Protein 3KYH (pdb70)

Organism: Saccharomyces cerevisiae (strain ATCC 204508 / S288c) (NCBI:txid559292)

B-factor: mean 79.0, std 28.31, range [2.0, 167.23]

Foldseek 3Di:
DVVPDDPPVCPVPVVPPCQCDVVSDPDDDDALVCLLVPVQVQLVVPDPVLSLFKWWKKWWFAWDAPPDPDGDDDPDAAKDWDDDPRIDGDFFADPVLLVVQVCCLVVVCVDPVNPVFKDKDWFKWKWFWFCDVHFTKTWTAGDVHGDTDAIFRKAFTDWIKMNGNNFPIIMITTTTGGHHDDDPDPSVPRVPDRGPWMKIWRWMKMAGVVLQWMKIFTWMCTPPDTGTIIMITGPSVQQVVQSVQCVPPPCSSSVSSVVSVVVSPVSRVVSRVPPD/DVVPDDPPVCPPCVVPVDACDPVNDPDPDPALVVVLVVLFVQLVVVDPPLSQQKWFKKWKFAWDAQVDDDRDQDPDAAKDWDDDDRTDTDFFADPVLLVVQVCVVVVVCPPPVNDVQKDKDWFKWKWFWWCDVHFIWTWTAGDVVGDTDAIFRWAFGDKIWMDGRNFPITMITTTTGGDHDPPDDPVVVCPVIDGPFIKIKRWMWIAGVVQQKMKTQIWICGVVDIGGIIMMIGNSVQQVVCNVCCVPDVVSNSVNSVSSVVVSCVCRVVSRVPPD/DPDQFFFDDPVVLVVVLQVVCPLQVHSCSNWFDFFEDEDAFFPVCVVPFLLPFWKWKAFAFPAFWWKWDWAFDPVPGDIWTWIQGRGGTIGGAWDDQFFAPPDDDLCRSVVGGWHWWIFTWGWWWFADPVPGDIFIEIETDFIQITRSHGNFQAFGQVRVPCCVRRGPVSRVSVCVVDVPVDPRDRGDYDYRPMDIQLCLVVHVVCQVVHRGHGFFMWMGGGRDGTGTGYHDPRTYTGGDLWPQKWKWFWADDDDDPDDDWTWTWAFADPCLVVLVVCVVVDPGCPPSCPSCVNTTDTDDTADADDVRVVVQPPDHDDGRTFMFIWRQDPVVRHTDTDDGCPVDHHIYHPVRVVVRVVVSVRDDDSVSSNVCSVVSVVSVVCVVPVD/DPDLFDFDPPVVLQVVLVVLCCLQVHNCSNWFFFAADADAFFPVCCVPFVQPFWKKKAFPFPFFWWKWWWAFDPVVGDTWTWTQGDTGTIGTAWDDQAFAAPDDPLCSSNPGDWHGWIFTWGKWWFADVVPGDIFIEIETEFTQGGRSHGNQQPFRQCRVVVCVRRGPVSRPSCCVPPVDVDPSPSGYYYYDPMDIQLVLVVRVVPQVPDRTHGFFMWIDTGRDGGGTGDYDPNTYTAGDLWVQKWKWQWADDDPDPDDDWTFTWFFADPQQVVCVVVPVVDPGCPPSCVSVVNTTDTPDTADADPVSRVVDRPDDDDRRTFMFMWGCDDVVSHIDTDDTPPVDRHIYHVVVVVVSVVVSVRNQDSVSRNVCSVVSVVSVVVVVVVD

Radius of gyration: 45.49 Å; Cα contacts (8 Å, |Δi|>4): 2656; chains: 4; bounding box: 102×133×99 Å

Secondary structure (DSSP, 8-state):
-TTTS----TTTTTS----SSSSSS----HHHHHHHHHHHHHHHHS-TGGGGGEEEEEEEE----TT-SS----SB-S-EE---BTB-------HHHHHHHHHHHHHHHT-TTSSTT-EEEEEEEEEEEB------BEEEEESSS-----EEEE---EEE-EE-TTSS-EEEEEEEEEEE-SSSSHHHHHTTS--SEEEEEEEEEEEBTTTTEEEEEEEEEE--EEEEEEEEEE-HHHHHHHHHTTTTSHHHHHHHHHHHHHHHHHHHHHHHHS--/-TTTS----TTTT-S----SSTTS-----HHHHHHHHHHHHHHHHS-TTGGGSEEEEEEEE--B-TT-SS----S--S-EEB--TT-B----B-HHHHHHHHHHHHHHTTSSS-STTEEEEEEEEEEEE--------EEEE-SSS--EEEEEEEEEEEEEEEE-TTSS-EEEEEEEEEEPPPSS-HHHHTTSS--SEEEEEEEEEEEETTTTEEEEEEEEEE---EEEEEEEEE-HHHHHHHHHTSSS-HHHHHHHHHHHHHHHHHHHHHHHHT--/---SS-B--SHHHHHHHHHHHHHTTS-GGGSS-SS-EEEEP-HHHIIIIISSS-EEEEEEE-SEEEEEEEEE-TTT--EEEEEE-SSS-EEEE--------SS--SSGGGT----SEEEEEEEEEEE-TTT--EEEEEEEEEEEEETTEE-SSSBHHHHHHHHIIIIIHHHHHHHHH-STT-S---SEEEE---EEGGGHHHHHHHHTT-SS-EEEEEEEESSSB--SSSEEEEEEE---TTT---EEEEE------S----EEEEE-TT-HHHHHHHHTT-S-TTTTHHHHTTTEEEEEE----TTTHHHHHHS----TTEEEEE---TTTSS--EEEE-TTSSS---HHHHHHHHHHHHH---SHHHHTTTHHHHHHHHHHHHH-/---SS----HHHHHHHHHHHHTTTTSSGGGTS--SPEEP---STTIIIIITSS-EEEE----SB--EEEEEE-TTT--EEEEEE-SSS-EE--S-------SS--TTGGGT----SEEEEEEEEEEE-TTT--EEEEEEEEEEEEBTTB--SSS-HHHHHHHIIIIIIHHHHHTTTS-TTS-----S-EEE----BGGGHHHHHTSTTSSSS----EEEEETTS---SSSEETTSEEE--TTT--EEEEEEE-----S---EEEE---TTHHHHHHHTTTT-S-GGGTHHHHTTT-----B----STTTTTTSSS----TT-EEEE---TTTS---EEE--TTSSS---HHHHHHHHHHHHS---STTTTTTHHHHHHHHHHHHHH-

GO terms:
  GO:0004651 polynucleotide 5'-phosphatase activity (F, IDA)
  GO:0031533 mRNA capping enzyme complex (C, IGI)
  GO:1900182 positive regulation of protein localization to nucleus (P, IMP)
  GO:0032968 positive regulation of transcription elongation by RNA polymerase II (P, IMP)
  GO:0031533 mRNA capping enzyme complex (C, IPI)
  GO:0006370 7-methylguanosine mRNA capping (P, IPI)
  GO:0005515 protein binding (F, IPI)
  GO:0006370 7-methylguanosine mRNA capping (P, IDA)

InterPro domains:
  IPR004206 mRNA triphosphatase Cet1-like [PF02940] (279-497)
  IPR004206 mRNA triphosphatase Cet1-like [cd07470] (283-530)
  IPR033469 CYTH-like domain superfamily [SSF55154] (240-538)
  IPR037009 mRNA triphosphatase Cet1-like superfamily [G3DSA:3.20.100.10] (239-549)
  IPR040343 RNA 5'-triphosphatase Cet1/Ctl1 [PTHR28118] (15-535)

CATH classification: 3.20.100.10

Structure (mmCIF, N/CA/C/O backbone):
data_3KYH
#
_entry.id   3KYH
#
_cell.length_a   165.993
_cell.length_b   165.993
_cell.length_c   172.355
_cell.angle_alpha   90.00
_cell.angle_beta   90.00
_cell.angle_gamma   120.00
#
_symmetry.space_group_name_H-M   'P 63'
#
loop_
_entity.id
_entity.type
_entity.pdbx_description
1 polymer 'mRNA-capping enzyme subunit beta'
2 polymer 'mRNA-capping enzyme subunit alpha'
#
loop_
_atom_site.group_PDB
_atom_site.id
_atom_site.type_symbol
_atom_site.label_atom_id
_atom_site.label_alt_id
_atom_site.label_comp_id
_atom_site.label_asym_id
_atom_site.label_entity_id
_atom_site.label_seq_id
_atom_site.pdbx_PDB_ins_code
_atom_site.Cartn_x
_atom_site.Cartn_y
_atom_site.Cartn_z
_atom_site.occupancy
_atom_site.B_iso_or_equiv
_atom_site.auth_seq_id
_atom_site.auth_comp_id
_atom_site.auth_asym_id
_atom_site.auth_atom_id
_atom_site.pdbx_PDB_model_num
ATOM 1 N N . PRO A 1 6 ? -64.634 7.399 -10.214 1.00 71.04 245 PRO A N 1
ATOM 2 C CA . PRO A 1 6 ? -65.729 6.684 -10.872 1.00 80.18 245 PRO A CA 1
ATOM 3 C C . PRO A 1 6 ? -65.578 6.465 -12.411 1.00 87.81 245 PRO A C 1
ATOM 4 O O . PRO A 1 6 ? -64.457 6.231 -12.902 1.00 96.33 245 PRO A O 1
ATOM 8 N N . ILE A 1 7 ? -66.694 6.547 -13.143 1.00 80.47 246 ILE A N 1
ATOM 9 C CA . ILE A 1 7 ? -66.800 6.249 -14.582 1.00 75.17 246 ILE A CA 1
ATOM 10 C C . ILE A 1 7 ? -66.143 7.201 -15.600 1.00 82.51 246 ILE A C 1
ATOM 11 O O . ILE A 1 7 ? -65.506 6.729 -16.543 1.00 83.61 246 ILE A O 1
ATOM 16 N N . TRP A 1 8 ? -66.293 8.519 -15.436 1.00 90.86 247 TRP A N 1
ATOM 17 C CA . TRP A 1 8 ? -65.540 9.486 -16.260 1.00 97.48 247 TRP A CA 1
ATOM 18 C C . TRP A 1 8 ? -64.032 9.327 -16.057 1.00 101.63 247 TRP A C 1
ATOM 19 O O . TRP A 1 8 ? -63.228 9.681 -16.926 1.00 103.89 247 TRP A O 1
ATOM 30 N N . ALA A 1 9 ? -63.667 8.823 -14.882 1.00 107.58 248 ALA A N 1
ATOM 31 C CA . ALA A 1 9 ? -62.285 8.508 -14.556 1.00 112.06 248 ALA A CA 1
ATOM 32 C C . ALA A 1 9 ? -61.890 7.204 -15.231 1.00 112.41 248 ALA A C 1
ATOM 33 O O . ALA A 1 9 ? -60.864 7.177 -15.928 1.00 112.21 248 ALA A O 1
ATOM 35 N N . GLN A 1 10 ? -62.729 6.169 -15.078 1.00 113.53 249 GLN A N 1
ATOM 36 C CA . GLN A 1 10 ? -62.459 4.801 -15.576 1.00 115.87 249 GLN A CA 1
ATOM 37 C C . GLN A 1 10 ? -61.943 4.744 -17.018 1.00 118.42 249 GLN A C 1
ATOM 38 O O . GLN A 1 10 ? -62.437 5.469 -17.893 1.00 118.03 249 GLN A O 1
ATOM 44 N N . LYS A 1 11 ? -60.924 3.913 -17.240 1.00 119.90 250 LYS A N 1
ATOM 45 C CA . LYS A 1 11 ? -60.356 3.685 -18.574 1.00 122.46 250 LYS A CA 1
ATOM 46 C C . LYS A 1 11 ? -61.394 3.090 -19.527 1.00 125.15 250 LYS A C 1
ATOM 47 O O . LYS A 1 11 ? -61.977 2.053 -19.217 1.00 125.26 250 LYS A O 1
ATOM 53 N N . TRP A 1 12 ? -61.664 3.767 -20.646 1.00 131.48 251 TRP A N 1
ATOM 54 C CA . TRP A 1 12 ? -62.544 3.224 -21.686 1.00 137.83 251 TRP A CA 1
ATOM 55 C C . TRP A 1 12 ? -62.113 1.793 -21.951 1.00 143.33 251 TRP A C 1
ATOM 56 O O . TRP A 1 12 ? -61.023 1.544 -22.477 1.00 145.23 251 TRP A O 1
ATOM 67 N N . LYS A 1 13 ? -62.941 0.881 -21.446 1.00 147.77 252 LYS A N 1
ATOM 68 C CA . LYS A 1 13 ? -62.826 -0.559 -21.663 1.00 148.47 252 LYS A CA 1
ATOM 69 C C . LYS A 1 13 ? -63.601 -1.051 -22.899 1.00 148.39 252 LYS A C 1
ATOM 70 O O . LYS A 1 13 ? -63.393 -2.201 -23.307 1.00 149.16 252 LYS A O 1
ATOM 76 N N . PRO A 1 14 ? -64.473 -0.203 -23.509 1.00 147.92 253 PRO A N 1
ATOM 77 C CA . PRO A 1 14 ? -65.005 -0.648 -24.807 1.00 146.73 253 PRO A CA 1
ATOM 78 C C . PRO A 1 14 ? -63.977 -0.546 -25.948 1.00 144.69 253 PRO A C 1
ATOM 79 O O . PRO A 1 14 ? -64.350 -0.252 -27.090 1.00 141.90 253 PRO A O 1
ATOM 83 N N . THR A 1 15 ? -62.699 -0.780 -25.627 1.00 143.62 254 THR A N 1
ATOM 84 C CA . THR A 1 15 ? -61.588 -0.735 -26.590 1.00 142.34 254 THR A CA 1
ATOM 85 C C . THR A 1 15 ? -61.479 -2.094 -27.283 1.00 137.45 254 THR A C 1
ATOM 86 O O . THR A 1 15 ? -60.379 -2.611 -27.510 1.00 137.07 254 THR A O 1
ATOM 90 N N . ILE A 1 16 ? -62.640 -2.644 -27.635 1.00 131.30 255 ILE A N 1
ATOM 91 C CA . ILE A 1 16 ? -62.784 -4.032 -28.076 1.00 119.79 255 ILE A CA 1
ATOM 92 C C . ILE A 1 16 ? -63.871 -4.190 -29.140 1.00 114.83 255 ILE A C 1
ATOM 93 O O . ILE A 1 16 ? -63.730 -5.037 -30.020 1.00 115.82 255 ILE A O 1
ATOM 98 N N . LYS A 1 17 ? -64.902 -3.340 -29.108 1.00 110.75 256 LYS A N 1
ATOM 99 C CA . LYS A 1 17 ? -66.007 -3.429 -30.078 1.00 110.47 256 LYS A CA 1
ATOM 100 C C . LYS A 1 17 ? -65.587 -2.946 -31.462 1.00 114.73 256 LYS A C 1
ATOM 101 O O . LYS A 1 17 ? -66.288 -3.172 -32.454 1.00 118.48 256 LYS A O 1
ATOM 107 N N . ALA A 1 18 ? -64.454 -2.245 -31.487 1.00 115.25 257 ALA A N 1
ATOM 108 C CA . ALA A 1 18 ? -63.726 -1.912 -32.702 1.00 111.00 257 ALA A CA 1
ATOM 109 C C . ALA A 1 18 ? -62.239 -2.169 -32.451 1.00 111.09 257 ALA A C 1
ATOM 110 O O . ALA A 1 18 ? -61.380 -1.368 -32.835 1.00 111.86 257 ALA A O 1
ATOM 112 N N . LEU A 1 19 ? -61.951 -3.280 -31.770 1.00 109.81 258 LEU A N 1
ATOM 113 C CA . LEU A 1 19 ? -60.580 -3.711 -31.503 1.00 112.42 258 LEU A CA 1
ATOM 114 C C . LEU A 1 19 ? -60.059 -4.582 -32.636 1.00 117.44 258 LEU A C 1
ATOM 115 O O . LEU A 1 19 ? -58.850 -4.627 -32.883 1.00 117.01 258 LEU A O 1
ATOM 120 N N . GLN A 1 20 ? -60.987 -5.240 -33.333 1.00 123.63 259 GLN A N 1
ATOM 121 C CA . GLN A 1 20 ? -60.680 -6.106 -34.478 1.00 124.47 259 GLN A CA 1
ATOM 122 C C . GLN A 1 20 ? -59.756 -5.498 -35.540 1.00 127.50 259 GLN A C 1
ATOM 123 O O . GLN A 1 20 ? -58.968 -6.230 -36.163 1.00 130.62 259 GLN A O 1
ATOM 129 N N . SER A 1 21 ? -59.829 -4.176 -35.719 1.00 122.26 260 SER A N 1
ATOM 130 C CA . SER A 1 21 ? -58.865 -3.476 -36.569 1.00 120.46 260 SER A CA 1
ATOM 131 C C . SER A 1 21 ? -57.592 -3.065 -35.815 1.00 117.42 260 SER A C 1
ATOM 132 O O . SER A 1 21 ? -57.551 -2.024 -35.156 1.00 107.12 260 SER A O 1
ATOM 135 N N . ILE A 1 22 ? -56.576 -3.930 -35.889 1.00 121.80 261 ILE A N 1
ATOM 136 C CA . ILE A 1 22 ? -55.226 -3.654 -35.373 1.00 120.26 261 ILE A CA 1
ATOM 137 C C . ILE A 1 22 ? -54.445 -2.899 -36.455 1.00 116.61 261 ILE A C 1
ATOM 138 O O . ILE A 1 22 ? -53.694 -1.969 -36.154 1.00 116.09 261 ILE A O 1
ATOM 143 N N . ILE A 1 29 ? -50.962 -13.971 -37.119 1.00 64.10 268 ILE A N 1
ATOM 144 C CA . ILE A 1 29 ? -52.062 -14.670 -37.869 1.00 52.70 268 ILE A CA 1
ATOM 145 C C . ILE A 1 29 ? -52.157 -16.169 -37.535 1.00 52.33 268 ILE A C 1
ATOM 146 O O . ILE A 1 29 ? -52.302 -17.004 -38.429 1.00 54.78 268 ILE A O 1
ATOM 151 N N . ASP A 1 30 ? -52.094 -16.488 -36.239 1.00 41.31 269 ASP A N 1
ATOM 152 C CA . ASP A 1 30 ? -52.347 -17.832 -35.711 1.00 45.23 269 ASP A CA 1
ATOM 153 C C . ASP A 1 30 ? -53.302 -18.650 -36.592 1.00 54.63 269 ASP A C 1
ATOM 154 O O . ASP A 1 30 ? -54.410 -18.156 -36.869 1.00 53.69 269 ASP A O 1
ATOM 159 N N . PRO A 1 31 ? -52.889 -19.872 -37.051 1.00 63.57 270 PRO A N 1
ATOM 160 C CA . PRO A 1 31 ? -53.676 -20.656 -38.033 1.00 65.12 270 PRO A CA 1
ATOM 161 C C . PRO A 1 31 ? -54.936 -21.297 -37.430 1.00 67.42 270 PRO A C 1
ATOM 162 O O . PRO A 1 31 ? -55.326 -22.409 -37.834 1.00 74.24 270 PRO A O 1
ATOM 166 N N . SER A 1 32 ? -55.524 -20.579 -36.464 1.00 67.30 271 SER A N 1
ATOM 167 C CA . SER A 1 32 ? -56.740 -20.899 -35.700 1.00 70.61 271 SER A CA 1
ATOM 168 C C . SER A 1 32 ? -56.796 -20.098 -34.369 1.00 67.96 271 SER A C 1
ATOM 169 O O . SER A 1 32 ? -55.800 -19.473 -34.003 1.00 63.15 271 SER A O 1
ATOM 172 N N . PHE A 1 33 ? -57.945 -20.109 -33.674 1.00 63.60 272 PHE A N 1
ATOM 173 C CA . PHE A 1 33 ? -58.067 -19.629 -32.282 1.00 63.79 272 PHE A CA 1
ATOM 174 C C . PHE A 1 33 ? -57.559 -20.708 -31.319 1.00 61.63 272 PHE A C 1
ATOM 175 O O . PHE A 1 33 ? -58.025 -20.858 -30.164 1.00 57.81 272 PHE A O 1
ATOM 183 N N . LEU A 1 34 ? -56.584 -21.458 -31.830 1.00 56.83 273 LEU A N 1
ATOM 184 C CA . LEU A 1 34 ? -55.976 -22.581 -31.116 1.00 61.16 273 LEU A CA 1
ATOM 185 C C . LEU A 1 34 ? -54.493 -22.681 -31.337 1.00 62.18 273 LEU A C 1
ATOM 186 O O . LEU A 1 34 ? -53.733 -23.078 -30.435 1.00 62.82 273 LEU A O 1
ATOM 191 N N . ASN A 1 35 ? -54.115 -22.308 -32.555 1.00 53.16 274 ASN A N 1
ATOM 192 C CA . ASN A 1 35 ? -52.726 -22.272 -32.987 1.00 55.36 274 ASN A CA 1
ATOM 193 C C . ASN A 1 35 ? -52.283 -23.651 -33.548 1.00 48.46 274 ASN A C 1
ATOM 194 O O . ASN A 1 35 ? -51.246 -23.711 -34.245 1.00 60.91 274 ASN A O 1
ATOM 199 N N . ILE A 1 36 ? -53.134 -24.684 -33.320 1.00 36.23 275 ILE A N 1
ATOM 200 C CA . ILE A 1 36 ? -53.142 -26.045 -33.957 1.00 35.28 275 ILE A CA 1
ATOM 201 C C . ILE A 1 36 ? -53.781 -26.075 -35.418 1.00 41.66 275 ILE A C 1
ATOM 202 O O . ILE A 1 36 ? -54.621 -25.216 -35.780 1.00 46.17 275 ILE A O 1
ATOM 207 N N . ILE A 1 37 ? -53.385 -26.992 -36.304 1.00 35.97 276 ILE A N 1
ATOM 208 C CA . ILE A 1 37 ? -53.939 -26.958 -37.684 1.00 40.13 276 ILE A CA 1
ATOM 209 C C . ILE A 1 37 ? -54.853 -28.146 -37.854 1.00 50.64 276 ILE A C 1
ATOM 210 O O . ILE A 1 37 ? -54.347 -29.246 -38.005 1.00 66.57 276 ILE A O 1
ATOM 215 N N . PRO A 1 38 ? -56.191 -27.954 -37.766 1.00 62.11 277 PRO A N 1
ATOM 216 C CA . PRO A 1 38 ? -57.021 -29.157 -37.646 1.00 57.58 277 PRO A CA 1
ATOM 217 C C . PRO A 1 38 ? -56.958 -29.911 -38.963 1.00 59.45 277 PRO A C 1
ATOM 218 O O . PRO A 1 38 ? -56.933 -29.294 -40.043 1.00 63.12 277 PRO A O 1
ATOM 222 N N . ASP A 1 39 ? -56.822 -31.231 -38.870 1.00 52.15 278 ASP A N 1
ATOM 223 C CA . ASP A 1 39 ? -56.841 -32.060 -40.069 1.00 44.33 278 ASP A CA 1
ATOM 224 C C . ASP A 1 39 ? -58.146 -31.817 -40.809 1.00 34.64 278 ASP A C 1
ATOM 225 O O . ASP A 1 39 ? -59.248 -32.042 -40.276 1.00 33.89 278 ASP A O 1
ATOM 230 N N . ASP A 1 40 ? -58.018 -31.264 -42.009 1.00 33.01 279 ASP A N 1
ATOM 231 C CA . ASP A 1 40 ? -59.091 -31.269 -43.015 1.00 36.62 279 ASP A CA 1
ATOM 232 C C . ASP A 1 40 ? -60.101 -32.425 -42.928 1.00 47.89 279 ASP A C 1
ATOM 233 O O . ASP A 1 40 ? -59.865 -33.469 -42.283 1.00 55.78 279 ASP A O 1
ATOM 238 N N . ASP A 1 41 ? -61.248 -32.275 -43.575 1.00 52.88 280 ASP A N 1
ATOM 239 C CA . ASP A 1 41 ? -62.231 -33.363 -43.431 1.00 55.93 280 ASP A CA 1
ATOM 240 C C . ASP A 1 41 ? -61.826 -34.677 -44.091 1.00 57.45 280 ASP A C 1
ATOM 241 O O . ASP A 1 41 ? -61.742 -35.707 -43.393 1.00 54.10 280 ASP A O 1
ATOM 246 N N . LEU A 1 42 ? -61.501 -34.592 -45.390 1.00 48.74 281 LEU A N 1
ATOM 247 C CA . LEU A 1 42 ? -61.138 -35.761 -46.199 1.00 43.08 281 LEU A CA 1
ATOM 248 C C . LEU A 1 42 ? -59.885 -36.453 -45.697 1.00 45.29 281 LEU A C 1
ATOM 249 O O . LEU A 1 42 ? -59.922 -37.651 -45.457 1.00 50.20 281 LEU A O 1
ATOM 254 N N . THR A 1 43 ? -58.820 -35.679 -45.483 1.00 47.73 282 THR A N 1
ATOM 255 C CA . THR A 1 43 ? -57.536 -36.165 -44.994 1.00 29.98 282 THR A CA 1
ATOM 256 C C . THR A 1 43 ? -57.811 -37.027 -43.807 1.00 26.85 282 THR A C 1
ATOM 257 O O . THR A 1 43 ? -57.684 -38.237 -43.936 1.00 40.78 282 THR A O 1
ATOM 261 N N . LYS A 1 44 ? -58.320 -36.476 -42.719 1.00 29.77 283 LYS A N 1
ATOM 262 C CA . LYS A 1 44 ? -58.513 -37.273 -41.491 1.00 39.57 283 LYS A CA 1
ATOM 263 C C . LYS A 1 44 ? -59.172 -38.689 -41.758 1.00 46.13 283 LYS A C 1
ATOM 264 O O . LYS A 1 44 ? -58.937 -39.640 -40.975 1.00 36.22 283 LYS A O 1
ATOM 270 N N . SER A 1 45 ? -59.970 -38.822 -42.849 1.00 42.02 284 SER A N 1
ATOM 271 C CA . SER A 1 45 ? -60.572 -40.121 -43.218 1.00 42.90 284 SER A CA 1
ATOM 272 C C . SER A 1 45 ? -59.457 -41.006 -43.691 1.00 44.40 284 SER A C 1
ATOM 273 O O . SER A 1 45 ? -58.940 -41.794 -42.906 1.00 38.24 284 SER A O 1
ATOM 276 N N . VAL A 1 46 ? -59.081 -40.841 -44.960 1.00 46.14 285 VAL A N 1
ATOM 277 C CA . VAL A 1 46 ? -57.967 -41.548 -45.582 1.00 29.93 285 VAL A CA 1
ATOM 278 C C . VAL A 1 46 ? -57.030 -42.102 -44.501 1.00 45.34 285 VAL A C 1
ATOM 279 O O . VAL A 1 46 ? -56.968 -43.331 -44.424 1.00 46.92 285 VAL A O 1
ATOM 283 N N . GLN A 1 47 ? -56.522 -41.253 -43.580 1.00 39.63 286 GLN A N 1
ATOM 284 C CA . GLN A 1 47 ? -55.876 -41.695 -42.338 1.00 28.56 286 GLN A CA 1
ATOM 285 C C . GLN A 1 47 ? -56.738 -42.769 -41.646 1.00 43.05 286 GLN A C 1
ATOM 286 O O . GLN A 1 47 ? -56.529 -43.949 -41.918 1.00 43.90 286 GLN A O 1
ATOM 292 N N . ASP A 1 48 ? -57.706 -42.376 -40.791 1.00 58.10 287 ASP A N 1
ATOM 293 C CA . ASP A 1 48 ? -58.672 -43.267 -40.108 1.00 47.87 287 ASP A CA 1
ATOM 294 C C . ASP A 1 48 ? -58.899 -44.519 -40.944 1.00 52.61 287 ASP A C 1
ATOM 295 O O . ASP A 1 48 ? -58.703 -45.628 -40.438 1.00 69.54 287 ASP A O 1
ATOM 300 N N . TRP A 1 49 ? -59.244 -44.337 -42.220 1.00 40.45 288 TRP A N 1
ATOM 301 C CA . TRP A 1 49 ? -59.569 -45.438 -43.112 1.00 53.29 288 TRP A CA 1
ATOM 302 C C . TRP A 1 49 ? -58.393 -46.431 -43.260 1.00 62.85 288 TRP A C 1
ATOM 303 O O . TRP A 1 49 ? -58.388 -47.495 -42.587 1.00 64.79 288 TRP A O 1
ATOM 314 N N . VAL A 1 50 ? -57.425 -46.055 -44.123 1.00 58.36 289 VAL A N 1
ATOM 315 C CA . VAL A 1 50 ? -56.087 -46.655 -44.235 1.00 41.01 289 VAL A CA 1
ATOM 316 C C . VAL A 1 50 ? -55.792 -47.329 -42.913 1.00 40.16 289 VAL A C 1
ATOM 317 O O . VAL A 1 50 ? -55.617 -48.557 -42.904 1.00 54.87 289 VAL A O 1
ATOM 321 N N . TYR A 1 51 ? -55.899 -46.594 -41.808 1.00 12.71 290 TYR A N 1
ATOM 322 C CA . TYR A 1 51 ? -55.558 -47.210 -40.526 1.00 29.63 290 TYR A CA 1
ATOM 323 C C . TYR A 1 51 ? -56.392 -48.463 -40.225 1.00 43.62 290 TYR A C 1
ATOM 324 O O . TYR A 1 51 ? -55.885 -49.589 -40.370 1.00 50.73 290 TYR A O 1
ATOM 333 N N . ALA A 1 52 ? -57.660 -48.261 -39.848 1.00 46.01 291 ALA A N 1
ATOM 334 C CA . ALA A 1 52 ? -58.643 -49.323 -39.661 1.00 29.22 291 ALA A CA 1
ATOM 335 C C . ALA A 1 52 ? -58.364 -50.540 -40.576 1.00 39.97 291 ALA A C 1
ATOM 336 O O . ALA A 1 52 ? -58.042 -51.623 -40.036 1.00 36.47 291 ALA A O 1
ATOM 338 N N . THR A 1 53 ? -58.383 -50.328 -41.912 1.00 23.49 292 THR A N 1
ATOM 339 C CA . THR A 1 53 ? -57.970 -51.323 -42.904 1.00 19.70 292 THR A CA 1
ATOM 340 C C . THR A 1 53 ? -56.683 -52.138 -42.583 1.00 43.85 292 THR A C 1
ATOM 341 O O . THR A 1 53 ? -56.838 -53.373 -42.379 1.00 37.52 292 THR A O 1
ATOM 345 N N . ILE A 1 54 ? -55.483 -51.495 -42.489 1.00 46.64 293 ILE A N 1
ATOM 346 C CA . ILE A 1 54 ? -54.226 -52.172 -42.026 1.00 45.57 293 ILE A CA 1
ATOM 347 C C . ILE A 1 54 ? -54.585 -53.135 -40.856 1.00 48.03 293 ILE A C 1
ATOM 348 O O . ILE A 1 54 ? -54.415 -54.359 -40.979 1.00 55.15 293 ILE A O 1
ATOM 353 N N . TYR A 1 55 ? -55.159 -52.602 -39.779 1.00 30.45 294 TYR A N 1
ATOM 354 C CA . TYR A 1 55 ? -55.456 -53.386 -38.572 1.00 40.68 294 TYR A CA 1
ATOM 355 C C . TYR A 1 55 ? -55.937 -54.812 -38.827 1.00 52.94 294 TYR A C 1
ATOM 356 O O . TYR A 1 55 ? -55.339 -55.782 -38.341 1.00 52.47 294 TYR A O 1
ATOM 365 N N . SER A 1 56 ? -56.980 -54.891 -39.664 1.00 58.29 295 SER A N 1
ATOM 366 C CA . SER A 1 56 ? -57.820 -56.066 -39.891 1.00 47.12 295 SER A CA 1
ATOM 367 C C . SER A 1 56 ? -57.232 -57.083 -40.908 1.00 48.11 295 SER A C 1
ATOM 368 O O . SER A 1 56 ? -57.805 -58.179 -41.161 1.00 40.72 295 SER A O 1
ATOM 371 N N . ILE A 1 57 ? -56.145 -56.643 -41.563 1.00 49.35 296 ILE A N 1
ATOM 372 C CA . ILE A 1 57 ? -55.232 -57.505 -42.299 1.00 39.70 296 ILE A CA 1
ATOM 373 C C . ILE A 1 57 ? -54.377 -58.042 -41.144 1.00 47.86 296 ILE A C 1
ATOM 374 O O . ILE A 1 57 ? -53.940 -57.241 -40.304 1.00 44.11 296 ILE A O 1
ATOM 379 N N . ALA A 1 58 ? -54.148 -59.359 -41.093 1.00 40.10 297 ALA A N 1
ATOM 380 C CA . ALA A 1 58 ? -53.389 -59.967 -40.011 1.00 43.28 297 ALA A CA 1
ATOM 381 C C . ALA A 1 58 ? -51.995 -59.347 -39.992 1.00 55.07 297 ALA A C 1
ATOM 382 O O . ALA A 1 58 ? -51.558 -58.801 -41.027 1.00 57.88 297 ALA A O 1
ATOM 384 N N . PRO A 1 59 ? -51.322 -59.374 -38.813 1.00 52.62 298 PRO A N 1
ATOM 385 C CA . PRO A 1 59 ? -49.982 -58.847 -38.593 1.00 49.66 298 PRO A CA 1
ATOM 386 C C . PRO A 1 59 ? -48.960 -59.393 -39.575 1.00 59.00 298 PRO A C 1
ATOM 387 O O . PRO A 1 59 ? -48.229 -58.628 -40.182 1.00 56.22 298 PRO A O 1
ATOM 391 N N . GLU A 1 60 ? -48.928 -60.716 -39.731 1.00 63.63 299 GLU A N 1
ATOM 392 C CA . GLU A 1 60 ? -47.875 -61.381 -40.484 1.00 57.42 299 GLU A CA 1
ATOM 393 C C . GLU A 1 60 ? -47.870 -60.871 -41.894 1.00 58.87 299 GLU A C 1
ATOM 394 O O . GLU A 1 60 ? -46.858 -60.303 -42.316 1.00 64.67 299 GLU A O 1
ATOM 400 N N . LEU A 1 61 ? -49.020 -61.028 -42.565 1.00 61.46 300 LEU A N 1
ATOM 401 C CA . LEU A 1 61 ? -49.249 -60.629 -43.962 1.00 52.61 300 LEU A CA 1
ATOM 402 C C . LEU A 1 61 ? -48.857 -59.140 -44.138 1.00 52.36 300 LEU A C 1
ATOM 403 O O . LEU A 1 61 ? -48.554 -58.752 -45.284 1.00 41.48 300 LEU A O 1
ATOM 408 N N . ARG A 1 62 ? -48.752 -58.377 -43.019 1.00 34.02 301 ARG A N 1
ATOM 409 C CA . ARG A 1 62 ? -48.643 -56.901 -43.067 1.00 42.98 301 ARG A CA 1
ATOM 410 C C . ARG A 1 62 ? -47.555 -56.361 -43.993 1.00 49.77 301 ARG A C 1
ATOM 411 O O . ARG A 1 62 ? -47.570 -55.178 -44.348 1.00 66.39 301 ARG A O 1
ATOM 419 N N . SER A 1 63 ? -46.616 -57.199 -44.412 1.00 51.23 302 SER A N 1
ATOM 420 C CA . SER A 1 63 ? -45.507 -56.663 -45.190 1.00 64.82 302 SER A CA 1
ATOM 421 C C . SER A 1 63 ? -45.798 -56.371 -46.677 1.00 65.99 302 SER A C 1
ATOM 422 O O . SER A 1 63 ? -45.005 -55.700 -47.365 1.00 71.57 302 SER A O 1
ATOM 425 N N . PHE A 1 64 ? -46.940 -56.854 -47.156 1.00 57.64 303 PHE A N 1
ATOM 426 C CA . PHE A 1 64 ? -47.260 -56.746 -48.571 1.00 52.08 303 PHE A CA 1
ATOM 427 C C . PHE A 1 64 ? -48.343 -55.664 -48.819 1.00 56.54 303 PHE A C 1
ATOM 428 O O . PHE A 1 64 ? -49.212 -55.798 -49.714 1.00 51.44 303 PHE A O 1
ATOM 436 N N . ILE A 1 65 ? -48.248 -54.568 -48.048 1.00 56.19 304 ILE A N 1
ATOM 437 C CA . ILE A 1 65 ? -49.207 -53.461 -48.195 1.00 54.78 304 ILE A CA 1
ATOM 438 C C . ILE A 1 65 ? -48.948 -52.604 -49.436 1.00 55.80 304 ILE A C 1
ATOM 439 O O . ILE A 1 65 ? -47.987 -51.801 -49.510 1.00 55.23 304 ILE A O 1
ATOM 444 N N . GLU A 1 66 ? -49.823 -52.782 -50.419 1.00 40.05 305 GLU A N 1
ATOM 445 C CA . GLU A 1 66 ? -49.739 -51.916 -51.569 1.00 42.28 305 GLU A CA 1
ATOM 446 C C . GLU A 1 66 ? -50.740 -50.917 -51.130 1.00 42.94 305 GLU A C 1
ATOM 447 O O . GLU A 1 66 ? -51.835 -51.357 -50.783 1.00 68.62 305 GLU A O 1
ATOM 453 N N . LEU A 1 67 ? -50.358 -49.649 -50.947 1.00 36.10 306 LEU A N 1
ATOM 454 C CA . LEU A 1 67 ? -51.379 -48.593 -50.892 1.00 33.45 306 LEU A CA 1
ATOM 455 C C . LEU A 1 67 ? -51.279 -47.840 -52.198 1.00 34.16 306 LEU A C 1
ATOM 456 O O . LEU A 1 67 ? -50.239 -47.209 -52.473 1.00 41.62 306 LEU A O 1
ATOM 461 N N . GLU A 1 68 ? -52.324 -47.947 -53.015 1.00 20.27 307 GLU A N 1
ATOM 462 C CA . GLU A 1 68 ? -52.267 -47.406 -54.373 1.00 26.79 307 GLU A CA 1
ATOM 463 C C . GLU A 1 68 ? -53.315 -46.299 -54.534 1.00 35.65 307 GLU A C 1
ATOM 464 O O . GLU A 1 68 ? -54.129 -46.088 -53.631 1.00 31.82 307 GLU A O 1
ATOM 470 N N . MET A 1 69 ? -53.190 -45.520 -55.626 1.00 46.91 308 MET A N 1
ATOM 471 C CA . MET A 1 69 ? -54.085 -44.402 -55.960 1.00 48.75 308 MET A CA 1
ATOM 472 C C . MET A 1 69 ? -54.178 -44.285 -57.469 1.00 45.80 308 MET A C 1
ATOM 473 O O . MET A 1 69 ? -53.131 -44.047 -58.078 1.00 55.16 308 MET A O 1
ATOM 478 N N . LYS A 1 70 ? -55.381 -44.443 -58.056 1.00 34.95 309 LYS A N 1
ATOM 479 C CA . LYS A 1 70 ? -55.560 -44.352 -59.539 1.00 46.89 309 LYS A CA 1
ATOM 480 C C . LYS A 1 70 ? -56.519 -43.232 -60.024 1.00 51.48 309 LYS A C 1
ATOM 481 O O . LYS A 1 70 ? -57.167 -42.573 -59.187 1.00 51.25 309 LYS A O 1
ATOM 487 N N . PHE A 1 71 ? -56.626 -43.050 -61.352 1.00 42.11 310 PHE A N 1
ATOM 488 C CA . PHE A 1 71 ? -57.480 -42.029 -61.995 1.00 39.85 310 PHE A CA 1
ATOM 489 C C . PHE A 1 71 ? -58.298 -42.584 -63.158 1.00 45.15 310 PHE A C 1
ATOM 490 O O . PHE A 1 71 ? -57.757 -42.933 -64.250 1.00 45.88 310 PHE A O 1
ATOM 498 N N . GLY A 1 72 ? -59.595 -42.758 -62.876 1.00 47.00 311 GLY A N 1
ATOM 499 C CA . GLY A 1 72 ? -60.620 -42.982 -63.908 1.00 41.19 311 GLY A CA 1
ATOM 500 C C . GLY A 1 72 ? -61.725 -41.953 -63.688 1.00 47.03 311 GLY A C 1
ATOM 501 O O . GLY A 1 72 ? -61.574 -40.997 -62.885 1.00 58.46 311 GLY A O 1
ATOM 502 N N . VAL A 1 73 ? -62.841 -42.139 -64.396 1.00 24.50 312 VAL A N 1
ATOM 503 C CA . VAL A 1 73 ? -64.088 -41.458 -64.067 1.00 13.14 312 VAL A CA 1
ATOM 504 C C . VAL A 1 73 ? -65.088 -42.347 -63.261 1.00 28.97 312 VAL A C 1
ATOM 505 O O . VAL A 1 73 ? -65.588 -43.378 -63.756 1.00 33.38 312 VAL A O 1
ATOM 509 N N . ILE A 1 74 ? -65.370 -41.998 -62.001 1.00 32.86 313 ILE A N 1
ATOM 510 C CA . ILE A 1 74 ? -66.363 -42.752 -61.162 1.00 27.35 313 ILE A CA 1
ATOM 511 C C . ILE A 1 74 ? -67.640 -42.874 -61.970 1.00 43.99 313 ILE A C 1
ATOM 512 O O . ILE A 1 74 ? -68.119 -41.879 -62.538 1.00 56.65 313 ILE A O 1
ATOM 517 N N . ILE A 1 75 ? -68.081 -44.111 -62.180 1.00 52.46 314 ILE A N 1
ATOM 518 C CA . ILE A 1 75 ? -69.290 -44.394 -62.971 1.00 47.76 314 ILE A CA 1
ATOM 519 C C . ILE A 1 75 ? -70.213 -45.414 -62.312 1.00 45.56 314 ILE A C 1
ATOM 520 O O . ILE A 1 75 ? -69.887 -46.602 -62.330 1.00 46.99 314 ILE A O 1
ATOM 525 N N . ASP A 1 76 ? -71.357 -44.935 -61.814 1.00 45.30 315 ASP A N 1
ATOM 526 C CA . ASP A 1 76 ? -72.466 -45.675 -61.184 1.00 45.93 315 ASP A CA 1
ATOM 527 C C . ASP A 1 76 ? -73.061 -46.828 -62.017 1.00 54.89 315 ASP A C 1
ATOM 528 O O . ASP A 1 76 ? -72.844 -46.939 -63.247 1.00 55.10 315 ASP A O 1
ATOM 533 N N . ALA A 1 77 ? -73.835 -47.651 -61.297 1.00 58.55 316 ALA A N 1
ATOM 534 C CA . ALA A 1 77 ? -74.704 -48.764 -61.746 1.00 46.79 316 ALA A CA 1
ATOM 535 C C . ALA A 1 77 ? -75.805 -48.363 -62.676 1.00 44.08 316 ALA A C 1
ATOM 536 O O . ALA A 1 77 ? -76.256 -49.214 -63.481 1.00 39.56 316 ALA A O 1
ATOM 538 N N . LYS A 1 78 ? -76.227 -47.094 -62.524 1.00 39.84 317 LYS A N 1
ATOM 539 C CA . LYS A 1 78 ? -77.437 -46.503 -63.163 1.00 47.11 317 LYS A CA 1
ATOM 540 C C . LYS A 1 78 ? -77.209 -45.462 -64.307 1.00 42.30 317 LYS A C 1
ATOM 541 O O . LYS A 1 78 ? -78.061 -44.608 -64.578 1.00 48.08 317 LYS A O 1
ATOM 547 N N . GLY A 1 79 ? -76.076 -45.557 -64.988 1.00 35.09 318 GLY A N 1
ATOM 548 C CA . GLY A 1 79 ? -75.685 -44.579 -66.022 1.00 46.11 318 GLY A CA 1
ATOM 549 C C . GLY A 1 79 ? -74.425 -44.999 -66.800 1.00 54.37 318 GLY A C 1
ATOM 550 O O . GLY A 1 79 ? -73.617 -45.822 -66.282 1.00 51.24 318 GLY A O 1
ATOM 551 N N . PRO A 1 80 ? -74.284 -44.520 -68.064 1.00 43.27 319 PRO A N 1
ATOM 552 C CA . PRO A 1 80 ? -72.982 -44.622 -68.740 1.00 46.79 319 PRO A CA 1
ATOM 553 C C . PRO A 1 80 ? -72.142 -43.373 -68.424 1.00 41.44 319 PRO A C 1
ATOM 554 O O . PRO A 1 80 ? -70.946 -43.461 -68.052 1.00 21.03 319 PRO A O 1
ATOM 558 N N . ASP A 1 81 ? -72.808 -42.227 -68.508 1.00 37.02 320 ASP A N 1
ATOM 559 C CA . ASP A 1 81 ? -72.217 -40.957 -68.098 1.00 46.22 320 ASP A CA 1
ATOM 560 C C . ASP A 1 81 ? -71.518 -41.017 -66.724 1.00 47.00 320 ASP A C 1
ATOM 561 O O . ASP A 1 81 ? -71.844 -41.876 -65.863 1.00 39.69 320 ASP A O 1
ATOM 566 N N . ARG A 1 82 ? -70.494 -40.167 -66.593 1.00 41.18 321 ARG A N 1
ATOM 567 C CA . ARG A 1 82 ? -69.780 -40.009 -65.329 1.00 47.25 321 ARG A CA 1
ATOM 568 C C . ARG A 1 82 ? -70.799 -39.530 -64.307 1.00 44.81 321 ARG A C 1
ATOM 569 O O . ARG A 1 82 ? -71.641 -38.682 -64.612 1.00 52.23 321 ARG A O 1
ATOM 577 N N . VAL A 1 83 ? -70.753 -40.161 -63.139 1.00 42.64 322 VAL A N 1
ATOM 578 C CA . VAL A 1 83 ? -71.384 -39.747 -61.889 1.00 40.20 322 VAL A CA 1
ATOM 579 C C . VAL A 1 83 ? -71.509 -38.219 -61.723 1.00 49.47 322 VAL A C 1
ATOM 580 O O . VAL A 1 83 ? -70.631 -37.466 -62.235 1.00 52.34 322 VAL A O 1
ATOM 584 N N . ASN A 1 84 ? -72.589 -37.757 -61.033 1.00 46.83 323 ASN A N 1
ATOM 585 C CA . ASN A 1 84 ? -72.680 -36.320 -60.634 1.00 39.83 323 ASN A CA 1
ATOM 586 C C . ASN A 1 84 ? -73.526 -36.040 -59.378 1.00 30.21 323 ASN A C 1
ATOM 587 O O . ASN A 1 84 ? -74.699 -35.735 -59.501 1.00 54.10 323 ASN A O 1
ATOM 592 N N . PRO A 1 85 ? -72.979 -36.181 -58.151 1.00 32.95 324 PRO A N 1
ATOM 593 C CA . PRO A 1 85 ? -73.772 -35.742 -56.961 1.00 37.54 324 PRO A CA 1
ATOM 594 C C . PRO A 1 85 ? -74.192 -34.274 -56.979 1.00 44.14 324 PRO A C 1
ATOM 595 O O . PRO A 1 85 ? -74.066 -33.662 -58.049 1.00 42.54 324 PRO A O 1
ATOM 599 N N . PRO A 1 86 ? -74.683 -33.711 -55.826 1.00 46.15 325 PRO A N 1
ATOM 600 C CA . PRO A 1 86 ? -74.753 -32.268 -55.914 1.00 43.04 325 PRO A CA 1
ATOM 601 C C . PRO A 1 86 ? -73.652 -31.650 -55.069 1.00 42.64 325 PRO A C 1
ATOM 602 O O . PRO A 1 86 ? -73.921 -30.822 -54.195 1.00 49.81 325 PRO A O 1
ATOM 606 N N . VAL A 1 87 ? -72.408 -31.997 -55.380 1.00 35.85 326 VAL A N 1
ATOM 607 C CA . VAL A 1 87 ? -71.299 -31.385 -54.633 1.00 34.52 326 VAL A CA 1
ATOM 608 C C . VAL A 1 87 ? -70.210 -30.828 -55.618 1.00 45.13 326 VAL A C 1
ATOM 609 O O . VAL A 1 87 ? -70.165 -31.231 -56.810 1.00 40.81 326 VAL A O 1
ATOM 613 N N . SER A 1 88 ? -69.400 -29.870 -55.139 1.00 42.20 327 SER A N 1
ATOM 614 C CA . SER A 1 88 ? -68.507 -29.075 -56.006 1.00 50.69 327 SER A CA 1
ATOM 615 C C . SER A 1 88 ? -67.028 -29.004 -55.696 1.00 53.07 327 SER A C 1
ATOM 616 O O . SER A 1 88 ? -66.242 -28.373 -56.424 1.00 48.65 327 SER A O 1
ATOM 619 N N . SER A 1 89 ? -66.676 -29.759 -54.668 1.00 55.68 328 SER A N 1
ATOM 620 C CA . SER A 1 89 ? -65.344 -29.851 -54.122 1.00 54.80 328 SER A CA 1
ATOM 621 C C . SER A 1 89 ? -65.184 -31.315 -53.716 1.00 51.14 328 SER A C 1
ATOM 622 O O . SER A 1 89 ? -66.107 -31.915 -53.128 1.00 45.42 328 SER A O 1
ATOM 625 N N . GLN A 1 90 ? -63.981 -31.842 -53.952 1.00 48.37 329 GLN A N 1
ATOM 626 C CA . GLN A 1 90 ? -63.612 -33.235 -53.635 1.00 34.77 329 GLN A CA 1
ATOM 627 C C . GLN A 1 90 ? -64.225 -33.644 -52.349 1.00 30.86 329 GLN A C 1
ATOM 628 O O . GLN A 1 90 ? -64.048 -32.888 -51.337 1.00 17.35 329 GLN A O 1
ATOM 634 N N . CYS A 1 91 ? -64.969 -34.763 -52.449 1.00 19.03 330 CYS A N 1
ATOM 635 C CA . CYS A 1 91 ? -65.413 -35.535 -51.252 1.00 26.16 330 CYS A CA 1
ATOM 636 C C . CYS A 1 91 ? -65.418 -37.030 -51.568 1.00 23.92 330 CYS A C 1
ATOM 637 O O . CYS A 1 91 ? -65.537 -37.417 -52.752 1.00 21.92 330 CYS A O 1
ATOM 640 N N . VAL A 1 92 ? -65.327 -37.844 -50.501 1.00 39.71 331 VAL A N 1
ATOM 641 C CA . VAL A 1 92 ? -65.362 -39.329 -50.500 1.00 30.82 331 VAL A CA 1
ATOM 642 C C . VAL A 1 92 ? -66.790 -39.739 -50.828 1.00 27.11 331 VAL A C 1
ATOM 643 O O . VAL A 1 92 ? -67.746 -39.351 -50.154 1.00 40.66 331 VAL A O 1
ATOM 647 N N . PHE A 1 93 ? -66.914 -40.488 -51.914 1.00 19.72 332 PHE A N 1
ATOM 648 C CA . PHE A 1 93 ? -68.190 -40.970 -52.471 1.00 29.37 332 PHE A CA 1
ATOM 649 C C . PHE A 1 93 ? -68.558 -42.430 -52.091 1.00 36.03 332 PHE A C 1
ATOM 650 O O . PHE A 1 93 ? -68.202 -43.400 -52.808 1.00 37.42 332 PHE A O 1
ATOM 658 N N . THR A 1 94 ? -69.211 -42.563 -50.922 1.00 23.55 333 THR A N 1
ATOM 659 C CA . THR A 1 94 ? -69.931 -43.787 -50.529 1.00 29.49 333 THR A CA 1
ATOM 660 C C . THR A 1 94 ? -71.066 -44.114 -51.518 1.00 33.88 333 THR A C 1
ATOM 661 O O . THR A 1 94 ? -72.167 -43.527 -51.380 1.00 40.09 333 THR A O 1
ATOM 665 N N . GLU A 1 95 ? -70.785 -44.952 -52.540 1.00 20.06 334 GLU A N 1
ATOM 666 C CA . GLU A 1 95 ? -71.829 -45.730 -53.239 1.00 21.98 334 GLU A CA 1
ATOM 667 C C . GLU A 1 95 ? -71.316 -47.086 -53.694 1.00 37.87 334 GLU A C 1
ATOM 668 O O . GLU A 1 95 ? -70.537 -47.176 -54.673 1.00 39.59 334 GLU A O 1
ATOM 674 N N . LEU A 1 96 ? -71.790 -48.144 -53.003 1.00 43.44 335 LEU A N 1
ATOM 675 C CA . LEU A 1 96 ? -71.442 -49.545 -53.354 1.00 28.22 335 LEU A CA 1
ATOM 676 C C . LEU A 1 96 ? -72.263 -49.905 -54.552 1.00 33.18 335 LEU A C 1
ATOM 677 O O . LEU A 1 96 ? -73.441 -50.221 -54.415 1.00 54.05 335 LEU A O 1
ATOM 682 N N . ASP A 1 97 ? -71.663 -49.730 -55.724 1.00 34.80 336 ASP A N 1
ATOM 683 C CA . ASP A 1 97 ? -72.284 -49.898 -57.058 1.00 41.88 336 ASP A CA 1
ATOM 684 C C . ASP A 1 97 ? -71.381 -49.083 -57.955 1.00 38.19 336 ASP A C 1
ATOM 685 O O . ASP A 1 97 ? -71.390 -49.253 -59.195 1.00 41.63 336 ASP A O 1
ATOM 690 N N . ALA A 1 98 ? -70.624 -48.197 -57.299 1.00 39.29 337 ALA A N 1
ATOM 691 C CA . ALA A 1 98 ? -69.807 -47.193 -57.978 1.00 44.86 337 ALA A CA 1
ATOM 692 C C . ALA A 1 98 ? -68.582 -47.923 -58.423 1.00 45.76 337 ALA A C 1
ATOM 693 O O . ALA A 1 98 ? -68.149 -48.876 -57.768 1.00 46.09 337 ALA A O 1
ATOM 695 N N . HIS A 1 99 ? -68.059 -47.517 -59.571 1.00 42.40 338 HIS A N 1
ATOM 696 C CA . HIS A 1 99 ? -66.962 -48.250 -60.144 1.00 43.91 338 HIS A CA 1
ATOM 697 C C . HIS A 1 99 ? -66.169 -47.283 -61.020 1.00 45.87 338 HIS A C 1
ATOM 698 O O . HIS A 1 99 ? -66.743 -46.575 -61.850 1.00 58.11 338 HIS A O 1
ATOM 705 N N . LEU A 1 100 ? -64.870 -47.210 -60.747 1.00 44.55 339 LEU A N 1
ATOM 706 C CA . LEU A 1 100 ? -63.941 -46.294 -61.360 1.00 50.99 339 LEU A CA 1
ATOM 707 C C . LEU A 1 100 ? -62.973 -47.253 -62.045 1.00 60.63 339 LEU A C 1
ATOM 708 O O . LEU A 1 100 ? -62.355 -48.084 -61.365 1.00 71.71 339 LEU A O 1
ATOM 713 N N . THR A 1 101 ? -62.891 -47.178 -63.377 1.00 65.14 340 THR A N 1
ATOM 714 C CA . THR A 1 101 ? -61.919 -47.951 -64.167 1.00 67.73 340 THR A CA 1
ATOM 715 C C . THR A 1 101 ? -60.796 -47.000 -64.597 1.00 69.35 340 THR A C 1
ATOM 716 O O . THR A 1 101 ? -61.044 -46.076 -65.388 1.00 63.10 340 THR A O 1
ATOM 720 N N . PRO A 1 102 ? -59.556 -47.230 -64.095 1.00 71.03 341 PRO A N 1
ATOM 721 C CA . PRO A 1 102 ? -58.435 -46.326 -64.431 1.00 66.79 341 PRO A CA 1
ATOM 722 C C . PRO A 1 102 ? -58.274 -46.262 -65.942 1.00 68.56 341 PRO A C 1
ATOM 723 O O . PRO A 1 102 ? -58.374 -47.318 -66.589 1.00 69.12 341 PRO A O 1
ATOM 727 N N . ASN A 1 103 ? -58.090 -45.045 -66.482 1.00 65.08 342 ASN A N 1
ATOM 728 C CA . ASN A 1 103 ? -57.873 -44.745 -67.934 1.00 46.33 342 ASN A CA 1
ATOM 729 C C . ASN A 1 103 ? -57.942 -43.245 -68.154 1.00 44.90 342 ASN A C 1
ATOM 730 O O . ASN A 1 103 ? -59.034 -42.675 -68.326 1.00 61.33 342 ASN A O 1
ATOM 735 N N . ILE A 1 104 ? -56.786 -42.598 -68.064 1.00 43.92 343 ILE A N 1
ATOM 736 C CA . ILE A 1 104 ? -56.660 -41.182 -68.429 1.00 46.68 343 ILE A CA 1
ATOM 737 C C . ILE A 1 104 ? -56.377 -41.137 -69.937 1.00 45.58 343 ILE A C 1
ATOM 738 O O . ILE A 1 104 ? -56.019 -42.145 -70.559 1.00 53.97 343 ILE A O 1
ATOM 743 N N . ASP A 1 105 ? -56.526 -39.961 -70.521 1.00 42.66 344 ASP A N 1
ATOM 744 C CA . ASP A 1 105 ? -56.371 -39.788 -71.946 1.00 43.28 344 ASP A CA 1
ATOM 745 C C . ASP A 1 105 ? -54.880 -39.817 -72.350 1.00 51.72 344 ASP A C 1
ATOM 746 O O . ASP A 1 105 ? -54.015 -39.240 -71.643 1.00 52.10 344 ASP A O 1
ATOM 751 N N . ALA A 1 106 ? -54.603 -40.440 -73.506 1.00 45.57 345 ALA A N 1
ATOM 752 C CA . ALA A 1 106 ? -53.312 -40.299 -74.221 1.00 41.04 345 ALA A CA 1
ATOM 753 C C . ALA A 1 106 ? -52.758 -38.873 -74.305 1.00 49.18 345 ALA A C 1
ATOM 754 O O . ALA A 1 106 ? -51.718 -38.622 -73.699 1.00 56.31 345 ALA A O 1
ATOM 756 N N . SER A 1 107 ? -53.438 -37.968 -75.031 1.00 50.13 346 SER A N 1
ATOM 757 C CA . SER A 1 107 ? -52.963 -36.593 -75.316 1.00 47.25 346 SER A CA 1
ATOM 758 C C . SER A 1 107 ? -52.406 -35.939 -74.059 1.00 64.07 346 SER A C 1
ATOM 759 O O . SER A 1 107 ? -51.393 -35.232 -74.126 1.00 66.70 346 SER A O 1
ATOM 762 N N . LEU A 1 108 ? -53.057 -36.220 -72.914 1.00 70.61 347 LEU A N 1
ATOM 763 C CA . LEU A 1 108 ? -52.586 -35.829 -71.575 1.00 54.16 347 LEU A CA 1
ATOM 764 C C . LEU A 1 108 ? -51.404 -36.709 -71.220 1.00 56.46 347 LEU A C 1
ATOM 765 O O . LEU A 1 108 ? -50.322 -36.172 -71.060 1.00 49.60 347 LEU A O 1
ATOM 770 N N . PHE A 1 109 ? -51.631 -38.026 -71.079 1.00 56.93 348 PHE A N 1
ATOM 771 C CA . PHE A 1 109 ? -50.627 -39.080 -70.751 1.00 58.02 348 PHE A CA 1
ATOM 772 C C . PHE A 1 109 ? -49.221 -38.750 -71.292 1.00 56.63 348 PHE A C 1
ATOM 773 O O . PHE A 1 109 ? -48.224 -38.751 -70.543 1.00 41.69 348 PHE A O 1
ATOM 781 N N . LYS A 1 110 ? -49.197 -38.471 -72.606 1.00 52.42 349 LYS A N 1
ATOM 782 C CA . LYS A 1 110 ? -48.081 -37.931 -73.353 1.00 50.58 349 LYS A CA 1
ATOM 783 C C . LYS A 1 110 ? -47.439 -36.689 -72.678 1.00 57.35 349 LYS A C 1
ATOM 784 O O . LYS A 1 110 ? -46.351 -36.796 -72.085 1.00 55.76 349 LYS A O 1
ATOM 790 N N . GLU A 1 111 ? -48.147 -35.553 -72.714 1.00 64.39 350 GLU A N 1
ATOM 791 C CA . GLU A 1 111 ? -47.848 -34.314 -71.956 1.00 72.57 350 GLU A CA 1
ATOM 792 C C . GLU A 1 111 ? -47.524 -34.487 -70.477 1.00 74.20 350 GLU A C 1
ATOM 793 O O . GLU A 1 111 ? -46.743 -33.714 -69.933 1.00 85.24 350 GLU A O 1
ATOM 799 N N . LEU A 1 112 ? -48.175 -35.434 -69.803 1.00 81.21 351 LEU A N 1
ATOM 800 C CA . LEU A 1 112 ? -47.979 -35.611 -68.360 1.00 82.21 351 LEU A CA 1
ATOM 801 C C . LEU A 1 112 ? -46.579 -36.116 -68.028 1.00 80.75 351 LEU A C 1
ATOM 802 O O . LEU A 1 112 ? -45.893 -35.489 -67.206 1.00 76.76 351 LEU A O 1
ATOM 807 N N . SER A 1 113 ? -46.172 -37.208 -68.689 1.00 76.91 352 SER A N 1
ATOM 808 C CA . SER A 1 113 ? -44.884 -37.865 -68.439 1.00 76.50 352 SER A CA 1
ATOM 809 C C . SER A 1 113 ? -43.746 -36.837 -68.560 1.00 77.27 352 SER A C 1
ATOM 810 O O . SER A 1 113 ? -42.885 -36.745 -67.661 1.00 67.89 352 SER A O 1
ATOM 813 N N . LYS A 1 114 ? -43.821 -36.026 -69.627 1.00 76.42 353 LYS A N 1
ATOM 814 C CA . LYS A 1 114 ? -42.816 -35.006 -69.971 1.00 68.76 353 LYS A CA 1
ATOM 815 C C . LYS A 1 114 ? -42.606 -34.131 -68.754 1.00 63.38 353 LYS A C 1
ATOM 816 O O . LYS A 1 114 ? -41.507 -34.157 -68.198 1.00 53.76 353 LYS A O 1
ATOM 822 N N . TYR A 1 115 ? -43.671 -33.428 -68.330 1.00 63.24 354 TYR A N 1
ATOM 823 C CA . TYR A 1 115 ? -43.706 -32.556 -67.123 1.00 53.08 354 TYR A CA 1
ATOM 824 C C . TYR A 1 115 ? -43.005 -33.253 -65.952 1.00 53.74 354 TYR A C 1
ATOM 825 O O . TYR A 1 115 ? -41.933 -32.824 -65.569 1.00 60.11 354 TYR A O 1
ATOM 834 N N . ILE A 1 116 ? -43.539 -34.372 -65.462 1.00 52.26 355 ILE A N 1
ATOM 835 C CA . ILE A 1 116 ? -42.907 -35.144 -64.389 1.00 62.41 355 ILE A CA 1
ATOM 836 C C . ILE A 1 116 ? -41.376 -35.318 -64.592 1.00 68.07 355 ILE A C 1
ATOM 837 O O . ILE A 1 116 ? -40.584 -35.159 -63.652 1.00 48.90 355 ILE A O 1
ATOM 842 N N . ARG A 1 117 ? -40.982 -35.647 -65.830 1.00 75.40 356 ARG A N 1
ATOM 843 C CA . ARG A 1 117 ? -39.596 -35.963 -66.157 1.00 73.80 356 ARG A CA 1
ATOM 844 C C . ARG A 1 117 ? -38.735 -34.696 -66.176 1.00 84.13 356 ARG A C 1
ATOM 845 O O . ARG A 1 117 ? -37.677 -34.653 -65.536 1.00 86.33 356 ARG A O 1
ATOM 853 N N . GLY A 1 118 ? -39.187 -33.677 -66.911 1.00 90.60 357 GLY A N 1
ATOM 854 C CA . GLY A 1 118 ? -38.553 -32.357 -66.913 1.00 95.14 357 GLY A CA 1
ATOM 855 C C . GLY A 1 118 ? -38.419 -31.917 -65.465 1.00 99.07 357 GLY A C 1
ATOM 856 O O . GLY A 1 118 ? -37.301 -31.751 -64.949 1.00 95.10 357 GLY A O 1
ATOM 857 N N . ILE A 1 119 ? -39.565 -31.866 -64.786 1.00 99.13 358 ILE A N 1
ATOM 858 C CA . ILE A 1 119 ? -39.641 -31.536 -63.368 1.00 100.31 358 ILE A CA 1
ATOM 859 C C . ILE A 1 119 ? -38.733 -32.400 -62.455 1.00 98.65 358 ILE A C 1
ATOM 860 O O . ILE A 1 119 ? -38.258 -31.907 -61.425 1.00 93.06 358 ILE A O 1
ATOM 865 N N . SER A 1 120 ? -38.427 -33.635 -62.892 1.00 100.64 359 SER A N 1
ATOM 866 C CA . SER A 1 120 ? -37.556 -34.590 -62.162 1.00 99.76 359 SER A CA 1
ATOM 867 C C . SER A 1 120 ? -36.033 -34.427 -62.362 1.00 99.39 359 SER A C 1
ATOM 868 O O . SER A 1 120 ? -35.234 -35.048 -61.655 1.00 91.56 359 SER A O 1
ATOM 871 N N . GLU A 1 121 ? -35.647 -33.610 -63.341 1.00 108.07 360 GLU A N 1
ATOM 872 C CA . GLU A 1 121 ? -34.238 -33.321 -63.646 1.00 115.23 360 GLU A CA 1
ATOM 873 C C . GLU A 1 121 ? -33.970 -31.813 -63.481 1.00 118.89 360 GLU A C 1
ATOM 874 O O . GLU A 1 121 ? -33.108 -31.245 -64.165 1.00 124.50 360 GLU A O 1
ATOM 880 N N . VAL A 1 122 ? -34.736 -31.159 -62.606 1.00 118.06 361 VAL A N 1
ATOM 881 C CA . VAL A 1 122 ? -34.533 -29.740 -62.303 1.00 114.47 361 VAL A CA 1
ATOM 882 C C . VAL A 1 122 ? -33.264 -29.601 -61.458 1.00 117.91 361 VAL A C 1
ATOM 883 O O . VAL A 1 122 ? -32.935 -30.492 -60.662 1.00 122.09 361 VAL A O 1
ATOM 887 N N . THR A 1 123 ? -32.540 -28.505 -61.685 1.00 116.41 362 THR A N 1
ATOM 888 C CA . THR A 1 123 ? -31.335 -28.130 -60.933 1.00 113.20 362 THR A CA 1
ATOM 889 C C . THR A 1 123 ? -31.377 -28.432 -59.425 1.00 114.81 362 THR A C 1
ATOM 890 O O . THR A 1 123 ? -30.375 -28.865 -58.856 1.00 121.30 362 THR A O 1
ATOM 894 N N . GLU A 1 124 ? -32.534 -28.227 -58.796 1.00 112.77 363 GLU A N 1
ATOM 895 C CA . GLU A 1 124 ? -32.709 -28.447 -57.358 1.00 112.51 363 GLU A CA 1
ATOM 896 C C . GLU A 1 124 ? -33.130 -29.869 -56.972 1.00 115.62 363 GLU A C 1
ATOM 897 O O . GLU A 1 124 ? -32.823 -30.326 -55.867 1.00 112.43 363 GLU A O 1
ATOM 903 N N . ASN A 1 125 ? -33.858 -30.537 -57.874 1.00 120.34 364 ASN A N 1
ATOM 904 C CA . ASN A 1 125 ? -34.281 -31.938 -57.722 1.00 117.17 364 ASN A CA 1
ATOM 905 C C . ASN A 1 125 ? -33.332 -32.873 -58.463 1.00 112.45 364 ASN A C 1
ATOM 906 O O . ASN A 1 125 ? -33.769 -33.695 -59.279 1.00 111.85 364 ASN A O 1
ATOM 911 N N . THR A 1 126 ? -32.038 -32.730 -58.184 1.00 108.91 365 THR A N 1
ATOM 912 C CA . THR A 1 126 ? -31.027 -33.618 -58.753 1.00 106.88 365 THR A CA 1
ATOM 913 C C . THR A 1 126 ? -31.154 -35.018 -58.127 1.00 103.19 365 THR A C 1
ATOM 914 O O . THR A 1 126 ? -31.840 -35.875 -58.698 1.00 102.35 365 THR A O 1
ATOM 918 N N . GLY A 1 127 ? -30.577 -35.238 -56.944 1.00 93.27 366 GLY A N 1
ATOM 919 C CA . GLY A 1 127 ? -30.613 -36.563 -56.326 1.00 93.09 366 GLY A CA 1
ATOM 920 C C . GLY A 1 127 ? -31.925 -36.922 -55.645 1.00 95.09 366 GLY A C 1
ATOM 921 O O . GLY A 1 127 ? -31.914 -37.500 -54.554 1.00 102.58 366 GLY A O 1
ATOM 922 N N . LYS A 1 128 ? -33.051 -36.610 -56.282 1.00 88.67 367 LYS A N 1
ATOM 923 C CA . LYS A 1 128 ? -34.356 -36.719 -55.633 1.00 88.94 367 LYS A CA 1
ATOM 924 C C . LYS A 1 128 ? -35.371 -37.581 -56.412 1.00 97.35 367 LYS A C 1
ATOM 925 O O . LYS A 1 128 ? -36.380 -38.047 -55.854 1.00 99.22 367 LYS A O 1
ATOM 931 N N . PHE A 1 129 ? -35.089 -37.816 -57.692 1.00 91.70 368 PHE A N 1
ATOM 932 C CA . PHE A 1 129 ? -35.971 -38.607 -58.529 1.00 87.46 368 PHE A CA 1
ATOM 933 C C . PHE A 1 129 ? -35.227 -39.683 -59.291 1.00 81.72 368 PHE A C 1
ATOM 934 O O . PHE A 1 129 ? -34.202 -39.420 -59.911 1.00 87.56 368 PHE A O 1
ATOM 942 N N . SER A 1 130 ? -35.788 -40.883 -59.294 1.00 76.54 369 SER A N 1
ATOM 943 C CA . SER A 1 130 ? -35.176 -42.004 -59.984 1.00 71.88 369 SER A CA 1
ATOM 944 C C . SER A 1 130 ? -36.162 -42.632 -60.944 1.00 73.24 369 SER A C 1
ATOM 945 O O . SER A 1 130 ? -37.153 -43.228 -60.521 1.00 84.46 369 SER A O 1
ATOM 948 N N . ILE A 1 131 ? -35.858 -42.471 -62.234 1.00 72.75 370 ILE A N 1
ATOM 949 C CA . ILE A 1 131 ? -36.707 -42.827 -63.375 1.00 63.22 370 ILE A CA 1
ATOM 950 C C . ILE A 1 131 ? -36.217 -44.188 -63.906 1.00 72.39 370 ILE A C 1
ATOM 951 O O . ILE A 1 131 ? -35.006 -44.455 -63.960 1.00 76.82 370 ILE A O 1
ATOM 956 N N . ILE A 1 132 ? -37.179 -45.058 -64.228 1.00 72.08 371 ILE A N 1
ATOM 957 C CA . ILE A 1 132 ? -36.983 -46.435 -64.717 1.00 57.17 371 ILE A CA 1
ATOM 958 C C . ILE A 1 132 ? -38.066 -46.689 -65.751 1.00 62.29 371 ILE A C 1
ATOM 959 O O . ILE A 1 132 ? -39.230 -46.380 -65.496 1.00 74.23 371 ILE A O 1
ATOM 964 N N . GLU A 1 133 ? -37.671 -47.203 -66.912 1.00 60.92 372 GLU A N 1
ATOM 965 C CA . GLU A 1 133 ? -38.580 -47.772 -67.903 1.00 64.52 372 GLU A CA 1
ATOM 966 C C . GLU A 1 133 ? -38.651 -49.293 -67.625 1.00 68.57 372 GLU A C 1
ATOM 967 O O . GLU A 1 133 ? -37.639 -49.887 -67.252 1.00 77.21 372 GLU A O 1
ATOM 973 N N . SER A 1 134 ? -39.823 -49.923 -67.727 1.00 58.51 373 SER A N 1
ATOM 974 C CA . SER A 1 134 ? -39.883 -51.392 -67.817 1.00 58.97 373 SER A CA 1
ATOM 975 C C . SER A 1 134 ? -40.941 -51.833 -68.830 1.00 61.21 373 SER A C 1
ATOM 976 O O . SER A 1 134 ? -41.996 -51.199 -68.909 1.00 68.73 373 SER A O 1
ATOM 979 N N . GLN A 1 135 ? -40.680 -52.888 -69.602 1.00 49.52 374 GLN A N 1
ATOM 980 C CA . GLN A 1 135 ? -41.728 -53.411 -70.476 1.00 60.88 374 GLN A CA 1
ATOM 981 C C . GLN A 1 135 ? -41.997 -54.882 -70.140 1.00 75.82 374 GLN A C 1
ATOM 982 O O . GLN A 1 135 ? -41.227 -55.762 -70.550 1.00 90.77 374 GLN A O 1
ATOM 988 N N . THR A 1 136 ? -43.082 -55.158 -69.410 1.00 71.33 375 THR A N 1
ATOM 989 C CA . THR A 1 136 ? -43.354 -56.522 -68.968 1.00 58.96 375 THR A CA 1
ATOM 990 C C . THR A 1 136 ? -44.583 -57.120 -69.616 1.00 58.59 375 THR A C 1
ATOM 991 O O . THR A 1 136 ? -45.173 -56.532 -70.520 1.00 59.86 375 THR A O 1
ATOM 995 N N . ARG A 1 137 ? -44.938 -58.302 -69.099 1.00 57.87 376 ARG A N 1
ATOM 996 C CA . ARG A 1 137 ? -46.076 -59.136 -69.467 1.00 49.04 376 ARG A CA 1
ATOM 997 C C . ARG A 1 137 ? -46.573 -59.678 -68.125 1.00 56.45 376 ARG A C 1
ATOM 998 O O . ARG A 1 137 ? -45.820 -60.294 -67.350 1.00 52.19 376 ARG A O 1
ATOM 1006 N N . ASP A 1 138 ? -47.834 -59.356 -67.835 1.00 59.47 377 ASP A N 1
ATOM 1007 C CA . ASP A 1 138 ? -48.536 -59.772 -66.628 1.00 54.70 377 ASP A CA 1
ATOM 1008 C C . ASP A 1 138 ? -49.482 -60.842 -67.151 1.00 55.23 377 ASP A C 1
ATOM 1009 O O . ASP A 1 138 ? -50.136 -60.663 -68.203 1.00 69.26 377 ASP A O 1
ATOM 1014 N N . SER A 1 139 ? -49.474 -61.993 -66.493 1.00 44.25 378 SER A N 1
ATOM 1015 C CA . SER A 1 139 ? -50.244 -63.131 -66.958 1.00 44.96 378 SER A CA 1
ATOM 1016 C C . SER A 1 139 ? -51.112 -63.676 -65.830 1.00 45.35 378 SER A C 1
ATOM 1017 O O . SER A 1 139 ? -50.668 -63.748 -64.680 1.00 56.58 378 SER A O 1
ATOM 1020 N N . VAL A 1 140 ? -52.345 -64.066 -66.143 1.00 41.72 379 VAL A N 1
ATOM 1021 C CA . VAL A 1 140 ? -53.204 -64.680 -65.115 1.00 50.48 379 VAL A CA 1
ATOM 1022 C C . VAL A 1 140 ? -53.449 -66.195 -65.310 1.00 54.29 379 VAL A C 1
ATOM 1023 O O . VAL A 1 140 ? -53.376 -66.740 -66.417 1.00 58.55 379 VAL A O 1
ATOM 1027 N N . TYR A 1 141 ? -53.662 -66.859 -64.181 1.00 54.34 380 TYR A N 1
ATOM 1028 C CA . TYR A 1 141 ? -53.457 -68.270 -63.993 1.00 50.92 380 TYR A CA 1
ATOM 1029 C C . TYR A 1 141 ? -54.416 -68.732 -62.904 1.00 52.80 380 TYR A C 1
ATOM 1030 O O . TYR A 1 141 ? -54.598 -68.035 -61.916 1.00 54.60 380 TYR A O 1
ATOM 1039 N N . ARG A 1 142 ? -54.996 -69.915 -63.082 1.00 62.31 381 ARG A N 1
ATOM 1040 C CA . ARG A 1 142 ? -56.150 -70.396 -62.311 1.00 70.94 381 ARG A CA 1
ATOM 1041 C C . ARG A 1 142 ? -56.029 -71.884 -61.919 1.00 79.93 381 ARG A C 1
ATOM 1042 O O . ARG A 1 142 ? -55.331 -72.676 -62.598 1.00 80.53 381 ARG A O 1
ATOM 1050 N N . VAL A 1 143 ? -56.763 -72.262 -60.861 1.00 82.99 382 VAL A N 1
ATOM 1051 C CA . VAL A 1 143 ? -56.788 -73.653 -60.365 1.00 86.48 382 VAL A CA 1
ATOM 1052 C C . VAL A 1 143 ? -57.936 -74.520 -60.957 1.00 87.23 382 VAL A C 1
ATOM 1053 O O . VAL A 1 143 ? -57.822 -74.991 -62.110 1.00 85.08 382 VAL A O 1
ATOM 1057 N N . GLY A 1 144 ? -59.043 -74.694 -60.225 1.00 85.77 383 GLY A N 1
ATOM 1058 C CA . GLY A 1 144 ? -60.099 -75.621 -60.654 1.00 87.17 383 GLY A CA 1
ATOM 1059 C C . GLY A 1 144 ? -61.529 -75.168 -60.463 1.00 82.61 383 GLY A C 1
ATOM 1060 O O . GLY A 1 144 ? -62.369 -75.952 -60.000 1.00 85.17 383 GLY A O 1
ATOM 1061 N N . PRO A 1 150 ? -61.753 -70.140 -56.343 1.00 29.89 389 PRO A N 1
ATOM 1062 C CA . PRO A 1 150 ? -60.800 -69.902 -57.474 1.00 34.34 389 PRO A CA 1
ATOM 1063 C C . PRO A 1 150 ? -59.709 -68.877 -57.147 1.00 40.77 389 PRO A C 1
ATOM 1064 O O . PRO A 1 150 ? -59.980 -67.869 -56.454 1.00 45.69 389 PRO A O 1
ATOM 1068 N N . ARG A 1 151 ? -58.475 -69.194 -57.552 1.00 42.66 390 ARG A N 1
ATOM 1069 C CA . ARG A 1 151 ? -57.303 -68.340 -57.259 1.00 39.55 390 ARG A CA 1
ATOM 1070 C C . ARG A 1 151 ? -56.685 -67.810 -58.534 1.00 48.82 390 ARG A C 1
ATOM 1071 O O . ARG A 1 151 ? -56.666 -68.490 -59.586 1.00 45.20 390 ARG A O 1
ATOM 1079 N N . PHE A 1 152 ? -56.242 -66.561 -58.411 1.00 48.76 391 PHE A N 1
ATOM 1080 C CA . PHE A 1 152 ? -55.770 -65.802 -59.539 1.00 48.07 391 PHE A CA 1
ATOM 1081 C C . PHE A 1 152 ? -54.420 -65.288 -59.100 1.00 43.77 391 PHE A C 1
ATOM 1082 O O . PHE A 1 152 ? -54.305 -64.553 -58.087 1.00 29.64 391 PHE A O 1
ATOM 1090 N N . LEU A 1 153 ? -53.448 -65.709 -59.930 1.00 41.50 392 LEU A N 1
ATOM 1091 C CA . LEU A 1 153 ? -51.998 -65.490 -59.813 1.00 32.56 392 LEU A CA 1
ATOM 1092 C C . LEU A 1 153 ? -51.560 -64.582 -60.954 1.00 37.84 392 LEU A C 1
ATOM 1093 O O . LEU A 1 153 ? -51.971 -64.800 -62.107 1.00 41.78 392 LEU A O 1
ATOM 1098 N N . ARG A 1 154 ? -50.807 -63.524 -60.622 1.00 32.80 393 ARG A N 1
ATOM 1099 C CA . ARG A 1 154 ? -50.242 -62.633 -61.647 1.00 35.32 393 ARG A CA 1
ATOM 1100 C C . ARG A 1 154 ? -48.874 -63.250 -61.715 1.00 46.02 393 ARG A C 1
ATOM 1101 O O . ARG A 1 154 ? -48.503 -63.978 -60.742 1.00 41.87 393 ARG A O 1
ATOM 1109 N N . MET A 1 155 ? -48.166 -63.000 -62.833 1.00 42.61 394 MET A N 1
ATOM 1110 C CA . MET A 1 155 ? -46.757 -63.387 -63.001 1.00 57.39 394 MET A CA 1
ATOM 1111 C C . MET A 1 155 ? -46.109 -62.403 -63.957 1.00 65.79 394 MET A C 1
ATOM 1112 O O . MET A 1 155 ? -46.662 -62.076 -65.015 1.00 75.91 394 MET A O 1
ATOM 1117 N N . SER A 1 156 ? -44.942 -61.907 -63.563 1.00 75.52 395 SER A N 1
ATOM 1118 C CA . SER A 1 156 ? -44.172 -61.035 -64.443 1.00 79.83 395 SER A CA 1
ATOM 1119 C C . SER A 1 156 ? -43.294 -61.853 -65.389 1.00 81.86 395 SER A C 1
ATOM 1120 O O . SER A 1 156 ? -42.627 -62.814 -64.997 1.00 84.22 395 SER A O 1
ATOM 1123 N N . THR A 1 157 ? -43.356 -61.488 -66.658 1.00 82.84 396 THR A N 1
ATOM 1124 C CA . THR A 1 157 ? -42.437 -61.987 -67.645 1.00 85.73 396 THR A CA 1
ATOM 1125 C C . THR A 1 157 ? -41.947 -60.720 -68.319 1.00 93.72 396 THR A C 1
ATOM 1126 O O . THR A 1 157 ? -42.741 -59.852 -68.675 1.00 95.64 396 THR A O 1
ATOM 1130 N N . ASP A 1 158 ? -40.629 -60.576 -68.382 1.00 97.46 397 ASP A N 1
ATOM 1131 C CA . ASP A 1 158 ? -39.998 -59.501 -69.140 1.00 98.72 397 ASP A CA 1
ATOM 1132 C C . ASP A 1 158 ? -40.133 -59.800 -70.646 1.00 92.48 397 ASP A C 1
ATOM 1133 O O . ASP A 1 158 ? -40.402 -60.939 -70.997 1.00 94.86 397 ASP A O 1
ATOM 1138 N N . ILE A 1 159 ? -40.015 -58.801 -71.524 1.00 92.58 398 ILE A N 1
ATOM 1139 C CA . ILE A 1 159 ? -40.088 -59.036 -72.989 1.00 97.78 398 ILE A CA 1
ATOM 1140 C C . ILE A 1 159 ? -38.710 -59.079 -73.675 1.00 98.26 398 ILE A C 1
ATOM 1141 O O . ILE A 1 159 ? -38.470 -59.931 -74.536 1.00 95.86 398 ILE A O 1
ATOM 1146 N N . LYS A 1 160 ? -37.829 -58.155 -73.275 1.00 94.96 399 LYS A N 1
ATOM 1147 C CA . LYS A 1 160 ? -36.431 -58.048 -73.741 1.00 88.34 399 LYS A CA 1
ATOM 1148 C C . LYS A 1 160 ? -35.472 -59.167 -73.252 1.00 88.06 399 LYS A C 1
ATOM 1149 O O . LYS A 1 160 ? -34.356 -59.305 -73.774 1.00 86.15 399 LYS A O 1
ATOM 1155 N N . THR A 1 161 ? -35.913 -59.951 -72.265 1.00 85.50 400 THR A N 1
ATOM 1156 C CA . THR A 1 161 ? -35.068 -60.878 -71.492 1.00 87.51 400 THR A CA 1
ATOM 1157 C C . THR A 1 161 ? -35.906 -62.053 -70.940 1.00 90.95 400 THR A C 1
ATOM 1158 O O . THR A 1 161 ? -35.351 -63.089 -70.518 1.00 83.18 400 THR A O 1
ATOM 1162 N N . GLY A 1 162 ? -37.234 -61.837 -70.887 1.00 93.32 401 GLY A N 1
ATOM 1163 C CA . GLY A 1 162 ? -38.259 -62.874 -70.640 1.00 88.02 401 GLY A CA 1
ATOM 1164 C C . GLY A 1 162 ? -38.272 -63.546 -69.283 1.00 85.27 401 GLY A C 1
ATOM 1165 O O . GLY A 1 162 ? -38.477 -64.760 -69.188 1.00 84.30 401 GLY A O 1
ATOM 1166 N N . ARG A 1 163 ? -38.127 -62.744 -68.232 1.00 81.39 402 ARG A N 1
ATOM 1167 C CA . ARG A 1 163 ? -37.731 -63.268 -66.925 1.00 73.85 402 ARG A CA 1
ATOM 1168 C C . ARG A 1 163 ? -38.605 -62.911 -65.718 1.00 73.93 402 ARG A C 1
ATOM 1169 O O . ARG A 1 163 ? -38.628 -61.726 -65.307 1.00 73.56 402 ARG A O 1
ATOM 1177 N N . VAL A 1 164 ? -39.271 -63.930 -65.145 1.00 57.43 403 VAL A N 1
ATOM 1178 C CA . VAL A 1 164 ? -40.233 -63.715 -64.050 1.00 62.68 403 VAL A CA 1
ATOM 1179 C C . VAL A 1 164 ? -39.739 -62.653 -63.054 1.00 68.70 403 VAL A C 1
ATOM 1180 O O . VAL A 1 164 ? -38.717 -62.838 -62.374 1.00 71.73 403 VAL A O 1
ATOM 1184 N N . GLY A 1 165 ? -40.464 -61.539 -63.000 1.00 61.49 404 GLY A N 1
ATOM 1185 C CA . GLY A 1 165 ? -40.029 -60.382 -62.219 1.00 71.56 404 GLY A CA 1
ATOM 1186 C C . GLY A 1 165 ? -40.751 -60.035 -60.927 1.00 72.23 404 GLY A C 1
ATOM 1187 O O . GLY A 1 165 ? -40.272 -59.182 -60.169 1.00 77.77 404 GLY A O 1
ATOM 1188 N N . GLN A 1 166 ? -41.868 -60.717 -60.667 1.00 69.51 405 GLN A N 1
ATOM 1189 C CA . GLN A 1 166 ? -42.803 -60.428 -59.574 1.00 55.92 405 GLN A CA 1
ATOM 1190 C C . GLN A 1 166 ? -43.927 -61.449 -59.774 1.00 55.64 405 GLN A C 1
ATOM 1191 O O . GLN A 1 166 ? -44.634 -61.413 -60.812 1.00 48.12 405 GLN A O 1
ATOM 1197 N N . PHE A 1 167 ? -44.022 -62.369 -58.798 1.00 49.73 406 PHE A N 1
ATOM 1198 C CA . PHE A 1 167 ? -44.989 -63.487 -58.774 1.00 50.44 406 PHE A CA 1
ATOM 1199 C C . PHE A 1 167 ? -45.938 -63.485 -57.548 1.00 49.87 406 PHE A C 1
ATOM 1200 O O . PHE A 1 167 ? -45.559 -63.941 -56.454 1.00 61.55 406 PHE A O 1
ATOM 1208 N N . ILE A 1 168 ? -47.173 -63.022 -57.730 1.00 40.28 407 ILE A N 1
ATOM 1209 C CA . ILE A 1 168 ? -48.130 -62.822 -56.607 1.00 33.69 407 ILE A CA 1
ATOM 1210 C C . ILE A 1 168 ? -49.598 -63.273 -56.871 1.00 36.46 407 ILE A C 1
ATOM 1211 O O . ILE A 1 168 ? -50.042 -63.434 -58.041 1.00 33.01 407 ILE A O 1
ATOM 1216 N N . GLU A 1 169 ? -50.327 -63.474 -55.769 1.00 35.74 408 GLU A N 1
ATOM 1217 C CA . GLU A 1 169 ? -51.804 -63.490 -55.720 1.00 44.04 408 GLU A CA 1
ATOM 1218 C C . GLU A 1 169 ? -52.155 -62.071 -55.242 1.00 52.33 408 GLU A C 1
ATOM 1219 O O . GLU A 1 169 ? -51.983 -61.738 -54.056 1.00 53.63 408 GLU A O 1
ATOM 1225 N N . LYS A 1 170 ? -52.559 -61.200 -56.172 1.00 60.89 409 LYS A N 1
ATOM 1226 C CA . LYS A 1 170 ? -53.018 -59.875 -55.750 1.00 64.37 409 LYS A CA 1
ATOM 1227 C C . LYS A 1 170 ? -54.428 -60.010 -55.190 1.00 65.93 409 LYS A C 1
ATOM 1228 O O . LYS A 1 170 ? -55.390 -60.299 -55.933 1.00 69.28 409 LYS A O 1
ATOM 1234 N N . ARG A 1 171 ? -54.524 -59.853 -53.872 1.00 58.66 410 ARG A N 1
ATOM 1235 C CA . ARG A 1 171 ? -55.827 -59.733 -53.246 1.00 62.01 410 ARG A CA 1
ATOM 1236 C C . ARG A 1 171 ? -56.259 -58.275 -53.023 1.00 63.70 410 ARG A C 1
ATOM 1237 O O . ARG A 1 171 ? -55.548 -57.338 -53.414 1.00 70.76 410 ARG A O 1
ATOM 1245 N N . HIS A 1 172 ? -57.476 -58.080 -52.530 1.00 64.52 411 HIS A N 1
ATOM 1246 C CA . HIS A 1 172 ? -58.041 -56.745 -52.446 1.00 66.48 411 HIS A CA 1
ATOM 1247 C C . HIS A 1 172 ? -58.821 -56.666 -51.143 1.00 70.21 411 HIS A C 1
ATOM 1248 O O . HIS A 1 172 ? -59.574 -57.608 -50.835 1.00 69.14 411 HIS A O 1
ATOM 1255 N N . VAL A 1 173 ? -58.575 -55.574 -50.394 1.00 67.72 412 VAL A N 1
ATOM 1256 C CA . VAL A 1 173 ? -59.050 -55.363 -49.009 1.00 64.21 412 VAL A CA 1
ATOM 1257 C C . VAL A 1 173 ? -60.162 -54.340 -49.086 1.00 55.19 412 VAL A C 1
ATOM 1258 O O . VAL A 1 173 ? -61.233 -54.725 -49.544 1.00 74.51 412 VAL A O 1
ATOM 1262 N N . ALA A 1 174 ? -59.951 -53.061 -48.734 1.00 44.17 413 ALA A N 1
ATOM 1263 C CA . ALA A 1 174 ? -60.948 -52.024 -49.109 1.00 42.92 413 ALA A CA 1
ATOM 1264 C C . ALA A 1 174 ? -60.361 -50.974 -50.070 1.00 48.47 413 ALA A C 1
ATOM 1265 O O . ALA A 1 174 ? -59.120 -50.787 -50.193 1.00 40.54 413 ALA A O 1
ATOM 1267 N N . GLN A 1 175 ? -61.316 -50.307 -50.728 1.00 36.30 414 GLN A N 1
ATOM 1268 C CA . GLN A 1 175 ? -61.077 -49.215 -51.620 1.00 19.31 414 GLN A CA 1
ATOM 1269 C C . GLN A 1 175 ? -61.840 -47.975 -51.131 1.00 45.56 414 GLN A C 1
ATOM 1270 O O . GLN A 1 175 ? -62.891 -48.113 -50.417 1.00 54.69 414 GLN A O 1
ATOM 1276 N N . LEU A 1 176 ? -61.287 -46.796 -51.489 1.00 36.07 415 LEU A N 1
ATOM 1277 C CA . LEU A 1 176 ? -61.990 -45.490 -51.468 1.00 38.71 415 LEU A CA 1
ATOM 1278 C C . LEU A 1 176 ? -62.099 -44.889 -52.843 1.00 46.11 415 LEU A C 1
ATOM 1279 O O . LEU A 1 176 ? -61.368 -45.253 -53.767 1.00 50.92 415 LEU A O 1
ATOM 1284 N N . LEU A 1 177 ? -63.034 -43.952 -52.950 1.00 47.35 416 LEU A N 1
ATOM 1285 C CA . LEU A 1 177 ? -63.372 -43.341 -54.215 1.00 42.07 416 LEU A CA 1
ATOM 1286 C C . LEU A 1 177 ? -63.490 -41.875 -53.837 1.00 54.43 416 LEU A C 1
ATOM 1287 O O . LEU A 1 177 ? -63.966 -41.553 -52.734 1.00 61.37 416 LEU A O 1
ATOM 1292 N N . LEU A 1 178 ? -62.956 -41.017 -54.709 1.00 52.87 417 LEU A N 1
ATOM 1293 C CA . LEU A 1 178 ? -62.805 -39.592 -54.426 1.00 47.88 417 LEU A CA 1
ATOM 1294 C C . LEU A 1 178 ? -63.379 -38.788 -55.614 1.00 44.97 417 LEU A C 1
ATOM 1295 O O . LEU A 1 178 ? -62.767 -38.595 -56.670 1.00 33.37 417 LEU A O 1
ATOM 1300 N N . TYR A 1 179 ? -64.649 -38.435 -55.480 1.00 48.95 418 TYR A N 1
ATOM 1301 C CA . TYR A 1 179 ? -65.313 -37.647 -56.520 1.00 48.47 418 TYR A CA 1
ATOM 1302 C C . TYR A 1 179 ? -64.601 -36.302 -56.512 1.00 52.63 418 TYR A C 1
ATOM 1303 O O . TYR A 1 179 ? -64.374 -35.711 -55.453 1.00 76.56 418 TYR A O 1
ATOM 1312 N N . SER A 1 180 ? -64.161 -35.866 -57.678 1.00 55.69 419 SER A N 1
ATOM 1313 C CA . SER A 1 180 ? -63.357 -34.663 -57.763 1.00 60.22 419 SER A CA 1
ATOM 1314 C C . SER A 1 180 ? -64.063 -33.863 -58.848 1.00 61.50 419 SER A C 1
ATOM 1315 O O . SER A 1 180 ? -63.659 -33.901 -60.021 1.00 67.74 419 SER A O 1
ATOM 1318 N N . PRO A 1 181 ? -65.175 -33.195 -58.489 1.00 53.54 420 PRO A N 1
ATOM 1319 C CA . PRO A 1 181 ? -65.921 -32.526 -59.563 1.00 41.34 420 PRO A CA 1
ATOM 1320 C C . PRO A 1 181 ? -65.143 -31.358 -60.165 1.00 49.48 420 PRO A C 1
ATOM 1321 O O . PRO A 1 181 ? -65.287 -31.073 -61.372 1.00 57.90 420 PRO A O 1
ATOM 1325 N N . LYS A 1 182 ? -64.345 -30.670 -59.338 1.00 42.58 421 LYS A N 1
ATOM 1326 C CA . LYS A 1 182 ? -63.560 -29.554 -59.840 1.00 38.22 421 LYS A CA 1
ATOM 1327 C C . LYS A 1 182 ? -62.444 -30.015 -60.769 1.00 43.19 421 LYS A C 1
ATOM 1328 O O . LYS A 1 182 ? -61.870 -29.216 -61.507 1.00 64.42 421 LYS A O 1
ATOM 1334 N N . ASP A 1 183 ? -62.203 -31.321 -60.797 1.00 46.37 422 ASP A N 1
ATOM 1335 C CA . ASP A 1 183 ? -61.200 -31.927 -61.673 1.00 41.43 422 ASP A CA 1
ATOM 1336 C C . ASP A 1 183 ? -61.800 -32.893 -62.688 1.00 44.01 422 ASP A C 1
ATOM 1337 O O . ASP A 1 183 ? -62.973 -33.357 -62.564 1.00 36.84 422 ASP A O 1
ATOM 1342 N N . SER A 1 184 ? -61.045 -33.062 -63.772 1.00 40.60 423 SER A N 1
ATOM 1343 C CA . SER A 1 184 ? -61.479 -33.924 -64.867 1.00 35.89 423 SER A CA 1
ATOM 1344 C C . SER A 1 184 ? -61.359 -35.374 -64.431 1.00 38.15 423 SER A C 1
ATOM 1345 O O . SER A 1 184 ? -61.741 -36.252 -65.202 1.00 45.80 423 SER A O 1
ATOM 1348 N N . TYR A 1 185 ? -60.822 -35.623 -63.226 1.00 22.73 424 TYR A N 1
ATOM 1349 C CA . TYR A 1 185 ? -60.642 -36.989 -62.755 1.00 29.24 424 TYR A CA 1
ATOM 1350 C C . TYR A 1 185 ? -60.791 -37.275 -61.253 1.00 45.17 424 TYR A C 1
ATOM 1351 O O . TYR A 1 185 ? -60.262 -36.568 -60.372 1.00 50.49 424 TYR A O 1
ATOM 1360 N N . ASP A 1 186 ? -61.440 -38.413 -61.012 1.00 47.16 425 ASP A N 1
ATOM 1361 C CA . ASP A 1 186 ? -61.771 -38.945 -59.693 1.00 44.30 425 ASP A CA 1
ATOM 1362 C C . ASP A 1 186 ? -60.699 -39.894 -59.221 1.00 40.03 425 ASP A C 1
ATOM 1363 O O . ASP A 1 186 ? -59.931 -40.360 -60.071 1.00 47.71 425 ASP A O 1
ATOM 1368 N N . VAL A 1 187 ? -60.648 -40.211 -57.917 1.00 33.51 426 VAL A N 1
ATOM 1369 C CA . VAL A 1 187 ? -59.613 -41.165 -57.430 1.00 43.95 426 VAL A CA 1
ATOM 1370 C C . VAL A 1 187 ? -59.942 -42.355 -56.536 1.00 50.93 426 VAL A C 1
ATOM 1371 O O . VAL A 1 187 ? -60.328 -42.208 -55.342 1.00 52.10 426 VAL A O 1
ATOM 1375 N N . LYS A 1 188 ? -59.677 -43.530 -57.122 1.00 38.82 427 LYS A N 1
ATOM 1376 C CA . LYS A 1 188 ? -59.847 -44.768 -56.398 1.00 29.63 427 LYS A CA 1
ATOM 1377 C C . LYS A 1 188 ? -58.541 -44.944 -55.708 1.00 31.64 427 LYS A C 1
ATOM 1378 O O . LYS A 1 188 ? -57.491 -44.829 -56.363 1.00 46.80 427 LYS A O 1
ATOM 1384 N N . ILE A 1 189 ? -58.618 -45.112 -54.391 1.00 30.96 428 ILE A N 1
ATOM 1385 C CA . ILE A 1 189 ? -57.445 -45.359 -53.549 1.00 40.98 428 ILE A CA 1
ATOM 1386 C C . ILE A 1 189 ? -57.744 -46.740 -53.103 1.00 43.01 428 ILE A C 1
ATOM 1387 O O . ILE A 1 189 ? -58.813 -46.973 -52.562 1.00 50.29 428 ILE A O 1
ATOM 1392 N N . SER A 1 190 ? -56.770 -47.620 -53.319 1.00 49.47 429 SER A N 1
ATOM 1393 C CA . SER A 1 190 ? -56.908 -49.022 -53.028 1.00 49.60 429 SER A CA 1
ATOM 1394 C C . SER A 1 190 ? -55.789 -49.460 -52.113 1.00 56.49 429 SER A C 1
ATOM 1395 O O . SER A 1 190 ? -54.615 -49.189 -52.402 1.00 63.41 429 SER A O 1
ATOM 1398 N N . LEU A 1 191 ? -56.182 -49.954 -50.930 1.00 55.57 430 LEU A N 1
ATOM 1399 C CA . LEU A 1 191 ? -55.266 -50.672 -50.056 1.00 49.83 430 LEU A CA 1
ATOM 1400 C C . LEU A 1 191 ? -55.528 -52.157 -50.252 1.00 49.47 430 LEU A C 1
ATOM 1401 O O . LEU A 1 191 ? -56.546 -52.707 -49.797 1.00 60.57 430 LEU A O 1
ATOM 1406 N N . ASN A 1 192 ? -54.559 -52.796 -50.911 1.00 49.49 431 ASN A N 1
ATOM 1407 C CA . ASN A 1 192 ? -54.641 -54.208 -51.314 1.00 54.19 431 ASN A CA 1
ATOM 1408 C C . ASN A 1 192 ? -53.315 -54.979 -51.148 1.00 48.54 431 ASN A C 1
ATOM 1409 O O . ASN A 1 192 ? -52.236 -54.371 -51.136 1.00 53.17 431 ASN A O 1
ATOM 1414 N N . LEU A 1 193 ? -53.429 -56.304 -51.093 1.00 47.90 432 LEU A N 1
ATOM 1415 C CA . LEU A 1 193 ? -52.342 -57.254 -50.810 1.00 53.62 432 LEU A CA 1
ATOM 1416 C C . LEU A 1 193 ? -51.656 -57.998 -51.974 1.00 54.02 432 LEU A C 1
ATOM 1417 O O . LEU A 1 193 ? -52.299 -58.469 -52.926 1.00 59.23 432 LEU A O 1
ATOM 1422 N N . GLU A 1 194 ? -50.338 -58.106 -51.866 1.00 47.56 433 GLU A N 1
ATOM 1423 C CA . GLU A 1 194 ? -49.561 -58.938 -52.771 1.00 57.53 433 GLU A CA 1
ATOM 1424 C C . GLU A 1 194 ? -49.193 -60.179 -51.942 1.00 53.59 433 GLU A C 1
ATOM 1425 O O . GLU A 1 194 ? -48.309 -60.125 -51.089 1.00 45.52 433 GLU A O 1
ATOM 1431 N N . LEU A 1 195 ? -49.996 -61.244 -52.057 1.00 56.70 434 LEU A N 1
ATOM 1432 C CA . LEU A 1 195 ? -49.640 -62.516 -51.394 1.00 52.45 434 LEU A CA 1
ATOM 1433 C C . LEU A 1 195 ? -48.758 -63.359 -52.267 1.00 50.85 434 LEU A C 1
ATOM 1434 O O . LEU A 1 195 ? -49.215 -63.818 -53.308 1.00 59.14 434 LEU A O 1
ATOM 1439 N N . PRO A 1 196 ? -47.498 -63.552 -51.855 1.00 52.25 435 PRO A N 1
ATOM 1440 C CA . PRO A 1 196 ? -46.649 -64.358 -52.700 1.00 61.44 435 PRO A CA 1
ATOM 1441 C C . PRO A 1 196 ? -47.110 -65.841 -52.611 1.00 67.49 435 PRO A C 1
ATOM 1442 O O . PRO A 1 196 ? -47.801 -66.247 -51.641 1.00 65.71 435 PRO A O 1
ATOM 1446 N N . VAL A 1 197 ? -46.749 -66.607 -53.640 1.00 57.67 436 VAL A N 1
ATOM 1447 C CA . VAL A 1 197 ? -47.362 -67.893 -53.916 1.00 63.38 436 VAL A CA 1
ATOM 1448 C C . VAL A 1 197 ? -47.076 -68.939 -52.875 1.00 73.55 436 VAL A C 1
ATOM 1449 O O . VAL A 1 197 ? -45.929 -69.030 -52.418 1.00 85.45 436 VAL A O 1
ATOM 1453 N N . PRO A 1 198 ? -48.142 -69.638 -52.425 1.00 82.13 437 PRO A N 1
ATOM 1454 C CA . PRO A 1 198 ? -48.079 -70.852 -51.637 1.00 83.21 437 PRO A CA 1
ATOM 1455 C C . PRO A 1 198 ? -46.919 -71.798 -51.928 1.00 85.32 437 PRO A C 1
ATOM 1456 O O . PRO A 1 198 ? -45.959 -71.864 -51.144 1.00 84.64 437 PRO A O 1
ATOM 1460 N N . ASP A 1 199 ? -46.984 -72.471 -53.069 1.00 89.53 438 ASP A N 1
ATOM 1461 C CA . ASP A 1 199 ? -46.032 -73.508 -53.411 1.00 90.98 438 ASP A CA 1
ATOM 1462 C C . ASP A 1 199 ? -44.591 -73.029 -53.244 1.00 95.92 438 ASP A C 1
ATOM 1463 O O . ASP A 1 199 ? -44.303 -71.825 -53.365 1.00 96.03 438 ASP A O 1
ATOM 1465 N N . ASN A 1 200 ? -43.706 -73.966 -52.911 1.00 96.05 439 ASN A N 1
ATOM 1466 C CA . ASN A 1 200 ? -42.275 -73.713 -53.035 1.00 98.79 439 ASN A CA 1
ATOM 1467 C C . ASN A 1 200 ? -41.870 -73.636 -54.523 1.00 101.53 439 ASN A C 1
ATOM 1468 O O . ASN A 1 200 ? -40.983 -72.851 -54.890 1.00 97.20 439 ASN A O 1
ATOM 1473 N N . ASP A 1 201 ? -42.610 -74.373 -55.368 1.00 106.64 440 ASP A N 1
ATOM 1474 C CA . ASP A 1 201 ? -42.284 -74.605 -56.790 1.00 111.77 440 ASP A CA 1
ATOM 1475 C C . ASP A 1 201 ? -43.285 -74.111 -57.886 1.00 110.20 440 ASP A C 1
ATOM 1476 O O . ASP A 1 201 ? -43.572 -74.857 -58.846 1.00 109.38 440 ASP A O 1
ATOM 1478 N N . PRO A 1 202 ? -43.781 -72.854 -57.792 1.00 107.09 441 PRO A N 1
ATOM 1479 C CA . PRO A 1 202 ? -44.828 -72.497 -58.749 1.00 97.74 441 PRO A CA 1
ATOM 1480 C C . PRO A 1 202 ? -44.512 -71.560 -59.918 1.00 90.92 441 PRO A C 1
ATOM 1481 O O . PRO A 1 202 ? -45.290 -71.644 -60.878 1.00 97.91 441 PRO A O 1
ATOM 1485 N N . PRO A 1 203 ? -43.452 -70.679 -59.869 1.00 77.10 442 PRO A N 1
ATOM 1486 C CA . PRO A 1 203 ? -43.296 -69.764 -61.029 1.00 68.32 442 PRO A CA 1
ATOM 1487 C C . PRO A 1 203 ? -43.149 -70.537 -62.344 1.00 54.22 442 PRO A C 1
ATOM 1488 O O . PRO A 1 203 ? -43.628 -70.117 -63.385 1.00 59.21 442 PRO A O 1
ATOM 1492 N N . GLU A 1 204 ? -42.563 -71.715 -62.222 1.00 46.58 443 GLU A N 1
ATOM 1493 C CA . GLU A 1 204 ? -42.476 -72.689 -63.269 1.00 46.57 443 GLU A CA 1
ATOM 1494 C C . GLU A 1 204 ? -43.869 -73.206 -63.575 1.00 40.10 443 GLU A C 1
ATOM 1495 O O . GLU A 1 204 ? -44.328 -73.010 -64.707 1.00 43.09 443 GLU A O 1
ATOM 1501 N N . LYS A 1 205 ? -44.558 -73.734 -62.561 1.00 39.19 444 LYS A N 1
ATOM 1502 C CA . LYS A 1 205 ? -45.864 -74.428 -62.692 1.00 44.27 444 LYS A CA 1
ATOM 1503 C C . LYS A 1 205 ? -46.750 -73.821 -63.755 1.00 51.33 444 LYS A C 1
ATOM 1504 O O . LYS A 1 205 ? -46.876 -74.351 -64.835 1.00 53.81 444 LYS A O 1
ATOM 1510 N N . TYR A 1 206 ? -47.280 -72.646 -63.447 1.00 60.32 445 TYR A N 1
ATOM 1511 C CA . TYR A 1 206 ? -48.216 -71.975 -64.306 1.00 59.78 445 TYR A CA 1
ATOM 1512 C C . TYR A 1 206 ? -47.720 -71.499 -65.647 1.00 66.30 445 TYR A C 1
ATOM 1513 O O . TYR A 1 206 ? -48.547 -71.327 -66.543 1.00 78.66 445 TYR A O 1
ATOM 1522 N N . LYS A 1 207 ? -46.409 -71.368 -65.834 1.00 67.98 446 LYS A N 1
ATOM 1523 C CA . LYS A 1 207 ? -45.884 -71.282 -67.196 1.00 79.71 446 LYS A CA 1
ATOM 1524 C C . LYS A 1 207 ? -46.282 -72.573 -67.970 1.00 81.43 446 LYS A C 1
ATOM 1525 O O . LYS A 1 207 ? -45.666 -72.880 -68.986 1.00 83.75 446 LYS A O 1
ATOM 1531 N N . SER A 1 208 ? -47.263 -73.329 -67.445 1.00 79.10 447 SER A N 1
ATOM 1532 C CA . SER A 1 208 ? -47.940 -74.494 -68.066 1.00 77.66 447 SER A CA 1
ATOM 1533 C C . SER A 1 208 ? -49.036 -74.198 -69.091 1.00 80.55 447 SER A C 1
ATOM 1534 O O . SER A 1 208 ? -49.144 -74.835 -70.148 1.00 78.37 447 SER A O 1
ATOM 1537 N N . GLN A 1 209 ? -49.922 -73.296 -68.701 1.00 81.02 448 GLN A N 1
ATOM 1538 C CA . GLN A 1 209 ? -51.089 -73.002 -69.490 1.00 82.05 448 GLN A CA 1
ATOM 1539 C C . GLN A 1 209 ? -50.802 -71.671 -70.135 1.00 78.11 448 GLN A C 1
ATOM 1540 O O . GLN A 1 209 ? -50.085 -70.841 -69.566 1.00 70.74 448 GLN A O 1
ATOM 1546 N N . SER A 1 210 ? -51.267 -71.533 -71.378 1.00 74.39 449 SER A N 1
ATOM 1547 C CA . SER A 1 210 ? -51.259 -70.239 -72.028 1.00 67.00 449 SER A CA 1
ATOM 1548 C C . SER A 1 210 ? -52.182 -69.427 -71.112 1.00 66.93 449 SER A C 1
ATOM 1549 O O . SER A 1 210 ? -53.279 -69.901 -70.738 1.00 65.54 449 SER A O 1
ATOM 1552 N N . PRO A 1 211 ? -51.660 -68.284 -70.622 1.00 60.82 450 PRO A N 1
ATOM 1553 C CA . PRO A 1 211 ? -52.330 -67.455 -69.619 1.00 52.60 450 PRO A CA 1
ATOM 1554 C C . PRO A 1 211 ? -53.680 -67.051 -70.115 1.00 44.69 450 PRO A C 1
ATOM 1555 O O . PRO A 1 211 ? -53.761 -66.601 -71.243 1.00 51.52 450 PRO A O 1
ATOM 1559 N N . ILE A 1 212 ? -54.699 -67.266 -69.278 1.00 49.35 451 ILE A N 1
ATOM 1560 C CA . ILE A 1 212 ? -56.126 -66.933 -69.466 1.00 50.75 451 ILE A CA 1
ATOM 1561 C C . ILE A 1 212 ? -56.494 -65.426 -69.339 1.00 61.25 451 ILE A C 1
ATOM 1562 O O . ILE A 1 212 ? -57.686 -65.041 -69.316 1.00 53.00 451 ILE A O 1
ATOM 1567 N N . SER A 1 213 ? -55.455 -64.619 -69.103 1.00 69.25 452 SER A N 1
ATOM 1568 C CA . SER A 1 213 ? -55.438 -63.156 -69.251 1.00 73.42 452 SER A CA 1
ATOM 1569 C C . SER A 1 213 ? -53.995 -62.709 -69.467 1.00 74.28 452 SER A C 1
ATOM 1570 O O . SER A 1 213 ? -53.079 -63.128 -68.750 1.00 82.21 452 SER A O 1
ATOM 1573 N N . GLU A 1 214 ? -53.784 -61.872 -70.472 1.00 68.21 453 GLU A N 1
ATOM 1574 C CA . GLU A 1 214 ? -52.451 -61.360 -70.736 1.00 61.22 453 GLU A CA 1
ATOM 1575 C C . GLU A 1 214 ? -52.512 -59.894 -71.123 1.00 58.53 453 GLU A C 1
ATOM 1576 O O . GLU A 1 214 ? -53.428 -59.490 -71.853 1.00 54.40 453 GLU A O 1
ATOM 1582 N N . ARG A 1 215 ? -51.496 -59.145 -70.667 1.00 55.20 454 ARG A N 1
ATOM 1583 C CA . ARG A 1 215 ? -51.391 -57.692 -70.840 1.00 63.21 454 ARG A CA 1
ATOM 1584 C C . ARG A 1 215 ? -49.942 -57.277 -71.099 1.00 67.42 454 ARG A C 1
ATOM 1585 O O . ARG A 1 215 ? -49.037 -57.958 -70.622 1.00 75.54 454 ARG A O 1
ATOM 1593 N N . THR A 1 216 ? -49.725 -56.136 -71.771 1.00 68.45 455 THR A N 1
ATOM 1594 C CA . THR A 1 216 ? -48.368 -55.565 -71.979 1.00 69.74 455 THR A CA 1
ATOM 1595 C C . THR A 1 216 ? -48.092 -54.206 -71.303 1.00 65.10 455 THR A C 1
ATOM 1596 O O . THR A 1 216 ? -48.545 -53.156 -71.784 1.00 59.07 455 THR A O 1
ATOM 1600 N N . LYS A 1 217 ? -47.310 -54.206 -70.226 1.00 61.47 456 LYS A N 1
ATOM 1601 C CA . LYS A 1 217 ? -47.046 -52.947 -69.516 1.00 59.40 456 LYS A CA 1
ATOM 1602 C C . LYS A 1 217 ? -45.663 -52.350 -69.691 1.00 64.29 456 LYS A C 1
ATOM 1603 O O . LYS A 1 217 ? -44.712 -52.793 -69.046 1.00 59.96 456 LYS A O 1
ATOM 1609 N N . ASP A 1 218 ? -45.590 -51.396 -70.628 1.00 70.50 457 ASP A N 1
ATOM 1610 C CA . ASP A 1 218 ? -44.481 -50.456 -70.844 1.00 64.76 457 ASP A CA 1
ATOM 1611 C C . ASP A 1 218 ? -44.737 -49.358 -69.794 1.00 63.49 457 ASP A C 1
ATOM 1612 O O . ASP A 1 218 ? -45.540 -48.438 -70.000 1.00 70.50 457 ASP A O 1
ATOM 1617 N N . ARG A 1 219 ? -44.094 -49.516 -68.641 1.00 54.30 458 ARG A N 1
ATOM 1618 C CA . ARG A 1 219 ? -44.348 -48.730 -67.440 1.00 50.56 458 ARG A CA 1
ATOM 1619 C C . ARG A 1 219 ? -43.164 -47.805 -67.176 1.00 57.25 458 ARG A C 1
ATOM 1620 O O . ARG A 1 219 ? -42.052 -48.307 -67.006 1.00 69.70 458 ARG A O 1
ATOM 1628 N N . VAL A 1 220 ? -43.374 -46.487 -67.130 1.00 53.57 459 VAL A N 1
ATOM 1629 C CA . VAL A 1 220 ? -42.329 -45.592 -66.591 1.00 57.50 459 VAL A CA 1
ATOM 1630 C C . VAL A 1 220 ? -42.611 -45.011 -65.183 1.00 62.96 459 VAL A C 1
ATOM 1631 O O . VAL A 1 220 ? -43.643 -44.364 -64.961 1.00 62.35 459 VAL A O 1
ATOM 1635 N N . SER A 1 221 ? -41.638 -45.228 -64.291 1.00 61.92 460 SER A N 1
ATOM 1636 C CA . SER A 1 221 ? -41.723 -45.063 -62.829 1.00 60.63 460 SER A CA 1
ATOM 1637 C C . SER A 1 221 ? -40.843 -43.905 -62.309 1.00 61.50 460 SER A C 1
ATOM 1638 O O . SER A 1 221 ? -39.852 -43.510 -62.957 1.00 58.64 460 SER A O 1
ATOM 1641 N N . TYR A 1 222 ? -41.211 -43.359 -61.149 1.00 46.84 461 TYR A N 1
ATOM 1642 C CA . TYR A 1 222 ? -40.633 -42.097 -60.703 1.00 48.04 461 TYR A CA 1
ATOM 1643 C C . TYR A 1 222 ? -40.559 -42.071 -59.175 1.00 54.89 461 TYR A C 1
ATOM 1644 O O . TYR A 1 222 ? -41.424 -41.473 -58.511 1.00 69.37 461 TYR A O 1
ATOM 1653 N N . ILE A 1 223 ? -39.551 -42.721 -58.596 1.00 46.70 462 ILE A N 1
ATOM 1654 C CA . ILE A 1 223 ? -39.384 -42.615 -57.139 1.00 38.09 462 ILE A CA 1
ATOM 1655 C C . ILE A 1 223 ? -38.940 -41.225 -56.695 1.00 44.07 462 ILE A C 1
ATOM 1656 O O . ILE A 1 223 ? -38.483 -40.422 -57.518 1.00 54.64 462 ILE A O 1
ATOM 1661 N N . HIS A 1 224 ? -39.153 -40.983 -55.397 1.00 43.34 463 HIS A N 1
ATOM 1662 C CA . HIS A 1 224 ? -38.996 -39.752 -54.618 1.00 49.57 463 HIS A CA 1
ATOM 1663 C C . HIS A 1 224 ? -39.143 -40.316 -53.214 1.00 48.62 463 HIS A C 1
ATOM 1664 O O . HIS A 1 224 ? -40.181 -40.852 -52.886 1.00 57.57 463 HIS A O 1
ATOM 1671 N N . ASN A 1 225 ? -38.106 -40.281 -52.393 1.00 55.24 464 ASN A N 1
ATOM 1672 C CA . ASN A 1 225 ? -38.231 -40.854 -51.059 1.00 57.14 464 ASN A CA 1
ATOM 1673 C C . ASN A 1 225 ? -38.481 -39.801 -49.968 1.00 63.85 464 ASN A C 1
ATOM 1674 O O . ASN A 1 225 ? -39.139 -40.065 -48.915 1.00 47.95 464 ASN A O 1
ATOM 1679 N N . ASP A 1 226 ? -37.993 -38.597 -50.300 1.00 64.34 465 ASP A N 1
ATOM 1680 C CA . ASP A 1 226 ? -38.245 -37.360 -49.559 1.00 68.99 465 ASP A CA 1
ATOM 1681 C C . ASP A 1 226 ? -39.707 -37.136 -49.135 1.00 60.31 465 ASP A C 1
ATOM 1682 O O . ASP A 1 226 ? -39.921 -36.652 -48.039 1.00 57.77 465 ASP A O 1
ATOM 1687 N N . SER A 1 227 ? -40.674 -37.426 -50.005 1.00 50.59 466 SER A N 1
ATOM 1688 C CA . SER A 1 227 ? -42.029 -37.892 -49.613 1.00 54.45 466 SER A CA 1
ATOM 1689 C C . SER A 1 227 ? -41.932 -39.362 -50.069 1.00 60.48 466 SER A C 1
ATOM 1690 O O . SER A 1 227 ? -41.077 -39.638 -50.903 1.00 75.01 466 SER A O 1
ATOM 1693 N N . CYS A 1 228 ? -42.722 -40.323 -49.588 1.00 48.74 467 CYS A N 1
ATOM 1694 C CA . CYS A 1 228 ? -42.351 -41.710 -49.910 1.00 31.03 467 CYS A CA 1
ATOM 1695 C C . CYS A 1 228 ? -43.233 -42.204 -51.009 1.00 31.29 467 CYS A C 1
ATOM 1696 O O . CYS A 1 228 ? -44.064 -43.104 -50.822 1.00 45.71 467 CYS A O 1
ATOM 1699 N N . THR A 1 229 ? -42.972 -41.679 -52.194 1.00 20.10 468 THR A N 1
ATOM 1700 C CA . THR A 1 229 ? -43.926 -41.783 -53.284 1.00 39.44 468 THR A CA 1
ATOM 1701 C C . THR A 1 229 ? -43.211 -42.223 -54.539 1.00 40.47 468 THR A C 1
ATOM 1702 O O . THR A 1 229 ? -42.119 -41.755 -54.825 1.00 59.22 468 THR A O 1
ATOM 1706 N N . ARG A 1 230 ? -43.916 -42.963 -55.383 1.00 43.15 469 ARG A N 1
ATOM 1707 C CA . ARG A 1 230 ? -43.326 -43.548 -56.569 1.00 52.55 469 ARG A CA 1
ATOM 1708 C C . ARG A 1 230 ? -44.515 -43.537 -57.535 1.00 54.44 469 ARG A C 1
ATOM 1709 O O . ARG A 1 230 ? -45.630 -43.874 -57.114 1.00 60.55 469 ARG A O 1
ATOM 1717 N N . ILE A 1 231 ? -44.264 -43.153 -58.793 1.00 49.21 470 ILE A N 1
ATOM 1718 C CA . ILE A 1 231 ? -45.265 -42.682 -59.773 1.00 49.45 470 ILE A CA 1
ATOM 1719 C C . ILE A 1 231 ? -45.100 -43.441 -61.104 1.00 59.41 470 ILE A C 1
ATOM 1720 O O . ILE A 1 231 ? -43.979 -43.591 -61.625 1.00 65.82 470 ILE A O 1
ATOM 1725 N N . ASP A 1 232 ? -46.228 -43.874 -61.665 1.00 54.08 471 ASP A N 1
ATOM 1726 C CA . ASP A 1 232 ? -46.239 -44.841 -62.733 1.00 50.26 471 ASP A CA 1
ATOM 1727 C C . ASP A 1 232 ? -46.957 -44.364 -63.989 1.00 56.41 471 ASP A C 1
ATOM 1728 O O . ASP A 1 232 ? -48.148 -44.046 -63.940 1.00 63.29 471 ASP A O 1
ATOM 1733 N N . ILE A 1 233 ? -46.225 -44.314 -65.108 1.00 58.19 472 ILE A N 1
ATOM 1734 C CA . ILE A 1 233 ? -46.753 -43.820 -66.386 1.00 63.25 472 ILE A CA 1
ATOM 1735 C C . ILE A 1 233 ? -46.814 -44.988 -67.390 1.00 66.00 472 ILE A C 1
ATOM 1736 O O . ILE A 1 233 ? -45.983 -45.142 -68.307 1.00 55.86 472 ILE A O 1
ATOM 1741 N N . THR A 1 234 ? -47.867 -45.782 -67.163 1.00 68.27 473 THR A N 1
ATOM 1742 C CA . THR A 1 234 ? -48.070 -47.140 -67.672 1.00 64.52 473 THR A CA 1
ATOM 1743 C C . THR A 1 234 ? -48.870 -47.106 -68.986 1.00 81.33 473 THR A C 1
ATOM 1744 O O . THR A 1 234 ? -50.012 -46.624 -69.014 1.00 93.43 473 THR A O 1
ATOM 1748 N N . LYS A 1 235 ? -48.266 -47.576 -70.077 1.00 85.02 474 LYS A N 1
ATOM 1749 C CA . LYS A 1 235 ? -48.998 -47.811 -71.319 1.00 87.58 474 LYS A CA 1
ATOM 1750 C C . LYS A 1 235 ? -49.208 -49.320 -71.415 1.00 91.93 474 LYS A C 1
ATOM 1751 O O . LYS A 1 235 ? -48.243 -50.069 -71.651 1.00 97.61 474 LYS A O 1
ATOM 1757 N N . VAL A 1 236 ? -50.444 -49.767 -71.182 1.00 88.62 475 VAL A N 1
ATOM 1758 C CA . VAL A 1 236 ? -50.775 -51.193 -71.315 1.00 80.34 475 VAL A CA 1
ATOM 1759 C C . VAL A 1 236 ? -51.677 -51.497 -72.497 1.00 76.90 475 VAL A C 1
ATOM 1760 O O . VAL A 1 236 ? -52.747 -50.897 -72.646 1.00 75.38 475 VAL A O 1
ATOM 1764 N N . GLU A 1 237 ? -51.195 -52.420 -73.333 1.00 76.74 476 GLU A N 1
ATOM 1765 C CA . GLU A 1 237 ? -51.898 -52.927 -74.517 1.00 65.57 476 GLU A CA 1
ATOM 1766 C C . GLU A 1 237 ? -52.346 -54.345 -74.170 1.00 66.48 476 GLU A C 1
ATOM 1767 O O . GLU A 1 237 ? -51.502 -55.271 -74.062 1.00 64.24 476 GLU A O 1
ATOM 1773 N N . ASN A 1 238 ? -53.652 -54.476 -73.910 1.00 65.80 477 ASN A N 1
ATOM 1774 C CA . ASN A 1 238 ? -54.279 -55.775 -73.638 1.00 81.38 477 ASN A CA 1
ATOM 1775 C C . ASN A 1 238 ? -54.716 -56.445 -74.961 1.00 87.76 477 ASN A C 1
ATOM 1776 O O . ASN A 1 238 ? -55.063 -55.747 -75.931 1.00 81.56 477 ASN A O 1
ATOM 1781 N N . HIS A 1 239 ? -54.719 -57.782 -74.987 1.00 94.20 478 HIS A N 1
ATOM 1782 C CA . HIS A 1 239 ? -55.080 -58.554 -76.195 1.00 103.51 478 HIS A CA 1
ATOM 1783 C C . HIS A 1 239 ? -56.308 -59.439 -75.971 1.00 106.06 478 HIS A C 1
ATOM 1784 O O . HIS A 1 239 ? -56.852 -60.015 -76.918 1.00 109.27 478 HIS A O 1
ATOM 1791 N N . SER A 1 248 ? -60.675 -54.942 -79.055 1.00 115.20 487 SER A N 1
ATOM 1792 C CA . SER A 1 248 ? -59.323 -54.476 -79.344 1.00 116.76 487 SER A CA 1
ATOM 1793 C C . SER A 1 248 ? -59.107 -53.031 -78.865 1.00 116.23 487 SER A C 1
ATOM 1794 O O . SER A 1 248 ? -59.672 -52.083 -79.439 1.00 120.52 487 SER A O 1
ATOM 1797 N N . GLU A 1 249 ? -58.321 -52.878 -77.795 1.00 109.81 488 GLU A N 1
ATOM 1798 C CA . GLU A 1 249 ? -57.917 -51.557 -77.277 1.00 104.32 488 GLU A CA 1
ATOM 1799 C C . GLU A 1 249 ? -56.612 -51.607 -76.463 1.00 98.50 488 GLU A C 1
ATOM 1800 O O . GLU A 1 249 ? -55.975 -52.661 -76.354 1.00 99.81 488 GLU A O 1
ATOM 1806 N N . THR A 1 250 ? -56.205 -50.448 -75.953 1.00 89.41 489 THR A N 1
ATOM 1807 C CA . THR A 1 250 ? -54.896 -50.211 -75.360 1.00 83.95 489 THR A CA 1
ATOM 1808 C C . THR A 1 250 ? -55.064 -48.981 -74.455 1.00 77.83 489 THR A C 1
ATOM 1809 O O . THR A 1 250 ? -55.316 -47.861 -74.917 1.00 80.27 489 THR A O 1
ATOM 1813 N N . THR A 1 251 ? -54.943 -49.206 -73.156 1.00 70.03 490 THR A N 1
ATOM 1814 C CA . THR A 1 251 ? -55.271 -48.208 -72.140 1.00 56.86 490 THR A CA 1
ATOM 1815 C C . THR A 1 251 ? -53.991 -47.645 -71.479 1.00 67.62 490 THR A C 1
ATOM 1816 O O . THR A 1 251 ? -52.982 -48.356 -71.254 1.00 59.02 490 THR A O 1
ATOM 1820 N N . HIS A 1 252 ? -54.048 -46.344 -71.189 1.00 68.25 491 HIS A N 1
ATOM 1821 C CA . HIS A 1 252 ? -52.950 -45.642 -70.562 1.00 66.07 491 HIS A CA 1
ATOM 1822 C C . HIS A 1 252 ? -53.515 -45.239 -69.236 1.00 63.88 491 HIS A C 1
ATOM 1823 O O . HIS A 1 252 ? -54.607 -44.653 -69.230 1.00 64.35 491 HIS A O 1
ATOM 1830 N N . GLU A 1 253 ? -52.742 -45.499 -68.167 1.00 60.16 492 GLU A N 1
ATOM 1831 C CA . GLU A 1 253 ? -53.169 -45.342 -66.766 1.00 59.39 492 GLU A CA 1
ATOM 1832 C C . GLU A 1 253 ? -52.079 -44.795 -65.798 1.00 67.29 492 GLU A C 1
ATOM 1833 O O . GLU A 1 253 ? -50.863 -44.975 -66.069 1.00 68.61 492 GLU A O 1
ATOM 1839 N N . VAL A 1 254 ? -52.511 -44.170 -64.681 1.00 51.65 493 VAL A N 1
ATOM 1840 C CA . VAL A 1 254 ? -51.618 -43.403 -63.781 1.00 50.51 493 VAL A CA 1
ATOM 1841 C C . VAL A 1 254 ? -51.805 -43.744 -62.264 1.00 62.29 493 VAL A C 1
ATOM 1842 O O . VAL A 1 254 ? -52.929 -43.620 -61.711 1.00 65.09 493 VAL A O 1
ATOM 1846 N N . GLU A 1 255 ? -50.689 -44.094 -61.601 1.00 52.41 494 GLU A N 1
ATOM 1847 C CA . GLU A 1 255 ? -50.670 -44.634 -60.231 1.00 59.01 494 GLU A CA 1
ATOM 1848 C C . GLU A 1 255 ? -49.638 -43.973 -59.267 1.00 63.51 494 GLU A C 1
ATOM 1849 O O . GLU A 1 255 ? -48.516 -43.667 -59.675 1.00 65.37 494 GLU A O 1
ATOM 1855 N N . LEU A 1 256 ? -49.987 -43.801 -57.984 1.00 59.94 495 LEU A N 1
ATOM 1856 C CA . LEU A 1 256 ? -49.062 -43.212 -56.995 1.00 59.42 495 LEU A CA 1
ATOM 1857 C C . LEU A 1 256 ? -48.885 -44.108 -55.777 1.00 60.21 495 LEU A C 1
ATOM 1858 O O . LEU A 1 256 ? -49.614 -43.983 -54.790 1.00 56.11 495 LEU A O 1
ATOM 1863 N N . GLU A 1 257 ? -47.886 -44.984 -55.838 1.00 64.49 496 GLU A N 1
ATOM 1864 C CA . GLU A 1 257 ? -47.657 -45.935 -54.763 1.00 65.89 496 GLU A CA 1
ATOM 1865 C C . GLU A 1 257 ? -46.775 -45.344 -53.670 1.00 59.45 496 GLU A C 1
ATOM 1866 O O . GLU A 1 257 ? -45.964 -44.460 -53.937 1.00 67.11 496 GLU A O 1
ATOM 1872 N N . ILE A 1 258 ? -46.986 -45.807 -52.443 1.00 50.36 497 ILE A N 1
ATOM 1873 C CA . ILE A 1 258 ? -46.420 -45.216 -51.221 1.00 47.14 497 ILE A CA 1
ATOM 1874 C C . ILE A 1 258 ? -45.554 -46.267 -50.570 1.00 62.96 497 ILE A C 1
ATOM 1875 O O . ILE A 1 258 ? -46.005 -47.419 -50.339 1.00 69.83 497 ILE A O 1
ATOM 1880 N N . ASN A 1 259 ? -44.306 -45.863 -50.314 1.00 61.74 498 ASN A N 1
ATOM 1881 C CA . ASN A 1 259 ? -43.273 -46.784 -49.858 1.00 52.70 498 ASN A CA 1
ATOM 1882 C C . ASN A 1 259 ? -43.698 -47.478 -48.529 1.00 45.73 498 ASN A C 1
ATOM 1883 O O . ASN A 1 259 ? -43.623 -46.914 -47.419 1.00 42.30 498 ASN A O 1
ATOM 1888 N N . THR A 1 260 ? -44.258 -48.684 -48.717 1.00 28.85 499 THR A N 1
ATOM 1889 C CA . THR A 1 260 ? -44.701 -49.617 -47.670 1.00 18.40 499 THR A CA 1
ATOM 1890 C C . THR A 1 260 ? -43.852 -49.709 -46.423 1.00 26.81 499 THR A C 1
ATOM 1891 O O . THR A 1 260 ? -44.449 -49.859 -45.345 1.00 29.76 499 THR A O 1
ATOM 1895 N N . PRO A 1 261 ? -42.487 -49.657 -46.561 1.00 36.26 500 PRO A N 1
ATOM 1896 C CA . PRO A 1 261 ? -41.597 -49.516 -45.386 1.00 29.30 500 PRO A CA 1
ATOM 1897 C C . PRO A 1 261 ? -42.092 -48.361 -44.520 1.00 39.79 500 PRO A C 1
ATOM 1898 O O . PRO A 1 261 ? -42.702 -48.569 -43.440 1.00 53.41 500 PRO A O 1
ATOM 1902 N N . ALA A 1 262 ? -41.970 -47.162 -45.068 1.00 27.46 501 ALA A N 1
ATOM 1903 C CA . ALA A 1 262 ? -42.326 -45.958 -44.332 1.00 33.28 501 ALA A CA 1
ATOM 1904 C C . ALA A 1 262 ? -43.762 -46.078 -43.849 1.00 33.71 501 ALA A C 1
ATOM 1905 O O . ALA A 1 262 ? -44.016 -45.702 -42.680 1.00 28.39 501 ALA A O 1
ATOM 1907 N N . LEU A 1 263 ? -44.675 -46.598 -44.700 1.00 31.51 502 LEU A N 1
ATOM 1908 C CA . LEU A 1 263 ? -46.120 -46.588 -44.321 1.00 41.39 502 LEU A CA 1
ATOM 1909 C C . LEU A 1 263 ? -46.343 -47.486 -43.131 1.00 49.67 502 LEU A C 1
ATOM 1910 O O . LEU A 1 263 ? -46.971 -47.040 -42.149 1.00 46.23 502 LEU A O 1
ATOM 1915 N N . LEU A 1 264 ? -45.813 -48.716 -43.249 1.00 45.94 503 LEU A N 1
ATOM 1916 C CA . LEU A 1 264 ? -45.804 -49.695 -42.169 1.00 45.50 503 LEU A CA 1
ATOM 1917 C C . LEU A 1 264 ? -45.143 -49.171 -40.891 1.00 42.55 503 LEU A C 1
ATOM 1918 O O . LEU A 1 264 ? -45.562 -49.538 -39.795 1.00 38.11 503 LEU A O 1
ATOM 1923 N N . ASN A 1 265 ? -44.164 -48.282 -41.043 1.00 44.85 504 ASN A N 1
ATOM 1924 C CA . ASN A 1 265 ? -43.410 -47.709 -39.915 1.00 51.70 504 ASN A CA 1
ATOM 1925 C C . ASN A 1 265 ? -44.191 -46.701 -39.080 1.00 48.76 504 ASN A C 1
ATOM 1926 O O . ASN A 1 265 ? -44.302 -46.842 -37.823 1.00 40.31 504 ASN A O 1
ATOM 1931 N N . ALA A 1 266 ? -44.731 -45.711 -39.807 1.00 47.41 505 ALA A N 1
ATOM 1932 C CA . ALA A 1 266 ? -45.603 -44.642 -39.263 1.00 55.77 505 ALA A CA 1
ATOM 1933 C C . ALA A 1 266 ? -46.899 -45.164 -38.664 1.00 54.22 505 ALA A C 1
ATOM 1934 O O . ALA A 1 266 ? -47.478 -44.492 -37.834 1.00 68.33 505 ALA A O 1
ATOM 1936 N N . PHE A 1 267 ? -47.361 -46.332 -39.126 1.00 62.40 506 PHE A N 1
ATOM 1937 C CA . PHE A 1 267 ? -48.394 -47.139 -38.462 1.00 55.51 506 PHE A CA 1
ATOM 1938 C C . PHE A 1 267 ? -47.762 -47.797 -37.277 1.00 48.49 506 PHE A C 1
ATOM 1939 O O . PHE A 1 267 ? -48.268 -47.627 -36.185 1.00 61.49 506 PHE A O 1
ATOM 1947 N N . ASP A 1 268 ? -46.698 -48.571 -37.497 1.00 53.79 507 ASP A N 1
ATOM 1948 C CA . ASP A 1 268 ? -46.054 -49.375 -36.450 1.00 62.90 507 ASP A CA 1
ATOM 1949 C C . ASP A 1 268 ? -45.869 -48.646 -35.123 1.00 70.80 507 ASP A C 1
ATOM 1950 O O . ASP A 1 268 ? -46.116 -49.247 -34.072 1.00 67.99 507 ASP A O 1
ATOM 1955 N N . ASN A 1 269 ? -45.619 -47.330 -35.219 1.00 77.83 508 ASN A N 1
ATOM 1956 C CA . ASN A 1 269 ? -45.385 -46.400 -34.097 1.00 78.86 508 ASN A CA 1
ATOM 1957 C C . ASN A 1 269 ? -46.404 -45.215 -33.976 1.00 75.86 508 ASN A C 1
ATOM 1958 O O . ASN A 1 269 ? -46.003 -44.076 -33.647 1.00 65.61 508 ASN A O 1
ATOM 1963 N N . ILE A 1 270 ? -47.689 -45.454 -34.299 1.00 71.16 509 ILE A N 1
ATOM 1964 C CA . ILE A 1 270 ? -48.782 -44.451 -34.099 1.00 72.04 509 ILE A CA 1
ATOM 1965 C C . ILE A 1 270 ? -48.786 -43.835 -32.672 1.00 73.78 509 ILE A C 1
ATOM 1966 O O . ILE A 1 270 ? -48.323 -42.704 -32.490 1.00 75.65 509 ILE A O 1
ATOM 1971 N N . THR A 1 271 ? -49.289 -44.582 -31.687 1.00 64.47 510 THR A N 1
ATOM 1972 C CA . THR A 1 271 ? -49.363 -44.176 -30.282 1.00 73.05 510 THR A CA 1
ATOM 1973 C C . THR A 1 271 ? -48.239 -43.214 -29.836 1.00 77.20 510 THR A C 1
ATOM 1974 O O . THR A 1 271 ? -48.486 -42.172 -29.178 1.00 64.34 510 THR A O 1
ATOM 1978 N N . ASN A 1 272 ? -47.028 -43.559 -30.277 1.00 75.39 511 ASN A N 1
ATOM 1979 C CA . ASN A 1 272 ? -45.777 -43.003 -29.778 1.00 82.98 511 ASN A CA 1
ATOM 1980 C C . ASN A 1 272 ? -45.444 -41.603 -30.311 1.00 85.24 511 ASN A C 1
ATOM 1981 O O . ASN A 1 272 ? -45.473 -40.626 -29.552 1.00 87.93 511 ASN A O 1
ATOM 1986 N N . ASP A 1 273 ? -45.043 -41.544 -31.583 1.00 86.92 512 ASP A N 1
ATOM 1987 C CA . ASP A 1 273 ? -44.961 -40.316 -32.366 1.00 84.95 512 ASP A CA 1
ATOM 1988 C C . ASP A 1 273 ? -46.179 -40.429 -33.277 1.00 83.25 512 ASP A C 1
ATOM 1989 O O . ASP A 1 273 ? -46.148 -41.142 -34.294 1.00 81.75 512 ASP A O 1
ATOM 1994 N N . SER A 1 274 ? -47.261 -39.770 -32.859 1.00 79.49 513 SER A N 1
ATOM 1995 C CA . SER A 1 274 ? -48.528 -39.832 -33.579 1.00 76.58 513 SER A CA 1
ATOM 1996 C C . SER A 1 274 ? -48.484 -39.126 -34.941 1.00 71.79 513 SER A C 1
ATOM 1997 O O . SER A 1 274 ? -48.815 -39.759 -35.942 1.00 70.64 513 SER A O 1
ATOM 2000 N N . LYS A 1 275 ? -48.007 -37.872 -34.973 1.00 69.40 514 LYS A N 1
ATOM 2001 C CA . LYS A 1 275 ? -47.956 -37.031 -36.196 1.00 58.23 514 LYS A CA 1
ATOM 2002 C C . LYS A 1 275 ? -47.031 -37.525 -37.296 1.00 50.03 514 LYS A C 1
ATOM 2003 O O . LYS A 1 275 ? -46.948 -36.837 -38.304 1.00 51.60 514 LYS A O 1
ATOM 2009 N N . GLU A 1 276 ? -46.299 -38.633 -37.118 1.00 56.35 515 GLU A N 1
ATOM 2010 C CA . GLU A 1 276 ? -45.569 -39.254 -38.241 1.00 58.09 515 GLU A CA 1
ATOM 2011 C C . GLU A 1 276 ? -46.639 -39.732 -39.218 1.00 62.75 515 GLU A C 1
ATOM 2012 O O . GLU A 1 276 ? -46.630 -39.303 -40.392 1.00 53.32 515 GLU A O 1
ATOM 2018 N N . TYR A 1 277 ? -47.590 -40.542 -38.708 1.00 64.80 516 TYR A N 1
ATOM 2019 C CA . TYR A 1 277 ? -48.702 -41.105 -39.529 1.00 61.18 516 TYR A CA 1
ATOM 2020 C C . TYR A 1 277 ? -49.501 -40.042 -40.286 1.00 63.98 516 TYR A C 1
ATOM 2021 O O . TYR A 1 277 ? -49.650 -40.153 -41.529 1.00 60.54 516 TYR A O 1
ATOM 2030 N N . ALA A 1 278 ? -49.925 -38.996 -39.555 1.00 55.11 517 ALA A N 1
ATOM 2031 C CA . ALA A 1 278 ? -50.561 -37.805 -40.165 1.00 43.23 517 ALA A CA 1
ATOM 2032 C C . ALA A 1 278 ? -49.785 -37.100 -41.302 1.00 41.71 517 ALA A C 1
ATOM 2033 O O . ALA A 1 278 ? -50.215 -37.138 -42.478 1.00 44.72 517 ALA A O 1
ATOM 2035 N N . SER A 1 279 ? -48.593 -36.587 -40.981 1.00 40.82 518 SER A N 1
ATOM 2036 C CA . SER A 1 279 ? -47.709 -35.929 -41.963 1.00 29.33 518 SER A CA 1
ATOM 2037 C C . SER A 1 279 ? -47.457 -36.756 -43.218 1.00 29.51 518 SER A C 1
ATOM 2038 O O . SER A 1 279 ? -47.653 -36.205 -44.278 1.00 23.75 518 SER A O 1
ATOM 2040 N N . LEU A 1 280 ? -47.137 -38.065 -43.099 1.00 39.80 519 LEU A N 1
ATOM 2041 C CA . LEU A 1 280 ? -46.961 -38.982 -44.277 1.00 30.32 519 LEU A CA 1
ATOM 2042 C C . LEU A 1 280 ? -48.265 -39.252 -44.971 1.00 33.43 519 LEU A C 1
ATOM 2043 O O . LEU A 1 280 ? -48.239 -39.516 -46.165 1.00 39.92 519 LEU A O 1
ATOM 2048 N N . ILE A 1 281 ? -49.397 -39.205 -44.254 1.00 44.93 520 ILE A N 1
ATOM 2049 C CA . ILE A 1 281 ? -50.664 -39.485 -44.964 1.00 44.31 520 ILE A CA 1
ATOM 2050 C C . ILE A 1 281 ? -50.980 -38.336 -45.890 1.00 40.19 520 ILE A C 1
ATOM 2051 O O . ILE A 1 281 ? -51.012 -38.598 -47.097 1.00 29.78 520 ILE A O 1
ATOM 2056 N N . ARG A 1 282 ? -51.025 -37.106 -45.349 1.00 28.22 521 ARG A N 1
ATOM 2057 C CA . ARG A 1 282 ? -51.294 -35.907 -46.167 1.00 36.68 521 ARG A CA 1
ATOM 2058 C C . ARG A 1 282 ? -50.292 -35.786 -47.339 1.00 47.06 521 ARG A C 1
ATOM 2059 O O . ARG A 1 282 ? -50.758 -35.432 -48.440 1.00 38.06 521 ARG A O 1
ATOM 2067 N N . THR A 1 283 ? -48.986 -36.119 -47.138 1.00 45.47 522 THR A N 1
ATOM 2068 C CA . THR A 1 283 ? -48.000 -35.973 -48.244 1.00 45.71 522 THR A CA 1
ATOM 2069 C C . THR A 1 283 ? -48.456 -36.835 -49.405 1.00 54.39 522 THR A C 1
ATOM 2070 O O . THR A 1 283 ? -48.384 -36.415 -50.591 1.00 44.15 522 THR A O 1
ATOM 2074 N N . PHE A 1 284 ? -48.948 -38.018 -49.003 1.00 50.89 523 PHE A N 1
ATOM 2075 C CA . PHE A 1 284 ? -49.530 -39.004 -49.917 1.00 55.98 523 PHE A CA 1
ATOM 2076 C C . PHE A 1 284 ? -50.653 -38.395 -50.750 1.00 55.17 523 PHE A C 1
ATOM 2077 O O . PHE A 1 284 ? -50.642 -38.531 -51.982 1.00 53.84 523 PHE A O 1
ATOM 2085 N N . LEU A 1 285 ? -51.546 -37.676 -50.056 1.00 50.46 524 LEU A N 1
ATOM 2086 C CA . LEU A 1 285 ? -52.710 -36.978 -50.613 1.00 45.41 524 LEU A CA 1
ATOM 2087 C C . LEU A 1 285 ? -52.377 -35.679 -51.389 1.00 51.97 524 LEU A C 1
ATOM 2088 O O . LEU A 1 285 ? -52.943 -35.430 -52.468 1.00 51.57 524 LEU A O 1
ATOM 2093 N N . ASN A 1 286 ? -51.451 -34.885 -50.833 1.00 47.84 525 ASN A N 1
ATOM 2094 C CA . ASN A 1 286 ? -50.819 -33.745 -51.498 1.00 48.79 525 ASN A CA 1
ATOM 2095 C C . ASN A 1 286 ? -50.232 -34.185 -52.843 1.00 46.87 525 ASN A C 1
ATOM 2096 O O . ASN A 1 286 ? -50.278 -33.445 -53.829 1.00 40.42 525 ASN A O 1
ATOM 2101 N N . ASN A 1 287 ? -49.664 -35.386 -52.857 1.00 49.89 526 ASN A N 1
ATOM 2102 C CA . ASN A 1 287 ? -49.096 -35.923 -54.074 1.00 61.30 526 ASN A CA 1
ATOM 2103 C C . ASN A 1 287 ? -50.175 -36.391 -55.022 1.00 64.30 526 ASN A C 1
ATOM 2104 O O . ASN A 1 287 ? -49.991 -36.308 -56.264 1.00 65.59 526 ASN A O 1
ATOM 2109 N N . GLY A 1 288 ? -51.259 -36.903 -54.411 1.00 55.08 527 GLY A N 1
ATOM 2110 C CA . GLY A 1 288 ? -52.440 -37.390 -55.122 1.00 51.35 527 GLY A CA 1
ATOM 2111 C C . GLY A 1 288 ? -52.868 -36.249 -56.008 1.00 51.11 527 GLY A C 1
ATOM 2112 O O . GLY A 1 288 ? -52.785 -36.329 -57.246 1.00 56.68 527 GLY A O 1
ATOM 2113 N N . THR A 1 289 ? -53.182 -35.161 -55.305 1.00 46.76 528 THR A N 1
ATOM 2114 C CA . THR A 1 289 ? -53.495 -33.843 -55.828 1.00 44.95 528 THR A CA 1
ATOM 2115 C C . THR A 1 289 ? -52.647 -33.226 -56.966 1.00 56.13 528 THR A C 1
ATOM 2116 O O . THR A 1 289 ? -53.137 -33.164 -58.127 1.00 51.28 528 THR A O 1
ATOM 2120 N N . ILE A 1 290 ? -51.426 -32.759 -56.639 1.00 54.71 529 ILE A N 1
ATOM 2121 C CA . ILE A 1 290 ? -50.558 -32.040 -57.609 1.00 53.14 529 ILE A CA 1
ATOM 2122 C C . ILE A 1 290 ? -50.741 -32.635 -59.002 1.00 50.45 529 ILE A C 1
ATOM 2123 O O . ILE A 1 290 ? -51.023 -31.890 -59.941 1.00 56.30 529 ILE A O 1
ATOM 2128 N N . ILE A 1 291 ? -50.662 -33.965 -59.081 1.00 46.10 530 ILE A N 1
ATOM 2129 C CA . ILE A 1 291 ? -50.949 -34.748 -60.296 1.00 47.67 530 ILE A CA 1
ATOM 2130 C C . ILE A 1 291 ? -52.387 -34.538 -60.808 1.00 50.57 530 ILE A C 1
ATOM 2131 O O . ILE A 1 291 ? -52.526 -33.889 -61.878 1.00 40.76 530 ILE A O 1
ATOM 2136 N N . ARG A 1 292 ? -53.399 -35.043 -60.046 1.00 40.60 531 ARG A N 1
ATOM 2137 C CA . ARG A 1 292 ? -54.836 -34.863 -60.337 1.00 36.06 531 ARG A CA 1
ATOM 2138 C C . ARG A 1 292 ? -55.093 -33.412 -60.843 1.00 40.72 531 ARG A C 1
ATOM 2139 O O . ARG A 1 292 ? -55.616 -33.290 -61.955 1.00 33.00 531 ARG A O 1
ATOM 2147 N N . ARG A 1 293 ? -54.661 -32.368 -60.100 1.00 24.23 532 ARG A N 1
ATOM 2148 C CA . ARG A 1 293 ? -54.822 -30.969 -60.508 1.00 29.43 532 ARG A CA 1
ATOM 2149 C C . ARG A 1 293 ? -54.139 -30.715 -61.861 1.00 47.47 532 ARG A C 1
ATOM 2150 O O . ARG A 1 293 ? -54.787 -30.242 -62.803 1.00 52.51 532 ARG A O 1
ATOM 2158 N N . LYS A 1 294 ? -52.847 -31.044 -61.974 1.00 54.23 533 LYS A N 1
ATOM 2159 C CA . LYS A 1 294 ? -52.082 -30.781 -63.205 1.00 49.29 533 LYS A CA 1
ATOM 2160 C C . LYS A 1 294 ? -52.796 -31.479 -64.379 1.00 56.02 533 LYS A C 1
ATOM 2161 O O . LYS A 1 294 ? -53.133 -30.829 -65.395 1.00 50.13 533 LYS A O 1
ATOM 2167 N N . LEU A 1 295 ? -53.033 -32.784 -64.193 1.00 49.26 534 LEU A N 1
ATOM 2168 C CA . LEU A 1 295 ? -53.789 -33.658 -65.096 1.00 49.51 534 LEU A CA 1
ATOM 2169 C C . LEU A 1 295 ? -55.102 -33.035 -65.571 1.00 51.11 534 LEU A C 1
ATOM 2170 O O . LEU A 1 295 ? -55.472 -33.240 -66.721 1.00 46.21 534 LEU A O 1
ATOM 2175 N N . SER A 1 296 ? -55.768 -32.269 -64.696 1.00 53.64 535 SER A N 1
ATOM 2176 C CA . SER A 1 296 ? -56.885 -31.372 -65.052 1.00 55.66 535 SER A CA 1
ATOM 2177 C C . SER A 1 296 ? -56.462 -30.055 -65.762 1.00 62.36 535 SER A C 1
ATOM 2178 O O . SER A 1 296 ? -57.184 -29.549 -66.657 1.00 62.86 535 SER A O 1
ATOM 2181 N N . SER A 1 297 ? -55.333 -29.469 -65.355 1.00 54.91 536 SER A N 1
ATOM 2182 C CA . SER A 1 297 ? -54.919 -28.216 -65.980 1.00 55.42 536 SER A CA 1
ATOM 2183 C C . SER A 1 297 ? -54.640 -28.531 -67.443 1.00 60.02 536 SER A C 1
ATOM 2184 O O . SER A 1 297 ? -55.443 -28.074 -68.272 1.00 56.71 536 SER A O 1
ATOM 2187 N N . LEU A 1 298 ? -53.671 -29.421 -67.731 1.00 60.64 537 LEU A N 1
ATOM 2188 C CA . LEU A 1 298 ? -53.218 -29.730 -69.131 1.00 71.97 537 LEU A CA 1
ATOM 2189 C C . LEU A 1 298 ? -54.302 -29.778 -70.215 1.00 72.72 537 LEU A C 1
ATOM 2190 O O . LEU A 1 298 ? -54.042 -29.440 -71.367 1.00 74.72 537 LEU A O 1
ATOM 2195 N N . SER A 1 299 ? -55.482 -30.264 -69.829 1.00 78.13 538 SER A N 1
ATOM 2196 C CA . SER A 1 299 ? -56.697 -30.307 -70.637 1.00 81.81 538 SER A CA 1
ATOM 2197 C C . SER A 1 299 ? -56.861 -28.977 -71.378 1.00 85.99 538 SER A C 1
ATOM 2198 O O . SER A 1 299 ? -56.804 -27.937 -70.736 1.00 87.37 538 SER A O 1
ATOM 2201 N N . TYR A 1 300 ? -57.054 -29.031 -72.705 1.00 88.41 539 TYR A N 1
ATOM 2202 C CA . TYR A 1 300 ? -56.876 -27.901 -73.651 1.00 91.60 539 TYR A CA 1
ATOM 2203 C C . TYR A 1 300 ? -55.510 -27.221 -73.593 1.00 92.86 539 TYR A C 1
ATOM 2204 O O . TYR A 1 300 ? -55.005 -26.790 -72.553 1.00 93.57 539 TYR A O 1
ATOM 2213 N N . PRO B 1 6 ? -24.691 -60.656 -76.198 1.00 92.46 245 PRO B N 1
ATOM 2214 C CA . PRO B 1 6 ? -26.075 -60.908 -75.826 1.00 88.06 245 PRO B CA 1
ATOM 2215 C C . PRO B 1 6 ? -26.460 -60.284 -74.480 1.00 88.22 245 PRO B C 1
ATOM 2216 O O . PRO B 1 6 ? -26.053 -59.160 -74.147 1.00 85.94 245 PRO B O 1
ATOM 2220 N N . ILE B 1 7 ? -27.313 -61.020 -73.770 1.00 91.62 246 ILE B N 1
ATOM 2221 C CA . ILE B 1 7 ? -27.717 -60.769 -72.386 1.00 91.36 246 ILE B CA 1
ATOM 2222 C C . ILE B 1 7 ? -26.576 -60.361 -71.467 1.00 89.97 246 ILE B C 1
ATOM 2223 O O . ILE B 1 7 ? -26.654 -59.306 -70.845 1.00 89.81 246 ILE B O 1
ATOM 2228 N N . TRP B 1 8 ? -25.513 -61.167 -71.419 1.00 93.82 247 TRP B N 1
ATOM 2229 C CA . TRP B 1 8 ? -24.371 -60.867 -70.565 1.00 97.08 247 TRP B CA 1
ATOM 2230 C C . TRP B 1 8 ? -23.954 -59.414 -70.768 1.00 94.98 247 TRP B C 1
ATOM 2231 O O . TRP B 1 8 ? -24.025 -58.624 -69.824 1.00 96.80 247 TRP B O 1
ATOM 2242 N N . ALA B 1 9 ? -23.620 -59.059 -72.010 1.00 92.69 248 ALA B N 1
ATOM 2243 C CA . ALA B 1 9 ? -23.265 -57.689 -72.391 1.00 93.00 248 ALA B CA 1
ATOM 2244 C C . ALA B 1 9 ? -24.223 -56.643 -71.827 1.00 92.81 248 ALA B C 1
ATOM 2245 O O . ALA B 1 9 ? -23.764 -55.643 -71.278 1.00 77.31 248 ALA B O 1
ATOM 2247 N N . GLN B 1 10 ? -25.530 -56.923 -71.914 1.00 102.94 249 GLN B N 1
ATOM 2248 C CA . GLN B 1 10 ? -26.608 -56.048 -71.407 1.00 105.58 249 GLN B CA 1
ATOM 2249 C C . GLN B 1 10 ? -26.491 -55.764 -69.901 1.00 110.68 249 GLN B C 1
ATOM 2250 O O . GLN B 1 10 ? -26.141 -56.642 -69.097 1.00 108.95 249 GLN B O 1
ATOM 2256 N N . LYS B 1 11 ? -26.782 -54.517 -69.537 1.00 113.09 250 LYS B N 1
ATOM 2257 C CA . LYS B 1 11 ? -26.637 -54.040 -68.163 1.00 110.06 250 LYS B CA 1
ATOM 2258 C C . LYS B 1 11 ? -27.765 -54.524 -67.251 1.00 115.79 250 LYS B C 1
ATOM 2259 O O . LYS B 1 11 ? -28.933 -54.545 -67.662 1.00 108.93 250 LYS B O 1
ATOM 2265 N N . TRP B 1 12 ? -27.389 -54.949 -66.037 1.00 123.13 251 TRP B N 1
ATOM 2266 C CA . TRP B 1 12 ? -28.315 -55.496 -65.030 1.00 123.05 251 TRP B CA 1
ATOM 2267 C C . TRP B 1 12 ? -29.311 -54.430 -64.632 1.00 121.37 251 TRP B C 1
ATOM 2268 O O . TRP B 1 12 ? -29.029 -53.550 -63.815 1.00 114.64 251 TRP B O 1
ATOM 2279 N N . LYS B 1 13 ? -30.430 -54.492 -65.347 1.00 127.27 252 LYS B N 1
ATOM 2280 C CA . LYS B 1 13 ? -31.633 -53.699 -65.130 1.00 132.10 252 LYS B CA 1
ATOM 2281 C C . LYS B 1 13 ? -32.474 -54.116 -63.915 1.00 133.78 252 LYS B C 1
ATOM 2282 O O . LYS B 1 13 ? -33.194 -53.254 -63.394 1.00 132.34 252 LYS B O 1
ATOM 2288 N N . PRO B 1 14 ? -32.432 -55.415 -63.497 1.00 135.36 253 PRO B N 1
ATOM 2289 C CA . PRO B 1 14 ? -33.142 -55.838 -62.273 1.00 137.17 253 PRO B CA 1
ATOM 2290 C C . PRO B 1 14 ? -32.810 -55.042 -60.998 1.00 139.16 253 PRO B C 1
ATOM 2291 O O . PRO B 1 14 ? -33.171 -55.449 -59.886 1.00 141.87 253 PRO B O 1
ATOM 2295 N N . THR B 1 15 ? -32.123 -53.918 -61.193 1.00 138.95 254 THR B N 1
ATOM 2296 C CA . THR B 1 15 ? -31.926 -52.844 -60.229 1.00 141.49 254 THR B CA 1
ATOM 2297 C C . THR B 1 15 ? -33.269 -52.202 -59.854 1.00 141.10 254 THR B C 1
ATOM 2298 O O . THR B 1 15 ? -33.506 -51.024 -60.132 1.00 141.66 254 THR B O 1
ATOM 2302 N N . ILE B 1 16 ? -34.138 -52.993 -59.224 1.00 141.67 255 ILE B N 1
ATOM 2303 C CA . ILE B 1 16 ? -35.466 -52.561 -58.764 1.00 140.23 255 ILE B CA 1
ATOM 2304 C C . ILE B 1 16 ? -35.934 -53.219 -57.460 1.00 140.58 255 ILE B C 1
ATOM 2305 O O . ILE B 1 16 ? -36.802 -52.667 -56.780 1.00 140.26 255 ILE B O 1
ATOM 2310 N N . LYS B 1 17 ? -35.361 -54.377 -57.114 1.00 140.75 256 LYS B N 1
ATOM 2311 C CA . LYS B 1 17 ? -35.750 -55.123 -55.904 1.00 140.24 256 LYS B CA 1
ATOM 2312 C C . LYS B 1 17 ? -35.101 -54.689 -54.580 1.00 141.91 256 LYS B C 1
ATOM 2313 O O . LYS B 1 17 ? -35.652 -54.946 -53.506 1.00 142.68 256 LYS B O 1
ATOM 2319 N N . ALA B 1 18 ? -33.945 -54.030 -54.666 1.00 143.48 257 ALA B N 1
ATOM 2320 C CA . ALA B 1 18 ? -33.281 -53.407 -53.514 1.00 144.03 257 ALA B CA 1
ATOM 2321 C C . ALA B 1 18 ? -33.137 -51.891 -53.748 1.00 144.45 257 ALA B C 1
ATOM 2322 O O . ALA B 1 18 ? -32.147 -51.253 -53.354 1.00 143.97 257 ALA B O 1
ATOM 2324 N N . LEU B 1 19 ? -34.181 -51.336 -54.360 1.00 142.37 258 LEU B N 1
ATOM 2325 C CA . LEU B 1 19 ? -34.232 -49.968 -54.861 1.00 143.91 258 LEU B CA 1
ATOM 2326 C C . LEU B 1 19 ? -34.850 -48.950 -53.889 1.00 144.99 258 LEU B C 1
ATOM 2327 O O . LEU B 1 19 ? -34.709 -47.733 -54.070 1.00 141.86 258 LEU B O 1
ATOM 2332 N N . GLN B 1 20 ? -35.541 -49.462 -52.872 1.00 147.37 259 GLN B N 1
ATOM 2333 C CA . GLN B 1 20 ? -36.078 -48.650 -51.775 1.00 150.75 259 GLN B CA 1
ATOM 2334 C C . GLN B 1 20 ? -34.955 -48.167 -50.850 1.00 153.20 259 GLN B C 1
ATOM 2335 O O . GLN B 1 20 ? -35.126 -47.191 -50.111 1.00 151.35 259 GLN B O 1
ATOM 2341 N N . SER B 1 21 ? -33.825 -48.876 -50.892 1.00 155.44 260 SER B N 1
ATOM 2342 C CA . SER B 1 21 ? -32.601 -48.490 -50.189 1.00 156.39 260 SER B CA 1
ATOM 2343 C C . SER B 1 21 ? -31.578 -47.881 -51.159 1.00 158.01 260 SER B C 1
ATOM 2344 O O . SER B 1 21 ? -31.025 -48.575 -52.023 1.00 157.13 260 SER B O 1
ATOM 2347 N N . ILE B 1 22 ? -31.365 -46.573 -51.014 1.00 159.32 261 ILE B N 1
ATOM 2348 C CA . ILE B 1 22 ? -30.389 -45.804 -51.802 1.00 158.35 261 ILE B CA 1
ATOM 2349 C C . ILE B 1 22 ? -28.964 -46.167 -51.348 1.00 159.93 261 ILE B C 1
ATOM 2350 O O . ILE B 1 22 ? -28.082 -46.455 -52.163 1.00 157.89 261 ILE B O 1
ATOM 2355 N N . ILE B 1 29 ? -39.281 -35.614 -44.996 1.00 56.86 268 ILE B N 1
ATOM 2356 C CA . ILE B 1 29 ? -40.637 -36.219 -45.259 1.00 54.40 268 ILE B CA 1
ATOM 2357 C C . ILE B 1 29 ? -41.501 -35.158 -45.933 1.00 61.56 268 ILE B C 1
ATOM 2358 O O . ILE B 1 29 ? -42.652 -34.912 -45.539 1.00 65.72 268 ILE B O 1
ATOM 2363 N N . ASP B 1 30 ? -40.889 -34.551 -46.962 1.00 55.60 269 ASP B N 1
ATOM 2364 C CA . ASP B 1 30 ? -41.430 -33.491 -47.805 1.00 58.92 269 ASP B CA 1
ATOM 2365 C C . ASP B 1 30 ? -42.982 -33.464 -47.904 1.00 57.30 269 ASP B C 1
ATOM 2366 O O . ASP B 1 30 ? -43.592 -34.487 -48.225 1.00 72.19 269 ASP B O 1
ATOM 2371 N N . PRO B 1 31 ? -43.629 -32.305 -47.647 1.00 56.45 270 PRO B N 1
ATOM 2372 C CA . PRO B 1 31 ? -45.027 -32.057 -48.000 1.00 60.40 270 PRO B CA 1
ATOM 2373 C C . PRO B 1 31 ? -45.517 -32.748 -49.277 1.00 64.52 270 PRO B C 1
ATOM 2374 O O . PRO B 1 31 ? -46.686 -33.150 -49.385 1.00 62.66 270 PRO B O 1
ATOM 2378 N N . SER B 1 32 ? -44.608 -32.855 -50.241 1.00 70.28 271 SER B N 1
ATOM 2379 C CA . SER B 1 32 ? -44.915 -33.366 -51.569 1.00 72.40 271 SER B CA 1
ATOM 2380 C C . SER B 1 32 ? -43.662 -33.705 -52.400 1.00 74.70 271 SER B C 1
ATOM 2381 O O . SER B 1 32 ? -42.516 -33.460 -51.971 1.00 73.08 271 SER B O 1
ATOM 2384 N N . PHE B 1 33 ? -43.925 -34.245 -53.599 1.00 64.41 272 PHE B N 1
ATOM 2385 C CA . PHE B 1 33 ? -42.923 -34.440 -54.627 1.00 51.81 272 PHE B CA 1
ATOM 2386 C C . PHE B 1 33 ? -42.772 -33.120 -55.435 1.00 55.72 272 PHE B C 1
ATOM 2387 O O . PHE B 1 33 ? -42.671 -33.113 -56.710 1.00 33.85 272 PHE B O 1
ATOM 2395 N N . LEU B 1 34 ? -42.728 -32.030 -54.640 1.00 45.77 273 LEU B N 1
ATOM 2396 C CA . LEU B 1 34 ? -42.699 -30.615 -55.074 1.00 43.34 273 LEU B CA 1
ATOM 2397 C C . LEU B 1 34 ? -42.336 -29.626 -53.961 1.00 51.39 273 LEU B C 1
ATOM 2398 O O . LEU B 1 34 ? -42.036 -28.444 -54.235 1.00 43.82 273 LEU B O 1
ATOM 2403 N N . ASN B 1 35 ? -42.479 -30.102 -52.719 1.00 45.09 274 ASN B N 1
ATOM 2404 C CA . ASN B 1 35 ? -42.274 -29.301 -51.525 1.00 48.10 274 ASN B CA 1
ATOM 2405 C C . ASN B 1 35 ? -43.221 -28.097 -51.284 1.00 57.39 274 ASN B C 1
ATOM 2406 O O . ASN B 1 35 ? -43.091 -27.402 -50.231 1.00 56.70 274 ASN B O 1
ATOM 2411 N N . ILE B 1 36 ? -44.162 -27.868 -52.225 1.00 54.82 275 ILE B N 1
ATOM 2412 C CA . ILE B 1 36 ? -45.336 -26.971 -52.041 1.00 54.97 275 ILE B CA 1
ATOM 2413 C C . ILE B 1 36 ? -46.431 -27.668 -51.181 1.00 63.58 275 ILE B C 1
ATOM 2414 O O . ILE B 1 36 ? -46.353 -28.897 -50.957 1.00 70.23 275 ILE B O 1
ATOM 2419 N N . ILE B 1 37 ? -47.408 -26.908 -50.663 1.00 52.24 276 ILE B N 1
ATOM 2420 C CA . ILE B 1 37 ? -48.591 -27.518 -50.022 1.00 49.47 276 ILE B CA 1
ATOM 2421 C C . ILE B 1 37 ? -49.877 -27.286 -50.837 1.00 58.09 276 ILE B C 1
ATOM 2422 O O . ILE B 1 37 ? -50.374 -26.141 -50.952 1.00 53.21 276 ILE B O 1
ATOM 2427 N N . PRO B 1 38 ? -50.406 -28.374 -51.438 1.00 57.75 277 PRO B N 1
ATOM 2428 C CA . PRO B 1 38 ? -51.531 -28.011 -52.292 1.00 58.82 277 PRO B CA 1
ATOM 2429 C C . PRO B 1 38 ? -52.675 -27.716 -51.341 1.00 55.34 277 PRO B C 1
ATOM 2430 O O . PRO B 1 38 ? -52.925 -28.501 -50.398 1.00 54.20 277 PRO B O 1
ATOM 2434 N N . ASP B 1 39 ? -53.218 -26.511 -51.505 1.00 40.59 278 ASP B N 1
ATOM 2435 C CA . ASP B 1 39 ? -54.443 -26.089 -50.811 1.00 45.17 278 ASP B CA 1
ATOM 2436 C C . ASP B 1 39 ? -55.563 -27.077 -51.151 1.00 36.06 278 ASP B C 1
ATOM 2437 O O . ASP B 1 39 ? -55.905 -27.265 -52.324 1.00 39.68 278 ASP B O 1
ATOM 2442 N N . ASP B 1 40 ? -55.989 -27.804 -50.128 1.00 34.64 279 ASP B N 1
ATOM 2443 C CA . ASP B 1 40 ? -57.288 -28.510 -50.009 1.00 41.82 279 ASP B CA 1
ATOM 2444 C C . ASP B 1 40 ? -58.334 -28.132 -51.069 1.00 44.10 279 ASP B C 1
ATOM 2445 O O . ASP B 1 40 ? -58.408 -26.940 -51.446 1.00 51.79 279 ASP B O 1
ATOM 2450 N N . ASP B 1 41 ? -59.211 -29.078 -51.463 1.00 52.12 280 ASP B N 1
ATOM 2451 C CA . ASP B 1 41 ? -60.168 -28.773 -52.542 1.00 47.27 280 ASP B CA 1
ATOM 2452 C C . ASP B 1 41 ? -61.252 -27.767 -52.125 1.00 40.10 280 ASP B C 1
ATOM 2453 O O . ASP B 1 41 ? -61.578 -26.842 -52.880 1.00 32.18 280 ASP B O 1
ATOM 2458 N N . LEU B 1 42 ? -61.726 -27.915 -50.891 1.00 28.82 281 LEU B N 1
ATOM 2459 C CA . LEU B 1 42 ? -62.648 -26.959 -50.269 1.00 27.93 281 LEU B CA 1
ATOM 2460 C C . LEU B 1 42 ? -61.996 -25.582 -50.173 1.00 34.06 281 LEU B C 1
ATOM 2461 O O . LEU B 1 42 ? -62.263 -24.748 -51.060 1.00 29.79 281 LEU B O 1
ATOM 2466 N N . THR B 1 43 ? -61.124 -25.380 -49.148 1.00 29.50 282 THR B N 1
ATOM 2467 C CA . THR B 1 43 ? -60.221 -24.212 -49.056 1.00 26.33 282 THR B CA 1
ATOM 2468 C C . THR B 1 43 ? -60.045 -23.659 -50.468 1.00 40.62 282 THR B C 1
ATOM 2469 O O . THR B 1 43 ? -60.613 -22.593 -50.749 1.00 59.88 282 THR B O 1
ATOM 2473 N N . LYS B 1 44 ? -59.438 -24.399 -51.398 1.00 27.35 283 LYS B N 1
ATOM 2474 C CA . LYS B 1 44 ? -59.092 -23.725 -52.659 1.00 33.99 283 LYS B CA 1
ATOM 2475 C C . LYS B 1 44 ? -60.263 -22.906 -53.192 1.00 39.67 283 LYS B C 1
ATOM 2476 O O . LYS B 1 44 ? -60.059 -21.714 -53.424 1.00 48.66 283 LYS B O 1
ATOM 2482 N N . SER B 1 45 ? -61.474 -23.498 -53.165 1.00 48.90 284 SER B N 1
ATOM 2483 C CA . SER B 1 45 ? -62.726 -22.999 -53.800 1.00 46.40 284 SER B CA 1
ATOM 2484 C C . SER B 1 45 ? -63.355 -21.868 -53.043 1.00 44.84 284 SER B C 1
ATOM 2485 O O . SER B 1 45 ? -63.778 -20.904 -53.685 1.00 25.88 284 SER B O 1
ATOM 2488 N N . VAL B 1 46 ? -63.523 -22.064 -51.724 1.00 41.11 285 VAL B N 1
ATOM 2489 C CA . VAL B 1 46 ? -63.995 -21.012 -50.829 1.00 43.39 285 VAL B CA 1
ATOM 2490 C C . VAL B 1 46 ? -63.164 -19.774 -51.164 1.00 51.06 285 VAL B C 1
ATOM 2491 O O . VAL B 1 46 ? -63.765 -18.743 -51.476 1.00 55.90 285 VAL B O 1
ATOM 2495 N N . GLN B 1 47 ? -61.825 -19.913 -51.184 1.00 46.42 286 GLN B N 1
ATOM 2496 C CA . GLN B 1 47 ? -60.901 -18.862 -51.641 1.00 38.57 286 GLN B CA 1
ATOM 2497 C C . GLN B 1 47 ? -61.464 -18.276 -52.936 1.00 37.36 286 GLN B C 1
ATOM 2498 O O . GLN B 1 47 ? -61.849 -17.089 -52.952 1.00 46.86 286 GLN B O 1
ATOM 2504 N N . ASP B 1 48 ? -61.607 -19.080 -53.990 1.00 28.40 287 ASP B N 1
ATOM 2505 C CA . ASP B 1 48 ? -62.056 -18.506 -55.269 1.00 39.14 287 ASP B CA 1
ATOM 2506 C C . ASP B 1 48 ? -63.383 -17.750 -55.106 1.00 37.89 287 ASP B C 1
ATOM 2507 O O . ASP B 1 48 ? -63.669 -16.814 -55.850 1.00 41.66 287 ASP B O 1
ATOM 2512 N N . TRP B 1 49 ? -64.143 -18.114 -54.080 1.00 39.79 288 TRP B N 1
ATOM 2513 C CA . TRP B 1 49 ? -65.549 -17.678 -53.969 1.00 48.68 288 TRP B CA 1
ATOM 2514 C C . TRP B 1 49 ? -65.447 -16.295 -53.349 1.00 45.22 288 TRP B C 1
ATOM 2515 O O . TRP B 1 49 ? -65.531 -15.305 -54.099 1.00 49.61 288 TRP B O 1
ATOM 2526 N N . VAL B 1 50 ? -65.228 -16.260 -52.023 1.00 40.37 289 VAL B N 1
ATOM 2527 C CA . VAL B 1 50 ? -64.680 -15.106 -51.306 1.00 36.83 289 VAL B CA 1
ATOM 2528 C C . VAL B 1 50 ? -64.008 -14.088 -52.257 1.00 47.13 289 VAL B C 1
ATOM 2529 O O . VAL B 1 50 ? -64.425 -12.923 -52.240 1.00 51.00 289 VAL B O 1
ATOM 2533 N N . TYR B 1 51 ? -63.120 -14.501 -53.178 1.00 49.32 290 TYR B N 1
ATOM 2534 C CA . TYR B 1 51 ? -62.526 -13.530 -54.159 1.00 59.72 290 TYR B CA 1
ATOM 2535 C C . TYR B 1 51 ? -63.473 -12.875 -55.203 1.00 51.59 290 TYR B C 1
ATOM 2536 O O . TYR B 1 51 ? -63.965 -11.774 -54.979 1.00 50.27 290 TYR B O 1
ATOM 2545 N N . ALA B 1 52 ? -63.677 -13.549 -56.337 1.00 53.01 291 ALA B N 1
ATOM 2546 C CA . ALA B 1 52 ? -64.714 -13.282 -57.375 1.00 53.92 291 ALA B CA 1
ATOM 2547 C C . ALA B 1 52 ? -66.016 -12.575 -56.934 1.00 57.16 291 ALA B C 1
ATOM 2548 O O . ALA B 1 52 ? -66.692 -11.904 -57.747 1.00 50.84 291 ALA B O 1
ATOM 2550 N N . THR B 1 53 ? -66.380 -12.793 -55.658 1.00 50.64 292 THR B N 1
ATOM 2551 C CA . THR B 1 53 ? -67.577 -12.209 -55.062 1.00 38.00 292 THR B CA 1
ATOM 2552 C C 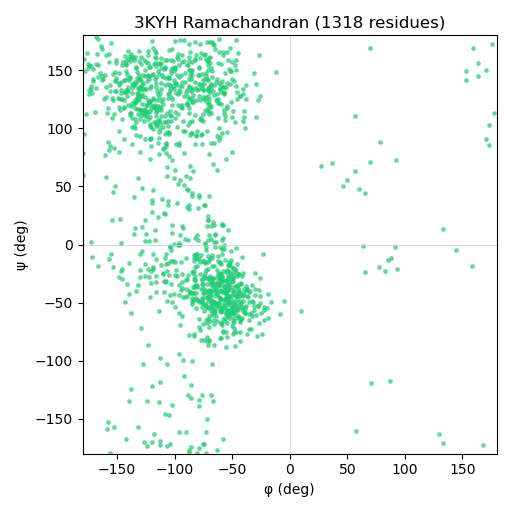. THR B 1 53 ? -67.303 -10.768 -54.700 1.00 29.87 292 THR B C 1
ATOM 2553 O O . THR B 1 53 ? -67.761 -9.883 -55.433 1.00 20.40 292 THR B O 1
ATOM 2557 N N . ILE B 1 54 ? -66.474 -10.548 -53.675 1.00 23.26 293 ILE B N 1
ATOM 2558 C CA . ILE B 1 54 ? -66.006 -9.204 -53.336 1.00 23.59 293 ILE B CA 1
ATOM 2559 C C . ILE B 1 54 ? -65.809 -8.385 -54.645 1.00 36.66 293 ILE B C 1
ATOM 2560 O O . ILE B 1 54 ? -66.498 -7.371 -54.818 1.00 33.76 293 ILE B O 1
ATOM 2565 N N . TYR B 1 55 ? -64.939 -8.853 -55.558 1.00 29.03 294 TYR B N 1
ATOM 2566 C CA . TYR B 1 55 ? -64.862 -8.334 -56.943 1.00 38.69 294 TYR B CA 1
ATOM 2567 C C . TYR B 1 55 ? -66.211 -7.726 -57.494 1.00 42.16 294 TYR B C 1
ATOM 2568 O O . TYR B 1 55 ? -66.321 -6.492 -57.567 1.00 41.44 294 TYR B O 1
ATOM 2577 N N . SER B 1 56 ? -67.259 -8.547 -57.720 1.00 43.73 295 SER B N 1
ATOM 2578 C CA . SER B 1 56 ? -68.605 -8.097 -58.193 1.00 39.22 295 SER B CA 1
ATOM 2579 C C . SER B 1 56 ? -69.327 -7.083 -57.317 1.00 44.60 295 SER B C 1
ATOM 2580 O O . SER B 1 56 ? -70.290 -6.485 -57.797 1.00 45.78 295 SER B O 1
ATOM 2583 N N . ILE B 1 57 ? -68.982 -7.021 -56.017 1.00 44.78 296 ILE B N 1
ATOM 2584 C CA . ILE B 1 57 ? -69.421 -5.926 -55.115 1.00 36.78 296 ILE B CA 1
ATOM 2585 C C . ILE B 1 57 ? -68.616 -4.655 -55.502 1.00 42.85 296 ILE B C 1
ATOM 2586 O O . ILE B 1 57 ? -67.378 -4.711 -55.552 1.00 43.75 296 ILE B O 1
ATOM 2591 N N . ALA B 1 58 ? -69.282 -3.528 -55.776 1.00 38.76 297 ALA B N 1
ATOM 2592 C CA . ALA B 1 58 ? -68.548 -2.282 -56.112 1.00 40.02 297 ALA B CA 1
ATOM 2593 C C . ALA B 1 58 ? -67.473 -1.941 -55.071 1.00 40.99 297 ALA B C 1
ATOM 2594 O O . ALA B 1 58 ? -67.649 -2.320 -53.923 1.00 39.04 297 ALA B O 1
ATOM 2596 N N . PRO B 1 59 ? -66.343 -1.284 -55.463 1.00 49.60 298 PRO B N 1
ATOM 2597 C CA . PRO B 1 59 ? -65.261 -0.916 -54.521 1.00 46.65 298 PRO B CA 1
ATOM 2598 C C . PRO B 1 59 ? -65.684 -0.023 -53.369 1.00 47.82 298 PRO B C 1
ATOM 2599 O O . PRO B 1 59 ? -65.058 -0.074 -52.304 1.00 48.05 298 PRO B O 1
ATOM 2603 N N . GLU B 1 60 ? -66.717 0.785 -53.593 1.00 47.32 299 GLU B N 1
ATOM 2604 C CA . GLU B 1 60 ? -67.170 1.711 -52.586 1.00 52.05 299 GLU B CA 1
ATOM 2605 C C . GLU B 1 60 ? -67.752 1.082 -51.334 1.00 53.30 299 GLU B C 1
ATOM 2606 O O . GLU B 1 60 ? -67.113 1.195 -50.285 1.00 59.30 299 GLU B O 1
ATOM 2612 N N . LEU B 1 61 ? -68.883 0.367 -51.456 1.00 57.30 300 LEU B N 1
ATOM 2613 C CA . LEU B 1 61 ? -69.581 -0.329 -50.321 1.00 50.35 300 LEU B CA 1
ATOM 2614 C C . LEU B 1 61 ? -68.673 -1.393 -49.659 1.00 50.34 300 LEU B C 1
ATOM 2615 O O . LEU B 1 61 ? -68.737 -1.533 -48.412 1.00 42.00 300 LEU B O 1
ATOM 2620 N N . ARG B 1 62 ? -67.893 -2.116 -50.504 1.00 29.47 301 ARG B N 1
ATOM 2621 C CA . ARG B 1 62 ? -66.876 -3.125 -50.165 1.00 20.69 301 ARG B CA 1
ATOM 2622 C C . ARG B 1 62 ? -66.255 -3.063 -48.783 1.00 32.96 301 ARG B C 1
ATOM 2623 O O . ARG B 1 62 ? -65.523 -3.987 -48.418 1.00 44.98 301 ARG B O 1
ATOM 2631 N N . SER B 1 63 ? -66.533 -2.005 -48.012 1.00 31.87 302 SER B N 1
ATOM 2632 C CA . SER B 1 63 ? -66.099 -1.910 -46.594 1.00 27.28 302 SER B CA 1
ATOM 2633 C C . SER B 1 63 ? -67.072 -2.255 -45.472 1.00 31.06 302 SER B C 1
ATOM 2634 O O . SER B 1 63 ? -66.622 -2.520 -44.363 1.00 32.13 302 SER B O 1
ATOM 2637 N N . PHE B 1 64 ? -68.385 -2.208 -45.737 1.00 50.99 303 PHE B N 1
ATOM 2638 C CA . PHE B 1 64 ? -69.416 -2.815 -44.852 1.00 51.93 303 PHE B CA 1
ATOM 2639 C C . PHE B 1 64 ? -69.645 -4.320 -45.253 1.00 60.07 303 PHE B C 1
ATOM 2640 O O . PHE B 1 64 ? -70.798 -4.781 -45.440 1.00 58.96 303 PHE B O 1
ATOM 2648 N N . ILE B 1 65 ? -68.555 -5.074 -45.431 1.00 58.23 304 ILE B N 1
ATOM 2649 C CA . ILE B 1 65 ? -68.658 -6.448 -45.932 1.00 49.15 304 ILE B CA 1
ATOM 2650 C C . ILE B 1 65 ? -68.677 -7.360 -44.745 1.00 49.71 304 ILE B C 1
ATOM 2651 O O . ILE B 1 65 ? -67.941 -7.112 -43.779 1.00 48.54 304 ILE B O 1
ATOM 2656 N N . GLU B 1 66 ? -69.568 -8.354 -44.792 1.00 44.46 305 GLU B N 1
ATOM 2657 C CA . GLU B 1 66 ? -69.671 -9.311 -43.689 1.00 51.03 305 GLU B CA 1
ATOM 2658 C C . GLU B 1 66 ? -69.614 -10.740 -44.209 1.00 45.15 305 GLU B C 1
ATOM 2659 O O . GLU B 1 66 ? -70.479 -11.122 -45.016 1.00 59.04 305 GLU B O 1
ATOM 2665 N N . LEU B 1 67 ? -68.562 -11.473 -43.815 1.00 29.62 306 LEU B N 1
ATOM 2666 C CA . LEU B 1 67 ? -68.343 -12.886 -44.167 1.00 32.82 306 LEU B CA 1
ATOM 2667 C C . LEU B 1 67 ? -68.606 -13.663 -42.896 1.00 43.22 306 LEU B C 1
ATOM 2668 O O . LEU B 1 67 ? -67.673 -13.938 -42.098 1.00 41.78 306 LEU B O 1
ATOM 2673 N N . GLU B 1 68 ? -69.897 -13.945 -42.705 1.00 35.76 307 GLU B N 1
ATOM 2674 C CA . GLU B 1 68 ? -70.411 -14.534 -41.484 1.00 38.57 307 GLU B CA 1
ATOM 2675 C C . GLU B 1 68 ? -70.409 -16.027 -41.760 1.00 40.27 307 GLU B C 1
ATOM 2676 O O . GLU B 1 68 ? -70.231 -16.385 -42.942 1.00 43.12 307 GLU B O 1
ATOM 2682 N N . MET B 1 69 ? -70.373 -16.855 -40.695 1.00 47.18 308 MET B N 1
ATOM 2683 C CA . MET B 1 69 ? -70.396 -18.351 -40.777 1.00 50.96 308 MET B CA 1
ATOM 2684 C C . MET B 1 69 ? -71.325 -18.969 -39.746 1.00 45.52 308 MET B C 1
ATOM 2685 O O . MET B 1 69 ? -71.069 -18.835 -38.537 1.00 60.67 308 MET B O 1
ATOM 2690 N N . LYS B 1 70 ? -72.305 -19.736 -40.231 1.00 36.97 309 LYS B N 1
ATOM 2691 C CA . LYS B 1 70 ? -73.407 -20.237 -39.422 1.00 47.84 309 LYS B CA 1
ATOM 2692 C C . LYS B 1 70 ? -73.692 -21.745 -39.282 1.00 52.41 309 LYS B C 1
ATOM 2693 O O . LYS B 1 70 ? -73.660 -22.502 -40.270 1.00 65.97 309 LYS B O 1
ATOM 2699 N N . PHE B 1 71 ? -74.103 -22.155 -38.085 1.00 53.96 310 PHE B N 1
ATOM 2700 C CA . PHE B 1 71 ? -74.445 -23.559 -37.824 1.00 56.77 310 PHE B CA 1
ATOM 2701 C C . PHE B 1 71 ? -75.918 -23.991 -37.882 1.00 50.29 310 PHE B C 1
ATOM 2702 O O . PHE B 1 71 ? -76.779 -23.495 -37.152 1.00 52.98 310 PHE B O 1
ATOM 2710 N N . GLY B 1 72 ? -76.173 -24.928 -38.786 1.00 36.91 311 GLY B N 1
ATOM 2711 C CA . GLY B 1 72 ? -77.512 -25.440 -39.044 1.00 45.05 311 GLY B CA 1
ATOM 2712 C C . GLY B 1 72 ? -77.516 -26.828 -39.699 1.00 52.79 311 GLY B C 1
ATOM 2713 O O . GLY B 1 72 ? -76.595 -27.654 -39.491 1.00 48.31 311 GLY B O 1
ATOM 2714 N N . VAL B 1 73 ? -78.599 -27.087 -40.453 1.00 44.05 312 VAL B N 1
ATOM 2715 C CA . VAL B 1 73 ? -78.860 -28.383 -41.103 1.00 39.15 312 VAL B CA 1
ATOM 2716 C C . VAL B 1 73 ? -79.379 -28.246 -42.561 1.00 34.27 312 VAL B C 1
ATOM 2717 O O . VAL B 1 73 ? -80.594 -28.183 -42.814 1.00 35.23 312 VAL B O 1
ATOM 2721 N N . ILE B 1 74 ? -78.450 -28.140 -43.506 1.00 27.43 313 ILE B N 1
ATOM 2722 C CA . ILE B 1 74 ? -78.812 -27.964 -44.926 1.00 34.00 313 ILE B CA 1
ATOM 2723 C C . ILE B 1 74 ? -80.011 -28.839 -45.301 1.00 44.35 313 ILE B C 1
ATOM 2724 O O . ILE B 1 74 ? -79.892 -30.067 -45.362 1.00 61.07 313 ILE B O 1
ATOM 2729 N N . ILE B 1 75 ? -81.169 -28.206 -45.478 1.00 45.62 314 ILE B N 1
ATOM 2730 C CA . ILE B 1 75 ? -82.439 -28.869 -45.824 1.00 38.96 314 ILE B CA 1
ATOM 2731 C C . ILE B 1 75 ? -82.891 -28.437 -47.225 1.00 42.22 314 ILE B C 1
ATOM 2732 O O . ILE B 1 75 ? -82.947 -27.253 -47.579 1.00 49.74 314 ILE B O 1
ATOM 2737 N N . ASP B 1 76 ? -83.192 -29.467 -47.986 1.00 30.48 315 ASP B N 1
ATOM 2738 C CA . ASP B 1 76 ? -83.644 -29.506 -49.354 1.00 38.22 315 ASP B CA 1
ATOM 2739 C C . ASP B 1 76 ? -85.154 -29.238 -49.303 1.00 43.71 315 ASP B C 1
ATOM 2740 O O . ASP B 1 76 ? -85.782 -29.353 -48.244 1.00 39.43 315 ASP B O 1
ATOM 2745 N N . ALA B 1 77 ? -85.711 -28.882 -50.465 1.00 48.02 316 ALA B N 1
ATOM 2746 C CA . ALA B 1 77 ? -87.092 -28.479 -50.594 1.00 54.33 316 ALA B CA 1
ATOM 2747 C C . ALA B 1 77 ? -88.012 -29.681 -50.716 1.00 60.05 316 ALA B C 1
ATOM 2748 O O . ALA B 1 77 ? -89.265 -29.533 -50.586 1.00 75.69 316 ALA B O 1
ATOM 2750 N N . LYS B 1 78 ? -87.411 -30.859 -50.974 1.00 43.33 317 LYS B N 1
ATOM 2751 C CA . LYS B 1 78 ? -88.235 -32.021 -51.323 1.00 24.46 317 LYS B CA 1
ATOM 2752 C C . LYS B 1 78 ? -88.553 -32.791 -50.104 1.00 15.65 317 LYS B C 1
ATOM 2753 O O . LYS B 1 78 ? -89.057 -33.911 -50.223 1.00 39.42 317 LYS B O 1
ATOM 2759 N N . GLY B 1 79 ? -88.328 -32.190 -48.927 1.00 6.61 318 GLY B N 1
ATOM 2760 C CA . GLY B 1 79 ? -88.562 -32.898 -47.661 1.00 20.66 318 GLY B CA 1
ATOM 2761 C C . GLY B 1 79 ? -88.017 -32.462 -46.290 1.00 36.75 318 GLY B C 1
ATOM 2762 O O . GLY B 1 79 ? -86.920 -31.827 -46.144 1.00 28.52 318 GLY B O 1
ATOM 2763 N N . PRO B 1 80 ? -88.738 -32.926 -45.247 1.00 32.78 319 PRO B N 1
ATOM 2764 C CA . PRO B 1 80 ? -88.519 -32.397 -43.923 1.00 37.78 319 PRO B CA 1
ATOM 2765 C C . PRO B 1 80 ? -87.077 -32.604 -43.529 1.00 45.15 319 PRO B C 1
ATOM 2766 O O . PRO B 1 80 ? -86.475 -31.640 -43.000 1.00 57.15 319 PRO B O 1
ATOM 2770 N N . ASP B 1 81 ? -86.536 -33.790 -43.876 1.00 30.88 320 ASP B N 1
ATOM 2771 C CA . ASP B 1 81 ? -85.366 -34.364 -43.205 1.00 37.32 320 ASP B CA 1
ATOM 2772 C C . ASP B 1 81 ? -84.178 -33.535 -43.569 1.00 36.78 320 ASP B C 1
ATOM 2773 O O . ASP B 1 81 ? -84.225 -32.863 -44.605 1.00 48.07 320 ASP B O 1
ATOM 2778 N N . ARG B 1 82 ? -83.105 -33.624 -42.771 1.00 39.78 321 ARG B N 1
ATOM 2779 C CA . ARG B 1 82 ? -81.757 -33.174 -43.194 1.00 29.24 321 ARG B CA 1
ATOM 2780 C C . ARG B 1 82 ? -81.524 -33.791 -44.500 1.00 26.88 321 ARG B C 1
ATOM 2781 O O . ARG B 1 82 ? -81.937 -34.929 -44.741 1.00 44.39 321 ARG B O 1
ATOM 2789 N N . VAL B 1 83 ? -80.869 -33.029 -45.371 1.00 38.62 322 VAL B N 1
ATOM 2790 C CA . VAL B 1 83 ? -80.520 -33.534 -46.708 1.00 26.43 322 VAL B CA 1
ATOM 2791 C C . VAL B 1 83 ? -79.534 -34.743 -46.582 1.00 22.18 322 VAL B C 1
ATOM 2792 O O . VAL B 1 83 ? -79.370 -35.294 -45.471 1.00 25.55 322 VAL B O 1
ATOM 2796 N N . ASN B 1 84 ? -79.059 -35.291 -47.692 1.00 24.96 323 ASN B N 1
ATOM 2797 C CA . ASN B 1 84 ? -78.236 -36.512 -47.589 1.00 33.94 323 ASN B CA 1
ATOM 2798 C C . ASN B 1 84 ? -77.682 -37.118 -48.893 1.00 32.35 323 ASN B C 1
ATOM 2799 O O . ASN B 1 84 ? -77.982 -38.261 -49.179 1.00 21.76 323 ASN B O 1
ATOM 2804 N N . PRO B 1 85 ? -76.873 -36.378 -49.683 1.00 30.44 324 PRO B N 1
ATOM 2805 C CA . PRO B 1 85 ? -76.429 -36.967 -50.944 1.00 21.27 324 PRO B CA 1
ATOM 2806 C C . PRO B 1 85 ? -75.590 -38.265 -50.654 1.00 23.77 324 PRO B C 1
ATOM 2807 O O . PRO B 1 85 ? -75.408 -38.585 -49.468 1.00 38.77 324 PRO B O 1
ATOM 2811 N N . PRO B 1 86 ? -75.110 -39.043 -51.662 1.00 22.99 325 PRO B N 1
ATOM 2812 C CA . PRO B 1 86 ? -74.279 -40.168 -51.236 1.00 30.63 325 PRO B CA 1
ATOM 2813 C C . PRO B 1 86 ? -72.792 -39.837 -51.062 1.00 38.87 325 PRO B C 1
ATOM 2814 O O . PRO B 1 86 ? -72.025 -40.337 -51.888 1.00 43.31 325 PRO B O 1
ATOM 2818 N N . VAL B 1 87 ? -72.384 -39.013 -50.074 1.00 37.20 326 VAL B N 1
ATOM 2819 C CA . VAL B 1 87 ? -70.949 -38.713 -49.806 1.00 32.76 326 VAL B CA 1
ATOM 2820 C C . VAL B 1 87 ? -70.614 -38.597 -48.311 1.00 41.85 326 VAL B C 1
ATOM 2821 O O . VAL B 1 87 ? -71.502 -38.270 -47.500 1.00 54.02 326 VAL B O 1
ATOM 2825 N N . SER B 1 88 ? -69.333 -38.783 -47.951 1.00 37.59 327 SER B N 1
ATOM 2826 C CA . SER B 1 88 ? -68.948 -38.875 -46.542 1.00 26.68 327 SER B CA 1
ATOM 2827 C C . SER B 1 88 ? -67.734 -38.123 -45.963 1.00 42.34 327 SER B C 1
ATOM 2828 O O . SER B 1 88 ? -67.335 -38.328 -44.796 1.00 52.95 327 SER B O 1
ATOM 2831 N N . SER B 1 89 ? -67.217 -37.161 -46.717 1.00 34.29 328 SER B N 1
ATOM 2832 C CA . SER B 1 89 ? -66.333 -36.141 -46.153 1.00 23.86 328 SER B CA 1
ATOM 2833 C C . SER B 1 89 ? -66.947 -34.774 -46.541 1.00 26.94 328 SER B C 1
ATOM 2834 O O . SER B 1 89 ? -67.513 -34.694 -47.677 1.00 33.71 328 SER B O 1
ATOM 2837 N N . GLN B 1 90 ? -66.868 -33.725 -45.690 1.00 21.09 329 GLN B N 1
ATOM 2838 C CA . GLN B 1 90 ? -67.307 -32.321 -46.042 1.00 23.34 329 GLN B CA 1
ATOM 2839 C C . GLN B 1 90 ? -67.025 -31.860 -47.455 1.00 27.09 329 GLN B C 1
ATOM 2840 O O . GLN B 1 90 ? -65.891 -32.041 -47.943 1.00 33.66 329 GLN B O 1
ATOM 2846 N N . CYS B 1 91 ? -68.055 -31.189 -48.017 1.00 28.41 330 CYS B N 1
ATOM 2847 C CA . CYS B 1 91 ? -68.060 -30.665 -49.388 1.00 37.70 330 CYS B CA 1
ATOM 2848 C C . CYS B 1 91 ? -69.208 -29.649 -49.686 1.00 32.16 330 CYS B C 1
ATOM 2849 O O . CYS B 1 91 ? -70.244 -29.612 -49.017 1.00 37.70 330 CYS B O 1
ATOM 2852 N N . VAL B 1 92 ? -68.951 -28.783 -50.672 1.00 24.25 331 VAL B N 1
ATOM 2853 C CA . VAL B 1 92 ? -69.862 -27.736 -51.104 1.00 28.42 331 VAL B CA 1
ATOM 2854 C C . VAL B 1 92 ? -71.124 -28.258 -51.828 1.00 31.80 331 VAL B C 1
ATOM 2855 O O . VAL B 1 92 ? -71.078 -28.768 -52.969 1.00 42.66 331 VAL B O 1
ATOM 2859 N N . PHE B 1 93 ? -72.257 -28.079 -51.150 1.00 16.79 332 PHE B N 1
ATOM 2860 C CA . PHE B 1 93 ? -73.507 -28.618 -51.610 1.00 17.92 332 PHE B CA 1
ATOM 2861 C C . PHE B 1 93 ? -74.277 -27.741 -52.642 1.00 43.21 332 PHE B C 1
ATOM 2862 O O . PHE B 1 93 ? -75.037 -26.796 -52.277 1.00 50.99 332 PHE B O 1
ATOM 2870 N N . THR B 1 94 ? -74.071 -28.081 -53.921 1.00 35.14 333 THR B N 1
ATOM 2871 C CA . THR B 1 94 ? -74.706 -27.424 -55.046 1.00 34.36 333 THR B CA 1
ATOM 2872 C C . THR B 1 94 ? -76.203 -27.776 -55.332 1.00 35.78 333 THR B C 1
ATOM 2873 O O . THR B 1 94 ? -76.498 -28.630 -56.186 1.00 35.51 333 THR B O 1
ATOM 2877 N N . GLU B 1 95 ? -77.152 -27.082 -54.679 1.00 34.63 334 GLU B N 1
ATOM 2878 C CA . GLU B 1 95 ? -78.634 -27.293 -54.889 1.00 35.74 334 GLU B CA 1
ATOM 2879 C C . GLU B 1 95 ? -79.522 -26.026 -54.583 1.00 42.24 334 GLU B C 1
ATOM 2880 O O . GLU B 1 95 ? -79.503 -25.426 -53.476 1.00 27.33 334 GLU B O 1
ATOM 2886 N N . LEU B 1 96 ? -80.312 -25.611 -55.568 1.00 51.50 335 LEU B N 1
ATOM 2887 C CA . LEU B 1 96 ? -81.006 -24.307 -55.485 1.00 48.68 335 LEU B CA 1
ATOM 2888 C C . LEU B 1 96 ? -82.464 -24.522 -55.220 1.00 54.73 335 LEU B C 1
ATOM 2889 O O . LEU B 1 96 ? -83.322 -24.272 -56.081 1.00 67.23 335 LEU B O 1
ATOM 2894 N N . ASP B 1 97 ? -82.694 -25.045 -54.015 1.00 48.89 336 ASP B N 1
ATOM 2895 C CA . ASP B 1 97 ? -83.981 -25.257 -53.360 1.00 40.48 336 ASP B CA 1
ATOM 2896 C C . ASP B 1 97 ? -83.580 -25.684 -51.915 1.00 55.70 336 ASP B C 1
ATOM 2897 O O . ASP B 1 97 ? -84.410 -25.745 -50.981 1.00 64.23 336 ASP B O 1
ATOM 2902 N N . ALA B 1 98 ? -82.280 -25.945 -51.746 1.00 54.38 337 ALA B N 1
ATOM 2903 C CA . ALA B 1 98 ? -81.618 -26.197 -50.462 1.00 50.97 337 ALA B CA 1
ATOM 2904 C C . ALA B 1 98 ? -81.509 -24.905 -49.700 1.00 46.26 337 ALA B C 1
ATOM 2905 O O . ALA B 1 98 ? -81.304 -23.852 -50.295 1.00 50.49 337 ALA B O 1
ATOM 2907 N N . HIS B 1 99 ? -81.589 -25.023 -48.380 1.00 44.88 338 HIS B N 1
ATOM 2908 C CA . HIS B 1 99 ? -81.611 -23.887 -47.475 1.00 46.93 338 HIS B CA 1
ATOM 2909 C C . HIS B 1 99 ? -81.253 -24.419 -46.097 1.00 53.45 338 HIS B C 1
ATOM 2910 O O . HIS B 1 99 ? -81.657 -25.526 -45.713 1.00 53.26 338 HIS B O 1
ATOM 2917 N N . LEU B 1 100 ? -80.485 -23.612 -45.372 1.00 50.86 339 LEU B N 1
ATOM 2918 C CA . LEU B 1 100 ? -79.919 -24.012 -44.105 1.00 53.45 339 LEU B CA 1
ATOM 2919 C C . LEU B 1 100 ? -80.430 -23.056 -43.025 1.00 63.73 339 LEU B C 1
ATOM 2920 O O . LEU B 1 100 ? -80.115 -21.858 -43.060 1.00 80.63 339 LEU B O 1
ATOM 2925 N N . THR B 1 101 ? -81.168 -23.587 -42.059 1.00 56.64 340 THR B N 1
ATOM 2926 C CA . THR B 1 101 ? -81.759 -22.770 -41.019 1.00 65.27 340 THR B CA 1
ATOM 2927 C C . THR B 1 101 ? -80.991 -22.956 -39.700 1.00 68.78 340 THR B C 1
ATOM 2928 O O . THR B 1 101 ? -81.068 -24.032 -39.081 1.00 63.33 340 THR B O 1
ATOM 2932 N N . PRO B 1 102 ? -80.184 -21.937 -39.315 1.00 72.46 341 PRO B N 1
ATOM 2933 C CA . PRO B 1 102 ? -79.384 -22.052 -38.091 1.00 64.20 341 PRO B CA 1
ATOM 2934 C C . PRO B 1 102 ? -80.293 -22.056 -36.895 1.00 53.63 341 PRO B C 1
ATOM 2935 O O . PRO B 1 102 ? -81.246 -21.298 -36.852 1.00 49.69 341 PRO B O 1
ATOM 2939 N N . ASN B 1 103 ? -79.963 -22.946 -35.959 1.00 59.38 342 ASN B N 1
ATOM 2940 C CA . ASN B 1 103 ? -80.771 -23.324 -34.803 1.00 58.39 342 ASN B CA 1
ATOM 2941 C C . ASN B 1 103 ? -79.923 -24.481 -34.264 1.00 57.27 342 ASN B C 1
ATOM 2942 O O . ASN B 1 103 ? -80.078 -25.649 -34.695 1.00 64.34 342 ASN B O 1
ATOM 2947 N N . ILE B 1 104 ? -78.924 -24.139 -33.449 1.00 54.33 343 ILE B N 1
ATOM 2948 C CA . ILE B 1 104 ? -78.256 -25.176 -32.633 1.00 51.10 343 ILE B CA 1
ATOM 2949 C C . ILE B 1 104 ? -79.123 -25.715 -31.447 1.00 49.60 343 ILE B C 1
ATOM 2950 O O . ILE B 1 104 ? -80.087 -25.050 -31.013 1.00 42.88 343 ILE B O 1
ATOM 2955 N N . ASP B 1 105 ? -78.807 -26.927 -30.964 1.00 49.38 344 ASP B N 1
ATOM 2956 C CA . ASP B 1 105 ? -79.424 -27.429 -29.718 1.00 54.21 344 ASP B CA 1
ATOM 2957 C C . ASP B 1 105 ? -79.034 -26.585 -28.512 1.00 49.63 344 ASP B C 1
ATOM 2958 O O . ASP B 1 105 ? -77.851 -26.398 -28.222 1.00 55.31 344 ASP B O 1
ATOM 2963 N N . ALA B 1 106 ? -80.057 -26.094 -27.828 1.00 46.31 345 ALA B N 1
ATOM 2964 C CA . ALA B 1 106 ? -79.919 -25.379 -26.571 1.00 48.24 345 ALA B CA 1
ATOM 2965 C C . ALA B 1 106 ? -78.922 -26.024 -25.629 1.00 51.08 345 ALA B C 1
ATOM 2966 O O . ALA B 1 106 ? -78.028 -25.310 -25.137 1.00 60.57 345 ALA B O 1
ATOM 2968 N N . SER B 1 107 ? -79.060 -27.340 -25.395 1.00 41.60 346 SER B N 1
ATOM 2969 C CA . SER B 1 107 ? -78.138 -28.066 -24.499 1.00 48.72 346 SER B CA 1
ATOM 2970 C C . SER B 1 107 ? -76.668 -27.977 -24.974 1.00 44.32 346 SER B C 1
ATOM 2971 O O . SER B 1 107 ? -75.837 -27.478 -24.216 1.00 46.10 346 SER B O 1
ATOM 2974 N N . LEU B 1 108 ? -76.351 -28.410 -26.206 1.00 35.05 347 LEU B N 1
ATOM 2975 C CA . LEU B 1 108 ? -75.024 -28.095 -26.842 1.00 42.21 347 LEU B CA 1
ATOM 2976 C C . LEU B 1 108 ? -74.659 -26.635 -26.553 1.00 44.34 347 LEU B C 1
ATOM 2977 O O . LEU B 1 108 ? -73.768 -26.395 -25.746 1.00 51.46 347 LEU B O 1
ATOM 2982 N N . PHE B 1 109 ? -75.462 -25.692 -27.058 1.00 48.35 348 PHE B N 1
ATOM 2983 C CA . PHE B 1 109 ? -75.232 -24.253 -26.938 1.00 46.91 348 PHE B CA 1
ATOM 2984 C C . PHE B 1 109 ? -74.743 -23.835 -25.546 1.00 42.26 348 PHE B C 1
ATOM 2985 O O . PHE B 1 109 ? -73.778 -23.071 -25.445 1.00 44.50 348 PHE B O 1
ATOM 2993 N N . LYS B 1 110 ? -75.359 -24.375 -24.496 1.00 39.09 349 LYS B N 1
ATOM 2994 C CA . LYS B 1 110 ? -74.881 -24.132 -23.125 1.00 52.67 349 LYS B CA 1
ATOM 2995 C C . LYS B 1 110 ? -73.431 -24.584 -22.920 1.00 54.14 349 LYS B C 1
ATOM 2996 O O . LYS B 1 110 ? -72.573 -23.781 -22.519 1.00 61.00 349 LYS B O 1
ATOM 3002 N N . GLU B 1 111 ? -73.167 -25.840 -23.286 1.00 54.43 350 GLU B N 1
ATOM 3003 C CA . GLU B 1 111 ? -71.880 -26.513 -23.104 1.00 50.83 350 GLU B CA 1
ATOM 3004 C C . GLU B 1 111 ? -70.808 -25.818 -23.905 1.00 65.91 350 GLU B C 1
ATOM 3005 O O . GLU B 1 111 ? -69.647 -25.735 -23.445 1.00 76.83 350 GLU B O 1
ATOM 3011 N N . LEU B 1 112 ? -71.222 -25.288 -25.067 1.00 63.12 351 LEU B N 1
ATOM 3012 C CA . LEU B 1 112 ? -70.298 -24.700 -26.024 1.00 55.01 351 LEU B CA 1
ATOM 3013 C C . LEU B 1 112 ? -69.705 -23.428 -25.466 1.00 61.96 351 LEU B C 1
ATOM 3014 O O . LEU B 1 112 ? -68.480 -23.279 -25.504 1.00 69.28 351 LEU B O 1
ATOM 3019 N N . SER B 1 113 ? -70.542 -22.545 -24.917 1.00 61.81 352 SER B N 1
ATOM 3020 C CA . SER B 1 113 ? -70.042 -21.230 -24.532 1.00 63.91 352 SER B CA 1
ATOM 3021 C C . SER B 1 113 ? -68.963 -21.294 -23.463 1.00 65.77 352 SER B C 1
ATOM 3022 O O . SER B 1 113 ? -68.037 -20.469 -23.507 1.00 56.44 352 SER B O 1
ATOM 3025 N N . LYS B 1 114 ? -69.108 -22.273 -22.550 1.00 63.24 353 LYS B N 1
ATOM 3026 C CA . LYS B 1 114 ? -68.202 -22.542 -21.407 1.00 52.87 353 LYS B CA 1
ATOM 3027 C C . LYS B 1 114 ? -66.849 -23.063 -21.933 1.00 50.53 353 LYS B C 1
ATOM 3028 O O . LYS B 1 114 ? -65.774 -22.641 -21.458 1.00 27.39 353 LYS B O 1
ATOM 3034 N N . TYR B 1 115 ? -66.922 -23.981 -22.912 1.00 53.57 354 TYR B N 1
ATOM 3035 C CA . TYR B 1 115 ? -65.720 -24.456 -23.649 1.00 61.17 354 TYR B CA 1
ATOM 3036 C C . TYR B 1 115 ? -64.916 -23.312 -24.231 1.00 57.59 354 TYR B C 1
ATOM 3037 O O . TYR B 1 115 ? -63.692 -23.382 -24.273 1.00 58.02 354 TYR B O 1
ATOM 3046 N N . ILE B 1 116 ? -65.645 -22.315 -24.734 1.00 61.91 355 ILE B N 1
ATOM 3047 C CA . ILE B 1 116 ? -65.123 -21.069 -25.309 1.00 56.73 355 ILE B CA 1
ATOM 3048 C C . ILE B 1 116 ? -64.689 -20.021 -24.258 1.00 57.38 355 ILE B C 1
ATOM 3049 O O . ILE B 1 116 ? -63.543 -19.574 -24.334 1.00 40.42 355 ILE B O 1
ATOM 3054 N N . ARG B 1 117 ? -65.538 -19.725 -23.255 1.00 53.30 356 ARG B N 1
ATOM 3055 C CA . ARG B 1 117 ? -65.231 -18.845 -22.095 1.00 51.05 356 ARG B CA 1
ATOM 3056 C C . ARG B 1 117 ? -64.061 -19.367 -21.272 1.00 60.59 356 ARG B C 1
ATOM 3057 O O . ARG B 1 117 ? -63.357 -18.576 -20.612 1.00 55.55 356 ARG B O 1
ATOM 3065 N N . GLY B 1 118 ? -63.895 -20.698 -21.321 1.00 65.70 357 GLY B N 1
ATOM 3066 C CA . GLY B 1 118 ? -62.861 -21.433 -20.596 1.00 62.41 357 GLY B CA 1
ATOM 3067 C C . GLY B 1 118 ? -61.584 -21.272 -21.370 1.00 59.33 357 GLY B C 1
ATOM 3068 O O . GLY B 1 118 ? -60.631 -20.610 -20.905 1.00 47.03 357 GLY B O 1
ATOM 3069 N N . ILE B 1 119 ? -61.635 -21.817 -22.588 1.00 61.84 358 ILE B N 1
ATOM 3070 C CA . ILE B 1 119 ? -60.546 -21.732 -23.556 1.00 67.02 358 ILE B CA 1
ATOM 3071 C C . ILE B 1 119 ? -60.100 -20.267 -23.786 1.00 67.99 358 ILE B C 1
ATOM 3072 O O . ILE B 1 119 ? -58.909 -19.975 -23.906 1.00 69.15 358 ILE B O 1
ATOM 3077 N N . SER B 1 120 ? -61.049 -19.338 -23.692 1.00 78.19 359 SER B N 1
ATOM 3078 C CA . SER B 1 120 ? -60.755 -17.900 -23.753 1.00 84.92 359 SER B CA 1
ATOM 3079 C C . SER B 1 120 ? -60.411 -17.260 -22.392 1.00 79.74 359 SER B C 1
ATOM 3080 O O . SER B 1 120 ? -60.673 -16.066 -22.182 1.00 68.40 359 SER B O 1
ATOM 3083 N N . GLU B 1 121 ? -59.813 -18.051 -21.495 1.00 78.81 360 GLU B N 1
ATOM 3084 C CA . GLU B 1 121 ? -59.315 -17.546 -20.212 1.00 86.34 360 GLU B CA 1
ATOM 3085 C C . GLU B 1 121 ? -58.174 -18.327 -19.532 1.00 86.94 360 GLU B C 1
ATOM 3086 O O . GLU B 1 121 ? -57.612 -17.843 -18.551 1.00 93.28 360 GLU B O 1
ATOM 3092 N N . VAL B 1 122 ? -57.810 -19.505 -20.044 1.00 83.66 361 VAL B N 1
ATOM 3093 C CA . VAL B 1 122 ? -56.646 -20.263 -19.540 1.00 83.06 361 VAL B CA 1
ATOM 3094 C C . VAL B 1 122 ? -55.386 -19.377 -19.357 1.00 89.10 361 VAL B C 1
ATOM 3095 O O . VAL B 1 122 ? -55.270 -18.293 -19.964 1.00 96.12 361 VAL B O 1
ATOM 3099 N N . THR B 1 123 ? -54.453 -19.849 -18.524 1.00 91.26 362 THR B N 1
ATOM 3100 C CA . THR B 1 123 ? -53.202 -19.142 -18.192 1.00 93.27 362 THR B CA 1
ATOM 3101 C C . THR B 1 123 ? -52.341 -18.731 -19.390 1.00 92.41 362 THR B C 1
ATOM 3102 O O . THR B 1 123 ? -51.690 -17.684 -19.350 1.00 101.98 362 THR B O 1
ATOM 3106 N N . GLU B 1 124 ? -52.330 -19.545 -20.440 1.00 85.36 363 GLU B N 1
ATOM 3107 C CA . GLU B 1 124 ? -51.598 -19.222 -21.661 1.00 87.24 363 GLU B CA 1
ATOM 3108 C C . GLU B 1 124 ? -52.212 -18.028 -22.405 1.00 91.89 363 GLU B C 1
ATOM 3109 O O . GLU B 1 124 ? -51.547 -16.996 -22.559 1.00 93.66 363 GLU B O 1
ATOM 3115 N N . ASN B 1 125 ? -53.476 -18.174 -22.819 1.00 98.79 364 ASN B N 1
ATOM 3116 C CA . ASN B 1 125 ? -54.211 -17.183 -23.624 1.00 98.19 364 ASN B CA 1
ATOM 3117 C C . ASN B 1 125 ? -54.744 -16.097 -22.687 1.00 98.16 364 ASN B C 1
ATOM 3118 O O . ASN B 1 125 ? -55.816 -16.218 -22.070 1.00 96.63 364 ASN B O 1
ATOM 3123 N N . THR B 1 126 ? -53.932 -15.053 -22.567 1.00 94.90 365 THR B N 1
ATOM 312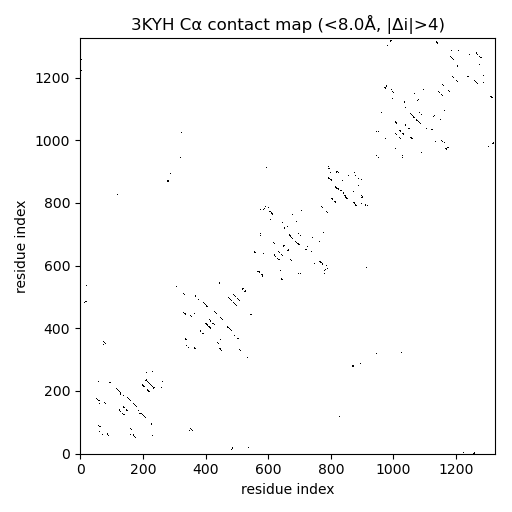4 C CA . THR B 1 126 ? -54.193 -13.894 -21.728 1.00 84.59 365 THR B CA 1
ATOM 3125 C C . THR B 1 126 ? -54.901 -12.878 -22.611 1.00 88.69 365 THR B C 1
ATOM 3126 O O . THR B 1 126 ? -56.010 -13.179 -23.074 1.00 91.72 365 THR B O 1
ATOM 3130 N N . GLY B 1 127 ? -54.246 -11.741 -22.899 1.00 86.04 366 GLY B N 1
ATOM 3131 C CA . GLY B 1 127 ? -54.791 -10.651 -23.722 1.00 73.11 366 GLY B CA 1
ATOM 3132 C C . GLY B 1 127 ? -54.943 -10.934 -25.211 1.00 76.29 366 GLY B C 1
ATOM 3133 O O . GLY B 1 127 ? -54.656 -10.050 -26.032 1.00 77.49 366 GLY B O 1
ATOM 3134 N N . LYS B 1 128 ? -55.409 -12.146 -25.552 1.00 71.50 367 LYS B N 1
ATOM 3135 C CA . LYS B 1 128 ? -55.673 -12.581 -26.936 1.00 67.88 367 LYS B CA 1
ATOM 3136 C C . LYS B 1 128 ? -57.174 -12.675 -27.122 1.00 66.54 367 LYS B C 1
ATOM 3137 O O . LYS B 1 128 ? -57.681 -12.434 -28.243 1.00 64.61 367 LYS B O 1
ATOM 3143 N N . PHE B 1 129 ? -57.858 -13.005 -26.021 1.00 61.09 368 PHE B N 1
ATOM 3144 C CA . PHE B 1 129 ? -59.318 -13.133 -25.998 1.00 72.41 368 PHE B CA 1
ATOM 3145 C C . PHE B 1 129 ? -60.024 -12.078 -25.193 1.00 75.54 368 PHE B C 1
ATOM 3146 O O . PHE B 1 129 ? -59.815 -11.969 -23.979 1.00 76.09 368 PHE B O 1
ATOM 3154 N N . SER B 1 130 ? -60.934 -11.388 -25.885 1.00 79.20 369 SER B N 1
ATOM 3155 C CA . SER B 1 130 ? -61.793 -10.369 -25.280 1.00 80.52 369 SER B CA 1
ATOM 3156 C C . SER B 1 130 ? -63.259 -10.726 -25.485 1.00 74.73 369 SER B C 1
ATOM 3157 O O . SER B 1 130 ? -63.702 -10.885 -26.633 1.00 69.25 369 SER B O 1
ATOM 3160 N N . ILE B 1 131 ? -63.981 -10.840 -24.366 1.00 69.46 370 ILE B N 1
ATOM 3161 C CA . ILE B 1 131 ? -65.367 -11.322 -24.343 1.00 66.59 370 ILE B CA 1
ATOM 3162 C C . ILE B 1 131 ? -66.305 -10.131 -24.134 1.00 72.58 370 ILE B C 1
ATOM 3163 O O . ILE B 1 131 ? -65.995 -9.232 -23.338 1.00 89.39 370 ILE B O 1
ATOM 3168 N N . ILE B 1 132 ? -67.471 -10.168 -24.782 1.00 64.76 371 ILE B N 1
ATOM 3169 C CA . ILE B 1 132 ? -68.434 -9.053 -24.792 1.00 59.27 371 ILE B CA 1
ATOM 3170 C C . ILE B 1 132 ? -69.957 -9.418 -24.787 1.00 61.96 371 ILE B C 1
ATOM 3171 O O . ILE B 1 132 ? -70.465 -10.021 -25.757 1.00 59.50 371 ILE B O 1
ATOM 3176 N N . GLU B 1 133 ? -70.681 -9.006 -23.737 1.00 52.51 372 GLU B N 1
ATOM 3177 C CA . GLU B 1 133 ? -72.154 -9.106 -23.718 1.00 58.42 372 GLU B CA 1
ATOM 3178 C C . GLU B 1 133 ? -72.906 -7.919 -24.407 1.00 61.35 372 GLU B C 1
ATOM 3179 O O . GLU B 1 133 ? -72.623 -6.738 -24.144 1.00 63.13 372 GLU B O 1
ATOM 3185 N N . SER B 1 134 ? -73.835 -8.241 -25.318 1.00 55.86 373 SER B N 1
ATOM 3186 C CA . SER B 1 134 ? -74.871 -7.289 -25.701 1.00 55.48 373 SER B CA 1
ATOM 3187 C C . SER B 1 134 ? -76.265 -7.925 -25.711 1.00 60.39 373 SER B C 1
ATOM 3188 O O . SER B 1 134 ? -76.449 -8.975 -26.344 1.00 66.88 373 SER B O 1
ATOM 3191 N N . GLN B 1 135 ? -77.227 -7.333 -24.988 1.00 60.86 374 GLN B N 1
ATOM 3192 C CA . GLN B 1 135 ? -78.633 -7.824 -25.033 1.00 65.60 374 GLN B CA 1
ATOM 3193 C C . GLN B 1 135 ? -79.566 -6.874 -25.790 1.00 62.31 374 GLN B C 1
ATOM 3194 O O . GLN B 1 135 ? -80.131 -5.953 -25.189 1.00 70.06 374 GLN B O 1
ATOM 3200 N N . THR B 1 136 ? -79.783 -7.132 -27.078 1.00 51.47 375 THR B N 1
ATOM 3201 C CA . THR B 1 136 ? -80.398 -6.128 -27.936 1.00 49.01 375 THR B CA 1
ATOM 3202 C C . THR B 1 136 ? -81.883 -6.384 -28.276 1.00 57.49 375 THR B C 1
ATOM 3203 O O . THR B 1 136 ? -82.529 -7.256 -27.680 1.00 47.54 375 THR B O 1
ATOM 3207 N N . ARG B 1 137 ? -82.439 -5.584 -29.197 1.00 52.67 376 ARG B N 1
ATOM 3208 C CA . ARG B 1 137 ? -83.863 -5.583 -29.471 1.00 53.08 376 ARG B CA 1
ATOM 3209 C C . ARG B 1 137 ? -84.007 -5.027 -30.881 1.00 62.37 376 ARG B C 1
ATOM 3210 O O . ARG B 1 137 ? -84.321 -3.824 -31.081 1.00 70.50 376 ARG B O 1
ATOM 3218 N N . ASP B 1 138 ? -83.794 -5.943 -31.833 1.00 56.37 377 ASP B N 1
ATOM 3219 C CA . ASP B 1 138 ? -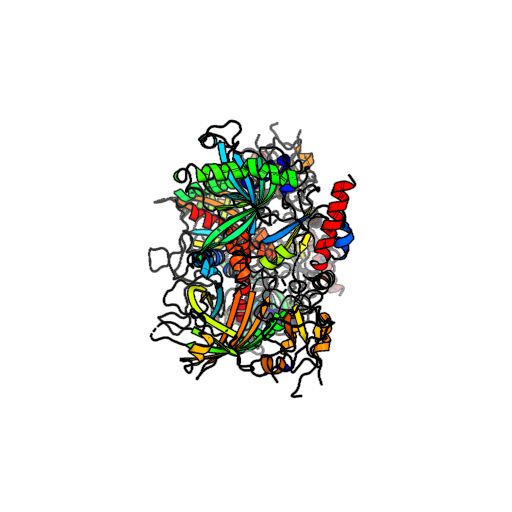83.716 -5.626 -33.256 1.00 53.76 377 ASP B CA 1
ATOM 3220 C C . ASP B 1 138 ? -85.116 -5.410 -33.857 1.00 46.35 377 ASP B C 1
ATOM 3221 O O . ASP B 1 138 ? -86.011 -6.264 -33.717 1.00 48.30 377 ASP B O 1
ATOM 3226 N N . SER B 1 139 ? -85.287 -4.238 -34.469 1.00 38.17 378 SER B N 1
ATOM 3227 C CA . SER B 1 139 ? -86.515 -3.823 -35.177 1.00 42.66 378 SER B CA 1
ATOM 3228 C C . SER B 1 139 ? -86.314 -3.700 -36.710 1.00 45.08 378 SER B C 1
ATOM 3229 O O . SER B 1 139 ? -85.277 -3.141 -37.132 1.00 47.77 378 SER B O 1
ATOM 3232 N N . VAL B 1 140 ? -87.253 -4.256 -37.507 1.00 22.73 379 VAL B N 1
ATOM 3233 C CA . VAL B 1 140 ? -87.272 -4.123 -38.957 1.00 15.11 379 VAL B CA 1
ATOM 3234 C C . VAL B 1 140 ? -88.300 -2.973 -39.211 1.00 39.27 379 VAL B C 1
ATOM 3235 O O . VAL B 1 140 ? -89.055 -2.639 -38.298 1.00 46.48 379 VAL B O 1
ATOM 3239 N N . TYR B 1 141 ? -88.336 -2.305 -40.374 1.00 48.04 380 TYR B N 1
ATOM 3240 C CA . TYR B 1 141 ? -89.296 -1.194 -40.626 1.00 38.23 380 TYR B CA 1
ATOM 3241 C C . TYR B 1 141 ? -89.605 -1.144 -42.096 1.00 40.30 380 TYR B C 1
ATOM 3242 O O . TYR B 1 141 ? -88.661 -1.207 -42.897 1.00 45.81 380 TYR B O 1
ATOM 3251 N N . ARG B 1 142 ? -90.859 -0.887 -42.461 1.00 46.17 381 ARG B N 1
ATOM 3252 C CA . ARG B 1 142 ? -91.166 -0.546 -43.885 1.00 58.70 381 ARG B CA 1
ATOM 3253 C C . ARG B 1 142 ? -91.350 0.952 -44.306 1.00 67.95 381 ARG B C 1
ATOM 3254 O O . ARG B 1 142 ? -91.305 1.882 -43.455 1.00 67.39 381 ARG B O 1
ATOM 3262 N N . VAL B 1 143 ? -91.513 1.152 -45.628 1.00 68.36 382 VAL B N 1
ATOM 3263 C CA . VAL B 1 143 ? -91.937 2.414 -46.318 1.00 62.23 382 VAL B CA 1
ATOM 3264 C C . VAL B 1 143 ? -93.141 2.105 -47.266 1.00 64.48 382 VAL B C 1
ATOM 3265 O O . VAL B 1 143 ? -94.251 1.898 -46.771 1.00 63.41 382 VAL B O 1
ATOM 3269 N N . GLY B 1 144 ? -92.920 2.000 -48.585 1.00 66.62 383 GLY B N 1
ATOM 3270 C CA . GLY B 1 144 ? -93.980 1.774 -49.591 1.00 70.18 383 GLY B CA 1
ATOM 3271 C C . GLY B 1 144 ? -93.515 1.097 -50.902 1.00 72.09 383 GLY B C 1
ATOM 3272 O O . GLY B 1 144 ? -94.126 0.123 -51.400 1.00 68.56 383 GLY B O 1
ATOM 3273 N N . PRO B 1 150 ? -89.357 -1.887 -52.290 1.00 78.96 389 PRO B N 1
ATOM 3274 C CA . PRO B 1 150 ? -89.329 -2.317 -50.899 1.00 78.81 389 PRO B CA 1
ATOM 3275 C C . PRO B 1 150 ? -87.968 -2.213 -50.201 1.00 76.80 389 PRO B C 1
ATOM 3276 O O . PRO B 1 150 ? -87.053 -2.976 -50.525 1.00 81.29 389 PRO B O 1
ATOM 3280 N N . ARG B 1 151 ? -87.865 -1.296 -49.228 1.00 77.38 390 ARG B N 1
ATOM 3281 C CA . ARG B 1 151 ? -86.707 -1.199 -48.313 1.00 70.51 390 ARG B CA 1
ATOM 3282 C C . ARG B 1 151 ? -87.024 -1.559 -46.859 1.00 65.63 390 ARG B C 1
ATOM 3283 O O . ARG B 1 151 ? -88.079 -1.200 -46.325 1.00 71.52 390 ARG B O 1
ATOM 3291 N N . PHE B 1 152 ? -86.105 -2.291 -46.236 1.00 55.63 391 PHE B N 1
ATOM 3292 C CA . PHE B 1 152 ? -86.335 -2.828 -44.905 1.00 60.03 391 PHE B CA 1
ATOM 3293 C C . PHE B 1 152 ? -85.122 -2.456 -44.062 1.00 60.84 391 PHE B C 1
ATOM 3294 O O . PHE B 1 152 ? -83.983 -2.547 -44.537 1.00 63.91 391 PHE B O 1
ATOM 3302 N N . LEU B 1 153 ? -85.377 -1.979 -42.843 1.00 55.02 392 LEU B N 1
ATOM 3303 C CA . LEU B 1 153 ? -84.296 -1.459 -42.002 1.00 50.61 392 LEU B CA 1
ATOM 3304 C C . LEU B 1 153 ? -84.297 -2.066 -40.608 1.00 53.53 392 LEU B C 1
ATOM 3305 O O . LEU B 1 153 ? -85.275 -1.929 -39.843 1.00 47.66 392 LEU B O 1
ATOM 3310 N N . ARG B 1 154 ? -83.193 -2.793 -40.383 1.00 50.23 393 ARG B N 1
ATOM 3311 C CA . ARG B 1 154 ? -82.756 -3.339 -39.125 1.00 44.44 393 ARG B CA 1
ATOM 3312 C C . ARG B 1 154 ? -82.303 -2.123 -38.324 1.00 49.46 393 ARG B C 1
ATOM 3313 O O . ARG B 1 154 ? -81.567 -1.288 -38.877 1.00 46.69 393 ARG B O 1
ATOM 3321 N N . MET B 1 155 ? -82.748 -2.054 -37.057 1.00 44.26 394 MET B N 1
ATOM 3322 C CA . MET B 1 155 ? -82.351 -1.063 -36.047 1.00 54.22 394 MET B CA 1
ATOM 3323 C C . MET B 1 155 ? -82.141 -1.701 -34.631 1.00 57.74 394 MET B C 1
ATOM 3324 O O . MET B 1 155 ? -83.101 -2.133 -33.957 1.00 56.20 394 MET B O 1
ATOM 3329 N N . SER B 1 156 ? -80.890 -1.739 -34.171 1.00 60.58 395 SER B N 1
ATOM 3330 C CA . SER B 1 156 ? -80.519 -2.379 -32.876 1.00 58.36 395 SER B CA 1
ATOM 3331 C C . SER B 1 156 ? -80.650 -1.486 -31.606 1.00 59.91 395 SER B C 1
ATOM 3332 O O . SER B 1 156 ? -79.755 -0.687 -31.297 1.00 63.94 395 SER B O 1
ATOM 3335 N N . THR B 1 157 ? -81.784 -1.595 -30.903 1.00 57.19 396 THR B N 1
ATOM 3336 C CA . THR B 1 157 ? -82.024 -0.947 -29.594 1.00 49.67 396 THR B CA 1
ATOM 3337 C C . THR B 1 157 ? -81.457 -1.827 -28.481 1.00 51.55 396 THR B C 1
ATOM 3338 O O . THR B 1 157 ? -81.694 -3.049 -28.433 1.00 35.57 396 THR B O 1
ATOM 3342 N N . ASP B 1 158 ? -80.761 -1.157 -27.566 1.00 54.05 397 ASP B N 1
ATOM 3343 C CA . ASP B 1 158 ? -80.231 -1.742 -26.334 1.00 55.96 397 ASP B CA 1
ATOM 3344 C C . ASP B 1 158 ? -81.386 -2.091 -25.379 1.00 60.33 397 ASP B C 1
ATOM 3345 O O . ASP B 1 158 ? -82.546 -1.804 -25.725 1.00 67.65 397 ASP B O 1
ATOM 3350 N N . ILE B 1 159 ? -81.104 -2.753 -24.243 1.00 53.22 398 ILE B N 1
ATOM 3351 C CA . ILE B 1 159 ? -82.125 -3.043 -23.211 1.00 54.94 398 ILE B CA 1
ATOM 3352 C C . ILE B 1 159 ? -81.819 -2.506 -21.793 1.00 71.39 398 ILE B C 1
ATOM 3353 O O . ILE B 1 159 ? -82.717 -2.420 -20.930 1.00 77.32 398 ILE B O 1
ATOM 3358 N N . LYS B 1 160 ? -80.538 -2.245 -21.525 1.00 74.02 399 LYS B N 1
ATOM 3359 C CA . LYS B 1 160 ? -80.139 -1.549 -20.316 1.00 75.81 399 LYS B CA 1
ATOM 3360 C C . LYS B 1 160 ? -80.051 -0.044 -20.586 1.00 76.47 399 LYS B C 1
ATOM 3361 O O . LYS B 1 160 ? -80.574 0.762 -19.814 1.00 86.48 399 LYS B O 1
ATOM 3367 N N . THR B 1 161 ? -79.439 0.329 -21.704 1.00 69.61 400 THR B N 1
ATOM 3368 C CA . THR B 1 161 ? -79.228 1.737 -22.064 1.00 69.07 400 THR B CA 1
ATOM 3369 C C . THR B 1 161 ? -80.388 2.318 -22.878 1.00 71.97 400 THR B C 1
ATOM 3370 O O . THR B 1 161 ? -80.667 3.518 -22.793 1.00 66.31 400 THR B O 1
ATOM 3374 N N . GLY B 1 162 ? -81.034 1.447 -23.665 1.00 77.94 401 GLY B N 1
ATOM 3375 C CA . GLY B 1 162 ? -82.085 1.787 -24.626 1.00 71.83 401 GLY B CA 1
ATOM 3376 C C . GLY B 1 162 ? -81.638 2.813 -25.651 1.00 75.23 401 GLY B C 1
ATOM 3377 O O . GLY B 1 162 ? -82.195 3.921 -25.692 1.00 83.07 401 GLY B O 1
ATOM 3378 N N . ARG B 1 163 ? -80.645 2.460 -26.471 1.00 66.41 402 ARG B N 1
ATOM 3379 C CA . ARG B 1 163 ? -80.083 3.404 -27.442 1.00 65.06 402 ARG B CA 1
ATOM 3380 C C . ARG B 1 163 ? -79.584 2.744 -28.726 1.00 72.74 402 ARG B C 1
ATOM 3381 O O . ARG B 1 163 ? -78.936 1.685 -28.654 1.00 82.43 402 ARG B O 1
ATOM 3389 N N . VAL B 1 164 ? -79.840 3.377 -29.880 1.00 66.60 403 VAL B N 1
ATOM 3390 C CA . VAL B 1 164 ? -79.451 2.817 -31.194 1.00 60.75 403 VAL B CA 1
ATOM 3391 C C . VAL B 1 164 ? -77.955 2.463 -31.406 1.00 72.51 403 VAL B C 1
ATOM 3392 O O . VAL B 1 164 ? -77.102 3.369 -31.519 1.00 77.39 403 VAL B O 1
ATOM 3396 N N . GLY B 1 165 ? -77.673 1.149 -31.499 1.00 70.63 404 GLY B N 1
ATOM 3397 C CA . GLY B 1 165 ? -76.308 0.607 -31.711 1.00 66.22 404 GLY B CA 1
ATOM 3398 C C . GLY B 1 165 ? -75.824 0.056 -33.067 1.00 62.20 404 GLY B C 1
ATOM 3399 O O . GLY B 1 165 ? -74.653 -0.354 -33.141 1.00 44.39 404 GLY B O 1
ATOM 3400 N N . GLN B 1 166 ? -76.698 0.045 -34.094 1.00 56.16 405 GLN B N 1
ATOM 3401 C CA . GLN B 1 166 ? -76.436 -0.421 -35.483 1.00 60.98 405 GLN B CA 1
ATOM 3402 C C . GLN B 1 166 ? -77.667 -0.196 -36.389 1.00 66.89 405 GLN B C 1
ATOM 3403 O O . GLN B 1 166 ? -78.716 -0.833 -36.168 1.00 72.41 405 GLN B O 1
ATOM 3409 N N . PHE B 1 167 ? -77.565 0.711 -37.376 1.00 67.36 406 PHE B N 1
ATOM 3410 C CA . PHE B 1 167 ? -78.688 1.012 -38.288 1.00 64.56 406 PHE B CA 1
ATOM 3411 C C . PHE B 1 167 ? -78.455 0.594 -39.745 1.00 70.40 406 PHE B C 1
ATOM 3412 O O . PHE B 1 167 ? -77.696 1.255 -40.475 1.00 82.73 406 PHE B O 1
ATOM 3420 N N . ILE B 1 168 ? -79.126 -0.474 -40.178 1.00 54.38 407 ILE B N 1
ATOM 3421 C CA . ILE B 1 168 ? -78.653 -1.170 -41.366 1.00 47.86 407 ILE B CA 1
ATOM 3422 C C . ILE B 1 168 ? -79.697 -1.840 -42.258 1.00 55.57 407 ILE B C 1
ATOM 3423 O O . ILE B 1 168 ? -80.734 -2.348 -41.812 1.00 58.61 407 ILE B O 1
ATOM 3428 N N . GLU B 1 169 ? -79.350 -1.833 -43.537 1.00 49.86 408 GLU B N 1
ATOM 3429 C CA . GLU B 1 169 ? -80.007 -2.558 -44.562 1.00 53.08 408 GLU B CA 1
ATOM 3430 C C . GLU B 1 169 ? -79.005 -3.679 -44.868 1.00 67.29 408 GLU B C 1
ATOM 3431 O O . GLU B 1 169 ? -78.080 -3.530 -45.688 1.00 72.87 408 GLU B O 1
ATOM 3437 N N . LYS B 1 170 ? -79.145 -4.753 -44.078 1.00 76.00 409 LYS B N 1
ATOM 3438 C CA . LYS B 1 170 ? -78.487 -6.052 -44.276 1.00 69.54 409 LYS B CA 1
ATOM 3439 C C . LYS B 1 170 ? -79.029 -6.506 -45.587 1.00 75.75 409 LYS B C 1
ATOM 3440 O O . LYS B 1 170 ? -80.229 -6.804 -45.705 1.00 83.31 409 LYS B O 1
ATOM 3446 N N . ARG B 1 171 ? -78.150 -6.483 -46.581 1.00 75.17 410 ARG B N 1
ATOM 3447 C CA . ARG B 1 171 ? -78.493 -6.977 -47.895 1.00 67.10 410 ARG B CA 1
ATOM 3448 C C . ARG B 1 171 ? -77.559 -8.151 -48.245 1.00 70.78 410 ARG B C 1
ATOM 3449 O O . ARG B 1 171 ? -76.410 -8.175 -47.790 1.00 73.17 410 ARG B O 1
ATOM 3457 N N . HIS B 1 172 ? -78.057 -9.141 -48.988 1.00 68.57 411 HIS B N 1
ATOM 3458 C CA . HIS B 1 172 ? -77.327 -10.401 -49.267 1.00 72.05 411 HIS B CA 1
ATOM 3459 C C . HIS B 1 172 ? -76.715 -10.516 -50.695 1.00 70.77 411 HIS B C 1
ATOM 3460 O O . HIS B 1 172 ? -77.397 -10.165 -51.680 1.00 73.40 411 HIS B O 1
ATOM 3467 N N . VAL B 1 173 ? -75.469 -11.014 -50.810 1.00 60.60 412 VAL B N 1
ATOM 3468 C CA . VAL B 1 173 ? -74.800 -11.266 -52.120 1.00 60.72 412 VAL B CA 1
ATOM 3469 C C . VAL B 1 173 ? -74.959 -12.737 -52.564 1.00 69.47 412 VAL B C 1
ATOM 3470 O O . VAL B 1 173 ? -75.957 -13.068 -53.206 1.00 77.82 412 VAL B O 1
ATOM 3474 N N . ALA B 1 174 ? -73.997 -13.621 -52.263 1.00 74.98 413 ALA B N 1
ATOM 3475 C CA . ALA B 1 174 ? -74.183 -15.080 -52.428 1.00 62.56 413 ALA B CA 1
ATOM 3476 C C . ALA B 1 174 ? -73.891 -15.742 -51.094 1.00 55.26 413 ALA B C 1
ATOM 3477 O O . ALA B 1 174 ? -73.217 -15.159 -50.234 1.00 61.88 413 ALA B O 1
ATOM 3479 N N . GLN B 1 175 ? -74.438 -16.938 -50.906 1.00 56.83 414 GLN B N 1
ATOM 3480 C CA . GLN B 1 175 ? -74.018 -17.842 -49.823 1.00 52.18 414 GLN B CA 1
ATOM 3481 C C . GLN B 1 175 ? -73.312 -19.086 -50.383 1.00 55.39 414 GLN B C 1
ATOM 3482 O O . GLN B 1 175 ? -73.515 -19.468 -51.554 1.00 55.94 414 GLN B O 1
ATOM 3488 N N . LEU B 1 176 ? -72.486 -19.704 -49.537 1.00 46.86 415 LEU B N 1
ATOM 3489 C CA . LEU B 1 176 ? -72.033 -21.067 -49.781 1.00 41.16 415 LEU B CA 1
ATOM 3490 C C . LEU B 1 176 ? -72.675 -21.972 -48.775 1.00 44.61 415 LEU B C 1
ATOM 3491 O O . LEU B 1 176 ? -72.898 -21.559 -47.620 1.00 56.29 415 LEU B O 1
ATOM 3496 N N . LEU B 1 177 ? -73.003 -23.182 -49.242 1.00 41.10 416 LEU B N 1
ATOM 3497 C CA . LEU B 1 177 ? -73.534 -24.246 -48.383 1.00 34.71 416 LEU B CA 1
ATOM 3498 C C . LEU B 1 177 ? -72.670 -25.531 -48.289 1.00 33.42 416 LEU B C 1
ATOM 3499 O O . LEU B 1 177 ? -72.443 -26.237 -49.291 1.00 22.47 416 LEU B O 1
ATOM 3504 N N . LEU B 1 178 ? -72.227 -25.811 -47.063 1.00 21.58 417 LEU B N 1
ATOM 3505 C CA . LEU B 1 178 ? -71.228 -26.828 -46.776 1.00 34.92 417 LEU B CA 1
ATOM 3506 C C . LEU B 1 178 ? -71.826 -27.957 -45.912 1.00 36.41 417 LEU B C 1
ATOM 3507 O O . LEU B 1 178 ? -72.001 -27.846 -44.660 1.00 37.73 417 LEU B O 1
ATOM 3512 N N . TYR B 1 179 ? -72.106 -29.048 -46.624 1.00 28.59 418 TYR B N 1
ATOM 3513 C CA . TYR B 1 179 ? -72.675 -30.282 -46.091 1.00 26.40 418 TYR B CA 1
ATOM 3514 C C . TYR B 1 179 ? -71.520 -31.037 -45.528 1.00 28.38 418 TYR B C 1
ATOM 3515 O O . TYR B 1 179 ? -70.664 -31.557 -46.285 1.00 33.56 418 TYR B O 1
ATOM 3524 N N . SER B 1 180 ? -71.564 -31.125 -44.202 1.00 35.96 419 SER B N 1
ATOM 3525 C CA . SER B 1 180 ? -70.564 -31.742 -43.333 1.00 34.61 419 SER B CA 1
ATOM 3526 C C . SER B 1 180 ? -71.073 -33.089 -42.737 1.00 38.52 419 SER B C 1
ATOM 3527 O O . SER B 1 180 ? -71.518 -33.097 -41.573 1.00 47.45 419 SER B O 1
ATOM 3530 N N . PRO B 1 181 ? -71.045 -34.216 -43.518 1.00 35.75 420 PRO B N 1
ATOM 3531 C CA . PRO B 1 181 ? -71.631 -35.540 -43.180 1.00 29.74 420 PRO B CA 1
ATOM 3532 C C . PRO B 1 181 ? -71.093 -36.152 -41.914 1.00 30.36 420 PRO B C 1
ATOM 3533 O O . PRO B 1 181 ? -71.858 -36.440 -40.993 1.00 47.21 420 PRO B O 1
ATOM 3537 N N . LYS B 1 182 ? -69.774 -36.280 -41.840 1.00 28.75 421 LYS B N 1
ATOM 3538 C CA . LYS B 1 182 ? -69.077 -36.806 -40.650 1.00 17.00 421 LYS B CA 1
ATOM 3539 C C . LYS B 1 182 ? -69.316 -36.037 -39.348 1.00 23.20 421 LYS B C 1
ATOM 3540 O O . LYS B 1 182 ? -68.759 -36.396 -38.274 1.00 33.93 421 LYS B O 1
ATOM 3546 N N . ASP B 1 183 ? -70.195 -35.013 -39.406 1.00 29.80 422 ASP B N 1
ATOM 3547 C CA . ASP B 1 183 ? -70.426 -34.073 -38.262 1.00 26.65 422 ASP B CA 1
ATOM 3548 C C . ASP B 1 183 ? -71.884 -33.918 -38.098 1.00 27.02 422 ASP B C 1
ATOM 3549 O O . ASP B 1 183 ? -72.583 -34.073 -39.105 1.00 27.77 422 ASP B O 1
ATOM 3554 N N . SER B 1 184 ? -72.324 -33.612 -36.857 1.00 27.09 423 SER B N 1
ATOM 3555 C CA . SER B 1 184 ? -73.775 -33.368 -36.638 1.00 36.46 423 SER B CA 1
ATOM 3556 C C . SER B 1 184 ? -74.293 -31.953 -37.017 1.00 45.67 423 SER B C 1
ATOM 3557 O O . SER B 1 184 ? -75.466 -31.641 -36.718 1.00 50.04 423 SER B O 1
ATOM 3560 N N . TYR B 1 185 ? -73.431 -31.140 -37.664 1.00 41.35 424 TYR B N 1
ATOM 3561 C CA . TYR B 1 185 ? -73.783 -29.817 -38.168 1.00 33.61 424 TYR B CA 1
ATOM 3562 C C . TYR B 1 185 ? -73.109 -29.325 -39.449 1.00 47.99 424 TYR B C 1
ATOM 3563 O O . TYR B 1 185 ? -71.887 -29.372 -39.593 1.00 60.45 424 TYR B O 1
ATOM 3572 N N . ASP B 1 186 ? -73.955 -28.801 -40.342 1.00 46.41 425 ASP B N 1
ATOM 3573 C CA . ASP B 1 186 ? -73.639 -28.274 -41.673 1.00 40.23 425 ASP B CA 1
ATOM 3574 C C . ASP B 1 186 ? -73.264 -26.796 -41.555 1.00 40.39 425 ASP B C 1
ATOM 3575 O O . ASP B 1 186 ? -73.438 -26.245 -40.450 1.00 43.99 425 ASP B O 1
ATOM 3580 N N . VAL B 1 187 ? -72.790 -26.153 -42.645 1.00 30.22 426 VAL B N 1
ATOM 3581 C CA . VAL B 1 187 ? -72.479 -24.704 -42.597 1.00 35.04 426 VAL B CA 1
ATOM 3582 C C . VAL B 1 187 ? -72.811 -23.832 -43.809 1.00 46.63 426 VAL B C 1
ATOM 3583 O O . VAL B 1 187 ? -72.410 -24.076 -44.977 1.00 45.04 426 VAL B O 1
ATOM 3587 N N . LYS B 1 188 ? -73.527 -22.764 -43.478 1.00 42.86 427 LYS B N 1
ATOM 3588 C CA . LYS B 1 188 ? -73.734 -21.672 -44.391 1.00 41.00 427 LYS B CA 1
ATOM 3589 C C . LYS B 1 188 ? -72.535 -20.720 -44.253 1.00 41.64 427 LYS B C 1
ATOM 3590 O O . LYS B 1 188 ? -71.913 -20.583 -43.191 1.00 42.42 427 LYS B O 1
ATOM 3596 N N . ILE B 1 189 ? -72.186 -20.069 -45.343 1.00 30.56 428 ILE B N 1
ATOM 3597 C CA . ILE B 1 189 ? -71.212 -19.016 -45.258 1.00 26.18 428 ILE B CA 1
ATOM 3598 C C . ILE B 1 189 ? -71.916 -17.988 -46.101 1.00 37.53 428 ILE B C 1
ATOM 3599 O O . ILE B 1 189 ? -72.138 -18.204 -47.317 1.00 45.54 428 ILE B O 1
ATOM 3604 N N . SER B 1 190 ? -72.235 -16.867 -45.448 1.00 28.97 429 SER B N 1
ATOM 3605 C CA . SER B 1 190 ? -72.898 -15.765 -46.110 1.00 28.52 429 SER B CA 1
ATOM 3606 C C . SER B 1 190 ? -71.957 -14.584 -46.034 1.00 34.53 429 SER B C 1
ATOM 3607 O O . SER B 1 190 ? -71.558 -14.180 -44.915 1.00 33.41 429 SER B O 1
ATOM 3610 N N . LEU B 1 191 ? -71.551 -14.131 -47.234 1.00 35.21 430 LEU B N 1
ATOM 3611 C CA . LEU B 1 191 ? -70.747 -12.923 -47.476 1.00 26.01 430 LEU B CA 1
ATOM 3612 C C . LEU B 1 191 ? -71.824 -12.067 -48.051 1.00 38.14 430 LEU B C 1
ATOM 3613 O O . LEU B 1 191 ? -72.054 -12.114 -49.296 1.00 36.58 430 LEU B O 1
ATOM 3618 N N . ASN B 1 192 ? -72.511 -11.393 -47.116 1.00 39.00 431 ASN B N 1
ATOM 3619 C CA . ASN B 1 192 ? -73.450 -10.278 -47.344 1.00 50.25 431 ASN B CA 1
ATOM 3620 C C . ASN B 1 192 ? -72.967 -8.825 -46.939 1.00 55.68 431 ASN B C 1
ATOM 3621 O O . ASN B 1 192 ? -71.794 -8.620 -46.543 1.00 65.91 431 ASN B O 1
ATOM 3626 N N . LEU B 1 193 ? -73.877 -7.835 -47.015 1.00 55.49 432 LEU B N 1
ATOM 3627 C CA . LEU B 1 193 ? -73.564 -6.379 -46.918 1.00 55.50 432 LEU B CA 1
ATOM 3628 C C . LEU B 1 193 ? -74.281 -5.587 -45.803 1.00 58.63 432 LEU B C 1
ATOM 3629 O O . LEU B 1 193 ? -75.477 -5.822 -45.531 1.00 61.82 432 LEU B O 1
ATOM 3634 N N . GLU B 1 194 ? -73.579 -4.603 -45.231 1.00 43.78 433 GLU B N 1
ATOM 3635 C CA . GLU B 1 194 ? -74.090 -3.867 -44.076 1.00 51.76 433 GLU B CA 1
ATOM 3636 C C . GLU B 1 194 ? -74.234 -2.363 -44.268 1.00 49.54 433 GLU B C 1
ATOM 3637 O O . GLU B 1 194 ? -73.527 -1.527 -43.665 1.00 55.40 433 GLU B O 1
ATOM 3643 N N . LEU B 1 195 ? -75.262 -2.050 -45.041 1.00 50.47 434 LEU B N 1
ATOM 3644 C CA . LEU B 1 195 ? -75.467 -0.737 -45.597 1.00 55.86 434 LEU B CA 1
ATOM 3645 C C . LEU B 1 195 ? -76.188 0.081 -44.560 1.00 54.41 434 LEU B C 1
ATOM 3646 O O . LEU B 1 195 ? -77.222 -0.388 -44.117 1.00 58.86 434 LEU B O 1
ATOM 3651 N N . PRO B 1 196 ? -75.648 1.269 -44.165 1.00 55.55 435 PRO B N 1
ATOM 3652 C CA . PRO B 1 196 ? -76.304 2.262 -43.294 1.00 52.42 435 PRO B CA 1
ATOM 3653 C C . PRO B 1 196 ? -77.284 3.195 -44.022 1.00 51.97 435 PRO B C 1
ATOM 3654 O O . PRO B 1 196 ? -77.407 3.128 -45.234 1.00 42.60 435 PRO B O 1
ATOM 3658 N N . VAL B 1 197 ? -77.996 4.026 -43.267 1.00 63.98 436 VAL B N 1
ATOM 3659 C CA . VAL B 1 197 ? -78.505 5.299 -43.811 1.00 79.14 436 VAL B CA 1
ATOM 3660 C C . VAL B 1 197 ? -77.413 6.375 -43.525 1.00 89.17 436 VAL B C 1
ATOM 3661 O O . VAL B 1 197 ? -76.778 6.339 -42.456 1.00 90.36 436 VAL B O 1
ATOM 3665 N N . PRO B 1 198 ? -77.151 7.306 -44.481 1.00 92.02 437 PRO B N 1
ATOM 3666 C CA . PRO B 1 198 ? -76.048 8.254 -44.274 1.00 87.88 437 PRO B CA 1
ATOM 3667 C C . PRO B 1 198 ? -76.278 9.039 -42.998 1.00 89.45 437 PRO B C 1
ATOM 3668 O O . PRO B 1 198 ? -77.404 9.051 -42.510 1.00 97.18 437 PRO B O 1
ATOM 3672 N N . ASP B 1 199 ? -75.242 9.690 -42.470 1.00 87.39 438 ASP B N 1
ATOM 3673 C CA . ASP B 1 199 ? -75.367 10.486 -41.255 1.00 77.87 438 ASP B CA 1
ATOM 3674 C C . ASP B 1 199 ? -76.282 11.705 -41.449 1.00 73.26 438 ASP B C 1
ATOM 3675 O O . ASP B 1 199 ? -75.841 12.743 -41.929 1.00 77.17 438 ASP B O 1
ATOM 3677 N N . ASN B 1 200 ? -77.580 11.467 -41.237 1.00 73.05 439 ASN B N 1
ATOM 3678 C CA . ASN B 1 200 ? -78.701 12.412 -40.980 1.00 72.31 439 ASN B CA 1
ATOM 3679 C C . ASN B 1 200 ? -79.652 11.515 -40.146 1.00 73.73 439 ASN B C 1
ATOM 3680 O O . ASN B 1 200 ? -79.720 10.293 -40.395 1.00 69.08 439 ASN B O 1
ATOM 3685 N N . ASP B 1 201 ? -80.417 12.079 -39.204 1.00 67.18 440 ASP B N 1
ATOM 3686 C CA . ASP B 1 201 ? -81.122 11.222 -38.237 1.00 55.93 440 ASP B CA 1
ATOM 3687 C C . ASP B 1 201 ? -82.535 10.736 -38.583 1.00 56.56 440 ASP B C 1
ATOM 3688 O O . ASP B 1 201 ? -83.495 11.087 -37.887 1.00 61.98 440 ASP B O 1
ATOM 3690 N N . PRO B 1 202 ? -82.690 10.015 -39.715 1.00 55.00 441 PRO B N 1
ATOM 3691 C CA . PRO B 1 202 ? -83.761 9.033 -39.745 1.00 52.46 441 PRO B CA 1
ATOM 3692 C C . PRO B 1 202 ? -84.083 8.151 -38.528 1.00 48.11 441 PRO B C 1
ATOM 3693 O O . PRO B 1 202 ? -85.281 7.972 -38.281 1.00 48.19 441 PRO B O 1
ATOM 3697 N N . PRO B 1 203 ? -83.083 7.657 -37.755 1.00 36.89 442 PRO B N 1
ATOM 3698 C CA . PRO B 1 203 ? -83.424 6.920 -36.531 1.00 33.82 442 PRO B CA 1
ATOM 3699 C C . PRO B 1 203 ? -84.259 7.726 -35.506 1.00 41.78 442 PRO B C 1
ATOM 3700 O O . PRO B 1 203 ? -84.593 7.228 -34.438 1.00 53.47 442 PRO B O 1
ATOM 3704 N N . GLU B 1 204 ? -84.516 8.994 -35.785 1.00 41.67 443 GLU B N 1
ATOM 3705 C CA . GLU B 1 204 ? -85.282 9.881 -34.934 1.00 42.25 443 GLU B CA 1
ATOM 3706 C C . GLU B 1 204 ? -86.598 10.081 -35.700 1.00 54.72 443 GLU B C 1
ATOM 3707 O O . GLU B 1 204 ? -87.676 10.091 -35.110 1.00 58.32 443 GLU B O 1
ATOM 3713 N N . LYS B 1 205 ? -86.505 10.242 -37.021 1.00 51.45 444 LYS B N 1
ATOM 3714 C CA . LYS B 1 205 ? -87.672 10.418 -37.873 1.00 59.10 444 LYS B CA 1
ATOM 3715 C C . LYS B 1 205 ? -88.409 9.110 -38.214 1.00 67.05 444 LYS B C 1
ATOM 3716 O O . LYS B 1 205 ? -89.350 9.118 -39.005 1.00 74.36 444 LYS B O 1
ATOM 3722 N N . TYR B 1 206 ? -87.977 7.985 -37.647 1.00 76.86 445 TYR B N 1
ATOM 3723 C CA . TYR B 1 206 ? -88.564 6.681 -37.974 1.00 77.16 445 TYR B CA 1
ATOM 3724 C C . TYR B 1 206 ? -89.758 6.272 -37.115 1.00 82.37 445 TYR B C 1
ATOM 3725 O O . TYR B 1 206 ? -89.814 5.127 -36.666 1.00 82.30 445 TYR B O 1
ATOM 3734 N N . LYS B 1 207 ? -90.707 7.203 -36.948 1.00 83.15 446 LYS B N 1
ATOM 3735 C CA . LYS B 1 207 ? -91.905 7.076 -36.081 1.00 76.77 446 LYS B CA 1
ATOM 3736 C C . LYS B 1 207 ? -93.177 7.216 -36.875 1.00 76.31 446 LYS B C 1
ATOM 3737 O O . LYS B 1 207 ? -94.254 6.786 -36.430 1.00 79.99 446 LYS B O 1
ATOM 3743 N N . SER B 1 208 ? -93.025 7.882 -38.020 1.00 66.29 447 SER B N 1
ATOM 3744 C CA . SER B 1 208 ? -93.987 7.848 -39.091 1.00 51.75 447 SER B CA 1
ATOM 3745 C C . SER B 1 208 ? -94.114 6.388 -39.481 1.00 56.08 447 SER B C 1
ATOM 3746 O O . SER B 1 208 ? -94.664 6.099 -40.541 1.00 63.45 447 SER B O 1
ATOM 3749 N N . GLN B 1 209 ? -93.658 5.491 -38.584 1.00 60.41 448 GLN B N 1
ATOM 3750 C CA . GLN B 1 209 ? -93.669 4.004 -38.698 1.00 65.47 448 GLN B CA 1
ATOM 3751 C C . GLN B 1 209 ? -93.253 3.188 -37.453 1.00 58.03 448 GLN B C 1
ATOM 3752 O O . GLN B 1 209 ? -92.219 3.473 -36.856 1.00 52.66 448 GLN B O 1
ATOM 3758 N N . SER B 1 210 ? -94.033 2.149 -37.112 1.00 55.02 449 SER B N 1
ATOM 3759 C CA . SER B 1 210 ? -93.666 1.133 -36.080 1.00 52.22 449 SER B CA 1
ATOM 3760 C C . SER B 1 210 ? -93.107 -0.160 -36.715 1.00 55.80 449 SER B C 1
ATOM 3761 O O . SER B 1 210 ? -93.468 -0.482 -37.855 1.00 56.17 449 SER B O 1
ATOM 3764 N N . PRO B 1 211 ? -92.250 -0.911 -35.987 1.00 52.41 450 PRO B N 1
ATOM 3765 C CA . PRO B 1 211 ? -91.470 -1.978 -36.643 1.00 50.23 450 PRO B CA 1
ATOM 3766 C C . PRO B 1 211 ? -92.356 -3.122 -37.093 1.00 56.01 450 PRO B C 1
ATOM 3767 O O . PRO B 1 211 ? -93.399 -3.319 -36.447 1.00 67.27 450 PRO B O 1
ATOM 3771 N N . ILE B 1 212 ? -91.981 -3.868 -38.144 1.00 49.33 451 ILE B N 1
ATOM 3772 C CA . ILE B 1 212 ? -92.769 -5.079 -38.528 1.00 40.28 451 ILE B CA 1
ATOM 3773 C C . ILE B 1 212 ? -92.137 -6.427 -38.092 1.00 43.69 451 ILE B C 1
ATOM 3774 O O . ILE B 1 212 ? -92.522 -7.491 -38.598 1.00 52.17 451 ILE B O 1
ATOM 3779 N N . SER B 1 213 ? -91.182 -6.352 -37.150 1.00 39.82 452 SER B N 1
ATOM 3780 C CA . SER B 1 213 ? -90.384 -7.464 -36.584 1.00 33.97 452 SER B CA 1
ATOM 3781 C C . SER B 1 213 ? -89.830 -6.948 -35.258 1.00 41.00 452 SER B C 1
ATOM 3782 O O . SER B 1 213 ? -89.524 -5.725 -35.117 1.00 52.38 452 SER B O 1
ATOM 3785 N N . GLU B 1 214 ? -89.724 -7.883 -34.309 1.00 28.50 453 GLU B N 1
ATOM 3786 C CA . GLU B 1 214 ? -89.070 -7.676 -33.049 1.00 34.36 453 GLU B CA 1
ATOM 3787 C C . GLU B 1 214 ? -88.538 -9.003 -32.432 1.00 50.17 453 GLU B C 1
ATOM 3788 O O . GLU B 1 214 ? -89.325 -9.877 -31.973 1.00 38.77 453 GLU B O 1
ATOM 3794 N N . ARG B 1 215 ? -87.194 -9.112 -32.464 1.00 53.75 454 ARG B N 1
ATOM 3795 C CA . ARG B 1 215 ? -86.350 -10.146 -31.828 1.00 39.75 454 ARG B CA 1
ATOM 3796 C C . ARG B 1 215 ? -85.733 -9.548 -30.550 1.00 43.98 454 ARG B C 1
ATOM 3797 O O . ARG B 1 215 ? -85.849 -8.337 -30.345 1.00 47.81 454 ARG B O 1
ATOM 3805 N N . THR B 1 216 ? -85.124 -10.387 -29.698 1.00 34.86 455 THR B N 1
ATOM 3806 C CA . THR B 1 216 ? -84.393 -10.012 -28.473 1.00 39.55 455 THR B CA 1
ATOM 3807 C C . THR B 1 216 ? -83.114 -10.896 -28.454 1.00 51.40 455 THR B C 1
ATOM 3808 O O . THR B 1 216 ? -83.246 -12.128 -28.468 1.00 65.37 455 THR B O 1
ATOM 3812 N N . LYS B 1 217 ? -81.894 -10.340 -28.482 1.00 42.73 456 LYS B N 1
ATOM 3813 C CA . LYS B 1 217 ? -80.696 -11.217 -28.501 1.00 35.77 456 LYS B CA 1
ATOM 3814 C C . LYS B 1 217 ? -79.722 -11.168 -27.290 1.00 48.28 456 LYS B C 1
ATOM 3815 O O . LYS B 1 217 ? -79.031 -10.154 -27.034 1.00 57.50 456 LYS B O 1
ATOM 3821 N N . ASP B 1 218 ? -79.695 -12.247 -26.512 1.00 44.69 457 ASP B N 1
ATOM 3822 C CA . ASP B 1 218 ? -78.647 -12.402 -25.512 1.00 43.98 457 ASP B CA 1
ATOM 3823 C C . ASP B 1 218 ? -77.365 -12.996 -26.105 1.00 44.88 457 ASP B C 1
ATOM 3824 O O . ASP B 1 218 ? -76.941 -14.094 -25.710 1.00 43.45 457 ASP B O 1
ATOM 3829 N N . ARG B 1 219 ? -76.769 -12.238 -27.039 1.00 42.79 458 ARG B N 1
ATOM 3830 C CA . ARG B 1 219 ? -75.513 -12.547 -27.738 1.00 37.40 458 ARG B CA 1
ATOM 3831 C C . ARG B 1 219 ? -74.307 -12.290 -26.848 1.00 44.86 458 ARG B C 1
ATOM 3832 O O . ARG B 1 219 ? -74.302 -11.289 -26.118 1.00 58.11 458 ARG B O 1
ATOM 3840 N N . VAL B 1 220 ? -73.361 -13.240 -26.836 1.00 35.51 459 VAL B N 1
ATOM 3841 C CA . VAL B 1 220 ? -72.071 -13.112 -26.136 1.00 35.41 459 VAL B CA 1
ATOM 3842 C C . VAL B 1 220 ? -70.975 -13.538 -27.104 1.00 41.17 459 VAL B C 1
ATOM 3843 O O . VAL B 1 220 ? -71.168 -14.453 -27.940 1.00 41.54 459 VAL B O 1
ATOM 3847 N N . SER B 1 221 ? -69.865 -12.800 -27.018 1.00 41.57 460 SER B N 1
ATOM 3848 C CA . SER B 1 221 ? -68.929 -12.609 -28.127 1.00 45.04 460 SER B CA 1
ATOM 3849 C C . SER B 1 221 ? -67.489 -12.744 -27.682 1.00 53.14 460 SER B C 1
ATOM 3850 O O . SER B 1 221 ? -67.105 -12.284 -26.589 1.00 52.09 460 SER B O 1
ATOM 3853 N N . TYR B 1 222 ? -66.721 -13.434 -28.529 1.00 56.06 461 TYR B N 1
ATOM 3854 C CA . TYR B 1 222 ? -65.309 -13.731 -28.289 1.00 46.11 461 TYR B CA 1
ATOM 3855 C C . TYR B 1 222 ? -64.707 -13.299 -29.575 1.00 45.58 461 TYR B C 1
ATOM 3856 O O . TYR B 1 222 ? -65.192 -13.747 -30.628 1.00 32.24 461 TYR B O 1
ATOM 3865 N N . ILE B 1 223 ? -63.855 -12.269 -29.489 1.00 46.21 462 ILE B N 1
ATOM 3866 C CA . ILE B 1 223 ? -63.012 -11.877 -30.623 1.00 51.19 462 ILE B CA 1
ATOM 3867 C C . ILE B 1 223 ? -61.611 -12.300 -30.295 1.00 53.21 462 ILE B C 1
ATOM 3868 O O . ILE B 1 223 ? -61.270 -12.517 -29.127 1.00 66.52 462 ILE B O 1
ATOM 3873 N N . HIS B 1 224 ? -60.822 -12.422 -31.356 1.00 56.21 463 HIS B N 1
ATOM 3874 C CA . HIS B 1 224 ? -59.522 -13.066 -31.352 1.00 55.92 463 HIS B CA 1
ATOM 3875 C C . HIS B 1 224 ? -58.835 -12.456 -32.571 1.00 61.10 463 HIS B C 1
ATOM 3876 O O . HIS B 1 224 ? -58.983 -12.945 -33.696 1.00 62.07 463 HIS B O 1
ATOM 3883 N N . ASN B 1 225 ? -58.174 -11.320 -32.347 1.00 63.06 464 ASN B N 1
ATOM 3884 C CA . ASN B 1 225 ? -57.493 -10.588 -33.421 1.00 61.27 464 ASN B CA 1
ATOM 3885 C C . ASN B 1 225 ? -56.245 -11.255 -33.968 1.00 65.48 464 ASN B C 1
ATOM 3886 O O . ASN B 1 225 ? -55.774 -10.840 -35.025 1.00 66.79 464 ASN B O 1
ATOM 3891 N N . ASP B 1 226 ? -55.783 -12.316 -33.281 1.00 74.98 465 ASP B N 1
ATOM 3892 C CA . ASP B 1 226 ? -54.604 -13.153 -33.622 1.00 70.08 465 ASP B CA 1
ATOM 3893 C C . ASP B 1 226 ? -54.819 -14.269 -34.659 1.00 66.92 465 ASP B C 1
ATOM 3894 O O . ASP B 1 226 ? -53.869 -14.636 -35.338 1.00 71.31 465 ASP B O 1
ATOM 3899 N N . SER B 1 227 ? -56.026 -14.840 -34.726 1.00 55.27 466 SER B N 1
ATOM 3900 C CA . SER B 1 227 ? -56.636 -15.182 -36.025 1.00 53.31 466 SER B CA 1
ATOM 3901 C C . SER B 1 227 ? -57.543 -13.948 -36.296 1.00 54.84 466 SER B C 1
ATOM 3902 O O . SER B 1 227 ? -57.301 -12.901 -35.683 1.00 56.94 466 SER B O 1
ATOM 3905 N N . CYS B 1 228 ? -58.550 -13.968 -37.171 1.00 35.95 467 CYS B N 1
ATOM 3906 C CA . CYS B 1 228 ? -59.220 -12.675 -37.422 1.00 26.78 467 CYS B CA 1
ATOM 3907 C C . CYS B 1 228 ? -60.683 -12.920 -37.327 1.00 39.56 467 CYS B C 1
ATOM 3908 O O . CYS B 1 228 ? -61.467 -12.710 -38.272 1.00 44.82 467 CYS B O 1
ATOM 3911 N N . THR B 1 229 ? -61.019 -13.435 -36.146 1.00 41.05 468 THR B N 1
ATOM 3912 C CA . THR B 1 229 ? -62.230 -14.216 -36.008 1.00 41.79 468 THR B CA 1
ATOM 3913 C C . THR B 1 229 ? -62.885 -13.908 -34.683 1.00 45.72 468 THR B C 1
ATOM 3914 O O . THR B 1 229 ? -62.205 -13.857 -33.647 1.00 47.23 468 THR B O 1
ATOM 3918 N N . ARG B 1 230 ? -64.199 -13.672 -34.773 1.00 46.31 469 ARG B N 1
ATOM 3919 C CA . ARG B 1 230 ? -65.122 -13.482 -33.647 1.00 49.58 469 ARG B CA 1
ATOM 3920 C C . ARG B 1 230 ? -66.178 -14.600 -33.616 1.00 53.25 469 ARG B C 1
ATOM 3921 O O . ARG B 1 230 ? -66.763 -14.952 -34.638 1.00 57.21 469 ARG B O 1
ATOM 3929 N N . ILE B 1 231 ? -66.479 -15.079 -32.417 1.00 54.39 470 ILE B N 1
ATOM 3930 C CA . ILE B 1 231 ? -67.357 -16.219 -32.163 1.00 48.50 470 ILE B CA 1
ATOM 3931 C C . ILE B 1 231 ? -68.638 -15.735 -31.426 1.00 56.96 470 ILE B C 1
ATOM 3932 O O . ILE B 1 231 ? -68.576 -15.312 -30.257 1.00 63.53 470 ILE B O 1
ATOM 3937 N N . ASP B 1 232 ? -69.774 -15.702 -32.134 1.00 56.06 471 ASP B N 1
ATOM 3938 C CA . ASP B 1 232 ? -71.029 -15.149 -31.589 1.00 58.27 471 ASP B CA 1
ATOM 3939 C C . ASP B 1 232 ? -72.006 -16.181 -30.990 1.00 64.84 471 ASP B C 1
ATOM 3940 O O . ASP B 1 232 ? -72.898 -16.714 -31.692 1.00 61.13 471 ASP B O 1
ATOM 3945 N N . ILE B 1 233 ? -71.816 -16.471 -29.702 1.00 58.63 472 ILE B N 1
ATOM 3946 C CA . ILE B 1 233 ? -72.662 -17.418 -28.994 1.00 61.13 472 ILE B CA 1
ATOM 3947 C C . ILE B 1 233 ? -73.930 -16.589 -28.750 1.00 73.75 472 ILE B C 1
ATOM 3948 O O . ILE B 1 233 ? -73.912 -15.647 -27.940 1.00 78.82 472 ILE B O 1
ATOM 3953 N N . THR B 1 234 ? -75.007 -16.897 -29.480 1.00 75.74 473 THR B N 1
ATOM 3954 C CA . THR B 1 234 ? -76.179 -16.009 -29.552 1.00 65.11 473 THR B CA 1
ATOM 3955 C C . THR B 1 234 ? -77.563 -16.620 -29.346 1.00 67.45 473 THR B C 1
ATOM 3956 O O . THR B 1 234 ? -78.056 -17.383 -30.189 1.00 69.84 473 THR B O 1
ATOM 3960 N N . LYS B 1 235 ? -78.175 -16.238 -28.222 1.00 64.64 474 LYS B N 1
ATOM 3961 C CA . LYS B 1 235 ? -79.568 -16.551 -27.888 1.00 58.48 474 LYS B CA 1
ATOM 3962 C C . LYS B 1 235 ? -80.469 -15.471 -28.475 1.00 52.04 474 LYS B C 1
ATOM 3963 O O . LYS B 1 235 ? -80.228 -14.297 -28.253 1.00 52.13 474 LYS B O 1
ATOM 3969 N N . VAL B 1 236 ? -81.455 -15.875 -29.269 1.00 61.51 475 VAL B N 1
ATOM 3970 C CA . VAL B 1 236 ? -82.483 -14.979 -29.824 1.00 66.73 475 VAL B CA 1
ATOM 3971 C C . VAL B 1 236 ? -83.865 -15.456 -29.376 1.00 73.41 475 VAL B C 1
ATOM 3972 O O . VAL B 1 236 ? -84.240 -16.612 -29.602 1.00 70.20 475 VAL B O 1
ATOM 3976 N N . GLU B 1 237 ? -84.577 -14.573 -28.683 1.00 73.07 476 GLU B N 1
ATOM 3977 C CA . GLU B 1 237 ? -85.951 -14.810 -28.255 1.00 69.16 476 GLU B CA 1
ATOM 3978 C C . GLU B 1 237 ? -86.778 -14.074 -29.318 1.00 68.19 476 GLU B C 1
ATOM 3979 O O . GLU B 1 237 ? -86.471 -12.902 -29.597 1.00 70.68 476 GLU B O 1
ATOM 3985 N N . ASN B 1 238 ? -87.793 -14.722 -29.908 1.00 68.33 477 ASN B N 1
ATOM 3986 C CA . ASN B 1 238 ? -88.697 -14.065 -30.908 1.00 72.05 477 ASN B CA 1
ATOM 3987 C C . ASN B 1 238 ? -90.150 -13.842 -30.441 1.00 73.12 477 ASN B C 1
ATOM 3988 O O . ASN B 1 238 ? -90.646 -14.610 -29.597 1.00 70.79 477 ASN B O 1
ATOM 3993 N N . HIS B 1 239 ? -90.815 -12.803 -30.988 1.00 76.66 478 HIS B N 1
ATOM 3994 C CA . HIS B 1 239 ? -92.096 -12.244 -30.452 1.00 72.73 478 HIS B CA 1
ATOM 3995 C C . HIS B 1 239 ? -93.142 -11.734 -31.459 1.00 75.53 478 HIS B C 1
ATOM 3996 O O . HIS B 1 239 ? -94.300 -11.431 -31.082 1.00 73.54 478 HIS B O 1
ATOM 4003 N N . SER B 1 248 ? -94.891 -20.518 -29.920 1.00 72.00 487 SER B N 1
ATOM 4004 C CA . SER B 1 248 ? -93.778 -19.588 -30.218 1.00 83.54 487 SER B CA 1
ATOM 4005 C C . SER B 1 248 ? -92.378 -20.250 -30.003 1.00 81.27 487 SER B C 1
ATOM 4006 O O . SER B 1 248 ? -92.296 -21.489 -29.865 1.00 76.26 487 SER B O 1
ATOM 4009 N N . GLU B 1 249 ? -91.287 -19.469 -30.084 1.00 73.49 488 GLU B N 1
ATOM 4010 C CA . GLU B 1 249 ? -89.944 -19.951 -29.712 1.00 67.98 488 GLU B CA 1
ATOM 4011 C C . GLU B 1 249 ? -88.798 -18.938 -29.709 1.00 63.44 488 GLU B C 1
ATOM 4012 O O . GLU B 1 249 ? -88.850 -17.910 -30.366 1.00 58.54 488 GLU B O 1
ATOM 4018 N N . THR B 1 250 ? -87.799 -19.266 -28.893 1.00 62.59 489 THR B N 1
ATOM 4019 C CA . THR B 1 250 ? -86.462 -18.666 -28.880 1.00 66.32 489 THR B CA 1
ATOM 4020 C C . THR B 1 250 ? -85.485 -19.609 -29.613 1.00 60.60 489 THR B C 1
ATOM 4021 O O . THR B 1 250 ? -85.697 -20.818 -29.621 1.00 71.14 489 THR B O 1
ATOM 4025 N N . THR B 1 251 ? -84.420 -19.083 -30.215 1.00 55.94 490 THR B N 1
ATOM 4026 C CA . THR B 1 251 ? -83.444 -19.899 -30.974 1.00 52.31 490 THR B CA 1
ATOM 4027 C C . THR B 1 251 ? -81.983 -19.678 -30.541 1.00 51.55 490 THR B C 1
ATOM 4028 O O . THR B 1 251 ? -81.562 -18.557 -30.229 1.00 54.22 490 THR B O 1
ATOM 4032 N N . HIS B 1 252 ? -81.235 -20.767 -30.448 1.00 44.57 491 HIS B N 1
ATOM 4033 C CA . HIS B 1 252 ? -79.892 -20.697 -29.903 1.00 45.62 491 HIS B CA 1
ATOM 4034 C C . HIS B 1 252 ? -79.034 -21.010 -31.093 1.00 45.04 491 HIS B C 1
ATOM 4035 O O . HIS B 1 252 ? -79.004 -22.157 -31.535 1.00 45.09 491 HIS B O 1
ATOM 4042 N N . GLU B 1 253 ? -78.424 -19.963 -31.657 1.00 49.94 492 GLU B N 1
ATOM 4043 C CA . GLU B 1 253 ? -77.661 -20.007 -32.923 1.00 38.60 492 GLU B CA 1
ATOM 4044 C C . GLU B 1 253 ? -76.200 -19.635 -32.636 1.00 39.90 492 GLU B C 1
ATOM 4045 O O . GLU B 1 253 ? -75.930 -18.900 -31.649 1.00 34.36 492 GLU B O 1
ATOM 4051 N N . VAL B 1 254 ? -75.293 -20.110 -33.505 1.00 28.54 493 VAL B N 1
ATOM 4052 C CA . VAL B 1 254 ? -73.851 -19.902 -33.347 1.00 29.07 493 VAL B CA 1
ATOM 4053 C C . VAL B 1 254 ? -73.167 -19.443 -34.621 1.00 42.80 493 VAL B C 1
ATOM 4054 O O . VAL B 1 254 ? -73.413 -20.000 -35.698 1.00 59.95 493 VAL B O 1
ATOM 4058 N N . GLU B 1 255 ? -72.371 -18.377 -34.529 1.00 47.58 494 GLU B N 1
ATOM 4059 C CA . GLU B 1 255 ? -71.785 -17.805 -35.754 1.00 48.05 494 GLU B CA 1
ATOM 4060 C C . GLU B 1 255 ? -70.301 -17.396 -35.597 1.00 49.34 494 GLU B C 1
ATOM 4061 O O . GLU B 1 255 ? -69.746 -17.300 -34.477 1.00 38.05 494 GLU B O 1
ATOM 4067 N N . LEU B 1 256 ? -69.650 -17.196 -36.741 1.00 49.80 495 LEU B N 1
ATOM 4068 C CA . LEU B 1 256 ? -68.257 -16.740 -36.788 1.00 56.71 495 LEU B CA 1
ATOM 4069 C C . LEU B 1 256 ? -68.068 -15.667 -37.863 1.00 59.91 495 LEU B C 1
ATOM 4070 O O . LEU B 1 256 ? -68.452 -15.839 -39.027 1.00 65.76 495 LEU B O 1
ATOM 4075 N N . GLU B 1 257 ? -67.443 -14.573 -37.456 1.00 55.91 496 GLU B N 1
ATOM 4076 C CA . GLU B 1 257 ? -67.306 -13.380 -38.267 1.00 54.72 496 GLU B CA 1
ATOM 4077 C C . GLU B 1 257 ? -65.823 -13.226 -38.549 1.00 52.52 496 GLU B C 1
ATOM 4078 O O . GLU B 1 257 ? -64.984 -13.619 -37.719 1.00 64.09 496 GLU B O 1
ATOM 4084 N N . ILE B 1 258 ? -65.504 -12.651 -39.706 1.00 36.15 497 ILE B N 1
ATOM 4085 C CA . ILE B 1 258 ? -64.128 -12.359 -40.032 1.00 22.41 497 ILE B CA 1
ATOM 4086 C C . ILE B 1 258 ? -63.890 -10.862 -40.188 1.00 43.70 497 ILE B C 1
ATOM 4087 O O . ILE B 1 258 ? -64.495 -10.212 -41.108 1.00 34.65 497 ILE B O 1
ATOM 4092 N N . ASN B 1 259 ? -62.974 -10.400 -39.300 1.00 42.16 498 ASN B N 1
ATOM 4093 C CA . ASN B 1 259 ? -62.393 -9.061 -39.193 1.00 34.52 498 ASN B CA 1
ATOM 4094 C C . ASN B 1 259 ? -62.159 -8.542 -40.576 1.00 39.10 498 ASN B C 1
ATOM 4095 O O . ASN B 1 259 ? -61.258 -9.016 -41.261 1.00 45.73 498 ASN B O 1
ATOM 4100 N N . THR B 1 260 ? -63.100 -7.682 -40.989 1.00 47.32 499 THR B N 1
ATOM 4101 C CA . THR B 1 260 ? -63.281 -7.208 -42.376 1.00 47.96 499 THR B CA 1
ATOM 4102 C C . THR B 1 260 ? -62.143 -6.349 -42.889 1.00 46.79 499 THR B C 1
ATOM 4103 O O . THR B 1 260 ? -61.870 -6.405 -44.105 1.00 51.36 499 THR B O 1
ATOM 4107 N N . PRO B 1 261 ? -61.512 -5.544 -42.003 1.00 36.59 500 PRO B N 1
ATOM 4108 C CA . PRO B 1 261 ? -60.320 -4.836 -42.475 1.00 51.32 500 PRO B CA 1
ATOM 4109 C C . PRO B 1 261 ? -59.210 -5.787 -42.925 1.00 48.22 500 PRO B C 1
ATOM 4110 O O . PRO B 1 261 ? -58.891 -5.789 -44.134 1.00 39.84 500 PRO B O 1
ATOM 4114 N N . ALA B 1 262 ? -58.781 -6.667 -42.015 1.00 40.63 501 ALA B N 1
ATOM 4115 C CA . ALA B 1 262 ? -57.891 -7.800 -42.341 1.00 47.93 501 ALA B CA 1
ATOM 4116 C C . ALA B 1 262 ? -58.256 -8.451 -43.699 1.00 46.06 501 ALA B C 1
ATOM 4117 O O . ALA B 1 262 ? -57.417 -8.443 -44.649 1.00 39.22 501 ALA B O 1
ATOM 4119 N N . LEU B 1 263 ? -59.528 -8.872 -43.820 1.00 30.65 502 LEU B N 1
ATOM 4120 C CA . LEU B 1 263 ? -60.046 -9.378 -45.093 1.00 40.30 502 LEU B CA 1
ATOM 4121 C C . LEU B 1 263 ? -59.708 -8.470 -46.254 1.00 46.16 502 LEU B C 1
ATOM 4122 O O . LEU B 1 263 ? -59.040 -8.916 -47.180 1.00 50.68 502 LEU B O 1
ATOM 4127 N N . LEU B 1 264 ? -60.168 -7.215 -46.173 1.00 53.31 503 LEU B N 1
ATOM 4128 C CA . LEU B 1 264 ? -60.231 -6.318 -47.328 1.00 44.45 503 LEU B CA 1
ATOM 4129 C C . LEU B 1 264 ? -58.835 -6.042 -47.709 1.00 45.20 503 LEU B C 1
ATOM 4130 O O . LEU B 1 264 ? -58.553 -5.921 -48.878 1.00 41.50 503 LEU B O 1
ATOM 4135 N N . ASN B 1 265 ? -57.996 -5.935 -46.677 1.00 52.13 504 ASN B N 1
ATOM 4136 C CA . ASN B 1 265 ? -56.560 -5.796 -46.798 1.00 47.76 504 ASN B CA 1
ATOM 4137 C C . ASN B 1 265 ? -56.028 -7.006 -47.574 1.00 45.13 504 ASN B C 1
ATOM 4138 O O . ASN B 1 265 ? -55.810 -6.769 -48.763 1.00 39.04 504 ASN B O 1
ATOM 4143 N N . ALA B 1 266 ? -55.927 -8.249 -47.041 1.00 30.80 505 ALA B N 1
ATOM 4144 C CA . ALA B 1 266 ? -55.412 -9.367 -47.912 1.00 35.10 505 ALA B CA 1
ATOM 4145 C C . ALA B 1 266 ? -55.968 -9.369 -49.353 1.00 41.91 505 ALA B C 1
ATOM 4146 O O . ALA B 1 266 ? -55.244 -9.706 -50.335 1.00 40.50 505 ALA B O 1
ATOM 4148 N N . PHE B 1 267 ? -57.227 -8.943 -49.480 1.00 32.85 506 PHE B N 1
ATOM 4149 C CA . PHE B 1 267 ? -57.779 -8.733 -50.790 1.00 42.09 506 PHE B CA 1
ATOM 4150 C C . PHE B 1 267 ? -57.053 -7.647 -51.583 1.00 54.77 506 PHE B C 1
ATOM 4151 O O . PHE B 1 267 ? -56.682 -7.878 -52.743 1.00 62.05 506 PHE B O 1
ATOM 4159 N N . ASP B 1 268 ? -56.897 -6.467 -50.983 1.00 61.17 507 ASP B N 1
ATOM 4160 C CA . ASP B 1 268 ? -56.275 -5.314 -51.637 1.00 61.91 507 ASP B CA 1
ATOM 4161 C C . ASP B 1 268 ? -54.943 -5.738 -52.240 1.00 61.19 507 ASP B C 1
ATOM 4162 O O . ASP B 1 268 ? -54.812 -5.703 -53.474 1.00 51.81 507 ASP B O 1
ATOM 4167 N N . ASN B 1 269 ? -54.042 -6.249 -51.390 1.00 55.60 508 ASN B N 1
ATOM 4168 C CA . ASN B 1 269 ? -52.741 -6.775 -51.816 1.00 57.19 508 ASN B CA 1
ATOM 4169 C C . ASN B 1 269 ? -52.859 -8.247 -52.218 1.00 60.32 508 ASN B C 1
ATOM 4170 O O . ASN B 1 269 ? -52.177 -9.108 -51.615 1.00 60.89 508 ASN B O 1
ATOM 4175 N N . ILE B 1 270 ? -53.739 -8.542 -53.184 1.00 57.71 509 ILE B N 1
ATOM 4176 C CA . ILE B 1 270 ? -53.822 -9.895 -53.777 1.00 55.20 509 ILE B CA 1
ATOM 4177 C C . ILE B 1 270 ? -52.550 -10.138 -54.562 1.00 51.98 509 ILE B C 1
ATOM 4178 O O . ILE B 1 270 ? -51.498 -10.418 -53.939 1.00 52.05 509 ILE B O 1
ATOM 4183 N N . THR B 1 271 ? -52.687 -10.017 -55.887 1.00 45.12 510 THR B N 1
ATOM 4184 C CA . THR B 1 271 ? -51.630 -9.899 -56.899 1.00 46.82 510 THR B CA 1
ATOM 4185 C C . THR B 1 271 ? -50.203 -9.796 -56.430 1.00 56.07 510 THR B C 1
ATOM 4186 O O . THR B 1 271 ? -49.371 -10.559 -56.933 1.00 67.49 510 THR B O 1
ATOM 4190 N N . ASN B 1 272 ? -49.941 -8.903 -55.465 1.00 64.41 511 ASN B N 1
ATOM 4191 C CA . ASN B 1 272 ? -48.650 -8.833 -54.768 1.00 73.87 511 ASN B CA 1
ATOM 4192 C C . ASN B 1 272 ? -48.421 -10.008 -53.826 1.00 84.68 511 ASN B C 1
ATOM 4193 O O . ASN B 1 272 ? -47.809 -10.997 -54.238 1.00 96.76 511 ASN B O 1
ATOM 4198 N N . ASP B 1 273 ? -48.898 -9.908 -52.582 1.00 95.48 512 ASP B N 1
ATOM 4199 C CA . ASP B 1 273 ? -48.760 -10.992 -51.597 1.00 97.66 512 ASP B CA 1
ATOM 4200 C C . ASP B 1 273 ? -50.009 -11.870 -51.670 1.00 96.69 512 ASP B C 1
ATOM 4201 O O . ASP B 1 273 ? -51.077 -11.541 -51.121 1.00 101.67 512 ASP B O 1
ATOM 4206 N N . SER B 1 274 ? -49.878 -12.967 -52.404 1.00 87.22 513 SER B N 1
ATOM 4207 C CA . SER B 1 274 ? -50.923 -13.965 -52.410 1.00 83.20 513 SER B CA 1
ATOM 4208 C C . SER B 1 274 ? -50.966 -14.645 -51.034 1.00 87.87 513 SER B C 1
ATOM 4209 O O . SER B 1 274 ? -52.030 -14.641 -50.386 1.00 91.87 513 SER B O 1
ATOM 4212 N N . LYS B 1 275 ? -49.818 -15.163 -50.573 1.00 79.06 514 LYS B N 1
ATOM 4213 C CA . LYS B 1 275 ? -49.760 -15.967 -49.344 1.00 66.99 514 LYS B CA 1
ATOM 4214 C C . LYS B 1 275 ? -50.714 -15.465 -48.294 1.00 62.92 514 LYS B C 1
ATOM 4215 O O . LYS B 1 275 ? -51.445 -16.271 -47.703 1.00 72.43 514 LYS B O 1
ATOM 4221 N N . GLU B 1 276 ? -50.724 -14.144 -48.102 1.00 53.06 515 GLU B N 1
ATOM 4222 C CA . GLU B 1 276 ? -51.554 -13.501 -47.073 1.00 58.50 515 GLU B CA 1
ATOM 4223 C C . GLU B 1 276 ? -53.081 -13.737 -47.214 1.00 56.79 515 GLU B C 1
ATOM 4224 O O . GLU B 1 276 ? -53.687 -14.136 -46.213 1.00 47.42 515 GLU B O 1
ATOM 4230 N N . TYR B 1 277 ? -53.661 -13.581 -48.427 1.00 52.00 516 TYR B N 1
ATOM 4231 C CA . TYR B 1 277 ? -55.086 -13.872 -48.655 1.00 52.81 516 TYR B CA 1
ATOM 4232 C C . TYR B 1 277 ? -55.324 -15.327 -48.280 1.00 67.16 516 TYR B C 1
ATOM 4233 O O . TYR B 1 277 ? -56.227 -15.616 -47.454 1.00 69.86 516 TYR B O 1
ATOM 4242 N N . ALA B 1 278 ? -54.436 -16.199 -48.793 1.00 69.68 517 ALA B N 1
ATOM 4243 C CA . ALA B 1 278 ? -54.501 -17.651 -48.527 1.00 62.83 517 ALA B CA 1
ATOM 4244 C C . ALA B 1 278 ? -54.502 -17.985 -47.036 1.00 55.92 517 ALA B C 1
ATOM 4245 O O . ALA B 1 278 ? -55.566 -18.286 -46.489 1.00 55.82 517 ALA B O 1
ATOM 4247 N N . SER B 1 279 ? -53.367 -17.898 -46.345 1.00 49.87 518 SER B N 1
ATOM 4248 C CA . SER B 1 279 ? -53.399 -18.274 -44.924 1.00 37.91 518 SER B CA 1
ATOM 4249 C C . SER B 1 279 ? -54.539 -17.618 -44.145 1.00 29.04 518 SER B C 1
ATOM 4250 O O . SER B 1 279 ? -54.936 -18.163 -43.126 1.00 34.45 518 SER B O 1
ATOM 4252 N N . LEU B 1 280 ? -55.111 -16.519 -44.649 1.00 36.64 519 LEU B N 1
ATOM 4253 C CA . LEU B 1 280 ? -56.256 -15.820 -43.966 1.00 47.69 519 LEU B CA 1
ATOM 4254 C C . LEU B 1 280 ? -57.608 -16.488 -44.214 1.00 44.66 519 LEU B C 1
ATOM 4255 O O . LEU B 1 280 ? -58.461 -16.522 -43.318 1.00 45.06 519 LEU B O 1
ATOM 4260 N N . ILE B 1 281 ? -57.799 -17.003 -45.424 1.00 44.26 520 ILE B N 1
ATOM 4261 C CA . ILE B 1 281 ? -58.907 -17.944 -45.675 1.00 45.22 520 ILE B CA 1
ATOM 4262 C C . ILE B 1 281 ? -58.815 -19.202 -44.796 1.00 38.33 520 ILE B C 1
ATOM 4263 O O . ILE B 1 281 ? -59.620 -19.322 -43.866 1.00 32.68 520 ILE B O 1
ATOM 4268 N N . ARG B 1 282 ? -57.807 -20.053 -45.012 1.00 34.77 521 ARG B N 1
ATOM 4269 C CA . ARG B 1 282 ? -57.680 -21.314 -44.243 1.00 38.17 521 ARG B CA 1
ATOM 4270 C C . ARG B 1 282 ? -57.821 -21.103 -42.749 1.00 28.57 521 ARG B C 1
ATOM 4271 O O . ARG B 1 282 ? -58.646 -21.768 -42.121 1.00 29.47 521 ARG B O 1
ATOM 4279 N N . THR B 1 283 ? -57.115 -20.138 -42.172 1.00 21.98 522 THR B N 1
ATOM 4280 C CA . THR B 1 283 ? -57.356 -19.895 -40.736 1.00 21.75 522 THR B CA 1
ATOM 4281 C C . THR B 1 283 ? -58.807 -19.485 -40.475 1.00 22.49 522 THR B C 1
ATOM 4282 O O . THR B 1 283 ? -59.270 -19.748 -39.369 1.00 28.52 522 THR B O 1
ATOM 4286 N N . PHE B 1 284 ? -59.517 -18.859 -41.429 1.00 18.80 523 PHE B N 1
ATOM 4287 C CA . PHE B 1 284 ? -60.950 -18.658 -41.222 1.00 34.37 523 PHE B CA 1
ATOM 4288 C C . PHE B 1 284 ? -61.672 -20.025 -41.129 1.00 48.25 523 PHE B C 1
ATOM 4289 O O . PHE B 1 284 ? -62.130 -20.404 -40.016 1.00 47.66 523 PHE B O 1
ATOM 4297 N N . LEU B 1 285 ? -61.672 -20.761 -42.253 1.00 45.89 524 LEU B N 1
ATOM 4298 C CA . LEU B 1 285 ? -62.050 -22.188 -42.327 1.00 41.27 524 LEU B CA 1
ATOM 4299 C C . LEU B 1 285 ? -61.493 -23.181 -41.297 1.00 42.87 524 LEU B C 1
ATOM 4300 O O . LEU B 1 285 ? -62.225 -24.092 -40.910 1.00 61.99 524 LEU B O 1
ATOM 4305 N N . ASN B 1 286 ? -60.254 -23.041 -40.841 1.00 35.73 525 ASN B N 1
ATOM 4306 C CA . ASN B 1 286 ? -59.796 -23.808 -39.652 1.00 49.04 525 ASN B CA 1
ATOM 4307 C C . ASN B 1 286 ? -60.566 -23.480 -38.334 1.00 47.10 525 ASN B C 1
ATOM 4308 O O . ASN B 1 286 ? -60.503 -24.276 -37.404 1.00 56.26 525 ASN B O 1
ATOM 4313 N N . ASN B 1 287 ? -61.220 -22.321 -38.204 1.00 48.72 526 ASN B N 1
ATOM 4314 C CA . ASN B 1 287 ? -61.938 -22.008 -36.937 1.00 57.99 526 ASN B CA 1
ATOM 4315 C C . ASN B 1 287 ? -63.288 -22.695 -37.005 1.00 55.19 526 ASN B C 1
ATOM 4316 O O . ASN B 1 287 ? -63.803 -23.162 -35.987 1.00 31.71 526 ASN B O 1
ATOM 4321 N N . GLY B 1 288 ? -63.836 -22.740 -38.226 1.00 59.06 527 GLY B N 1
ATOM 4322 C CA . GLY B 1 288 ? -65.155 -23.329 -38.506 1.00 58.71 527 GLY B CA 1
ATOM 4323 C C . GLY B 1 288 ? -65.089 -24.679 -37.837 1.00 54.94 527 GLY B C 1
ATOM 4324 O O . GLY B 1 288 ? -65.773 -24.928 -36.844 1.00 52.43 527 GLY B O 1
ATOM 4325 N N . THR B 1 289 ? -64.092 -25.434 -38.307 1.00 51.28 528 THR B N 1
ATOM 4326 C CA . THR B 1 289 ? -63.735 -26.788 -37.912 1.00 43.12 528 THR B CA 1
ATOM 4327 C C . THR B 1 289 ? -63.689 -26.988 -36.383 1.00 46.64 528 THR B C 1
ATOM 4328 O O . THR B 1 289 ? -64.656 -27.522 -35.812 1.00 46.32 528 THR B O 1
ATOM 4332 N N . ILE B 1 290 ? -62.651 -26.499 -35.702 1.00 44.43 529 ILE B N 1
ATOM 4333 C CA . ILE B 1 290 ? -62.600 -26.584 -34.235 1.00 50.91 529 ILE B CA 1
ATOM 4334 C C . ILE B 1 290 ? -64.003 -26.522 -33.610 1.00 51.30 529 ILE B C 1
ATOM 4335 O O . ILE B 1 290 ? -64.353 -27.468 -32.915 1.00 58.79 529 ILE B O 1
ATOM 4340 N N . ILE B 1 291 ? -64.791 -25.472 -33.887 1.00 37.19 530 ILE B N 1
ATOM 4341 C CA . ILE B 1 291 ? -66.189 -25.392 -33.461 1.00 31.01 530 ILE B CA 1
ATOM 4342 C C . ILE B 1 291 ? -67.071 -26.535 -34.045 1.00 39.99 530 ILE B C 1
ATOM 4343 O O . ILE B 1 291 ? -67.690 -27.302 -33.248 1.00 20.46 530 ILE B O 1
ATOM 4348 N N . ARG B 1 292 ? -67.086 -26.685 -35.392 1.00 29.40 531 ARG B N 1
ATOM 4349 C CA . ARG B 1 292 ? -67.986 -27.640 -36.081 1.00 39.53 531 ARG B CA 1
ATOM 4350 C C . ARG B 1 292 ? -67.776 -29.038 -35.524 1.00 49.39 531 ARG B C 1
ATOM 4351 O O . ARG B 1 292 ? -68.763 -29.780 -35.275 1.00 53.96 531 ARG B O 1
ATOM 4359 N N . ARG B 1 293 ? -66.491 -29.339 -35.304 1.00 48.94 532 ARG B N 1
ATOM 4360 C CA . ARG B 1 293 ? -66.016 -30.569 -34.682 1.00 53.65 532 ARG B CA 1
ATOM 4361 C C . ARG B 1 293 ? -66.387 -30.536 -33.180 1.00 61.66 532 ARG B C 1
ATOM 4362 O O . ARG B 1 293 ? -67.221 -31.352 -32.764 1.00 74.02 532 ARG B O 1
ATOM 4370 N N . LYS B 1 294 ? -65.859 -29.604 -32.376 1.00 51.74 533 LYS B N 1
ATOM 4371 C CA . LYS B 1 294 ? -66.200 -29.562 -30.937 1.00 48.23 533 LYS B CA 1
ATOM 4372 C C . LYS B 1 294 ? -67.699 -29.778 -30.702 1.00 60.73 533 LYS B C 1
ATOM 4373 O O . LYS B 1 294 ? -68.104 -30.605 -29.878 1.00 55.01 533 LYS B O 1
ATOM 4379 N N . LEU B 1 295 ? -68.500 -29.026 -31.466 1.00 66.78 534 LEU B N 1
ATOM 4380 C CA . LEU B 1 295 ? -69.962 -29.070 -31.450 1.00 63.77 534 LEU B CA 1
ATOM 4381 C C . LEU B 1 295 ? -70.471 -30.521 -31.595 1.00 64.40 534 LEU B C 1
ATOM 4382 O O . LEU B 1 295 ? -71.358 -30.961 -30.850 1.00 67.40 534 LEU B O 1
ATOM 4387 N N . SER B 1 296 ? -69.872 -31.272 -32.522 1.00 52.38 535 SER B N 1
ATOM 4388 C CA . SER B 1 296 ? -70.270 -32.647 -32.774 1.00 51.48 535 SER B CA 1
ATOM 4389 C C . SER B 1 296 ? -69.836 -33.519 -31.611 1.00 58.74 535 SER B C 1
ATOM 4390 O O . SER B 1 296 ? -70.677 -34.196 -31.006 1.00 63.13 535 SER B O 1
ATOM 4393 N N . SER B 1 297 ? -68.578 -33.380 -31.193 1.00 60.27 536 SER B N 1
ATOM 4394 C CA . SER B 1 297 ? -68.066 -34.109 -30.010 1.00 62.62 536 SER B CA 1
ATOM 4395 C C . SER B 1 297 ? -68.799 -33.935 -28.639 1.00 54.33 536 SER B C 1
ATOM 4396 O O . SER B 1 297 ? -68.575 -34.755 -27.732 1.00 47.25 536 SER B O 1
ATOM 4399 N N . LEU B 1 298 ? -69.685 -32.930 -28.524 1.00 40.23 537 LEU B N 1
ATOM 4400 C CA . LEU B 1 298 ? -70.418 -32.618 -27.285 1.00 46.97 537 LEU B CA 1
ATOM 4401 C C . LEU B 1 298 ? -71.863 -33.097 -27.308 1.00 61.30 537 LEU B C 1
ATOM 4402 O O . LEU B 1 298 ? -72.608 -32.926 -26.303 1.00 63.28 537 LEU B O 1
ATOM 4407 N N . SER B 1 299 ? -72.279 -33.630 -28.458 1.00 62.03 538 SER B N 1
ATOM 4408 C CA . SER B 1 299 ? -73.430 -34.526 -28.416 1.00 69.10 538 SER B CA 1
ATOM 4409 C C . SER B 1 299 ? -72.941 -35.650 -27.471 1.00 78.43 538 SER B C 1
ATOM 4410 O O . SER B 1 299 ? -71.853 -36.218 -27.702 1.00 90.73 538 SER B O 1
ATOM 4413 N N . TYR B 1 300 ? -73.660 -35.861 -26.359 1.00 73.05 539 TYR B N 1
ATOM 4414 C CA . TYR B 1 300 ? -73.406 -36.918 -25.349 1.00 74.03 539 TYR B CA 1
ATOM 4415 C C . TYR B 1 300 ? -72.082 -36.839 -24.552 1.00 78.86 539 TYR B C 1
ATOM 4416 O O . TYR B 1 300 ? -70.975 -36.460 -25.005 1.00 70.11 539 TYR B O 1
ATOM 4425 N N . PRO C 2 13 ? -33.658 -66.595 -31.410 1.00 87.48 11 PRO C N 1
ATOM 4426 C CA . PRO C 2 13 ? -35.046 -67.010 -31.591 1.00 88.87 11 PRO C CA 1
ATOM 4427 C C . PRO C 2 13 ? -35.995 -65.927 -31.092 1.00 86.81 11 PRO C C 1
ATOM 4428 O O . PRO C 2 13 ? -35.573 -64.780 -30.856 1.00 83.98 11 PRO C O 1
ATOM 4432 N N . GLU C 2 14 ? -37.273 -66.284 -30.974 1.00 82.29 12 GLU C N 1
ATOM 4433 C CA . GLU C 2 14 ? -38.235 -65.392 -30.344 1.00 82.07 12 GLU C CA 1
ATOM 4434 C C . GLU C 2 14 ? -37.935 -65.329 -28.855 1.00 82.05 12 GLU C C 1
ATOM 4435 O O . GLU C 2 14 ? -37.709 -66.357 -28.188 1.00 73.91 12 GLU C O 1
ATOM 4441 N N . ILE C 2 15 ? -37.909 -64.081 -28.386 1.00 84.41 13 ILE C N 1
ATOM 4442 C CA . ILE C 2 15 ? -37.472 -63.697 -27.043 1.00 81.79 13 ILE C CA 1
ATOM 4443 C C . ILE C 2 15 ? -38.460 -64.173 -25.963 1.00 75.91 13 ILE C C 1
ATOM 4444 O O . ILE C 2 15 ? -39.672 -63.958 -26.101 1.00 73.39 13 ILE C O 1
ATOM 4449 N N . PRO C 2 16 ? -37.953 -64.826 -24.897 1.00 70.66 14 PRO C N 1
ATOM 4450 C CA . PRO C 2 16 ? -38.828 -65.530 -23.964 1.00 78.57 14 PRO C CA 1
ATOM 4451 C C . PRO C 2 16 ? -39.878 -64.669 -23.222 1.00 83.84 14 PRO C C 1
ATOM 4452 O O . PRO C 2 16 ? -40.919 -65.193 -22.820 1.00 82.46 14 PRO C O 1
ATOM 4456 N N . GLY C 2 17 ? -39.612 -63.373 -23.054 1.00 82.78 15 GLY C N 1
ATOM 4457 C CA . GLY C 2 17 ? -40.592 -62.454 -22.479 1.00 89.30 15 GLY C CA 1
ATOM 4458 C C . GLY C 2 17 ? -41.007 -61.299 -23.389 1.00 92.76 15 GLY C C 1
ATOM 4459 O O . GLY C 2 17 ? -41.542 -61.512 -24.484 1.00 90.80 15 GLY C O 1
ATOM 4460 N N . LEU C 2 18 ? -40.781 -60.080 -22.887 1.00 91.08 16 LEU C N 1
ATOM 4461 C CA . LEU C 2 18 ? -41.042 -58.804 -23.567 1.00 84.93 16 LEU C CA 1
ATOM 4462 C C . LEU C 2 18 ? -40.279 -57.691 -22.840 1.00 89.57 16 LEU C C 1
ATOM 4463 O O . LEU C 2 18 ? -39.678 -57.935 -21.779 1.00 82.35 16 LEU C O 1
ATOM 4468 N N . ILE C 2 19 ? -40.204 -56.500 -23.447 1.00 89.31 17 ILE C N 1
ATOM 4469 C CA . ILE C 2 19 ? -39.823 -55.342 -22.644 1.00 78.42 17 ILE C CA 1
ATOM 4470 C C . ILE C 2 19 ? -41.128 -54.867 -22.017 1.00 85.14 17 ILE C C 1
ATOM 4471 O O . ILE C 2 19 ? -42.233 -55.084 -22.584 1.00 77.32 17 ILE C O 1
ATOM 4476 N N . GLN C 2 20 ? -40.962 -54.358 -20.789 1.00 83.41 18 GLN C N 1
ATOM 4477 C CA . GLN C 2 20 ? -41.927 -53.522 -20.078 1.00 78.04 18 GLN C CA 1
ATOM 4478 C C . GLN C 2 20 ? -41.758 -52.033 -20.457 1.00 81.73 18 GLN C C 1
ATOM 4479 O O . GLN C 2 20 ? -40.988 -51.743 -21.399 1.00 82.65 18 GLN C O 1
ATOM 4485 N N . PRO C 2 21 ? -42.501 -51.089 -19.806 1.00 82.87 19 PRO C N 1
ATOM 4486 C CA . PRO C 2 21 ? -42.359 -49.652 -20.147 1.00 85.60 19 PRO C CA 1
ATOM 4487 C C . PRO C 2 21 ? -40.941 -49.039 -20.276 1.00 88.39 19 PRO C C 1
ATOM 4488 O O . PRO C 2 21 ? -39.938 -49.719 -20.074 1.00 89.67 19 PRO C O 1
ATOM 4492 N N . GLY C 2 22 ? -40.870 -47.763 -20.656 1.00 94.80 20 GLY C N 1
ATOM 4493 C CA . GLY C 2 22 ? -39.594 -47.068 -20.889 1.00 99.01 20 GLY C CA 1
ATOM 4494 C C . GLY C 2 22 ? -38.996 -46.521 -19.605 1.00 102.57 20 GLY C C 1
ATOM 4495 O O . GLY C 2 22 ? -37.777 -46.580 -19.404 1.00 106.44 20 GLY C O 1
ATOM 4496 N N . ASN C 2 23 ? -39.859 -45.958 -18.758 1.00 100.43 21 ASN C N 1
ATOM 4497 C CA . ASN C 2 23 ? -39.514 -45.547 -17.398 1.00 98.25 21 ASN C CA 1
ATOM 4498 C C . ASN C 2 23 ? -39.069 -46.764 -16.564 1.00 102.22 21 ASN C C 1
ATOM 4499 O O . ASN C 2 23 ? -37.955 -46.785 -16.023 1.00 98.94 21 ASN C O 1
ATOM 4504 N N . VAL C 2 24 ? -39.919 -47.795 -16.537 1.00 98.74 22 VAL C N 1
ATOM 4505 C CA . VAL C 2 24 ? -39.653 -49.061 -15.856 1.00 96.35 22 VAL C CA 1
ATOM 4506 C C . VAL C 2 24 ? -38.429 -49.795 -16.450 1.00 94.96 22 VAL C C 1
ATOM 4507 O O . VAL C 2 24 ? -37.970 -50.783 -15.874 1.00 97.95 22 VAL C O 1
ATOM 4511 N N . THR C 2 25 ? -37.911 -49.334 -17.591 1.00 90.41 23 THR C N 1
ATOM 4512 C CA . THR C 2 25 ? -36.594 -49.775 -18.083 1.00 94.55 23 THR C CA 1
ATOM 4513 C C . THR C 2 25 ? -35.505 -48.907 -17.417 1.00 94.67 23 THR C C 1
ATOM 4514 O O . THR C 2 25 ? -34.507 -49.431 -16.910 1.00 85.69 23 THR C O 1
ATOM 4518 N N . GLN C 2 26 ? -35.729 -47.588 -17.392 1.00 100.58 24 GLN C N 1
ATOM 4519 C CA . GLN C 2 26 ? -34.819 -46.604 -16.762 1.00 105.72 24 GLN C CA 1
ATOM 4520 C C . GLN C 2 26 ? -34.470 -46.949 -15.304 1.00 101.90 24 GLN C C 1
ATOM 4521 O O . GLN C 2 26 ? -33.307 -46.869 -14.898 1.00 93.96 24 GLN C O 1
ATOM 4527 N N . ASP C 2 27 ? -35.498 -47.344 -14.551 1.00 99.31 25 ASP C N 1
ATOM 4528 C CA . ASP C 2 27 ? -35.405 -47.740 -13.151 1.00 99.27 25 ASP C CA 1
ATOM 4529 C C . ASP C 2 27 ? -34.369 -48.841 -12.907 1.00 104.02 25 ASP C C 1
ATOM 4530 O O . ASP C 2 27 ? -33.557 -48.762 -11.974 1.00 109.16 25 ASP C O 1
ATOM 4535 N N . LEU C 2 28 ? -34.420 -49.875 -13.740 1.00 99.70 26 LEU C N 1
ATOM 4536 C CA . LEU C 2 28 ? -33.538 -51.013 -13.595 1.00 93.10 26 LEU C CA 1
ATOM 4537 C C . LEU C 2 28 ? -32.149 -50.620 -14.071 1.00 94.15 26 LEU C C 1
ATOM 4538 O O . LEU C 2 28 ? -31.152 -50.928 -13.413 1.00 81.15 26 LEU C O 1
ATOM 4543 N N . LYS C 2 29 ? -32.106 -49.885 -15.187 1.00 103.63 27 LYS C N 1
ATOM 4544 C CA . LYS C 2 29 ? -30.861 -49.309 -15.719 1.00 107.31 27 LYS C CA 1
ATOM 4545 C C . LYS C 2 29 ? -30.079 -48.610 -14.585 1.00 107.66 27 LYS C C 1
ATOM 4546 O O . LYS C 2 29 ? -28.867 -48.808 -14.476 1.00 111.17 27 LYS C O 1
ATOM 4552 N N . MET C 2 30 ? -30.792 -47.914 -13.691 1.00 104.52 28 MET C N 1
ATOM 4553 C CA . MET C 2 30 ? -30.208 -47.277 -12.496 1.00 101.75 28 MET C CA 1
ATOM 4554 C C . MET C 2 30 ? -29.646 -48.283 -11.490 1.00 99.35 28 MET C C 1
ATOM 4555 O O . MET C 2 30 ? -28.447 -48.260 -11.222 1.00 96.74 28 MET C O 1
ATOM 4560 N N . MET C 2 31 ? -30.481 -49.195 -10.991 1.00 99.12 29 MET C N 1
ATOM 4561 C CA . MET C 2 31 ? -30.031 -50.311 -10.137 1.00 103.56 29 MET C CA 1
ATOM 4562 C C . MET C 2 31 ? -28.723 -50.962 -10.647 1.00 108.73 29 MET C C 1
ATOM 4563 O O . MET C 2 31 ? -27.798 -51.218 -9.855 1.00 111.31 29 MET C O 1
ATOM 4568 N N . VAL C 2 32 ? -28.656 -51.179 -11.967 1.00 108.22 30 VAL C N 1
ATOM 4569 C CA . VAL C 2 32 ? -27.521 -51.812 -12.645 1.00 107.41 30 VAL C CA 1
ATOM 4570 C C . VAL C 2 32 ? -26.261 -50.947 -12.621 1.00 108.65 30 VAL C C 1
ATOM 4571 O O . VAL C 2 32 ? -25.153 -51.488 -12.536 1.00 111.55 30 VAL C O 1
ATOM 4575 N N . CYS C 2 33 ? -26.423 -49.623 -12.700 1.00 108.97 31 CYS C N 1
ATOM 4576 C CA . CYS C 2 33 ? -25.282 -48.693 -12.712 1.00 107.88 31 CYS C CA 1
ATOM 4577 C C . CYS C 2 33 ? -24.403 -48.921 -11.493 1.00 107.24 31 CYS C C 1
ATOM 4578 O O . CYS C 2 33 ? -23.186 -49.120 -11.612 1.00 104.53 31 CYS C O 1
ATOM 4581 N N . LYS C 2 34 ? -25.067 -48.914 -10.336 1.00 104.03 32 LYS C N 1
ATOM 4582 C CA . LYS C 2 34 ? -24.433 -48.963 -9.029 1.00 103.50 32 LYS C CA 1
ATOM 4583 C C . LYS C 2 34 ? -23.863 -50.343 -8.744 1.00 101.52 32 LYS C C 1
ATOM 4584 O O . LYS C 2 34 ? -22.736 -50.444 -8.250 1.00 96.15 32 LYS C O 1
ATOM 4590 N N . LEU C 2 35 ? -24.616 -51.381 -9.118 1.00 100.91 33 LEU C N 1
ATOM 4591 C CA . LEU C 2 35 ? -24.246 -52.783 -8.885 1.00 102.64 33 LEU C CA 1
ATOM 4592 C C . LEU C 2 35 ? -22.866 -53.164 -9.438 1.00 106.09 33 LEU C C 1
ATOM 4593 O O . LEU C 2 35 ? -22.251 -54.130 -8.969 1.00 108.58 33 LEU C O 1
ATOM 4598 N N . LEU C 2 36 ? -22.377 -52.400 -10.414 1.00 105.09 34 LEU C N 1
ATOM 4599 C CA . LEU C 2 36 ? -21.032 -52.593 -10.952 1.00 105.96 34 LEU C CA 1
ATOM 4600 C C . LEU C 2 36 ? -20.214 -51.297 -10.898 1.00 106.46 34 LEU C C 1
ATOM 4601 O O . LEU C 2 36 ? -19.217 -51.150 -11.609 1.00 107.02 34 LEU C O 1
ATOM 4606 N N . ASN C 2 37 ? -20.631 -50.376 -10.031 1.00 108.88 35 ASN C N 1
ATOM 4607 C CA . ASN C 2 37 ? -19.947 -49.089 -9.793 1.00 112.74 35 ASN C CA 1
ATOM 4608 C C . ASN C 2 37 ? -19.500 -48.283 -11.032 1.00 109.61 35 ASN C C 1
ATOM 4609 O O . ASN C 2 37 ? -18.337 -47.864 -11.149 1.00 105.21 35 ASN C O 1
ATOM 4614 N N . SER C 2 38 ? -20.456 -48.098 -11.946 1.00 107.87 36 SER C N 1
ATOM 4615 C CA . SER C 2 38 ? -20.339 -47.234 -13.130 1.00 109.09 36 SER C CA 1
ATOM 4616 C C . SER C 2 38 ? -21.695 -47.117 -13.823 1.00 108.09 36 SER C C 1
ATOM 4617 O O . SER C 2 38 ? -22.319 -48.138 -14.122 1.00 111.68 36 SER C O 1
ATOM 4620 N N . PRO C 2 39 ? -22.133 -45.880 -14.133 1.00 106.49 37 PRO C N 1
ATOM 4621 C CA . PRO C 2 39 ? -23.545 -45.713 -14.464 1.00 101.83 37 PRO C CA 1
ATOM 4622 C C . PRO C 2 39 ? -23.892 -46.049 -15.911 1.00 102.23 37 PRO C C 1
ATOM 4623 O O . PRO C 2 39 ? -25.042 -45.861 -16.331 1.00 98.24 37 PRO C O 1
ATOM 4627 N N . LYS C 2 40 ? -22.890 -46.565 -16.631 1.00 101.44 38 LYS C N 1
ATOM 4628 C CA . LYS C 2 40 ? -22.923 -46.839 -18.071 1.00 93.50 38 LYS C CA 1
ATOM 4629 C C . LYS C 2 40 ? -24.222 -47.515 -18.531 1.00 90.19 38 LYS C C 1
ATOM 4630 O O . LYS C 2 40 ? -24.731 -47.151 -19.582 1.00 88.68 38 LYS C O 1
ATOM 4636 N N . PRO C 2 41 ? -24.772 -48.477 -17.753 1.00 90.98 39 PRO C N 1
ATOM 4637 C CA . PRO C 2 41 ? -26.120 -49.010 -17.986 1.00 89.06 39 PRO C CA 1
ATOM 4638 C C . PRO C 2 41 ? -27.222 -48.012 -18.355 1.00 91.61 39 PRO C C 1
ATOM 4639 O O . PRO C 2 41 ? -28.326 -48.429 -18.720 1.00 91.79 39 PRO C O 1
ATOM 4643 N N . THR C 2 42 ? -26.927 -46.719 -18.223 1.00 92.81 40 THR C N 1
ATOM 4644 C CA . THR C 2 42 ? -27.676 -45.634 -18.864 1.00 91.05 40 THR C CA 1
ATOM 4645 C C . THR C 2 42 ? -27.968 -45.981 -20.332 1.00 87.33 40 THR C C 1
ATOM 4646 O O . THR C 2 42 ? -29.133 -46.000 -20.755 1.00 68.93 40 THR C O 1
ATOM 4650 N N . LYS C 2 43 ? -26.893 -46.295 -21.068 1.00 91.75 41 LYS C N 1
ATOM 4651 C CA . LYS C 2 43 ? -26.929 -46.651 -22.493 1.00 90.81 41 LYS C CA 1
ATOM 4652 C C . LYS C 2 43 ? -26.189 -47.949 -22.861 1.00 88.39 41 LYS C C 1
ATOM 4653 O O . LYS C 2 43 ? -26.847 -48.962 -23.133 1.00 87.39 41 LYS C O 1
ATOM 4659 N N . THR C 2 44 ? -24.850 -47.926 -22.824 1.00 86.68 42 THR C N 1
ATOM 4660 C CA . THR C 2 44 ? -23.995 -48.991 -23.397 1.00 89.39 42 THR C CA 1
ATOM 4661 C C . THR C 2 44 ? -24.296 -50.417 -22.920 1.00 91.48 42 THR C C 1
ATOM 4662 O O . THR C 2 44 ? -24.909 -50.606 -21.864 1.00 95.58 42 THR C O 1
ATOM 4666 N N . PHE C 2 45 ? -23.881 -51.412 -23.707 1.00 90.97 43 PHE C N 1
ATOM 4667 C CA . PHE C 2 45 ? -24.094 -52.822 -23.356 1.00 91.03 43 PHE C CA 1
ATOM 4668 C C . PHE C 2 45 ? -23.252 -53.188 -22.148 1.00 96.13 43 PHE C C 1
ATOM 4669 O O . PHE C 2 45 ? -22.024 -53.055 -22.198 1.00 104.79 43 PHE C O 1
ATOM 4677 N N . PRO C 2 46 ? -23.905 -53.603 -21.050 1.00 93.94 44 PRO C N 1
ATOM 4678 C CA . PRO C 2 46 ? -23.133 -53.934 -19.869 1.00 93.91 44 PRO C CA 1
ATOM 4679 C C . PRO C 2 46 ? -22.075 -54.966 -20.224 1.00 93.51 44 PRO C C 1
ATOM 4680 O O . PRO C 2 46 ? -20.892 -54.662 -20.099 1.00 94.10 44 PRO C O 1
ATOM 4684 N N . GLY C 2 47 ? -22.497 -56.103 -20.782 1.00 90.26 45 GLY C N 1
ATOM 4685 C CA . GLY C 2 47 ? -21.613 -57.249 -21.038 1.00 88.38 45 GLY C CA 1
ATOM 4686 C C . GLY C 2 47 ? -20.420 -56.961 -21.924 1.00 85.31 45 GLY C C 1
ATOM 4687 O O . GLY C 2 47 ? -20.349 -55.924 -22.583 1.00 86.45 45 GLY C O 1
ATOM 4688 N N . SER C 2 48 ? -19.467 -57.884 -21.923 1.00 86.69 46 SER C N 1
ATOM 4689 C CA . SER C 2 48 ? -18.170 -57.607 -22.526 1.00 84.68 46 SER C CA 1
ATOM 4690 C C . SER C 2 48 ? -18.321 -57.922 -23.977 1.00 85.35 46 SER C C 1
ATOM 4691 O O . SER C 2 48 ? -19.037 -58.866 -24.302 1.00 77.80 46 SER C O 1
ATOM 4694 N N . GLN C 2 49 ? -17.673 -57.115 -24.824 1.00 91.69 47 GLN C N 1
ATOM 4695 C CA . GLN C 2 49 ? -17.711 -57.255 -26.292 1.00 89.30 47 GLN C CA 1
ATOM 4696 C C . GLN C 2 49 ? -16.319 -57.510 -26.886 1.00 91.98 47 GLN C C 1
ATOM 4697 O O . GLN C 2 49 ? -15.420 -56.664 -26.757 1.00 89.59 47 GLN C O 1
ATOM 4703 N N . PRO C 2 50 ? -16.143 -58.670 -27.550 1.00 95.77 48 PRO C N 1
ATOM 4704 C CA . PRO C 2 50 ? -14.833 -59.113 -28.032 1.00 96.90 48 PRO C CA 1
ATOM 4705 C C . PRO C 2 50 ? -14.253 -58.329 -29.207 1.00 97.46 48 PRO C C 1
ATOM 4706 O O . PRO C 2 50 ? -14.986 -57.701 -29.987 1.00 92.16 48 PRO C O 1
ATOM 4710 N N . VAL C 2 51 ? -12.924 -58.368 -29.282 1.00 98.69 49 VAL C N 1
ATOM 4711 C CA . VAL C 2 51 ? -12.144 -57.804 -30.388 1.00 97.93 49 VAL C CA 1
ATOM 4712 C C . VAL C 2 51 ? -11.718 -58.955 -31.314 1.00 94.58 49 VAL C C 1
ATOM 4713 O O . VAL C 2 51 ? -11.684 -60.123 -30.888 1.00 97.51 49 VAL C O 1
ATOM 4717 N N . SER C 2 52 ? -11.422 -58.615 -32.569 1.00 82.55 50 SER C N 1
ATOM 4718 C CA . SER C 2 52 ? -11.039 -59.574 -33.598 1.00 74.23 50 SER C CA 1
ATOM 4719 C C . SER C 2 52 ? -9.603 -60.087 -33.449 1.00 71.02 50 SER C C 1
ATOM 4720 O O . SER C 2 52 ? -8.675 -59.308 -33.235 1.00 69.07 50 SER C O 1
ATOM 4723 N N . PHE C 2 53 ? -9.452 -61.408 -33.543 1.00 66.26 51 PHE C N 1
ATOM 4724 C CA . PHE C 2 53 ? -8.175 -62.106 -33.447 1.00 66.09 51 PHE C CA 1
ATOM 4725 C C . PHE C 2 53 ? -7.180 -61.868 -34.589 1.00 72.85 51 PHE C C 1
ATOM 4726 O O . PHE C 2 53 ? -7.570 -61.629 -35.745 1.00 80.03 51 PHE C O 1
ATOM 4734 N N . GLN C 2 54 ? -5.897 -61.949 -34.224 1.00 70.04 52 GLN C N 1
ATOM 4735 C CA . GLN C 2 54 ? -4.731 -61.716 -35.074 1.00 65.46 52 GLN C CA 1
ATOM 4736 C C . GLN C 2 54 ? -3.566 -62.687 -34.775 1.00 69.00 52 GLN C C 1
ATOM 4737 O O . GLN C 2 54 ? -3.376 -63.121 -33.625 1.00 63.67 52 GLN C O 1
ATOM 4743 N N . HIS C 2 55 ? -2.775 -63.001 -35.807 1.00 73.50 53 HIS C N 1
ATOM 4744 C CA . HIS C 2 55 ? -1.473 -63.670 -35.648 1.00 75.53 53 HIS C CA 1
ATOM 4745 C C . HIS C 2 55 ? -0.585 -62.860 -34.693 1.00 81.56 53 HIS C C 1
ATOM 4746 O O . HIS C 2 55 ? 0.035 -63.409 -33.764 1.00 73.38 53 HIS C O 1
ATOM 4753 N N . SER C 2 56 ? -0.560 -61.550 -34.943 1.00 86.66 54 SER C N 1
ATOM 4754 C CA . SER C 2 56 ? 0.042 -60.551 -34.062 1.00 93.59 54 SER C CA 1
ATOM 4755 C C . SER C 2 56 ? -0.241 -60.843 -32.586 1.00 96.23 54 SER C C 1
ATOM 4756 O O . SER C 2 56 ? 0.681 -60.850 -31.766 1.00 102.14 54 SER C O 1
ATOM 4759 N N . ASP C 2 57 ? -1.506 -61.109 -32.268 1.00 94.49 55 ASP C N 1
ATOM 4760 C CA . ASP C 2 57 ? -1.901 -61.532 -30.923 1.00 95.94 55 ASP C CA 1
ATOM 4761 C C . ASP C 2 57 ? -1.153 -62.763 -30.375 1.00 95.44 55 ASP C C 1
ATOM 4762 O O . ASP C 2 57 ? -0.900 -62.810 -29.179 1.00 102.17 55 ASP C O 1
ATOM 4767 N N . VAL C 2 58 ? -0.784 -63.739 -31.207 1.00 94.01 56 VAL C N 1
ATOM 4768 C CA . VAL C 2 58 ? -0.258 -65.021 -30.684 1.00 92.72 56 VAL C CA 1
ATOM 4769 C C . VAL C 2 58 ? 0.861 -64.819 -29.659 1.00 93.50 56 VAL C C 1
ATOM 4770 O O . VAL C 2 58 ? 0.718 -65.191 -28.492 1.00 86.46 56 VAL C O 1
ATOM 4774 N N . GLU C 2 59 ? 1.954 -64.207 -30.101 1.00 103.37 57 GLU C N 1
ATOM 4775 C CA . GLU C 2 59 ? 3.039 -63.797 -29.207 1.00 108.86 57 GLU C CA 1
ATOM 4776 C C . GLU C 2 59 ? 2.607 -62.765 -28.147 1.00 106.58 57 GLU C C 1
ATOM 4777 O O . GLU C 2 59 ? 3.099 -62.791 -27.015 1.00 107.48 57 GLU C O 1
ATOM 4783 N N . GLU C 2 60 ? 1.674 -61.887 -28.512 1.00 100.20 58 GLU C N 1
ATOM 4784 C CA . GLU C 2 60 ? 1.265 -60.779 -27.654 1.00 102.57 58 GLU C CA 1
ATOM 4785 C C . GLU C 2 60 ? 0.459 -61.127 -26.398 1.00 103.43 58 GLU C C 1
ATOM 4786 O O . GLU C 2 60 ? 0.708 -60.571 -25.323 1.00 105.05 58 GLU C O 1
ATOM 4792 N N . LYS C 2 61 ? -0.504 -62.035 -26.542 1.00 102.29 59 LYS C N 1
ATOM 4793 C CA . LYS C 2 61 ? -1.529 -62.257 -25.531 1.00 102.29 59 LYS C CA 1
ATOM 4794 C C . LYS C 2 61 ? -1.777 -63.724 -25.207 1.00 103.81 59 LYS C C 1
ATOM 4795 O O . LYS C 2 61 ? -1.983 -64.070 -24.037 1.00 112.96 59 LYS C O 1
ATOM 4801 N N . LEU C 2 62 ? -1.774 -64.575 -26.229 1.00 98.87 60 LEU C N 1
ATOM 4802 C CA . LEU C 2 62 ? -1.950 -66.012 -26.036 1.00 94.33 60 LEU C CA 1
ATOM 4803 C C . LEU C 2 62 ? -0.653 -66.659 -25.596 1.00 96.22 60 LEU C C 1
ATOM 4804 O O . LEU C 2 62 ? -0.679 -67.755 -25.052 1.00 99.03 60 LEU C O 1
ATOM 4809 N N . LEU C 2 63 ? 0.473 -65.980 -25.821 1.00 101.67 61 LEU C N 1
ATOM 4810 C CA . LEU C 2 63 ? 1.776 -66.437 -25.320 1.00 102.69 61 LEU C CA 1
ATOM 4811 C C . LEU C 2 63 ? 2.050 -66.032 -23.863 1.00 102.45 61 LEU C C 1
ATOM 4812 O O . LEU C 2 63 ? 2.628 -66.831 -23.131 1.00 102.04 61 LEU C O 1
ATOM 4817 N N . ALA C 2 64 ? 1.610 -64.838 -23.445 1.00 100.48 62 ALA C N 1
ATOM 4818 C CA . ALA C 2 64 ? 1.935 -64.258 -22.120 1.00 103.29 62 ALA C CA 1
ATOM 4819 C C . ALA C 2 64 ? 0.928 -64.451 -20.951 1.00 106.62 62 ALA C C 1
ATOM 4820 O O . ALA C 2 64 ? 1.099 -63.882 -19.855 1.00 99.95 62 ALA C O 1
ATOM 4822 N N . HIS C 2 65 ? -0.096 -65.278 -21.177 1.00 105.35 63 HIS C N 1
ATOM 4823 C CA . HIS C 2 65 ? -1.155 -65.520 -20.199 1.00 101.08 63 HIS C CA 1
ATOM 4824 C C . HIS C 2 65 ? -1.591 -66.985 -20.202 1.00 102.07 63 HIS C C 1
ATOM 4825 O O . HIS C 2 65 ? -0.920 -67.846 -20.796 1.00 94.81 63 HIS C O 1
ATOM 4832 N N . ASP C 2 66 ? -2.727 -67.235 -19.537 1.00 96.94 64 ASP C N 1
ATOM 4833 C CA . ASP C 2 66 ? -3.333 -68.561 -19.395 1.00 89.09 64 ASP C CA 1
ATOM 4834 C C . ASP C 2 66 ? -4.776 -68.385 -19.880 1.00 81.15 64 ASP C C 1
ATOM 4835 O O . ASP C 2 66 ? -5.538 -67.629 -19.284 1.00 72.84 64 ASP C O 1
ATOM 4840 N N . TYR C 2 67 ? -5.136 -69.065 -20.970 1.00 79.36 65 TYR C N 1
ATOM 4841 C CA . TYR C 2 67 ? -6.348 -68.757 -21.747 1.00 72.28 65 TYR C CA 1
ATOM 4842 C C . TYR C 2 67 ? -7.361 -69.888 -21.927 1.00 72.54 65 TYR C C 1
ATOM 4843 O O . TYR C 2 67 ? -7.040 -71.061 -21.747 1.00 69.16 65 TYR C O 1
ATOM 4852 N N . TYR C 2 68 ? -8.578 -69.496 -22.305 1.00 74.33 66 TYR C N 1
ATOM 4853 C CA . TYR C 2 68 ? -9.736 -70.362 -22.502 1.00 79.56 66 TYR C CA 1
ATOM 4854 C C . TYR C 2 68 ? -10.237 -70.379 -23.944 1.00 82.66 66 TYR C C 1
ATOM 4855 O O . TYR C 2 68 ? -10.091 -69.393 -24.700 1.00 80.71 66 TYR C O 1
ATOM 4864 N N . VAL C 2 69 ? -10.868 -71.498 -24.296 1.00 79.19 67 VAL C N 1
ATOM 4865 C CA . VAL C 2 69 ? -11.644 -71.608 -25.528 1.00 81.70 67 VAL C CA 1
ATOM 4866 C C . VAL C 2 69 ? -12.902 -72.443 -25.442 1.00 78.89 67 VAL C C 1
ATOM 4867 O O . VAL C 2 69 ? -12.896 -73.589 -24.959 1.00 79.30 67 VAL C O 1
ATOM 4871 N N . CYS C 2 70 ? -13.967 -71.838 -25.960 1.00 73.77 68 CYS C N 1
ATOM 4872 C CA . CYS C 2 70 ? -15.186 -72.545 -26.329 1.00 68.99 68 CYS C CA 1
ATOM 4873 C C . CYS C 2 70 ? -15.532 -71.994 -27.706 1.00 72.05 68 CYS C C 1
ATOM 4874 O O . CYS C 2 70 ? -14.966 -70.963 -28.105 1.00 76.31 68 CYS C O 1
ATOM 4877 N N . GLU C 2 71 ? -16.369 -72.734 -28.445 1.00 66.90 69 GLU C N 1
ATOM 4878 C CA . GLU C 2 71 ? -17.053 -72.272 -29.675 1.00 67.43 69 GLU C CA 1
ATOM 4879 C C . GLU C 2 71 ? -17.911 -70.998 -29.527 1.00 64.20 69 GLU C C 1
ATOM 4880 O O . GLU C 2 71 ? -18.481 -70.777 -28.469 1.00 69.89 69 GLU C O 1
ATOM 4886 N N . LYS C 2 72 ? -18.013 -70.170 -30.567 1.00 69.93 70 LYS C N 1
ATOM 4887 C CA . LYS C 2 72 ? -18.925 -68.996 -30.562 1.00 71.77 70 LYS C CA 1
ATOM 4888 C C . LYS C 2 72 ? -20.377 -69.422 -30.882 1.00 83.04 70 LYS C C 1
ATOM 4889 O O . LYS C 2 72 ? -20.723 -69.578 -32.073 1.00 90.50 70 LYS C O 1
ATOM 4895 N N . THR C 2 73 ? -21.212 -69.611 -29.850 1.00 74.39 71 THR C N 1
ATOM 4896 C CA . THR C 2 73 ? -22.643 -69.891 -30.047 1.00 77.12 71 THR C CA 1
ATOM 4897 C C . THR C 2 73 ? -23.337 -68.756 -30.795 1.00 83.08 71 THR C C 1
ATOM 4898 O O . THR C 2 73 ? -23.149 -67.585 -30.440 1.00 91.35 71 THR C O 1
ATOM 4902 N N . ASP C 2 74 ? -24.105 -69.098 -31.832 1.00 84.52 72 ASP C N 1
ATOM 4903 C CA . ASP C 2 74 ? -24.822 -68.107 -32.656 1.00 89.25 72 ASP C CA 1
ATOM 4904 C C . ASP C 2 74 ? -26.306 -67.985 -32.272 1.00 90.37 72 ASP C C 1
ATOM 4905 O O . ASP C 2 74 ? -27.237 -68.283 -33.057 1.00 87.59 72 ASP C O 1
ATOM 4910 N N . GLY C 2 75 ? -26.512 -67.536 -31.037 1.00 87.84 73 GLY C N 1
ATOM 4911 C CA . GLY C 2 75 ? -27.859 -67.254 -30.563 1.00 90.14 73 GLY C CA 1
ATOM 4912 C C . GLY C 2 75 ? -28.129 -65.762 -30.503 1.00 90.35 73 GLY C C 1
ATOM 4913 O O . GLY C 2 75 ? -27.616 -64.971 -31.329 1.00 92.40 73 GLY C O 1
ATOM 4914 N N . LEU C 2 76 ? -28.942 -65.394 -29.509 1.00 81.21 74 LEU C N 1
ATOM 4915 C CA . LEU C 2 76 ? -29.342 -64.021 -29.298 1.00 71.29 74 LEU C CA 1
ATOM 4916 C C . LEU C 2 76 ? -28.722 -63.607 -27.997 1.00 72.29 74 LEU C C 1
ATOM 4917 O O . LEU C 2 76 ? -29.323 -63.875 -26.958 1.00 76.61 74 LEU C O 1
ATOM 4922 N N . ARG C 2 77 ? -27.516 -63.026 -28.043 1.00 73.59 75 ARG C N 1
ATOM 4923 C CA . ARG C 2 77 ? -26.851 -62.540 -26.819 1.00 74.26 75 ARG C CA 1
ATOM 4924 C C . ARG C 2 77 ? -27.754 -61.580 -26.039 1.00 71.47 75 ARG C C 1
ATOM 4925 O O . ARG C 2 77 ? -28.120 -60.486 -26.495 1.00 62.29 75 ARG C O 1
ATOM 4933 N N . VAL C 2 78 ? -28.013 -62.038 -24.820 1.00 72.06 76 VAL C N 1
ATOM 4934 C CA . VAL C 2 78 ? -29.061 -61.604 -23.911 1.00 62.62 76 VAL C CA 1
ATOM 4935 C C . VAL C 2 78 ? -28.488 -61.902 -22.509 1.00 59.49 76 VAL C C 1
ATOM 4936 O O . VAL C 2 78 ? -28.237 -63.091 -22.204 1.00 53.58 76 VAL C O 1
ATOM 4940 N N . LEU C 2 79 ? -28.189 -60.866 -21.704 1.00 54.02 77 LEU C N 1
ATOM 4941 C CA . LEU C 2 79 ? -27.706 -61.134 -20.312 1.00 55.26 77 LEU C CA 1
ATOM 4942 C C . LEU C 2 79 ? -28.853 -61.588 -19.484 1.00 52.58 77 LEU C C 1
ATOM 4943 O O . LEU C 2 79 ? -30.013 -61.466 -19.940 1.00 45.76 77 LEU C O 1
ATOM 4948 N N . MET C 2 80 ? -28.505 -62.169 -18.331 1.00 52.53 78 MET C N 1
ATOM 4949 C CA . MET C 2 80 ? -29.514 -62.417 -17.294 1.00 71.79 78 MET C CA 1
ATOM 4950 C C . MET C 2 80 ? -29.392 -61.404 -16.159 1.00 78.61 78 MET C C 1
ATOM 4951 O O . MET C 2 80 ? -28.278 -61.148 -15.654 1.00 92.89 78 MET C O 1
ATOM 4956 N N . PHE C 2 81 ? -30.530 -60.843 -15.758 1.00 74.98 79 PHE C N 1
ATOM 4957 C CA . PHE C 2 81 ? -30.576 -59.956 -14.590 1.00 80.61 79 PHE C CA 1
ATOM 4958 C C . PHE C 2 81 ? -31.612 -60.402 -13.578 1.00 71.77 79 PHE C C 1
ATOM 4959 O O . PHE C 2 81 ? -32.805 -60.441 -13.890 1.00 65.89 79 PHE C O 1
ATOM 4967 N N . ILE C 2 82 ? -31.151 -60.767 -12.381 1.00 73.09 80 ILE C N 1
ATOM 4968 C CA . ILE C 2 82 ? -32.094 -61.187 -11.322 1.00 74.68 80 ILE C CA 1
ATOM 4969 C C . ILE C 2 82 ? -32.006 -60.433 -10.006 1.00 77.71 80 ILE C C 1
ATOM 4970 O O . ILE C 2 82 ? -30.974 -60.473 -9.304 1.00 71.71 80 ILE C O 1
ATOM 4975 N N . VAL C 2 83 ? -33.117 -59.731 -9.736 1.00 82.48 81 VAL C N 1
ATOM 4976 C CA . VAL C 2 83 ? -33.323 -58.840 -8.580 1.00 91.66 81 VAL C CA 1
ATOM 4977 C C . VAL C 2 83 ? -34.793 -58.861 -8.083 1.00 100.06 81 VAL C C 1
ATOM 4978 O O . VAL C 2 83 ? -35.717 -59.106 -8.876 1.00 99.61 81 VAL C O 1
ATOM 4982 N N . ILE C 2 84 ? -34.986 -58.539 -6.794 1.00 103.18 82 ILE C N 1
ATOM 4983 C CA . ILE C 2 84 ? -36.240 -58.739 -6.024 1.00 95.32 82 ILE C CA 1
ATOM 4984 C C . ILE C 2 84 ? -36.858 -57.382 -5.661 1.00 100.50 82 ILE C C 1
ATOM 4985 O O . ILE C 2 84 ? -36.463 -56.762 -4.654 1.00 102.07 82 ILE C O 1
ATOM 4990 N N . ASN C 2 85 ? -37.854 -56.959 -6.443 1.00 102.98 83 ASN C N 1
ATOM 4991 C CA . ASN C 2 85 ? -38.301 -55.546 -6.500 1.00 107.78 83 ASN C CA 1
ATOM 4992 C C . ASN C 2 85 ? -38.618 -54.746 -5.209 1.00 112.75 83 ASN C C 1
ATOM 4993 O O . ASN C 2 85 ? -39.629 -54.991 -4.546 1.00 111.07 83 ASN C O 1
ATOM 4998 N N . PRO C 2 86 ? -37.763 -53.762 -4.854 1.00 117.68 84 PRO C N 1
ATOM 4999 C CA . PRO C 2 86 ? -38.123 -52.876 -3.737 1.00 118.43 84 PRO C CA 1
ATOM 5000 C C . PRO C 2 86 ? -39.257 -51.877 -4.041 1.00 116.75 84 PRO C C 1
ATOM 5001 O O . PRO C 2 86 ? -39.442 -50.900 -3.297 1.00 116.10 84 PRO C O 1
ATOM 5005 N N . VAL C 2 87 ? -39.999 -52.129 -5.1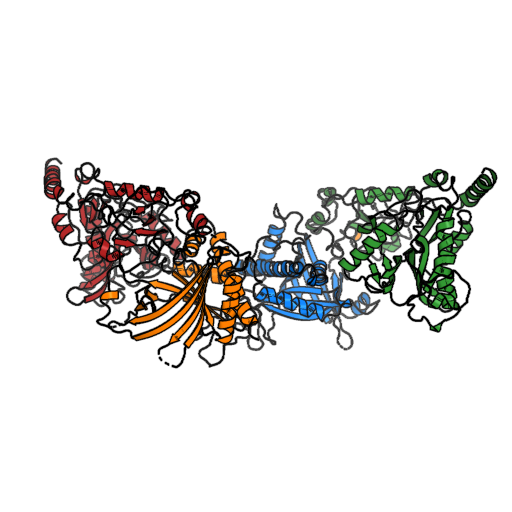24 1.00 110.35 85 VAL C N 1
ATOM 5006 C CA . VAL C 2 87 ? -41.296 -51.494 -5.352 1.00 101.95 85 VAL C CA 1
ATOM 5007 C C . VAL C 2 87 ? -42.296 -52.333 -4.539 1.00 96.05 85 VAL C C 1
ATOM 5008 O O . VAL C 2 87 ? -42.613 -51.953 -3.407 1.00 92.21 85 VAL C O 1
ATOM 5012 N N . THR C 2 88 ? -42.680 -53.511 -5.048 1.00 89.23 86 THR C N 1
ATOM 5013 C CA . THR C 2 88 ? -43.721 -54.365 -4.432 1.00 88.06 86 THR C CA 1
ATOM 5014 C C . THR C 2 88 ? -43.303 -55.772 -3.918 1.00 87.87 86 THR C C 1
ATOM 5015 O O . THR C 2 88 ? -44.162 -56.608 -3.599 1.00 84.20 86 THR C O 1
ATOM 5019 N N . GLY C 2 89 ? -41.999 -56.031 -3.828 1.00 87.52 87 GLY C N 1
ATOM 5020 C CA . GLY C 2 89 ? -41.455 -57.310 -3.338 1.00 84.56 87 GLY C CA 1
ATOM 5021 C C . GLY C 2 89 ? -41.886 -58.591 -4.035 1.00 85.72 87 GLY C C 1
ATOM 5022 O O . GLY C 2 89 ? -43.051 -59.000 -3.925 1.00 79.04 87 GLY C O 1
ATOM 5023 N N . GLU C 2 90 ? -40.922 -59.188 -4.749 1.00 88.15 88 GLU C N 1
ATOM 5024 C CA . GLU C 2 90 ? -41.001 -60.462 -5.499 1.00 89.72 88 GLU C CA 1
ATOM 5025 C C . GLU C 2 90 ? -39.801 -60.506 -6.464 1.00 93.94 88 GLU C C 1
ATOM 5026 O O . GLU C 2 90 ? -39.366 -59.445 -6.958 1.00 96.59 88 GLU C O 1
ATOM 5032 N N . GLN C 2 91 ? -39.246 -61.707 -6.692 1.00 87.08 89 GLN C N 1
ATOM 5033 C CA . GLN C 2 91 ? -38.082 -61.892 -7.579 1.00 81.17 89 GLN C CA 1
ATOM 5034 C C . GLN C 2 91 ? -38.366 -61.713 -9.080 1.00 80.93 89 GLN C C 1
ATOM 5035 O O . GLN C 2 91 ? -39.402 -62.149 -9.610 1.00 78.68 89 GLN C O 1
ATOM 5041 N N . GLY C 2 92 ? -37.403 -61.102 -9.762 1.00 77.05 90 GLY C N 1
ATOM 5042 C CA . GLY C 2 92 ? -37.565 -60.768 -11.167 1.00 81.80 90 GLY C CA 1
ATOM 5043 C C . GLY C 2 92 ? -36.552 -61.394 -12.100 1.00 75.52 90 GLY C C 1
ATOM 5044 O O . GLY C 2 92 ? -35.350 -61.356 -11.842 1.00 65.55 90 GLY C O 1
ATOM 5045 N N . CYS C 2 93 ? -37.073 -61.892 -13.219 1.00 83.42 91 CYS C N 1
ATOM 5046 C CA . CYS C 2 93 ? -36.299 -62.587 -14.240 1.00 87.97 91 CYS C CA 1
ATOM 5047 C C . CYS C 2 93 ? -36.188 -61.729 -15.495 1.00 84.59 91 CYS C C 1
ATOM 5048 O O . CYS C 2 93 ? -37.173 -61.587 -16.238 1.00 84.54 91 CYS C O 1
ATOM 5051 N N . PHE C 2 94 ? -35.000 -61.153 -15.701 1.00 82.51 92 PHE C N 1
ATOM 5052 C CA . PHE C 2 94 ? -34.792 -60.098 -16.709 1.00 83.88 92 PHE C CA 1
ATOM 5053 C C . PHE C 2 94 ? -33.672 -60.335 -17.731 1.00 88.84 92 PHE C C 1
ATOM 5054 O O . PHE C 2 94 ? -32.655 -60.976 -17.425 1.00 90.41 92 PHE C O 1
ATOM 5062 N N . MET C 2 95 ? -33.870 -59.774 -18.932 1.00 92.66 93 MET C N 1
ATOM 5063 C CA . MET C 2 95 ? -33.045 -60.067 -20.117 1.00 87.26 93 MET C CA 1
ATOM 5064 C C . MET C 2 95 ? -32.562 -58.828 -20.874 1.00 84.47 93 MET C C 1
ATOM 5065 O O . MET C 2 95 ? -33.373 -58.027 -21.320 1.00 83.64 93 MET C O 1
ATOM 5070 N N . ILE C 2 96 ? -31.251 -58.720 -21.077 1.00 83.21 94 ILE C N 1
ATOM 5071 C CA . ILE C 2 96 ? -30.643 -57.538 -21.711 1.00 80.37 94 ILE C CA 1
ATOM 5072 C C . ILE C 2 96 ? -29.971 -57.810 -23.082 1.00 81.61 94 ILE C C 1
ATOM 5073 O O . ILE C 2 96 ? -28.853 -58.356 -23.159 1.00 74.07 94 ILE C O 1
ATOM 5078 N N . ASP C 2 97 ? -30.673 -57.431 -24.158 1.00 83.69 95 ASP C N 1
ATOM 5079 C CA . ASP C 2 97 ? -30.224 -57.656 -25.558 1.00 83.52 95 ASP C CA 1
ATOM 5080 C C . ASP C 2 97 ? -29.092 -56.730 -26.010 1.00 85.27 95 ASP C C 1
ATOM 5081 O O . ASP C 2 97 ? -28.516 -56.047 -25.170 1.00 89.96 95 ASP C O 1
ATOM 5086 N N . ARG C 2 98 ? -28.748 -56.739 -27.303 1.00 94.70 96 ARG C N 1
ATOM 5087 C CA . ARG C 2 98 ? -27.552 -56.058 -27.864 1.00 97.07 96 ARG C CA 1
ATOM 5088 C C . ARG C 2 98 ? -27.661 -54.528 -27.761 1.00 92.41 96 ARG C C 1
ATOM 5089 O O . ARG C 2 98 ? -26.732 -53.809 -27.345 1.00 84.37 96 ARG C O 1
ATOM 5097 N N . GLU C 2 99 ? -28.813 -54.036 -28.183 1.00 91.01 97 GLU C N 1
ATOM 5098 C CA . GLU C 2 99 ? -29.254 -52.718 -27.774 1.00 100.39 97 GLU C CA 1
ATOM 5099 C C . GLU C 2 99 ? -29.770 -52.961 -26.344 1.00 100.47 97 GLU C C 1
ATOM 5100 O O . GLU C 2 99 ? -30.353 -54.014 -26.084 1.00 98.43 97 GLU C O 1
ATOM 5106 N N . ASN C 2 100 ? -29.480 -52.058 -25.406 1.00 99.44 98 ASN C N 1
ATOM 5107 C CA . ASN C 2 100 ? -29.876 -52.247 -23.997 1.00 99.22 98 ASN C CA 1
ATOM 5108 C C . ASN C 2 100 ? -31.382 -52.172 -23.744 1.00 97.81 98 ASN C C 1
ATOM 5109 O O . ASN C 2 100 ? -31.938 -51.097 -23.451 1.00 100.82 98 ASN C O 1
ATOM 5114 N N . ASN C 2 101 ? -32.027 -53.326 -23.900 1.00 87.90 99 ASN C N 1
ATOM 5115 C CA . ASN C 2 101 ? -33.479 -53.437 -23.836 1.00 84.62 99 ASN C CA 1
ATOM 5116 C C . ASN C 2 101 ? -33.836 -54.635 -22.954 1.00 92.25 99 ASN C C 1
ATOM 5117 O O . ASN C 2 101 ? -33.169 -55.673 -23.039 1.00 99.82 99 ASN C O 1
ATOM 5122 N N . TYR C 2 102 ? -34.865 -54.487 -22.111 1.00 90.16 100 TYR C N 1
ATOM 5123 C CA . TYR C 2 102 ? -35.084 -55.380 -20.963 1.00 90.00 100 TYR C CA 1
ATOM 5124 C C . TYR C 2 102 ? -36.311 -56.305 -21.026 1.00 95.84 100 TYR C C 1
ATOM 5125 O O . TYR C 2 102 ? -37.462 -55.845 -21.005 1.00 96.49 100 TYR C O 1
ATOM 5134 N N . TYR C 2 103 ? -36.065 -57.616 -21.001 1.00 95.36 101 TYR C N 1
ATOM 5135 C CA . TYR C 2 103 ? -37.147 -58.596 -21.155 1.00 92.60 101 TYR C CA 1
ATOM 5136 C C . TYR C 2 103 ? -37.635 -59.214 -19.831 1.00 89.04 101 TYR C C 1
ATOM 5137 O O . TYR C 2 103 ? -36.863 -59.266 -18.871 1.00 82.57 101 TYR C O 1
ATOM 5146 N N . LEU C 2 104 ? -38.919 -59.588 -19.748 1.00 87.13 102 LEU C N 1
ATOM 5147 C CA . LEU C 2 104 ? -39.514 -60.102 -18.492 1.00 90.05 102 LEU C CA 1
ATOM 5148 C C . LEU C 2 104 ? -40.116 -61.503 -18.545 1.00 94.04 102 LEU C C 1
ATOM 5149 O O . LEU C 2 104 ? -41.315 -61.701 -18.772 1.00 90.33 102 LEU C O 1
ATOM 5154 N N . VAL C 2 105 ? -39.264 -62.469 -18.229 1.00 99.54 103 VAL C N 1
ATOM 5155 C CA . VAL C 2 105 ? -39.642 -63.877 -18.185 1.00 101.66 103 VAL C CA 1
ATOM 5156 C C . VAL C 2 105 ? -40.484 -64.195 -16.939 1.00 102.26 103 VAL C C 1
ATOM 5157 O O . VAL C 2 105 ? -40.511 -63.414 -15.979 1.00 105.50 103 VAL C O 1
ATOM 5161 N N . ASN C 2 106 ? -41.171 -65.338 -16.964 1.00 101.51 104 ASN C N 1
ATOM 5162 C CA . ASN C 2 106 ? -42.060 -65.769 -15.879 1.00 97.48 104 ASN C CA 1
ATOM 5163 C C . ASN C 2 106 ? -41.334 -66.383 -14.667 1.00 97.17 104 ASN C C 1
ATOM 5164 O O . ASN C 2 106 ? -40.328 -65.833 -14.190 1.00 88.33 104 ASN C O 1
ATOM 5169 N N . GLY C 2 107 ? -41.847 -67.519 -14.185 1.00 103.22 105 GLY C N 1
ATOM 5170 C CA . GLY C 2 107 ? -41.431 -68.141 -12.912 1.00 108.41 105 GLY C CA 1
ATOM 5171 C C . GLY C 2 107 ? -40.055 -68.782 -12.794 1.00 104.46 105 GLY C C 1
ATOM 5172 O O . GLY C 2 107 ? -39.755 -69.774 -13.463 1.00 99.12 105 GLY C O 1
ATOM 5173 N N . PHE C 2 108 ? -39.227 -68.197 -11.934 1.00 102.42 106 PHE C N 1
ATOM 5174 C CA . PHE C 2 108 ? -37.904 -68.728 -11.624 1.00 105.39 106 PHE C CA 1
ATOM 5175 C C . PHE C 2 108 ? -37.542 -68.453 -10.163 1.00 105.11 106 PHE C C 1
ATOM 5176 O O . PHE C 2 108 ? -37.650 -67.322 -9.674 1.00 104.78 106 PHE C O 1
ATOM 5184 N N . ARG C 2 109 ? -37.093 -69.500 -9.480 1.00 103.61 107 ARG C N 1
ATOM 5185 C CA . ARG C 2 109 ? -36.724 -69.394 -8.078 1.00 102.24 107 ARG C CA 1
ATOM 5186 C C . ARG C 2 109 ? -35.212 -69.507 -7.877 1.00 94.13 107 ARG C C 1
ATOM 5187 O O . ARG C 2 109 ? -34.679 -70.590 -7.586 1.00 84.12 107 ARG C O 1
ATOM 5195 N N . PHE C 2 110 ? -34.534 -68.375 -8.060 1.00 86.09 108 PHE C N 1
ATOM 5196 C CA . PHE C 2 110 ? -33.084 -68.317 -7.898 1.00 89.68 108 PHE C CA 1
ATOM 5197 C C . PHE C 2 110 ? -32.719 -68.023 -6.432 1.00 94.21 108 PHE C C 1
ATOM 5198 O O . PHE C 2 110 ? -33.118 -66.975 -5.913 1.00 93.35 108 PHE C O 1
ATOM 5206 N N . PRO C 2 111 ? -32.012 -68.968 -5.755 1.00 93.76 109 PRO C N 1
ATOM 5207 C CA . PRO C 2 111 ? -31.818 -69.078 -4.294 1.00 95.73 109 PRO C CA 1
ATOM 5208 C C . PRO C 2 111 ? -30.419 -68.878 -3.680 1.00 95.52 109 PRO C C 1
ATOM 5209 O O . PRO C 2 111 ? -29.762 -67.864 -3.946 1.00 98.59 109 PRO C O 1
ATOM 5213 N N . ARG C 2 112 ? -30.077 -69.776 -2.748 1.00 87.39 110 ARG C N 1
ATOM 5214 C CA . ARG C 2 112 ? -28.709 -70.082 -2.325 1.00 88.96 110 ARG C CA 1
ATOM 5215 C C . ARG C 2 112 ? -28.719 -71.479 -1.674 1.00 97.07 110 ARG C C 1
ATOM 5216 O O . ARG C 2 112 ? -29.599 -72.314 -1.952 1.00 94.44 110 ARG C O 1
ATOM 5224 N N . LEU C 2 113 ? -27.701 -71.741 -0.849 1.00 99.62 111 LEU C N 1
ATOM 5225 C CA . LEU C 2 113 ? -27.772 -72.768 0.190 1.00 99.25 111 LEU C CA 1
ATOM 5226 C C . LEU C 2 113 ? -26.672 -72.448 1.219 1.00 99.16 111 LEU C C 1
ATOM 5227 O O . LEU C 2 113 ? -25.617 -73.095 1.197 1.00 96.92 111 LEU C O 1
ATOM 5232 N N . PRO C 2 114 ? -26.899 -71.436 2.102 1.00 100.45 112 PRO C N 1
ATOM 5233 C CA . PRO C 2 114 ? -25.891 -71.088 3.127 1.00 95.26 112 PRO C CA 1
ATOM 5234 C C . PRO C 2 114 ? -25.833 -72.061 4.307 1.00 94.16 112 PRO C C 1
ATOM 5235 O O . PRO C 2 114 ? -24.729 -72.295 4.840 1.00 92.99 112 PRO C O 1
ATOM 5239 N N . GLN C 2 115 ? -26.992 -72.618 4.686 1.00 89.08 113 GLN C N 1
ATOM 5240 C CA . GLN C 2 115 ? -27.082 -73.681 5.698 1.00 89.02 113 GLN C CA 1
ATOM 5241 C C . GLN C 2 115 ? -26.883 -75.082 5.103 1.00 88.67 113 GLN C C 1
ATOM 5242 O O . GLN C 2 115 ? -25.806 -75.340 4.538 1.00 84.06 113 GLN C O 1
ATOM 5248 N N . LYS C 2 116 ? -27.864 -75.985 5.232 1.00 87.65 114 LYS C N 1
ATOM 5249 C CA . LYS C 2 116 ? -27.718 -77.335 4.663 1.00 91.82 114 LYS C CA 1
ATOM 5250 C C . LYS C 2 116 ? -28.964 -77.975 4.069 1.00 94.66 114 LYS C C 1
ATOM 5251 O O . LYS C 2 116 ? -28.886 -78.501 2.951 1.00 103.42 114 LYS C O 1
ATOM 5257 N N . LYS C 2 117 ? -30.069 -77.964 4.824 1.00 95.34 115 LYS C N 1
ATOM 5258 C CA . LYS C 2 117 ? -31.284 -78.753 4.520 1.00 92.14 115 LYS C CA 1
ATOM 5259 C C . LYS C 2 117 ? -31.695 -78.810 3.046 1.00 85.94 115 LYS C C 1
ATOM 5260 O O . LYS C 2 117 ? -31.715 -77.780 2.360 1.00 69.98 115 LYS C O 1
ATOM 5266 N N . LYS C 2 118 ? -32.014 -80.024 2.589 1.00 86.37 116 LYS C N 1
ATOM 5267 C CA . LYS C 2 118 ? -32.337 -80.312 1.179 1.00 92.13 116 LYS C CA 1
ATOM 5268 C C . LYS C 2 118 ? -33.693 -79.748 0.688 1.00 90.18 116 LYS C C 1
ATOM 5269 O O . LYS C 2 118 ? -34.104 -80.019 -0.444 1.00 73.33 116 LYS C O 1
ATOM 5275 N N . GLU C 2 119 ? -34.366 -79.005 1.576 1.00 95.99 117 GLU C N 1
ATOM 5276 C CA . GLU C 2 119 ? -35.499 -78.114 1.291 1.00 96.20 117 GLU C CA 1
ATOM 5277 C C . GLU C 2 119 ? -35.019 -76.670 1.117 1.00 101.04 117 GLU C C 1
ATOM 5278 O O . GLU C 2 119 ? -35.483 -75.994 0.198 1.00 103.96 117 GLU C O 1
ATOM 5284 N N . GLU C 2 120 ? -34.106 -76.223 1.992 1.00 104.69 118 GLU C N 1
ATOM 5285 C CA . GLU C 2 120 ? -33.558 -74.840 2.072 1.00 109.10 118 GLU C CA 1
ATOM 5286 C C . GLU C 2 120 ? -33.914 -73.841 0.946 1.00 108.20 118 GLU C C 1
ATOM 5287 O O . GLU C 2 120 ? -34.503 -72.789 1.216 1.00 111.04 118 GLU C O 1
ATOM 5293 N N . LEU C 2 121 ? -33.541 -74.180 -0.290 1.00 105.07 119 LEU C N 1
ATOM 5294 C CA . LEU C 2 121 ? -33.871 -73.429 -1.517 1.00 105.95 119 LEU C CA 1
ATOM 5295 C C . LEU C 2 121 ? -35.236 -72.739 -1.572 1.00 104.97 119 LEU C C 1
ATOM 5296 O O . LEU C 2 121 ? -35.330 -71.579 -2.008 1.00 103.53 119 LEU C O 1
ATOM 5301 N N . LEU C 2 122 ? -36.250 -73.439 -1.059 1.00 100.59 120 LEU C N 1
ATOM 5302 C CA . LEU C 2 122 ? -37.666 -73.078 -1.188 1.00 93.31 120 LEU C CA 1
ATOM 5303 C C . LEU C 2 122 ? -38.137 -71.735 -0.601 1.00 88.39 120 LEU C C 1
ATOM 5304 O O . LEU C 2 122 ? -39.223 -71.270 -0.958 1.00 87.55 120 LEU C O 1
ATOM 5309 N N . GLU C 2 123 ? -37.340 -71.112 0.266 1.00 81.57 121 GLU C N 1
ATOM 5310 C CA . GLU C 2 123 ? -37.671 -69.782 0.814 1.00 85.75 121 GLU C CA 1
ATOM 5311 C C . GLU C 2 123 ? -36.487 -68.813 0.682 1.00 86.99 121 GLU C C 1
ATOM 5312 O O . GLU C 2 123 ? -36.656 -67.581 0.650 1.00 77.03 121 GLU C O 1
ATOM 5318 N N . THR C 2 124 ? -35.293 -69.392 0.555 1.00 90.59 122 THR C N 1
ATOM 5319 C CA . THR C 2 124 ? -34.063 -68.647 0.253 1.00 90.27 122 THR C CA 1
ATOM 5320 C C . THR C 2 124 ? -34.115 -68.010 -1.148 1.00 89.61 122 THR C C 1
ATOM 5321 O O . THR C 2 124 ? -34.997 -68.345 -1.945 1.00 88.11 122 THR C O 1
ATOM 5325 N N . LEU C 2 125 ? -33.176 -67.108 -1.446 1.00 89.23 123 LEU C N 1
ATOM 5326 C CA . LEU C 2 125 ? -33.282 -66.241 -2.632 1.00 90.97 123 LEU C CA 1
ATOM 5327 C C . LEU C 2 125 ? -31.941 -65.708 -3.188 1.00 92.85 123 LEU C C 1
ATOM 5328 O O . LEU C 2 125 ? -30.901 -65.930 -2.571 1.00 95.48 123 LEU C O 1
ATOM 5333 N N . GLN C 2 126 ? -31.986 -65.027 -4.345 1.00 90.73 124 GLN C N 1
ATOM 5334 C CA . GLN C 2 126 ? -30.828 -64.409 -5.029 1.00 84.74 124 GLN C CA 1
ATOM 5335 C C . GLN C 2 126 ? -31.136 -62.938 -5.334 1.00 76.32 124 GLN C C 1
ATOM 5336 O O . GLN C 2 126 ? -32.222 -62.634 -5.834 1.00 63.07 124 GLN C O 1
ATOM 5342 N N . ASP C 2 127 ? -30.179 -62.053 -5.028 1.00 79.38 125 ASP C N 1
ATOM 5343 C CA . ASP C 2 127 ? -30.306 -60.563 -5.093 1.00 77.71 125 ASP C CA 1
ATOM 5344 C C . ASP C 2 127 ? -28.964 -60.018 -5.519 1.00 78.38 125 ASP C C 1
ATOM 5345 O O . ASP C 2 127 ? -27.964 -60.243 -4.811 1.00 62.59 125 ASP C O 1
ATOM 5350 N N . GLY C 2 128 ? -28.999 -59.233 -6.602 1.00 80.32 126 GLY C N 1
ATOM 5351 C CA . GLY C 2 128 ? -27.819 -58.659 -7.252 1.00 83.76 126 GLY C CA 1
ATOM 5352 C C . GLY C 2 128 ? -26.980 -59.714 -7.957 1.00 84.85 126 GLY C C 1
ATOM 5353 O O . GLY C 2 128 ? -25.878 -60.065 -7.501 1.00 78.78 126 GLY C O 1
ATOM 5354 N N . THR C 2 129 ? -27.503 -60.237 -9.063 1.00 83.20 127 THR C N 1
ATOM 5355 C CA . THR C 2 129 ? -26.790 -61.284 -9.800 1.00 86.44 127 THR C CA 1
ATOM 5356 C C . THR C 2 129 ? -26.813 -61.104 -11.331 1.00 86.94 127 THR C C 1
ATOM 5357 O O . THR C 2 129 ? -27.866 -61.261 -11.974 1.00 90.80 127 THR C O 1
ATOM 5361 N N . LEU C 2 130 ? -25.648 -60.752 -11.886 1.00 86.09 128 LEU C N 1
ATOM 5362 C CA . LEU C 2 130 ? -25.466 -60.492 -13.334 1.00 88.03 128 LEU C CA 1
ATOM 5363 C C . LEU C 2 130 ? -24.511 -61.462 -14.071 1.00 84.26 128 LEU C C 1
ATOM 5364 O O . LEU C 2 130 ? -23.279 -61.503 -13.854 1.00 67.22 128 LEU C O 1
ATOM 5369 N N . LEU C 2 131 ? -25.136 -62.213 -14.976 1.00 85.95 129 LEU C N 1
ATOM 5370 C CA . LEU C 2 131 ? -24.529 -63.362 -15.659 1.00 92.70 129 LEU C CA 1
ATOM 5371 C C . LEU C 2 131 ? -24.803 -63.321 -17.163 1.00 95.28 129 LEU C C 1
ATOM 5372 O O . LEU C 2 131 ? -25.969 -63.267 -17.601 1.00 99.44 129 LEU C O 1
ATOM 5377 N N . ASP C 2 132 ? -23.709 -63.328 -17.926 1.00 91.62 130 ASP C N 1
ATOM 5378 C CA . ASP C 2 132 ? -23.719 -63.086 -19.368 1.00 93.14 130 ASP C CA 1
ATOM 5379 C C . ASP C 2 132 ? -23.934 -64.315 -20.237 1.00 91.58 130 ASP C C 1
ATOM 5380 O O . ASP C 2 132 ? -23.108 -65.242 -20.237 1.00 98.60 130 ASP C O 1
ATOM 5385 N N . GLY C 2 133 ? -25.004 -64.276 -21.032 1.00 87.76 131 GLY C N 1
ATOM 5386 C CA . GLY C 2 133 ? -25.434 -65.474 -21.765 1.00 94.31 131 GLY C CA 1
ATOM 5387 C C . GLY C 2 133 ? -25.764 -65.535 -23.253 1.00 90.54 131 GLY C C 1
ATOM 5388 O O . GLY C 2 133 ? -25.935 -64.506 -23.929 1.00 90.87 131 GLY C O 1
ATOM 5389 N N . GLU C 2 134 ? -25.864 -66.771 -23.750 1.00 83.52 132 GLU C N 1
ATOM 5390 C CA . GLU C 2 134 ? -26.327 -67.011 -25.121 1.00 84.66 132 GLU C CA 1
ATOM 5391 C C . GLU C 2 134 ? -27.559 -67.891 -25.316 1.00 78.27 132 GLU C C 1
ATOM 5392 O O . GLU C 2 134 ? -27.520 -69.103 -25.120 1.00 85.04 132 GLU C O 1
ATOM 5398 N N . LEU C 2 135 ? -28.655 -67.273 -25.725 1.00 72.49 133 LEU C N 1
ATOM 5399 C CA . LEU C 2 135 ? -29.906 -68.011 -25.907 1.00 79.34 133 LEU C CA 1
ATOM 5400 C C . LEU C 2 135 ? -30.014 -68.756 -27.256 1.00 83.38 133 LEU C C 1
ATOM 5401 O O . LEU C 2 135 ? -30.592 -68.235 -28.223 1.00 74.72 133 LEU C O 1
ATOM 5406 N N . VAL C 2 136 ? -29.494 -69.987 -27.295 1.00 87.62 134 VAL C N 1
ATOM 5407 C CA . VAL C 2 136 ? -29.610 -70.881 -28.479 1.00 91.24 134 VAL C CA 1
ATOM 5408 C C . VAL C 2 136 ? -30.970 -71.619 -28.583 1.00 86.13 134 VAL C C 1
ATOM 5409 O O . VAL C 2 136 ? -31.850 -71.439 -27.733 1.00 94.82 134 VAL C O 1
ATOM 5413 N N . ILE C 2 137 ? -31.121 -72.450 -29.617 1.00 73.91 135 ILE C N 1
ATOM 5414 C CA . ILE C 2 137 ? -32.165 -73.493 -29.696 1.00 69.79 135 ILE C CA 1
ATOM 5415 C C . ILE C 2 137 ? -31.392 -74.796 -29.625 1.00 66.05 135 ILE C C 1
ATOM 5416 O O . ILE C 2 137 ? -30.184 -74.791 -29.819 1.00 78.23 135 ILE C O 1
ATOM 5421 N N . GLN C 2 138 ? -32.047 -75.900 -29.285 1.00 68.33 136 GLN C N 1
ATOM 5422 C CA . GLN C 2 138 ? -31.323 -77.122 -28.959 1.00 67.52 136 GLN C CA 1
ATOM 5423 C C . GLN C 2 138 ? -31.983 -78.375 -29.402 1.00 66.36 136 GLN C C 1
ATOM 5424 O O . GLN C 2 138 ? -33.078 -78.668 -28.936 1.00 76.72 136 GLN C O 1
ATOM 5430 N N . THR C 2 139 ? -31.308 -79.103 -30.284 1.00 62.02 137 THR C N 1
ATOM 5431 C CA . THR C 2 139 ? -31.783 -80.393 -30.771 1.00 64.08 137 THR C CA 1
ATOM 5432 C C . THR C 2 139 ? -31.283 -81.475 -29.861 1.00 68.33 137 THR C C 1
ATOM 5433 O O . THR C 2 139 ? -30.107 -81.477 -29.478 1.00 74.01 137 THR C O 1
ATOM 5437 N N . ASN C 2 140 ? -32.213 -82.358 -29.504 1.00 77.64 138 ASN C N 1
ATOM 5438 C CA . ASN C 2 140 ? -31.923 -83.653 -28.885 1.00 88.64 138 ASN C CA 1
ATOM 5439 C C . ASN C 2 140 ? -31.394 -84.585 -29.976 1.00 89.16 138 ASN C C 1
ATOM 5440 O O . ASN C 2 140 ? -32.051 -84.736 -31.013 1.00 87.49 138 ASN C O 1
ATOM 5445 N N . PRO C 2 141 ? -30.220 -85.217 -29.767 1.00 93.08 139 PRO C N 1
ATOM 5446 C CA . PRO C 2 141 ? -29.765 -86.104 -30.854 1.00 93.67 139 PRO C CA 1
ATOM 5447 C C . PRO C 2 141 ? -30.434 -87.483 -30.853 1.00 94.80 139 PRO C C 1
ATOM 5448 O O . PRO C 2 141 ? -30.726 -88.011 -31.932 1.00 94.70 139 PRO C O 1
ATOM 5452 N N . MET C 2 142 ? -30.719 -88.014 -29.661 1.00 96.68 140 MET C N 1
ATOM 5453 C CA . MET C 2 142 ? -31.370 -89.320 -29.472 1.00 98.92 140 MET C CA 1
ATOM 5454 C C . MET C 2 142 ? -32.871 -89.315 -29.803 1.00 97.38 140 MET C C 1
ATOM 5455 O O . MET C 2 142 ? -33.482 -90.379 -29.966 1.00 99.30 140 MET C O 1
ATOM 5460 N N . THR C 2 143 ? -33.456 -88.121 -29.900 1.00 92.95 141 THR C N 1
ATOM 5461 C CA . THR C 2 143 ? -34.908 -87.979 -30.022 1.00 85.82 141 THR C CA 1
ATOM 5462 C C . THR C 2 143 ? -35.324 -87.032 -31.163 1.00 77.90 141 THR C C 1
ATOM 5463 O O . THR C 2 143 ? -36.304 -87.322 -31.852 1.00 85.96 141 THR C O 1
ATOM 5467 N N . LYS C 2 144 ? -34.539 -85.977 -31.410 1.00 67.61 142 LYS C N 1
ATOM 5468 C CA . LYS C 2 144 ? -34.769 -84.927 -32.428 1.00 59.79 142 LYS C CA 1
ATOM 5469 C C . LYS C 2 144 ? -35.561 -83.696 -31.892 1.00 62.64 142 LYS C C 1
ATOM 5470 O O . LYS C 2 144 ? -35.732 -82.680 -32.581 1.00 57.86 142 LYS C O 1
ATOM 5476 N N . LEU C 2 145 ? -35.970 -83.739 -30.625 1.00 64.13 143 LEU C N 1
ATOM 5477 C CA . LEU C 2 145 ? -36.727 -82.622 -30.048 1.00 69.04 143 LEU C CA 1
ATOM 5478 C C . LEU C 2 145 ? -35.925 -81.312 -29.765 1.00 70.27 143 LEU C C 1
ATOM 5479 O O . LEU C 2 145 ? -34.984 -81.274 -28.942 1.00 61.86 143 LEU C O 1
ATOM 5484 N N . GLN C 2 146 ? -36.299 -80.258 -30.500 1.00 70.73 144 GLN C N 1
ATOM 5485 C CA . GLN C 2 146 ? -35.771 -78.888 -30.339 1.00 69.37 144 GLN C CA 1
ATOM 5486 C C . GLN C 2 146 ? -36.417 -78.164 -29.162 1.00 69.35 144 GLN C C 1
ATOM 5487 O O . GLN C 2 146 ? -37.599 -78.369 -28.892 1.00 72.17 144 GLN C O 1
ATOM 5493 N N . GLU C 2 147 ? -35.638 -77.313 -28.493 1.00 66.48 145 GLU C N 1
ATOM 5494 C CA . GLU C 2 147 ? -36.016 -76.632 -27.239 1.00 67.83 145 GLU C CA 1
ATOM 5495 C C . GLU C 2 147 ? -35.241 -75.313 -27.109 1.00 71.52 145 GLU C C 1
ATOM 5496 O O . GLU C 2 147 ? -34.057 -75.240 -27.473 1.00 66.34 145 GLU C O 1
ATOM 5502 N N . LEU C 2 148 ? -35.885 -74.317 -26.499 1.00 69.06 146 LEU C N 1
ATOM 5503 C CA . LEU C 2 148 ? -35.278 -73.025 -26.200 1.00 63.72 146 LEU C CA 1
ATOM 5504 C C . LEU C 2 148 ? -34.321 -73.242 -25.011 1.00 71.09 146 LEU C C 1
ATOM 5505 O O . LEU C 2 148 ? -34.651 -74.011 -24.076 1.00 65.85 146 LEU C O 1
ATOM 5510 N N . ARG C 2 149 ? -33.132 -72.622 -25.094 1.00 67.48 147 ARG C N 1
ATOM 5511 C CA . ARG C 2 149 ? -32.041 -72.784 -24.116 1.00 62.48 147 ARG C CA 1
ATOM 5512 C C . ARG C 2 149 ? -31.136 -71.573 -23.976 1.00 61.74 147 ARG C C 1
ATOM 5513 O O . ARG C 2 149 ? -30.764 -70.974 -25.001 1.00 49.40 147 ARG C O 1
ATOM 5521 N N . TYR C 2 150 ? -30.703 -71.348 -22.721 1.00 60.09 148 TYR C N 1
ATOM 5522 C CA . TYR C 2 150 ? -29.814 -70.251 -22.269 1.00 57.55 148 TYR C CA 1
ATOM 5523 C C . TYR C 2 150 ? -28.534 -70.761 -21.588 1.00 55.62 148 TYR C C 1
ATOM 5524 O O . TYR C 2 150 ? -28.596 -71.446 -20.551 1.00 59.66 148 TYR C O 1
ATOM 5533 N N . LEU C 2 151 ? -27.389 -70.354 -22.147 1.00 54.39 149 LEU C N 1
ATOM 5534 C CA . LEU C 2 151 ? -26.034 -70.816 -21.746 1.00 51.72 149 LEU C CA 1
ATOM 5535 C C . LEU C 2 151 ? -25.139 -69.695 -21.181 1.00 55.24 149 LEU C C 1
ATOM 5536 O O . LEU C 2 151 ? -25.158 -68.570 -21.704 1.00 53.53 149 LEU C O 1
ATOM 5541 N N . MET C 2 152 ? -24.304 -70.011 -20.194 1.00 51.87 150 MET C N 1
ATOM 5542 C CA . MET C 2 152 ? -23.606 -68.946 -19.467 1.00 65.71 150 MET C CA 1
ATOM 5543 C C . MET C 2 152 ? -22.093 -69.110 -19.461 1.00 68.20 150 MET C C 1
ATOM 5544 O O . MET C 2 152 ? -21.570 -70.193 -19.134 1.00 67.66 150 MET C O 1
ATOM 5549 N N . PHE C 2 153 ? -21.396 -68.011 -19.737 1.00 65.06 151 PHE C N 1
ATOM 5550 C CA . PHE C 2 153 ? -19.952 -68.102 -19.984 1.00 75.48 151 PHE C CA 1
ATOM 5551 C C . PHE C 2 153 ? -19.106 -67.263 -19.051 1.00 77.96 151 PHE C C 1
ATOM 5552 O O . PHE C 2 153 ? -17.948 -67.581 -18.779 1.00 79.31 151 PHE C O 1
ATOM 5560 N N . ASP C 2 154 ? -19.711 -66.182 -18.579 1.00 84.11 152 ASP C N 1
ATOM 5561 C CA . ASP C 2 154 ? -19.142 -65.377 -17.521 1.00 86.94 152 ASP C CA 1
ATOM 5562 C C . ASP C 2 154 ? -20.271 -64.723 -16.724 1.00 91.57 152 ASP C C 1
ATOM 5563 O O . ASP C 2 154 ? -21.399 -64.610 -17.212 1.00 89.81 152 ASP C O 1
ATOM 5568 N N . CYS C 2 155 ? -19.946 -64.328 -15.495 1.00 92.94 153 CYS C N 1
ATOM 5569 C CA . CYS C 2 155 ? -20.852 -63.693 -14.553 1.00 99.64 153 CYS C CA 1
ATOM 5570 C C . CYS C 2 155 ? -20.038 -62.614 -13.859 1.00 100.72 153 CYS C C 1
ATOM 5571 O O . CYS C 2 155 ? -18.888 -62.865 -13.452 1.00 102.82 153 CYS C O 1
ATOM 5574 N N . LEU C 2 156 ? -20.640 -61.433 -13.715 1.00 96.20 154 LEU C N 1
ATOM 5575 C CA . LEU C 2 156 ? -19.970 -60.278 -13.123 1.00 96.71 154 LEU C CA 1
ATOM 5576 C C . LEU C 2 156 ? -20.667 -59.678 -11.902 1.00 105.15 154 LEU C C 1
ATOM 5577 O O . LEU C 2 156 ? -20.228 -58.646 -11.366 1.00 108.69 154 LEU C O 1
ATOM 5582 N N . ALA C 2 157 ? -21.764 -60.315 -11.487 1.00 107.58 155 ALA C N 1
ATOM 5583 C CA . ALA C 2 157 ? -22.438 -60.000 -10.221 1.00 103.76 155 ALA C CA 1
ATOM 5584 C C . ALA C 2 157 ? -23.066 -61.241 -9.613 1.00 101.66 155 ALA C C 1
ATOM 5585 O O . ALA C 2 157 ? -23.808 -61.961 -10.274 1.00 99.23 155 ALA C O 1
ATOM 5587 N N . ILE C 2 158 ? -22.710 -61.511 -8.361 1.00 103.16 156 ILE C N 1
ATOM 5588 C CA . ILE C 2 158 ? -23.395 -62.529 -7.573 1.00 98.29 156 ILE C CA 1
ATOM 5589 C C . ILE C 2 158 ? -23.760 -61.975 -6.199 1.00 100.68 156 ILE C C 1
ATOM 5590 O O . ILE C 2 158 ? -22.926 -61.361 -5.511 1.00 102.64 156 ILE C O 1
ATOM 5595 N N . ASN C 2 159 ? -25.040 -62.147 -5.869 1.00 95.65 157 ASN C N 1
ATOM 5596 C CA . ASN C 2 159 ? -25.638 -61.694 -4.621 1.00 85.42 157 ASN C CA 1
ATOM 5597 C C . ASN C 2 159 ? -25.107 -60.359 -4.102 1.00 83.48 157 ASN C C 1
ATOM 5598 O O . ASN C 2 159 ? -24.310 -60.312 -3.158 1.00 74.23 157 ASN C O 1
ATOM 5603 N N . GLY C 2 160 ? -25.485 -59.311 -4.847 1.00 81.25 158 GLY C N 1
ATOM 5604 C CA . GLY C 2 160 ? -25.097 -57.913 -4.648 1.00 77.78 158 GLY C CA 1
ATOM 5605 C C . GLY C 2 160 ? -23.624 -57.596 -4.836 1.00 79.95 158 GLY C C 1
ATOM 5606 O O . GLY C 2 160 ? -23.265 -56.450 -5.104 1.00 81.25 158 GLY C O 1
ATOM 5607 N N . ARG C 2 161 ? -22.775 -58.610 -4.682 1.00 86.44 159 ARG C N 1
ATOM 5608 C CA . ARG C 2 161 ? -21.319 -58.484 -4.776 1.00 93.40 159 ARG C CA 1
ATOM 5609 C C . ARG C 2 161 ? -20.880 -58.334 -6.248 1.00 91.72 159 ARG C C 1
ATOM 5610 O O . ARG C 2 161 ? -21.078 -59.241 -7.068 1.00 87.74 159 ARG C O 1
ATOM 5618 N N . CYS C 2 162 ? -20.370 -57.147 -6.585 1.00 93.47 160 CYS C N 1
ATOM 5619 C CA . CYS C 2 162 ? -19.785 -56.877 -7.909 1.00 94.47 160 CYS C CA 1
ATOM 5620 C C . CYS C 2 162 ? -18.579 -57.778 -8.170 1.00 95.08 160 CYS C C 1
ATOM 5621 O O . CYS C 2 162 ? -17.473 -57.545 -7.657 1.00 93.31 160 CYS C O 1
ATOM 5624 N N . LEU C 2 163 ? -18.824 -58.828 -8.945 1.00 94.63 161 LEU C N 1
ATOM 5625 C CA . LEU C 2 163 ? -17.750 -59.702 -9.403 1.00 96.07 161 LEU C CA 1
ATOM 5626 C C . LEU C 2 163 ? -17.191 -59.247 -10.770 1.00 92.62 161 LEU C C 1
ATOM 5627 O O . LEU C 2 163 ? -17.137 -60.028 -11.707 1.00 94.08 161 LEU C O 1
ATOM 5632 N N . THR C 2 164 ? -16.831 -57.971 -10.898 1.00 94.21 162 THR C N 1
ATOM 5633 C CA . THR C 2 164 ? -16.177 -57.447 -12.104 1.00 92.68 162 THR C CA 1
ATOM 5634 C C . THR C 2 164 ? -14.662 -57.505 -11.902 1.00 96.31 162 THR C C 1
ATOM 5635 O O . THR C 2 164 ? -13.971 -58.245 -12.602 1.00 89.65 162 THR C O 1
ATOM 5639 N N . GLN C 2 165 ? -14.179 -56.780 -10.888 1.00 102.14 163 GLN C N 1
ATOM 5640 C CA . GLN C 2 165 ? -12.760 -56.480 -10.677 1.00 107.51 163 GLN C CA 1
ATOM 5641 C C . GLN C 2 165 ? -11.865 -57.692 -10.392 1.00 114.89 163 GLN C C 1
ATOM 5642 O O . GLN C 2 165 ? -10.640 -57.552 -10.222 1.00 116.38 163 GLN C O 1
ATOM 5648 N N . SER C 2 166 ? -12.492 -58.872 -10.410 1.00 118.72 164 SER C N 1
ATOM 5649 C CA . SER C 2 166 ? -11.899 -60.168 -10.068 1.00 118.93 164 SER C CA 1
ATOM 5650 C C . SER C 2 166 ? -11.617 -61.039 -11.297 1.00 114.68 164 SER C C 1
ATOM 5651 O O . SER C 2 166 ? -12.412 -61.018 -12.245 1.00 113.12 164 SER C O 1
ATOM 5654 N N . PRO C 2 167 ? -10.504 -61.815 -11.277 1.00 112.25 165 PRO C N 1
ATOM 5655 C CA . PRO C 2 167 ? -10.137 -62.787 -12.321 1.00 111.11 165 PRO C CA 1
ATOM 5656 C C . PRO C 2 167 ? -11.267 -63.723 -12.756 1.00 108.18 165 PRO C C 1
ATOM 5657 O O . PRO C 2 167 ? -12.191 -63.974 -11.978 1.00 112.67 165 PRO C O 1
ATOM 5661 N N . THR C 2 168 ? -11.179 -64.223 -13.987 1.00 103.74 166 THR C N 1
ATOM 5662 C CA . THR C 2 168 ? -12.207 -65.094 -14.578 1.00 103.37 166 THR C CA 1
ATOM 5663 C C . THR C 2 168 ? -12.460 -66.320 -13.713 1.00 100.35 166 THR C C 1
ATOM 5664 O O . THR C 2 168 ? -13.608 -66.608 -13.386 1.00 93.62 166 THR C O 1
ATOM 5668 N N . SER C 2 169 ? -11.380 -67.009 -13.342 1.00 97.67 167 SER C N 1
ATOM 5669 C CA . SER C 2 169 ? -11.448 -68.290 -12.642 1.00 96.68 167 SER C CA 1
ATOM 5670 C C . SER C 2 169 ? -12.452 -68.197 -11.513 1.00 97.26 167 SER C C 1
ATOM 5671 O O . SER C 2 169 ? -13.429 -68.953 -11.496 1.00 98.53 167 SER C O 1
ATOM 5674 N N . SER C 2 170 ? -12.247 -67.179 -10.675 1.00 99.92 168 SER C N 1
ATOM 5675 C CA . SER C 2 170 ? -13.117 -66.780 -9.563 1.00 93.68 168 SER C CA 1
ATOM 5676 C C . SER C 2 170 ? -14.446 -66.151 -9.983 1.00 91.36 168 SER C C 1
ATOM 5677 O O . SER C 2 170 ? -15.418 -66.262 -9.242 1.00 94.80 168 SER C O 1
ATOM 5680 N N . ARG C 2 171 ? -14.502 -65.492 -11.139 1.00 89.46 169 ARG C N 1
ATOM 5681 C CA . ARG C 2 171 ? -15.788 -65.048 -11.699 1.00 92.76 169 ARG C CA 1
ATOM 5682 C C . ARG C 2 171 ? -16.665 -66.251 -12.084 1.00 91.84 169 ARG C C 1
ATOM 5683 O O . ARG C 2 171 ? -17.774 -66.380 -11.560 1.00 92.21 169 ARG C O 1
ATOM 5691 N N . LEU C 2 172 ? -16.176 -67.117 -12.978 1.00 87.51 170 LEU C N 1
ATOM 5692 C CA . LEU C 2 172 ? -16.820 -68.412 -13.280 1.00 85.09 170 LEU C CA 1
ATOM 5693 C C . LEU C 2 172 ? -17.158 -69.186 -12.009 1.00 83.12 170 LEU C C 1
ATOM 5694 O O . LEU C 2 172 ? -18.300 -69.650 -11.879 1.00 79.97 170 LEU C O 1
ATOM 5699 N N . ALA C 2 173 ? -16.167 -69.322 -11.111 1.00 71.67 171 ALA C N 1
ATOM 5700 C CA . ALA C 2 173 ? -16.247 -70.185 -9.912 1.00 76.28 171 ALA C CA 1
ATOM 5701 C C . ALA C 2 173 ? -17.532 -70.012 -9.091 1.00 82.50 171 ALA C C 1
ATOM 5702 O O . ALA C 2 173 ? -18.425 -70.866 -9.139 1.00 80.83 171 ALA C O 1
ATOM 5704 N N . HIS C 2 174 ? -17.597 -68.906 -8.345 1.00 88.59 172 HIS C N 1
ATOM 5705 C CA . HIS C 2 174 ? -18.773 -68.472 -7.598 1.00 88.31 172 HIS C CA 1
ATOM 5706 C C . HIS C 2 174 ? -20.052 -68.875 -8.345 1.00 92.36 172 HIS C C 1
ATOM 5707 O O . HIS C 2 174 ? -20.805 -69.715 -7.850 1.00 96.59 172 HIS C O 1
ATOM 5714 N N . LEU C 2 175 ? -20.232 -68.354 -9.562 1.00 90.02 173 LEU C N 1
ATOM 5715 C CA . LEU C 2 175 ? -21.399 -68.616 -10.423 1.00 85.45 173 LEU C CA 1
ATOM 5716 C C . LEU C 2 175 ? -21.873 -70.075 -10.436 1.00 80.12 173 LEU C C 1
ATOM 5717 O O . LEU C 2 175 ? -23.037 -70.362 -10.704 1.00 70.57 173 LEU C O 1
ATOM 5722 N N . GLY C 2 176 ? -20.945 -70.987 -10.177 1.00 80.88 174 GLY C N 1
ATOM 5723 C CA . GLY C 2 176 ? -21.222 -72.414 -10.181 1.00 78.74 174 GLY C CA 1
ATOM 5724 C C . GLY C 2 176 ? -22.077 -72.696 -8.981 1.00 71.36 174 GLY C C 1
ATOM 5725 O O . GLY C 2 176 ? -23.274 -72.935 -9.129 1.00 72.04 174 GLY C O 1
ATOM 5726 N N . LYS C 2 177 ? -21.440 -72.610 -7.813 1.00 75.55 175 LYS C N 1
ATOM 5727 C CA . LYS C 2 177 ? -22.034 -72.845 -6.4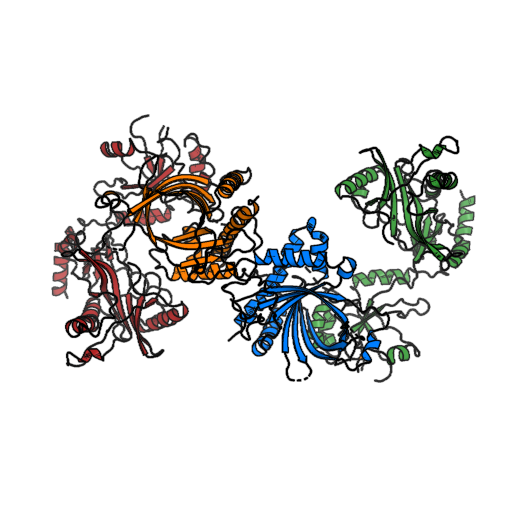83 1.00 74.13 175 LYS C CA 1
ATOM 5728 C C . LYS C 2 177 ? -23.194 -71.880 -6.317 1.00 72.65 175 LYS C C 1
ATOM 5729 O O . LYS C 2 177 ? -24.350 -72.293 -6.292 1.00 67.27 175 LYS C O 1
ATOM 5735 N N . GLU C 2 178 ? -22.869 -70.592 -6.301 1.00 75.28 176 GLU C N 1
ATOM 5736 C CA . GLU C 2 178 ? -23.859 -69.542 -6.136 1.00 82.03 176 GLU C CA 1
ATOM 5737 C C . GLU C 2 178 ? -25.147 -69.727 -6.944 1.00 81.47 176 GLU C C 1
ATOM 5738 O O . GLU C 2 178 ? -26.130 -70.226 -6.396 1.00 89.11 176 GLU C O 1
ATOM 5744 N N . PHE C 2 179 ? -25.158 -69.345 -8.218 1.00 75.91 177 PHE C N 1
ATOM 5745 C CA . PHE C 2 179 ? -26.393 -69.408 -8.985 1.00 76.85 177 PHE C CA 1
ATOM 5746 C C . PHE C 2 179 ? -26.866 -70.798 -9.470 1.00 81.90 177 PHE C C 1
ATOM 5747 O O . PHE C 2 179 ? -28.037 -71.135 -9.293 1.00 81.30 177 PHE C O 1
ATOM 5755 N N . PHE C 2 180 ? -25.971 -71.584 -10.074 1.00 83.54 178 PHE C N 1
ATOM 5756 C CA . PHE C 2 180 ? -26.338 -72.796 -10.812 1.00 82.87 178 PHE C CA 1
ATOM 5757 C C . PHE C 2 180 ? -26.687 -74.000 -9.936 1.00 83.15 178 PHE C C 1
ATOM 5758 O O . PHE C 2 180 ? -27.724 -74.638 -10.155 1.00 81.33 178 PHE C O 1
ATOM 5766 N N . LYS C 2 181 ? -25.784 -74.356 -9.019 1.00 81.53 179 LYS C N 1
ATOM 5767 C CA . LYS C 2 181 ? -26.012 -75.415 -8.022 1.00 80.90 179 LYS C CA 1
ATOM 5768 C C . LYS C 2 181 ? -27.477 -75.370 -7.460 1.00 82.48 179 LYS C C 1
ATOM 5769 O O . LYS C 2 181 ? -28.217 -76.336 -7.684 1.00 82.99 179 LYS C O 1
ATOM 5775 N N . PRO C 2 182 ? -27.934 -74.237 -6.850 1.00 74.97 180 PRO C N 1
ATOM 5776 C CA . PRO C 2 182 ? -29.314 -74.081 -6.356 1.00 69.52 180 PRO C CA 1
ATOM 5777 C C . PRO C 2 182 ? -30.418 -74.033 -7.409 1.00 65.48 180 PRO C C 1
ATOM 5778 O O . PRO C 2 182 ? -31.520 -74.494 -7.121 1.00 63.14 180 PRO C O 1
ATOM 5782 N N . TYR C 2 183 ? -30.157 -73.493 -8.601 1.00 66.63 181 TYR C N 1
ATOM 5783 C CA . TYR C 2 183 ? -31.065 -73.781 -9.728 1.00 66.48 181 TYR C CA 1
ATOM 5784 C C . TYR C 2 183 ? -31.126 -75.305 -9.836 1.00 67.99 181 TYR C C 1
ATOM 5785 O O . TYR C 2 183 ? -32.201 -75.874 -9.688 1.00 72.22 181 TYR C O 1
ATOM 5794 N N . PHE C 2 184 ? -29.975 -75.964 -9.968 1.00 75.12 182 PHE C N 1
ATOM 5795 C CA . PHE C 2 184 ? -29.979 -77.361 -10.411 1.00 90.31 182 PHE C CA 1
ATOM 5796 C C . PHE C 2 184 ? -30.579 -78.321 -9.395 1.00 93.80 182 PHE C C 1
ATOM 5797 O O . PHE C 2 184 ? -31.461 -79.119 -9.741 1.00 90.81 182 PHE C O 1
ATOM 5805 N N . ASP C 2 185 ? -30.108 -78.201 -8.153 1.00 98.26 183 ASP C N 1
ATOM 5806 C CA . ASP C 2 185 ? -30.657 -78.898 -6.987 1.00 93.95 183 ASP C CA 1
ATOM 5807 C C . ASP C 2 185 ? -32.165 -78.742 -6.913 1.00 94.75 183 ASP C C 1
ATOM 5808 O O . ASP C 2 185 ? -32.880 -79.744 -6.936 1.00 94.51 183 ASP C O 1
ATOM 5813 N N . LEU C 2 186 ? -32.618 -77.487 -6.906 1.00 92.44 184 LEU C N 1
ATOM 5814 C CA . LEU C 2 186 ? -34.036 -77.119 -6.858 1.00 92.59 184 LEU C CA 1
ATOM 5815 C C . LEU C 2 186 ? -34.861 -77.789 -7.941 1.00 92.02 184 LEU C C 1
ATOM 5816 O O . LEU C 2 186 ? -36.029 -78.103 -7.727 1.00 100.86 184 LEU C O 1
ATOM 5821 N N . ARG C 2 187 ? -34.262 -77.970 -9.109 1.00 87.87 185 ARG C N 1
ATOM 5822 C CA . ARG C 2 187 ? -34.958 -78.597 -10.206 1.00 89.72 185 ARG C CA 1
ATOM 5823 C C . ARG C 2 187 ? -34.844 -80.115 -10.076 1.00 96.39 185 ARG C C 1
ATOM 5824 O O . ARG C 2 187 ? -35.681 -80.854 -10.603 1.00 98.45 185 ARG C O 1
ATOM 5832 N N . ALA C 2 188 ? -33.807 -80.571 -9.376 1.00 102.09 186 ALA C N 1
ATOM 5833 C CA . ALA C 2 188 ? -33.512 -81.998 -9.262 1.00 107.87 186 ALA C CA 1
ATOM 5834 C C . ALA C 2 188 ? -34.261 -82.668 -8.107 1.00 111.68 186 ALA C C 1
ATOM 5835 O O . ALA C 2 188 ? -34.787 -83.777 -8.268 1.00 114.60 186 ALA C O 1
ATOM 5837 N N . ALA C 2 189 ? -34.320 -81.984 -6.964 1.00 111.05 187 ALA C N 1
ATOM 5838 C CA . ALA C 2 189 ? -35.124 -82.413 -5.818 1.00 113.92 187 ALA C CA 1
ATOM 5839 C C . ALA C 2 189 ? -36.644 -82.386 -6.085 1.00 110.21 187 ALA C C 1
ATOM 5840 O O . ALA C 2 189 ? -37.313 -83.422 -5.961 1.00 110.51 187 ALA C O 1
ATOM 5842 N N . TYR C 2 190 ? -37.168 -81.224 -6.481 1.00 103.56 188 TYR C N 1
ATOM 5843 C CA . TYR C 2 190 ? -38.605 -81.036 -6.665 1.00 99.69 188 TYR C CA 1
ATOM 5844 C C . TYR C 2 190 ? -38.971 -80.612 -8.092 1.00 98.72 188 TYR C C 1
ATOM 5845 O O . TYR C 2 190 ? -39.019 -79.403 -8.369 1.00 92.23 188 TYR C O 1
ATOM 5854 N N . PRO C 2 191 ? -39.241 -81.595 -8.989 1.00 99.14 189 PRO C N 1
ATOM 5855 C CA . PRO C 2 191 ? -39.634 -81.343 -10.381 1.00 100.47 189 PRO C CA 1
ATOM 5856 C C . PRO C 2 191 ? -40.936 -80.555 -10.533 1.00 104.40 189 PRO C C 1
ATOM 5857 O O . PRO C 2 191 ? -41.041 -79.722 -11.440 1.00 108.25 189 PRO C O 1
ATOM 5861 N N . ASN C 2 192 ? -41.883 -80.785 -9.623 1.00 108.79 190 ASN C N 1
ATOM 5862 C CA . ASN C 2 192 ? -43.204 -80.159 -9.665 1.00 109.60 190 ASN C CA 1
ATOM 5863 C C . ASN C 2 192 ? -43.317 -78.683 -9.290 1.00 108.59 190 ASN C C 1
ATOM 5864 O O . ASN C 2 192 ? -44.098 -77.982 -9.935 1.00 111.13 190 ASN C O 1
ATOM 5869 N N . ARG C 2 193 ? -42.579 -78.219 -8.273 1.00 105.64 191 ARG C N 1
ATOM 5870 C CA . ARG C 2 193 ? -42.663 -76.822 -7.787 1.00 107.76 191 ARG C CA 1
ATOM 5871 C C . ARG C 2 193 ? -42.386 -75.764 -8.873 1.00 110.13 191 ARG C C 1
ATOM 5872 O O . ARG C 2 193 ? -42.536 -74.556 -8.643 1.00 113.88 191 ARG C O 1
ATOM 5880 N N . CYS C 2 194 ? -42.030 -76.222 -10.072 1.00 107.69 192 CYS C N 1
ATOM 5881 C CA . CYS C 2 194 ? -41.544 -75.331 -11.113 1.00 108.26 192 CYS C CA 1
ATOM 5882 C C . CYS C 2 194 ? -41.720 -75.850 -12.542 1.00 105.68 192 CYS C C 1
ATOM 5883 O O . CYS C 2 194 ? -40.818 -76.491 -13.094 1.00 105.39 192 CYS C O 1
ATOM 5886 N N . THR C 2 195 ? -42.904 -75.620 -13.108 1.00 99.93 193 THR C N 1
ATOM 5887 C CA . THR C 2 195 ? -43.120 -75.785 -14.548 1.00 97.65 193 THR C CA 1
ATOM 5888 C C . THR C 2 195 ? -43.274 -74.357 -15.096 1.00 100.43 193 THR C C 1
ATOM 5889 O O . THR C 2 195 ? -43.222 -74.117 -16.323 1.00 94.14 193 THR C O 1
ATOM 5893 N N . THR C 2 196 ? -43.416 -73.436 -14.129 1.00 97.14 194 THR C N 1
ATOM 5894 C CA . THR C 2 196 ? -43.280 -71.970 -14.267 1.00 90.82 194 THR C CA 1
ATOM 5895 C C . THR C 2 196 ? -42.005 -71.555 -15.041 1.00 86.62 194 THR C C 1
ATOM 5896 O O . THR C 2 196 ? -41.908 -70.418 -15.511 1.00 83.51 194 THR C O 1
ATOM 5900 N N . PHE C 2 197 ? -41.027 -72.467 -15.087 1.00 81.57 195 PHE C N 1
ATOM 5901 C CA . PHE C 2 197 ? -39.728 -72.350 -15.770 1.00 80.52 195 PHE C CA 1
ATOM 5902 C C . PHE C 2 197 ? -39.937 -72.596 -17.295 1.00 78.02 195 PHE C C 1
ATOM 5903 O O . PHE C 2 197 ? -40.204 -73.733 -17.703 1.00 84.97 195 PHE C O 1
ATOM 5911 N N . PRO C 2 198 ? -39.837 -71.547 -18.139 1.00 70.34 196 PRO C N 1
ATOM 5912 C CA . PRO C 2 198 ? -40.161 -71.632 -19.572 1.00 70.69 196 PRO C CA 1
ATOM 5913 C C . PRO C 2 198 ? -39.149 -72.328 -20.472 1.00 69.86 196 PRO C C 1
ATOM 5914 O O . PRO C 2 198 ? -39.474 -72.632 -21.620 1.00 79.77 196 PRO C O 1
ATOM 5918 N N . PHE C 2 199 ? -37.939 -72.550 -19.967 1.00 63.62 197 PHE C N 1
ATOM 5919 C CA . PHE C 2 199 ? -36.799 -72.955 -20.777 1.00 49.31 197 PHE C CA 1
ATOM 5920 C C . PHE C 2 199 ? -35.623 -73.404 -19.906 1.00 50.79 197 PHE C C 1
ATOM 5921 O O . PHE C 2 199 ? -35.506 -72.940 -18.771 1.00 58.24 197 PHE C O 1
ATOM 5929 N N . LYS C 2 200 ? -34.733 -74.248 -20.435 1.00 49.86 198 LYS C N 1
ATOM 5930 C CA . LYS C 2 200 ? -33.635 -74.817 -19.641 1.00 59.42 198 LYS C CA 1
ATOM 5931 C C . LYS C 2 200 ? -32.375 -73.935 -19.473 1.00 68.72 198 LYS C C 1
ATOM 5932 O O . LYS C 2 200 ? -32.154 -72.985 -20.240 1.00 75.27 198 LYS C O 1
ATOM 5938 N N . ILE C 2 201 ? -31.577 -74.233 -18.442 1.00 69.09 199 ILE C N 1
ATOM 5939 C CA . ILE C 2 201 ? -30.304 -73.542 -18.171 1.00 67.14 199 ILE C CA 1
ATOM 5940 C C . ILE C 2 201 ? -29.126 -74.519 -18.087 1.00 59.97 199 ILE C C 1
ATOM 5941 O O . ILE C 2 201 ? -29.290 -75.657 -17.652 1.00 56.07 199 ILE C O 1
ATOM 5946 N N . SER C 2 202 ? -27.979 -74.115 -18.635 1.00 58.99 200 SER C N 1
ATOM 5947 C CA . SER C 2 202 ? -26.764 -74.920 -18.555 1.00 62.12 200 SER C CA 1
ATOM 5948 C C . SER C 2 202 ? -25.543 -74.049 -18.569 1.00 57.68 200 SER C C 1
ATOM 5949 O O . SER C 2 202 ? -25.607 -72.909 -19.067 1.00 68.62 200 SER C O 1
ATOM 5952 N N . MET C 2 203 ? -24.455 -74.594 -18.017 1.00 45.98 201 MET C N 1
ATOM 5953 C CA . MET C 2 203 ? -23.152 -73.924 -18.032 1.00 59.82 201 MET C CA 1
ATOM 5954 C C . MET C 2 203 ? -22.492 -73.946 -19.435 1.00 62.01 201 MET C C 1
ATOM 5955 O O . MET C 2 203 ? -22.655 -74.916 -20.174 1.00 53.19 201 MET C O 1
ATOM 5960 N N . LYS C 2 204 ? -21.802 -72.870 -19.831 1.00 67.37 202 LYS C N 1
ATOM 5961 C CA . LYS C 2 204 ? -20.991 -72.945 -21.056 1.00 77.30 202 LYS C CA 1
ATOM 5962 C C . LYS C 2 204 ? -19.809 -73.875 -20.790 1.00 76.10 202 LYS C C 1
ATOM 5963 O O . LYS C 2 204 ? -19.015 -73.685 -19.850 1.00 73.35 202 LYS C O 1
ATOM 5969 N N . HIS C 2 205 ? -19.813 -74.942 -21.579 1.00 67.32 203 HIS C N 1
ATOM 5970 C CA . HIS C 2 205 ? -18.834 -76.022 -21.550 1.00 74.48 203 HIS C CA 1
ATOM 5971 C C . HIS C 2 205 ? -17.336 -75.619 -21.716 1.00 76.64 203 HIS C C 1
ATOM 5972 O O . HIS C 2 205 ? -16.727 -75.926 -22.755 1.00 73.89 203 HIS C O 1
ATOM 5979 N N . MET C 2 206 ? -16.725 -75.014 -20.689 1.00 68.06 204 MET C N 1
ATOM 5980 C CA . MET C 2 206 ? -15.376 -74.456 -20.833 1.00 79.49 204 MET C CA 1
ATOM 5981 C C . MET C 2 206 ? -14.236 -75.458 -21.046 1.00 85.80 204 MET C C 1
ATOM 5982 O O . MET C 2 206 ? -14.275 -76.563 -20.495 1.00 85.74 204 MET C O 1
ATOM 5987 N N . ASP C 2 207 ? -13.262 -75.052 -21.875 1.00 91.34 205 ASP C N 1
ATOM 5988 C CA . ASP C 2 207 ? -11.994 -75.769 -22.153 1.00 92.32 205 ASP C CA 1
ATOM 5989 C C . ASP C 2 207 ? -10.821 -74.787 -22.279 1.00 87.52 205 ASP C C 1
ATOM 5990 O O . ASP C 2 207 ? -11.013 -73.671 -22.744 1.00 89.06 205 ASP C O 1
ATOM 5995 N N . PHE C 2 208 ? -9.619 -75.183 -21.858 1.00 86.82 206 PHE C N 1
ATOM 5996 C CA . PHE C 2 208 ? -8.445 -74.286 -21.909 1.00 91.22 206 PHE C CA 1
ATOM 5997 C C . PHE C 2 208 ? -7.885 -74.207 -23.326 1.00 94.90 206 PHE C C 1
ATOM 5998 O O . PHE C 2 208 ? -8.120 -75.112 -24.126 1.00 104.86 206 PHE C O 1
ATOM 6006 N N . SER C 2 209 ? -7.107 -73.151 -23.587 1.00 93.12 207 SER C N 1
ATOM 6007 C CA . SER C 2 209 ? -6.303 -72.937 -24.806 1.00 87.29 207 SER C CA 1
ATOM 6008 C C . SER C 2 209 ? -5.706 -74.173 -25.473 1.00 82.92 207 SER C C 1
ATOM 6009 O O . SER C 2 209 ? -6.009 -74.433 -26.624 1.00 83.60 207 SER C O 1
ATOM 6012 N N . TYR C 2 210 ? -4.892 -74.927 -24.739 1.00 81.12 208 TYR C N 1
ATOM 6013 C CA . TYR C 2 210 ? -4.057 -75.991 -25.291 1.00 85.53 208 TYR C CA 1
ATOM 6014 C C . TYR C 2 210 ? -4.825 -77.200 -25.851 1.00 91.38 208 TYR C C 1
ATOM 6015 O O . TYR C 2 210 ? -4.253 -78.286 -26.052 1.00 97.16 208 TYR C O 1
ATOM 6024 N N . GLN C 2 211 ? -6.108 -76.989 -26.133 1.00 90.73 209 GLN C N 1
ATOM 6025 C CA . GLN C 2 211 ? -7.023 -78.040 -26.567 1.00 90.98 209 GLN C CA 1
ATOM 6026 C C . GLN C 2 211 ? -7.747 -77.760 -27.895 1.00 91.94 209 GLN C C 1
ATOM 6027 O O . GLN C 2 211 ? -8.625 -78.521 -28.274 1.00 94.62 209 GLN C O 1
ATOM 6033 N N . LEU C 2 212 ? -7.365 -76.707 -28.619 1.00 92.06 210 LEU C N 1
ATOM 6034 C CA . LEU C 2 212 ? -7.967 -76.374 -29.920 1.00 90.07 210 LEU C CA 1
ATOM 6035 C C . LEU C 2 212 ? -8.239 -77.616 -30.770 1.00 96.33 210 LEU C C 1
ATOM 6036 O O . LEU C 2 212 ? -9.311 -77.728 -31.376 1.00 90.70 210 LEU C O 1
ATOM 6041 N N . VAL C 2 213 ? -7.251 -78.521 -30.786 1.00 104.84 211 VAL C N 1
ATOM 6042 C CA . VAL C 2 213 ? -7.338 -79.867 -31.378 1.00 109.23 211 VAL C CA 1
ATOM 6043 C C . VAL C 2 213 ? -8.625 -80.564 -30.954 1.00 111.34 211 VAL C C 1
ATOM 6044 O O . VAL C 2 213 ? -9.475 -80.854 -31.809 1.00 114.01 211 VAL C O 1
ATOM 6048 N N . LYS C 2 214 ? -8.762 -80.798 -29.645 1.00 105.60 212 LYS C N 1
ATOM 6049 C CA . LYS C 2 214 ? -9.999 -81.304 -29.041 1.00 107.64 212 LYS C CA 1
ATOM 6050 C C . LYS C 2 214 ? -11.221 -80.414 -29.384 1.00 107.10 212 LYS C C 1
ATOM 6051 O O . LYS C 2 214 ? -12.335 -80.938 -29.549 1.00 108.53 212 LYS C O 1
ATOM 6057 N N . VAL C 2 215 ? -10.999 -79.103 -29.554 1.00 103.74 213 VAL C N 1
ATOM 6058 C CA . VAL C 2 215 ? -12.082 -78.147 -29.823 1.00 101.06 213 VAL C CA 1
ATOM 6059 C C . VAL C 2 215 ? -12.642 -78.294 -31.235 1.00 100.65 213 VAL C C 1
ATOM 6060 O O . VAL C 2 215 ? -13.684 -78.913 -31.388 1.00 101.27 213 VAL C O 1
ATOM 6064 N N . ALA C 2 216 ? -11.964 -77.747 -32.243 1.00 97.06 214 ALA C N 1
ATOM 6065 C CA . ALA C 2 216 ? -12.435 -77.778 -33.635 1.00 92.81 214 ALA C CA 1
ATOM 6066 C C . ALA C 2 216 ? -13.079 -79.094 -34.124 1.00 91.93 214 ALA C C 1
ATOM 6067 O O . ALA C 2 216 ? -14.107 -79.080 -34.804 1.00 91.78 214 ALA C O 1
ATOM 6069 N N . LYS C 2 217 ? -12.488 -80.229 -33.759 1.00 97.52 215 LYS C N 1
ATOM 6070 C CA . LYS C 2 217 ? -13.020 -81.560 -34.100 1.00 100.29 215 LYS C CA 1
ATOM 6071 C C . LYS C 2 217 ? -14.450 -81.798 -33.545 1.00 102.03 215 LYS C C 1
ATOM 6072 O O . LYS C 2 217 ? -15.149 -82.723 -33.985 1.00 97.27 215 LYS C O 1
ATOM 6078 N N . SER C 2 218 ? -14.851 -80.962 -32.575 1.00 102.54 216 SER C N 1
ATOM 6079 C CA . SER C 2 218 ? -16.233 -80.822 -32.068 1.00 94.89 216 SER C CA 1
ATOM 6080 C C . SER C 2 218 ? -17.034 -79.695 -32.737 1.00 88.48 216 SER C C 1
ATOM 6081 O O . SER C 2 218 ? -18.237 -79.860 -32.935 1.00 90.58 216 SER C O 1
ATOM 6084 N N . LEU C 2 219 ? -16.372 -78.562 -33.005 1.00 80.20 217 LEU C N 1
ATOM 6085 C CA . LEU C 2 219 ? -16.912 -77.344 -33.640 1.00 80.57 217 LEU C CA 1
ATOM 6086 C C . LEU C 2 219 ? -18.100 -77.545 -34.612 1.00 91.57 217 LEU C C 1
ATOM 6087 O O . LEU C 2 219 ? -19.152 -76.911 -34.430 1.00 93.66 217 LEU C O 1
ATOM 6092 N N . ASP C 2 220 ? -17.937 -78.439 -35.598 1.00 95.12 218 ASP C N 1
ATOM 6093 C CA . ASP C 2 220 ? -18.963 -78.790 -36.613 1.00 94.52 218 ASP C CA 1
ATOM 6094 C C . ASP C 2 220 ? -20.044 -79.819 -36.222 1.00 91.86 218 ASP C C 1
ATOM 6095 O O . ASP C 2 220 ? -21.004 -80.032 -36.976 1.00 95.93 218 ASP C O 1
ATOM 6100 N N . LYS C 2 221 ? -19.894 -80.462 -35.067 1.00 89.47 219 LYS C N 1
ATOM 6101 C CA . LYS C 2 221 ? -20.808 -81.542 -34.670 1.00 91.36 219 LYS C CA 1
ATOM 6102 C C . LYS C 2 221 ? -21.663 -81.231 -33.423 1.00 88.91 219 LYS C C 1
ATOM 6103 O O . LYS C 2 221 ? -22.211 -82.132 -32.770 1.00 93.65 219 LYS C O 1
ATOM 6109 N N . LEU C 2 222 ? -21.846 -79.936 -33.173 1.00 87.91 220 LEU C N 1
ATOM 6110 C CA . LEU C 2 222 ? -22.678 -79.405 -32.080 1.00 86.32 220 LEU C CA 1
ATOM 6111 C C . LEU C 2 222 ? -24.136 -79.101 -32.503 1.00 81.64 220 LEU C C 1
ATOM 6112 O O . LEU C 2 222 ? -24.327 -78.514 -33.567 1.00 65.12 220 LEU C O 1
ATOM 6117 N N . PRO C 2 223 ? -25.147 -79.476 -31.668 1.00 81.65 221 PRO C N 1
ATOM 6118 C CA . PRO C 2 223 ? -26.604 -79.304 -31.873 1.00 77.46 221 PRO C CA 1
ATOM 6119 C C . PRO C 2 223 ? -27.124 -77.874 -32.118 1.00 74.82 221 PRO C C 1
ATOM 6120 O O . PRO C 2 223 ? -28.104 -77.715 -32.852 1.00 69.38 221 PRO C O 1
ATOM 6124 N N . HIS C 2 224 ? -26.541 -76.872 -31.449 1.00 79.75 222 HIS C N 1
ATOM 6125 C CA . HIS C 2 224 ? -26.778 -75.451 -31.769 1.00 85.42 222 HIS C CA 1
ATOM 6126 C C . HIS C 2 224 ? -25.766 -74.916 -32.804 1.00 91.72 222 HIS C C 1
ATOM 6127 O O . HIS C 2 224 ? -25.136 -75.707 -33.509 1.00 102.43 222 HIS C O 1
ATOM 6134 N N . LEU C 2 225 ? -25.610 -73.598 -32.908 1.00 87.40 223 LEU C N 1
ATOM 6135 C CA . LEU C 2 225 ? -24.850 -73.002 -33.993 1.00 90.36 223 LEU C CA 1
ATOM 6136 C C . LEU C 2 225 ? -23.567 -72.394 -33.493 1.00 95.81 223 LEU C C 1
ATOM 6137 O O . LEU C 2 225 ? -23.560 -71.816 -32.408 1.00 104.82 223 LEU C O 1
ATOM 6142 N N . SER C 2 226 ? -22.511 -72.460 -34.310 1.00 96.08 224 SER C N 1
ATOM 6143 C CA . SER C 2 226 ? -21.209 -71.912 -33.918 1.00 91.87 224 SER C CA 1
ATOM 6144 C C . SER C 2 226 ? -20.328 -71.347 -35.047 1.00 90.40 224 SER C C 1
ATOM 6145 O O . SER C 2 226 ? -19.600 -72.104 -35.717 1.00 91.96 224 SER C O 1
ATOM 6148 N N . ASP C 2 227 ? -20.375 -70.017 -35.209 1.00 81.89 225 ASP C N 1
ATOM 6149 C CA . ASP C 2 227 ? -19.631 -69.308 -36.259 1.00 74.58 225 ASP C CA 1
ATOM 6150 C C . ASP C 2 227 ? -18.255 -68.727 -35.864 1.00 76.61 225 ASP C C 1
ATOM 6151 O O . ASP C 2 227 ? -17.949 -67.524 -36.040 1.00 65.76 225 ASP C O 1
ATOM 6156 N N . GLY C 2 228 ? -17.428 -69.643 -35.348 1.00 77.89 226 GLY C N 1
ATOM 6157 C CA . GLY C 2 228 ? -16.035 -69.401 -34.982 1.00 74.11 226 GLY C CA 1
ATOM 6158 C C . GLY C 2 228 ? -15.714 -69.952 -33.609 1.00 76.04 226 GLY C C 1
ATOM 6159 O O . GLY C 2 228 ? -16.515 -70.675 -33.029 1.00 74.38 226 GLY C O 1
ATOM 6160 N N . LEU C 2 229 ? -14.521 -69.614 -33.119 1.00 84.05 227 LEU C N 1
ATOM 6161 C CA . LEU C 2 229 ? -14.069 -69.849 -31.743 1.00 75.98 227 LEU C CA 1
ATOM 6162 C C . LEU C 2 229 ? -14.010 -68.518 -30.996 1.00 81.26 227 LEU C C 1
ATOM 6163 O O . LEU C 2 229 ? -13.815 -67.451 -31.595 1.00 78.80 227 LEU C O 1
ATOM 6168 N N . ILE C 2 230 ? -14.185 -68.606 -29.679 1.00 84.56 228 ILE C N 1
ATOM 6169 C CA . ILE C 2 230 ? -14.057 -67.477 -28.766 1.00 76.76 228 ILE C CA 1
ATOM 6170 C C . ILE C 2 230 ? -12.995 -67.846 -27.716 1.00 75.07 228 ILE C C 1
ATOM 6171 O O . ILE C 2 230 ? -12.868 -69.033 -27.340 1.00 64.03 228 ILE C O 1
ATOM 6176 N N . PHE C 2 231 ? -12.228 -66.833 -27.298 1.00 74.41 229 PHE C N 1
ATOM 6177 C CA . PHE C 2 231 ? -11.004 -66.990 -26.487 1.00 84.13 229 PHE C CA 1
ATOM 6178 C C . PHE C 2 231 ? -11.106 -66.123 -25.229 1.00 90.87 229 PHE C C 1
ATOM 6179 O O . PHE C 2 231 ? -11.337 -64.911 -25.353 1.00 101.23 229 PHE C O 1
ATOM 6187 N N . THR C 2 232 ? -10.910 -66.704 -24.039 1.00 89.54 230 THR C N 1
ATOM 6188 C CA . THR C 2 232 ? -11.017 -65.923 -22.791 1.00 84.83 230 THR C CA 1
ATOM 6189 C C . THR C 2 232 ? -9.799 -66.074 -21.868 1.00 91.17 230 THR C C 1
ATOM 6190 O O . THR C 2 232 ? -9.347 -67.193 -21.631 1.00 90.30 230 THR C O 1
ATOM 6194 N N . PRO C 2 233 ? -9.266 -64.957 -21.330 1.00 89.17 231 PRO C N 1
ATOM 6195 C CA . PRO C 2 233 ? -8.102 -65.121 -20.456 1.00 83.67 231 PRO C CA 1
ATOM 6196 C C . PRO C 2 233 ? -8.491 -65.335 -18.991 1.00 81.98 231 PRO C C 1
ATOM 6197 O O . PRO C 2 233 ? -9.275 -64.549 -18.437 1.00 85.28 231 PRO C O 1
ATOM 6201 N N . VAL C 2 234 ? -7.957 -66.402 -18.392 1.00 76.09 232 VAL C N 1
ATOM 6202 C CA . VAL C 2 234 ? -8.222 -66.777 -16.995 1.00 74.81 232 VAL C CA 1
ATOM 6203 C C . VAL C 2 234 ? -7.885 -65.580 -16.071 1.00 81.67 232 VAL C C 1
ATOM 6204 O O . VAL C 2 234 ? -8.754 -64.752 -15.785 1.00 78.97 232 VAL C O 1
ATOM 6208 N N . LYS C 2 235 ? -6.627 -65.495 -15.640 1.00 85.56 233 LYS C N 1
ATOM 6209 C CA . LYS C 2 235 ? -6.034 -64.406 -14.858 1.00 94.38 233 LYS C CA 1
ATOM 6210 C C . LYS C 2 235 ? -6.557 -62.962 -15.012 1.00 97.33 233 LYS C C 1
ATOM 6211 O O . LYS C 2 235 ? -6.378 -62.154 -14.095 1.00 100.38 233 LYS C O 1
ATOM 6217 N N . ALA C 2 236 ? -7.160 -62.635 -16.158 1.00 96.97 234 ALA C N 1
ATOM 6218 C CA . ALA C 2 236 ? -7.670 -61.287 -16.466 1.00 96.60 234 ALA C CA 1
ATOM 6219 C C . ALA C 2 236 ? -9.013 -60.892 -15.837 1.00 96.41 234 ALA C C 1
ATOM 6220 O O . ALA C 2 236 ? -9.860 -61.756 -15.579 1.00 98.04 234 ALA C O 1
ATOM 6222 N N . PRO C 2 237 ? -9.224 -59.579 -15.617 1.00 98.04 235 PRO C N 1
ATOM 6223 C CA . PRO C 2 237 ? -10.533 -59.103 -15.139 1.00 97.81 235 PRO C CA 1
ATOM 6224 C C . PRO C 2 237 ? -11.494 -58.764 -16.266 1.00 90.85 235 PRO C C 1
ATOM 6225 O O . PRO C 2 237 ? -11.040 -58.398 -17.352 1.00 95.01 235 PRO C O 1
ATOM 6229 N N . TYR C 2 238 ? -12.795 -58.849 -15.980 1.00 82.49 236 TYR C N 1
ATOM 6230 C CA . TYR C 2 238 ? -13.892 -58.555 -16.925 1.00 73.33 236 TYR C CA 1
ATOM 6231 C C . TYR C 2 238 ? -14.000 -57.037 -17.204 1.00 72.81 236 TYR C C 1
ATOM 6232 O O . TYR C 2 238 ? -13.009 -56.300 -17.132 1.00 68.67 236 TYR C O 1
ATOM 6241 N N . THR C 2 239 ? -15.212 -56.569 -17.501 1.00 72.52 237 THR C N 1
ATOM 6242 C CA . THR C 2 239 ? -15.439 -55.249 -18.081 1.00 72.68 237 THR C CA 1
ATOM 6243 C C . THR C 2 239 ? -16.925 -54.908 -18.104 1.00 79.00 237 THR C C 1
ATOM 6244 O O . THR C 2 239 ? -17.778 -55.764 -18.398 1.00 79.25 237 THR C O 1
ATOM 6248 N N . ALA C 2 240 ? -17.189 -53.633 -17.811 1.00 75.38 238 ALA C N 1
ATOM 6249 C CA . ALA C 2 240 ? -18.423 -52.946 -18.144 1.00 72.71 238 ALA C CA 1
ATOM 6250 C C . ALA C 2 240 ? -18.574 -52.786 -19.682 1.00 79.72 238 ALA C C 1
ATOM 6251 O O . ALA C 2 240 ? -18.334 -53.739 -20.440 1.00 71.98 238 ALA C O 1
ATOM 6253 N N . GLY C 2 241 ? -18.965 -51.583 -20.123 1.00 84.30 239 GLY C N 1
ATOM 6254 C CA . GLY C 2 241 ? -19.318 -51.262 -21.519 1.00 89.59 239 GLY C CA 1
ATOM 6255 C C . GLY C 2 241 ? -18.257 -51.385 -22.608 1.00 88.28 239 GLY C C 1
ATOM 6256 O O . GLY C 2 241 ? -17.077 -51.084 -22.369 1.00 86.68 239 GLY C O 1
ATOM 6257 N N . GLY C 2 242 ? -18.689 -51.845 -23.787 1.00 77.81 240 GLY C N 1
ATOM 6258 C CA . GLY C 2 242 ? -17.823 -51.965 -24.951 1.00 79.07 240 GLY C CA 1
ATOM 6259 C C . GLY C 2 242 ? -16.557 -52.816 -24.886 1.00 80.61 240 GLY C C 1
ATOM 6260 O O . GLY C 2 242 ? -16.367 -53.636 -23.987 1.00 75.71 240 GLY C O 1
ATOM 6261 N N . LYS C 2 243 ? -15.661 -52.537 -25.832 1.00 83.75 241 LYS C N 1
ATOM 6262 C CA . LYS C 2 243 ? -14.581 -53.438 -26.249 1.00 84.16 241 LYS C CA 1
ATOM 6263 C C . LYS C 2 243 ? -13.448 -53.677 -25.244 1.00 90.82 241 LYS C C 1
ATOM 6264 O O . LYS C 2 243 ? -13.251 -52.877 -24.317 1.00 95.30 241 LYS C O 1
ATOM 6270 N N . ASP C 2 244 ? -12.759 -54.814 -25.383 1.00 88.63 242 ASP C N 1
ATOM 6271 C CA . ASP C 2 244 ? -11.668 -55.148 -24.466 1.00 90.37 242 ASP C CA 1
ATOM 6272 C C . ASP C 2 244 ? -10.525 -55.936 -25.096 1.00 84.22 242 ASP C C 1
ATOM 6273 O O . ASP C 2 244 ? -10.685 -57.106 -25.475 1.00 87.52 242 ASP C O 1
ATOM 6278 N N . SER C 2 245 ? -9.363 -55.279 -25.104 1.00 81.02 243 SER C N 1
ATOM 6279 C CA . SER C 2 245 ? -8.147 -55.664 -25.851 1.00 83.13 243 SER C CA 1
ATOM 6280 C C . SER C 2 245 ? -7.635 -57.107 -25.697 1.00 82.31 243 SER C C 1
ATOM 6281 O O . SER C 2 245 ? -6.781 -57.552 -26.484 1.00 67.93 243 SER C O 1
ATOM 6284 N N . LEU C 2 246 ? -8.170 -57.811 -24.692 1.00 86.34 244 LEU C N 1
ATOM 6285 C CA . LEU C 2 246 ? -7.826 -59.212 -24.414 1.00 90.63 244 LEU C CA 1
ATOM 6286 C C . LEU C 2 246 ? -8.960 -60.266 -24.536 1.00 89.57 244 LEU C C 1
ATOM 6287 O O . LEU C 2 246 ? -8.724 -61.463 -24.286 1.00 83.32 244 LEU C O 1
ATOM 6292 N N . LEU C 2 247 ? -10.160 -59.848 -24.955 1.00 88.36 245 LEU C N 1
ATOM 6293 C CA . LEU C 2 247 ? -11.229 -60.820 -25.264 1.00 93.42 245 LEU C CA 1
ATOM 6294 C C . LEU C 2 247 ? -11.383 -61.012 -26.773 1.00 99.44 245 LEU C C 1
ATOM 6295 O O . LEU C 2 247 ? -11.743 -60.061 -27.478 1.00 105.11 245 LEU C O 1
ATOM 6300 N N . LEU C 2 248 ? -11.191 -62.248 -27.244 1.00 95.49 246 LEU C N 1
ATOM 6301 C CA . LEU C 2 248 ? -10.997 -62.507 -28.677 1.00 94.27 246 LEU C CA 1
ATOM 6302 C C . LEU C 2 248 ? -12.052 -63.342 -29.402 1.00 93.43 246 LEU C C 1
ATOM 6303 O O . LEU C 2 248 ? -12.450 -64.398 -28.899 1.00 99.88 246 LEU C O 1
ATOM 6308 N N . LYS C 2 249 ? -12.451 -62.894 -30.599 1.00 89.26 247 LYS C N 1
ATOM 6309 C CA . LYS C 2 249 ? -13.381 -63.641 -31.468 1.00 84.69 247 LYS C CA 1
ATOM 6310 C C . LYS C 2 249 ? -12.817 -64.126 -32.806 1.00 88.56 247 LYS C C 1
ATOM 6311 O O . LYS C 2 249 ? -12.452 -63.317 -33.675 1.00 88.94 247 LYS C O 1
ATOM 6317 N N . TRP C 2 250 ? -12.752 -65.451 -32.944 1.00 87.37 248 TRP C N 1
ATOM 6318 C CA . TRP C 2 250 ? -12.297 -66.126 -34.161 1.00 86.04 248 TRP C CA 1
ATOM 6319 C C . TRP C 2 250 ? -13.479 -66.327 -35.111 1.00 83.28 248 TRP C C 1
ATOM 6320 O O . TRP C 2 250 ? -14.566 -66.717 -34.671 1.00 77.00 248 TRP C O 1
ATOM 6331 N N . LYS C 2 251 ? -13.251 -66.035 -36.394 1.00 83.35 249 LYS C N 1
ATOM 6332 C CA . LYS C 2 251 ? -14.162 -66.389 -37.507 1.00 90.80 249 LYS C CA 1
ATOM 6333 C C . LYS C 2 251 ? -13.428 -66.964 -38.744 1.00 90.06 249 LYS C C 1
ATOM 6334 O O . LYS C 2 251 ? -12.197 -66.872 -38.798 1.00 91.47 249 LYS C O 1
ATOM 6340 N N . PRO C 2 252 ? -14.145 -67.671 -39.655 1.00 91.60 250 PRO C N 1
ATOM 6341 C CA . PRO C 2 252 ? -13.471 -68.141 -40.874 1.00 96.16 250 PRO C CA 1
ATOM 6342 C C . PRO C 2 252 ? -12.868 -66.997 -41.689 1.00 100.79 250 PRO C C 1
ATOM 6343 O O . PRO C 2 252 ? -13.512 -65.953 -41.833 1.00 106.28 250 PRO C O 1
ATOM 6347 N N . GLU C 2 253 ? -11.631 -67.182 -42.168 1.00 98.60 251 GLU C N 1
ATOM 6348 C CA . GLU C 2 253 ? -11.007 -66.300 -43.179 1.00 95.58 251 GLU C CA 1
ATOM 6349 C C . GLU C 2 253 ? -11.955 -66.084 -44.344 1.00 90.88 251 GLU C C 1
ATOM 6350 O O . GLU C 2 253 ? -11.912 -65.054 -45.013 1.00 87.61 251 GLU C O 1
ATOM 6356 N N . GLN C 2 254 ? -12.799 -67.093 -44.554 1.00 93.47 252 GLN C N 1
ATOM 6357 C CA . GLN C 2 254 ? -13.906 -67.070 -45.504 1.00 97.67 252 GLN C CA 1
ATOM 6358 C C . GLN C 2 254 ? -15.133 -66.271 -45.068 1.00 95.37 252 GLN C C 1
ATOM 6359 O O . GLN C 2 254 ? -15.818 -65.710 -45.923 1.00 96.79 252 GLN C O 1
ATOM 6365 N N . GLU C 2 255 ? -15.395 -66.191 -43.763 1.00 93.47 253 GLU C N 1
ATOM 6366 C CA . GLU C 2 255 ? -16.613 -65.539 -43.266 1.00 94.35 253 GLU C CA 1
ATOM 6367 C C . GLU C 2 255 ? -16.716 -64.106 -43.775 1.00 94.16 253 GLU C C 1
ATOM 6368 O O . GLU C 2 255 ? -17.628 -63.798 -44.553 1.00 89.91 253 GLU C O 1
ATOM 6374 N N . ASN C 2 256 ? -15.756 -63.262 -43.386 1.00 93.65 254 ASN C N 1
ATOM 6375 C CA . ASN C 2 256 ? -15.681 -61.890 -43.913 1.00 87.61 254 ASN C CA 1
ATOM 6376 C C . ASN C 2 256 ? -15.586 -61.946 -45.427 1.00 88.77 254 ASN C C 1
ATOM 6377 O O . ASN C 2 256 ? -14.856 -62.780 -45.980 1.00 96.66 254 ASN C O 1
ATOM 6382 N N . THR C 2 257 ? -16.446 -61.166 -46.073 1.00 82.96 255 THR C N 1
ATOM 6383 C CA . THR C 2 257 ? -16.518 -61.045 -47.543 1.00 79.72 255 THR C CA 1
ATOM 6384 C C . THR C 2 257 ? -17.392 -59.844 -47.895 1.00 74.51 255 THR C C 1
ATOM 6385 O O . THR C 2 257 ? -18.062 -59.307 -47.004 1.00 66.46 255 THR C O 1
ATOM 6389 N N . VAL C 2 258 ? -17.314 -59.377 -49.147 1.00 71.29 256 VAL C N 1
ATOM 6390 C CA . VAL C 2 258 ? -18.048 -58.175 -49.568 1.00 72.73 256 VAL C CA 1
ATOM 6391 C C . VAL C 2 258 ? -18.729 -58.193 -50.950 1.00 78.31 256 VAL C C 1
ATOM 6392 O O . VAL C 2 258 ? -18.497 -59.074 -51.803 1.00 78.12 256 VAL C O 1
ATOM 6396 N N . ASP C 2 259 ? -19.658 -57.255 -51.110 1.00 79.08 257 ASP C N 1
ATOM 6397 C CA . ASP C 2 259 ? -20.416 -57.141 -52.337 1.00 85.07 257 ASP C CA 1
ATOM 6398 C C . ASP C 2 259 ? -19.628 -56.306 -53.344 1.00 86.62 257 ASP C C 1
ATOM 6399 O O . ASP C 2 259 ? -19.221 -55.174 -53.062 1.00 86.57 257 ASP C O 1
ATOM 6404 N N . PHE C 2 260 ? -19.380 -56.919 -54.497 1.00 85.72 258 PHE C N 1
ATOM 6405 C CA . PHE C 2 260 ? -18.678 -56.285 -55.594 1.00 82.83 258 PHE C CA 1
ATOM 6406 C C . PHE C 2 260 ? -19.636 -56.148 -56.757 1.00 81.50 258 PHE C C 1
ATOM 6407 O O . PHE C 2 260 ? -20.254 -57.125 -57.207 1.00 70.28 258 PHE C O 1
ATOM 6415 N N . LYS C 2 261 ? -19.769 -54.905 -57.203 1.00 79.93 259 LYS C N 1
ATOM 6416 C CA . LYS C 2 261 ? -20.493 -54.591 -58.419 1.00 84.16 259 LYS C CA 1
ATOM 6417 C C . LYS C 2 261 ? -19.580 -55.057 -59.550 1.00 83.41 259 LYS C C 1
ATOM 6418 O O . LYS C 2 261 ? -18.439 -54.594 -59.661 1.00 89.83 259 LYS C O 1
ATOM 6424 N N . LEU C 2 262 ? -20.053 -56.051 -60.302 1.00 79.54 260 LEU C N 1
ATOM 6425 C CA . LEU C 2 262 ? -19.297 -56.603 -61.426 1.00 78.71 260 LEU C CA 1
ATOM 6426 C C . LEU C 2 262 ? -19.635 -55.835 -62.698 1.00 82.68 260 LEU C C 1
ATOM 6427 O O . LEU C 2 262 ? -20.812 -55.736 -63.057 1.00 89.52 260 LEU C O 1
ATOM 6432 N N . ILE C 2 263 ? -18.607 -55.246 -63.320 1.00 85.72 261 ILE C N 1
ATOM 6433 C CA . ILE C 2 263 ? -18.711 -54.520 -64.601 1.00 83.56 261 ILE C CA 1
ATOM 6434 C C . ILE C 2 263 ? -17.740 -55.166 -65.553 1.00 86.04 261 ILE C C 1
ATOM 6435 O O . ILE C 2 263 ? -16.752 -55.761 -65.133 1.00 93.27 261 ILE C O 1
ATOM 6440 N N . LEU C 2 264 ? -18.005 -55.014 -66.842 1.00 91.19 262 LEU C N 1
ATOM 6441 C CA . LEU C 2 264 ? -17.298 -55.786 -67.854 1.00 91.73 262 LEU C CA 1
ATOM 6442 C C . LEU C 2 264 ? -16.522 -54.967 -68.914 1.00 96.64 262 LEU C C 1
ATOM 6443 O O . LEU C 2 264 ? -17.122 -54.321 -69.793 1.00 92.94 262 LEU C O 1
ATOM 6448 N N . ASP C 2 265 ? -15.191 -54.942 -68.728 1.00 99.93 263 ASP C N 1
ATOM 6449 C CA . ASP C 2 265 ? -14.178 -54.471 -69.701 1.00 99.60 263 ASP C CA 1
ATOM 6450 C C . ASP C 2 265 ? -13.926 -55.607 -70.693 1.00 96.92 263 ASP C C 1
ATOM 6451 O O . ASP C 2 265 ? -13.592 -56.721 -70.259 1.00 89.82 263 ASP C O 1
ATOM 6456 N N . ILE C 2 266 ? -14.106 -55.311 -71.991 1.00 95.28 264 ILE C N 1
ATOM 6457 C CA . ILE C 2 266 ? -14.202 -56.309 -73.083 1.00 101.24 264 ILE C CA 1
ATOM 6458 C C . ILE C 2 266 ? -13.999 -55.716 -74.507 1.00 108.31 264 ILE C C 1
ATOM 6459 O O . ILE C 2 266 ? -14.381 -54.561 -74.743 1.00 115.66 264 ILE C O 1
ATOM 6464 N N . PRO C 2 267 ? -13.371 -56.477 -75.447 1.00 109.24 265 PRO C N 1
ATOM 6465 C CA . PRO C 2 267 ? -13.573 -56.159 -76.879 1.00 104.63 265 PRO C CA 1
ATOM 6466 C C . PRO C 2 267 ? -14.691 -57.034 -77.473 1.00 97.49 265 PRO C C 1
ATOM 6467 O O . PRO C 2 267 ? -14.586 -57.606 -78.558 1.00 83.43 265 PRO C O 1
ATOM 6471 N N . TYR C 2 286 ? -15.647 -63.885 -79.129 1.00 90.48 284 TYR C N 1
ATOM 6472 C CA . TYR C 2 286 ? -16.768 -63.314 -78.404 1.00 95.17 284 TYR C CA 1
ATOM 6473 C C . TYR C 2 286 ? -17.595 -64.378 -77.688 1.00 101.47 284 TYR C C 1
ATOM 6474 O O . TYR C 2 286 ? -18.422 -64.029 -76.832 1.00 103.79 284 TYR C O 1
ATOM 6483 N N . ASP C 2 287 ? -17.364 -65.656 -78.011 1.00 102.14 285 ASP C N 1
ATOM 6484 C CA . ASP C 2 287 ? -18.097 -66.756 -77.370 1.00 105.40 285 ASP C CA 1
ATOM 6485 C C . ASP C 2 287 ? -17.349 -67.535 -76.268 1.00 109.40 285 ASP C C 1
ATOM 6486 O O . ASP C 2 287 ? -17.840 -68.578 -75.809 1.00 113.42 285 ASP C O 1
ATOM 6491 N N . VAL C 2 288 ? -16.181 -67.038 -75.841 1.00 107.79 286 VAL C N 1
ATOM 6492 C CA . VAL C 2 288 ? -15.420 -67.632 -74.720 1.00 105.88 286 VAL C CA 1
ATOM 6493 C C . VAL C 2 288 ? -14.920 -66.527 -73.756 1.00 108.42 286 VAL C C 1
ATOM 6494 O O . VAL C 2 288 ? -14.465 -65.472 -74.233 1.00 106.91 286 VAL C O 1
ATOM 6498 N N . LYS C 2 289 ? -14.977 -66.801 -72.439 1.00 102.91 287 LYS C N 1
ATOM 6499 C CA . LYS C 2 289 ? -14.811 -65.813 -71.332 1.00 98.59 287 LYS C CA 1
ATOM 6500 C C . LYS C 2 289 ? -13.934 -64.561 -71.482 1.00 96.27 287 LYS C C 1
ATOM 6501 O O . LYS C 2 289 ? -12.849 -64.618 -72.079 1.00 100.64 287 LYS C O 1
ATOM 6507 N N . PRO C 2 290 ? -14.429 -63.416 -70.968 1.00 93.21 288 PRO C N 1
ATOM 6508 C CA . PRO C 2 290 ? -13.665 -62.168 -70.974 1.00 93.57 288 PRO C CA 1
ATOM 6509 C C . PRO C 2 290 ? -13.354 -61.595 -69.575 1.00 91.02 288 PRO C C 1
ATOM 6510 O O . PRO C 2 290 ? -13.428 -62.331 -68.593 1.00 84.47 288 PRO C O 1
ATOM 6514 N N . VAL C 2 291 ? -12.971 -60.323 -69.486 1.00 93.17 289 VAL C N 1
ATOM 6515 C CA . VAL C 2 291 ? -12.499 -59.754 -68.212 1.00 96.75 289 VAL C CA 1
ATOM 6516 C C . VAL C 2 291 ? -13.683 -59.288 -67.363 1.00 102.32 289 VAL C C 1
ATOM 6517 O O . VAL C 2 291 ? -14.563 -58.595 -67.888 1.00 106.96 289 VAL C O 1
ATOM 6521 N N . PHE C 2 292 ? -13.685 -59.660 -66.072 1.00 101.23 290 PHE C N 1
ATOM 6522 C CA . PHE C 2 292 ? -14.731 -59.272 -65.103 1.00 95.99 290 PHE C CA 1
ATOM 6523 C C . PHE C 2 292 ? -14.227 -58.494 -63.892 1.00 93.44 290 PHE C C 1
ATOM 6524 O O . PHE C 2 292 ? -13.960 -59.060 -62.821 1.00 92.85 290 PHE C O 1
ATOM 6532 N N . SER C 2 293 ? -14.118 -57.182 -64.105 1.00 95.07 291 SER C N 1
ATOM 6533 C CA . SER C 2 293 ? -13.633 -56.194 -63.117 1.00 97.68 291 SER C CA 1
ATOM 6534 C C . SER C 2 293 ? -14.662 -55.793 -62.066 1.00 99.40 291 SER C C 1
ATOM 6535 O O . SER C 2 293 ? -15.799 -55.442 -62.392 1.00 106.78 291 SER C O 1
ATOM 6538 N N . LEU C 2 294 ? -14.227 -55.772 -60.814 1.00 94.94 292 LEU C N 1
ATOM 6539 C CA . LEU C 2 294 ? -15.139 -55.576 -59.700 1.00 91.42 292 LEU C CA 1
ATOM 6540 C C . LEU C 2 294 ? -14.981 -54.181 -59.048 1.00 96.22 292 LEU C C 1
ATOM 6541 O O . LEU C 2 294 ? -13.951 -53.871 -58.447 1.00 98.32 292 LEU C O 1
ATOM 6546 N N . TYR C 2 295 ? -15.993 -53.328 -59.234 1.00 99.01 293 TYR C N 1
ATOM 6547 C CA . TYR C 2 295 ? -15.973 -51.919 -58.789 1.00 106.39 293 TYR C CA 1
ATOM 6548 C C . TYR C 2 295 ? -16.776 -51.629 -57.504 1.00 107.20 293 TYR C C 1
ATOM 6549 O O . TYR C 2 295 ? -17.787 -52.281 -57.230 1.00 106.94 293 TYR C O 1
ATOM 6558 N N . VAL C 2 296 ? -16.352 -50.600 -56.765 1.00 109.62 294 VAL C N 1
ATOM 6559 C CA . VAL C 2 296 ? -16.922 -50.235 -55.457 1.00 107.56 294 VAL C CA 1
ATOM 6560 C C . VAL C 2 296 ? -17.492 -48.812 -55.397 1.00 111.03 294 VAL C C 1
ATOM 6561 O O . VAL C 2 296 ? -16.781 -47.826 -55.643 1.00 109.01 294 VAL C O 1
ATOM 6565 N N . TRP C 2 297 ? -18.768 -48.710 -55.029 1.00 113.81 295 TRP C N 1
ATOM 6566 C CA . TRP C 2 297 ? -19.475 -47.428 -55.085 1.00 117.24 295 TRP C CA 1
ATOM 6567 C C . TRP C 2 297 ? -19.027 -46.418 -54.029 1.00 116.48 295 TRP C C 1
ATOM 6568 O O . TRP C 2 297 ? -18.941 -46.742 -52.847 1.00 112.95 295 TRP C O 1
ATOM 6579 N N . GLN C 2 298 ? -18.697 -45.216 -54.497 1.00 119.70 296 GLN C N 1
ATOM 6580 C CA . GLN C 2 298 ? -18.244 -44.113 -53.656 1.00 122.88 296 GLN C CA 1
ATOM 6581 C C . GLN C 2 298 ? -19.208 -42.933 -53.813 1.00 126.72 296 GLN C C 1
ATOM 6582 O O . GLN C 2 298 ? -19.763 -42.712 -54.897 1.00 125.49 296 GLN C O 1
ATOM 6588 N N . GLY C 2 299 ? -19.407 -42.189 -52.726 1.00 129.54 297 GLY C N 1
ATOM 6589 C CA . GLY C 2 299 ? -20.287 -41.018 -52.719 1.00 133.19 297 GLY C CA 1
ATOM 6590 C C . GLY C 2 299 ? -21.762 -41.369 -52.819 1.00 135.49 297 GLY C C 1
ATOM 6591 O O . GLY C 2 299 ? -22.295 -42.062 -51.947 1.00 138.00 297 GLY C O 1
ATOM 6592 N N . GLY C 2 300 ? -22.409 -40.891 -53.884 1.00 136.34 298 GLY C N 1
ATOM 6593 C CA . GLY C 2 300 ? -23.841 -41.103 -54.127 1.00 135.01 298 GLY C CA 1
ATOM 6594 C C . GLY C 2 300 ? -24.218 -40.903 -55.584 1.00 134.50 298 GLY C C 1
ATOM 6595 O O . GLY C 2 300 ? -25.066 -40.066 -55.911 1.00 133.70 298 GLY C O 1
ATOM 6596 N N . ALA C 2 301 ? -23.588 -41.684 -56.457 1.00 135.92 299 ALA C N 1
ATOM 6597 C CA . ALA C 2 301 ? -23.767 -41.543 -57.904 1.00 139.26 299 ALA C CA 1
ATOM 6598 C C . ALA C 2 301 ? -24.353 -42.774 -58.606 1.00 139.78 299 ALA C C 1
ATOM 6599 O O . ALA C 2 301 ? -24.714 -42.696 -59.784 1.00 138.03 299 ALA C O 1
ATOM 6601 N N . ASP C 2 302 ? -24.468 -43.879 -57.867 1.00 141.06 300 ASP C N 1
ATOM 6602 C CA . ASP C 2 302 ? -25.015 -45.152 -58.355 1.00 143.67 300 ASP C CA 1
ATOM 6603 C C . ASP C 2 302 ? -26.475 -45.093 -58.827 1.00 143.02 300 ASP C C 1
ATOM 6604 O O . ASP C 2 302 ? -26.805 -45.597 -59.906 1.00 143.26 300 ASP C O 1
ATOM 6609 N N . VAL C 2 303 ? -27.342 -44.517 -57.994 1.00 141.57 301 VAL C N 1
ATOM 6610 C CA . VAL C 2 303 ? -28.759 -44.341 -58.323 1.00 140.58 301 VAL C CA 1
ATOM 6611 C C . VAL C 2 303 ? -28.873 -43.401 -59.526 1.00 138.73 301 VAL C C 1
ATOM 6612 O O . VAL C 2 303 ? -29.480 -43.772 -60.533 1.00 138.52 301 VAL C O 1
ATOM 6616 N N . ASN C 2 304 ? -28.232 -42.232 -59.429 1.00 134.94 302 ASN C N 1
ATOM 6617 C CA . ASN C 2 304 ? -28.128 -41.246 -60.514 1.00 129.96 302 ASN C CA 1
ATOM 6618 C C . ASN C 2 304 ? -27.688 -41.818 -61.859 1.00 130.95 302 ASN C C 1
ATOM 6619 O O . ASN C 2 304 ? -28.037 -41.279 -62.914 1.00 129.27 302 ASN C O 1
ATOM 6624 N N . SER C 2 305 ? -26.909 -42.900 -61.794 1.00 133.31 303 SER C N 1
ATOM 6625 C CA . SER C 2 305 ? -26.495 -43.678 -62.957 1.00 134.45 303 SER C CA 1
ATOM 6626 C C . SER C 2 305 ? -27.699 -44.326 -63.647 1.00 133.82 303 SER C C 1
ATOM 6627 O O . SER C 2 305 ? -27.874 -44.166 -64.860 1.00 133.55 303 SER C O 1
ATOM 6630 N N . ARG C 2 306 ? -28.524 -45.022 -62.858 1.00 131.38 304 ARG C N 1
ATOM 6631 C CA . ARG C 2 306 ? -29.674 -45.804 -63.336 1.00 126.47 304 ARG C CA 1
ATOM 6632 C C . ARG C 2 306 ? -30.647 -45.020 -64.213 1.00 126.64 304 ARG C C 1
ATOM 6633 O O . ARG C 2 306 ? -31.227 -45.580 -65.143 1.00 126.30 304 ARG C O 1
ATOM 6641 N N . LEU C 2 307 ? -30.811 -43.734 -63.905 1.00 128.30 305 LEU C N 1
ATOM 6642 C CA . LEU C 2 307 ? -31.637 -42.806 -64.683 1.00 132.58 305 LEU C CA 1
ATOM 6643 C C . LEU C 2 307 ? -31.310 -42.836 -66.184 1.00 134.95 305 LEU C C 1
ATOM 6644 O O . LEU C 2 307 ? -32.205 -43.043 -67.015 1.00 135.67 305 LEU C O 1
ATOM 6649 N N . LYS C 2 308 ? -30.030 -42.647 -66.512 1.00 135.59 306 LYS C N 1
ATOM 6650 C CA . LYS C 2 308 ? -29.538 -42.708 -67.895 1.00 134.51 306 LYS C CA 1
ATOM 6651 C C . LYS C 2 308 ? -28.963 -44.078 -68.304 1.00 137.09 306 LYS C C 1
ATOM 6652 O O . LYS C 2 308 ? -28.552 -44.276 -69.453 1.00 137.17 306 LYS C O 1
ATOM 6658 N N . HIS C 2 309 ? -28.978 -45.029 -67.369 1.00 141.59 307 HIS C N 1
ATOM 6659 C CA . HIS C 2 309 ? -28.606 -46.416 -67.653 1.00 144.73 307 HIS C CA 1
ATOM 6660 C C . HIS C 2 309 ? -29.572 -47.064 -68.628 1.00 144.43 307 HIS C C 1
ATOM 6661 O O . HIS C 2 309 ? -29.148 -47.875 -69.451 1.00 147.84 307 HIS C O 1
ATOM 6668 N N . PHE C 2 310 ? -30.860 -46.736 -68.517 1.00 142.15 308 PHE C N 1
ATOM 6669 C CA . PHE C 2 310 ? -31.855 -47.215 -69.483 1.00 141.50 308 PHE C CA 1
ATOM 6670 C C . PHE C 2 310 ? -31.797 -46.563 -70.877 1.00 139.17 308 PHE C C 1
ATOM 6671 O O . PHE C 2 310 ? -32.557 -46.944 -71.780 1.00 139.69 308 PHE C O 1
ATOM 6679 N N . ASP C 2 311 ? -30.886 -45.603 -71.052 1.00 135.81 309 ASP C N 1
ATOM 6680 C CA . ASP C 2 311 ? -30.572 -45.039 -72.372 1.00 132.77 309 ASP C CA 1
ATOM 6681 C C . ASP C 2 311 ? -29.313 -45.717 -72.952 1.00 130.40 309 ASP C C 1
ATOM 6682 O O . ASP C 2 311 ? -28.522 -45.097 -73.672 1.00 128.73 309 ASP C O 1
ATOM 6687 N N . GLN C 2 312 ? -29.185 -47.016 -72.664 1.00 128.44 310 GLN C N 1
ATOM 6688 C CA . GLN C 2 312 ? -28.047 -47.851 -73.058 1.00 126.07 310 GLN C CA 1
ATOM 6689 C C .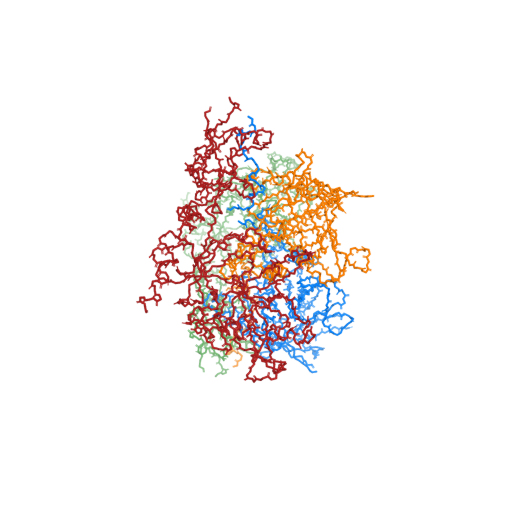 GLN C 2 312 ? -28.237 -48.685 -74.349 1.00 131.94 310 GLN C C 1
ATOM 6690 O O . GLN C 2 312 ? -29.374 -48.933 -74.779 1.00 127.69 310 GLN C O 1
ATOM 6696 N N . PRO C 2 313 ? -27.108 -49.020 -75.018 1.00 136.95 311 PRO C N 1
ATOM 6697 C CA . PRO C 2 313 ? -26.985 -50.293 -75.748 1.00 138.64 311 PRO C CA 1
ATOM 6698 C C . PRO C 2 313 ? -26.117 -51.302 -74.957 1.00 137.48 311 PRO C C 1
ATOM 6699 O O . PRO C 2 313 ? -26.496 -52.471 -74.819 1.00 135.53 311 PRO C O 1
ATOM 6703 N N . PHE C 2 314 ? -25.000 -50.811 -74.411 1.00 136.04 312 PHE C N 1
ATOM 6704 C CA . PHE C 2 314 ? -24.001 -51.540 -73.621 1.00 134.28 312 PHE C CA 1
ATOM 6705 C C . PHE C 2 314 ? -22.982 -50.502 -73.124 1.00 133.18 312 PHE C C 1
ATOM 6706 O O . PHE C 2 314 ? -22.788 -49.464 -73.771 1.00 133.75 312 PHE C O 1
ATOM 6714 N N . ASP C 2 315 ? -22.312 -50.811 -72.012 1.00 133.07 313 ASP C N 1
ATOM 6715 C CA . ASP C 2 315 ? -21.487 -49.863 -71.235 1.00 133.10 313 ASP C CA 1
ATOM 6716 C C . ASP C 2 315 ? -20.376 -49.057 -71.929 1.00 131.87 313 ASP C C 1
ATOM 6717 O O . ASP C 2 315 ? -20.018 -48.002 -71.417 1.00 128.88 313 ASP C O 1
ATOM 6722 N N . ARG C 2 316 ? -19.850 -49.518 -73.068 1.00 134.09 314 ARG C N 1
ATOM 6723 C CA . ARG C 2 316 ? -18.763 -48.837 -73.813 1.00 132.23 314 ARG C CA 1
ATOM 6724 C C . ARG C 2 316 ? -18.588 -47.323 -73.544 1.00 131.72 314 ARG C C 1
ATOM 6725 O O . ARG C 2 316 ? -17.511 -46.892 -73.125 1.00 131.86 314 ARG C O 1
ATOM 6733 N N . LYS C 2 317 ? -19.653 -46.541 -73.741 1.00 131.44 315 LYS C N 1
ATOM 6734 C CA . LYS C 2 317 ? -19.654 -45.090 -73.505 1.00 129.22 315 LYS C CA 1
ATOM 6735 C C . LYS C 2 317 ? -19.974 -44.708 -72.053 1.00 130.88 315 LYS C C 1
ATOM 6736 O O . LYS C 2 317 ? -19.341 -43.807 -71.494 1.00 132.57 315 LYS C O 1
ATOM 6742 N N . GLU C 2 318 ? -20.941 -45.415 -71.465 1.00 130.07 316 GLU C N 1
ATOM 6743 C CA . GLU C 2 318 ? -21.459 -45.204 -70.108 1.00 130.39 316 GLU C CA 1
ATOM 6744 C C . GLU C 2 318 ? -20.394 -45.127 -69.000 1.00 128.06 316 GLU C C 1
ATOM 6745 O O . GLU C 2 318 ? -20.628 -44.495 -67.958 1.00 126.67 316 GLU C O 1
ATOM 6751 N N . PHE C 2 319 ? -19.237 -45.754 -69.239 1.00 121.67 317 PHE C N 1
ATOM 6752 C CA . PHE C 2 319 ? -18.045 -45.606 -68.399 1.00 116.76 317 PHE C CA 1
ATOM 6753 C C . PHE C 2 319 ? -17.736 -44.123 -68.102 1.00 117.06 317 PHE C C 1
ATOM 6754 O O . PHE C 2 319 ? -17.124 -43.818 -67.070 1.00 112.88 317 PHE C O 1
ATOM 6762 N N . GLU C 2 320 ? -18.173 -43.233 -69.006 1.00 117.29 318 GLU C N 1
ATOM 6763 C CA . GLU C 2 320 ? -18.014 -41.765 -68.924 1.00 120.13 318 GLU C CA 1
ATOM 6764 C C . GLU C 2 320 ? -18.550 -41.121 -67.641 1.00 122.77 318 GLU C C 1
ATOM 6765 O O . GLU C 2 320 ? -17.750 -40.601 -66.849 1.00 128.82 318 GLU C O 1
ATOM 6771 N N . ILE C 2 321 ? -19.870 -41.127 -67.438 1.00 119.07 319 ILE C N 1
ATOM 6772 C CA . ILE C 2 321 ? -20.446 -40.658 -66.161 1.00 112.04 319 ILE C CA 1
ATOM 6773 C C . ILE C 2 321 ? -20.107 -41.602 -64.999 1.00 107.53 319 ILE C C 1
ATOM 6774 O O . ILE C 2 321 ? -19.448 -41.155 -64.067 1.00 103.92 319 ILE C O 1
ATOM 6779 N N . LEU C 2 322 ? -20.480 -42.887 -65.125 1.00 102.98 320 LEU C N 1
ATOM 6780 C CA . LEU C 2 322 ? -20.279 -43.995 -64.163 1.00 100.46 320 LEU C CA 1
ATOM 6781 C C . LEU C 2 322 ? -19.046 -43.900 -63.272 1.00 106.69 320 LEU C C 1
ATOM 6782 O O . LEU C 2 322 ? -19.059 -44.340 -62.115 1.00 103.61 320 LEU C O 1
ATOM 6787 N N . GLU C 2 323 ? -17.965 -43.408 -63.876 1.00 113.10 321 GLU C N 1
ATOM 6788 C CA . GLU C 2 323 ? -16.723 -43.036 -63.204 1.00 113.23 321 GLU C CA 1
ATOM 6789 C C . GLU C 2 323 ? -17.003 -42.410 -61.847 1.00 107.18 321 GLU C C 1
ATOM 6790 O O . GLU C 2 323 ? -16.378 -42.789 -60.856 1.00 109.45 321 GLU C O 1
ATOM 6793 N N . ARG C 2 324 ? -17.986 -41.507 -61.832 1.00 108.36 322 ARG C N 1
ATOM 6794 C CA . ARG C 2 324 ? -18.482 -40.771 -60.660 1.00 109.27 322 ARG C CA 1
ATOM 6795 C C . ARG C 2 324 ? -18.774 -41.642 -59.431 1.00 113.70 322 ARG C C 1
ATOM 6796 O O . ARG C 2 324 ? -18.760 -41.147 -58.303 1.00 114.05 322 ARG C O 1
ATOM 6799 N N . THR C 2 325 ? -19.015 -42.932 -59.666 1.00 119.47 323 THR C N 1
ATOM 6800 C CA . THR C 2 325 ? -19.307 -43.906 -58.610 1.00 121.86 323 THR C CA 1
ATOM 6801 C C . THR C 2 325 ? -18.470 -45.201 -58.650 1.00 122.50 323 THR C C 1
ATOM 6802 O O . THR C 2 325 ? -18.532 -45.989 -57.706 1.00 123.15 323 THR C O 1
ATOM 6806 N N . TYR C 2 326 ? -17.676 -45.424 -59.698 1.00 121.09 324 TYR C N 1
ATOM 6807 C CA . TYR C 2 326 ? -16.940 -46.691 -59.797 1.00 123.84 324 TYR C CA 1
ATOM 6808 C C . TYR C 2 326 ? -15.456 -46.737 -60.193 1.00 123.16 324 TYR C C 1
ATOM 6809 O O . TYR C 2 326 ? -15.058 -46.324 -61.289 1.00 124.50 324 TYR C O 1
ATOM 6818 N N . ARG C 2 327 ? -14.664 -47.289 -59.277 1.00 121.94 325 ARG C N 1
ATOM 6819 C CA . ARG C 2 327 ? -13.258 -47.640 -59.501 1.00 123.24 325 ARG C CA 1
ATOM 6820 C C . ARG C 2 327 ? -13.066 -49.081 -59.023 1.00 121.26 325 ARG C C 1
ATOM 6821 O O . ARG C 2 327 ? -13.511 -49.430 -57.929 1.00 124.47 325 ARG C O 1
ATOM 6829 N N . LYS C 2 328 ? -12.403 -49.894 -59.842 1.00 116.74 326 LYS C N 1
ATOM 6830 C CA . LYS C 2 328 ? -12.239 -51.330 -59.604 1.00 112.23 326 LYS C CA 1
ATOM 6831 C C . LYS C 2 328 ? -10.882 -51.672 -59.013 1.00 111.01 326 LYS C C 1
ATOM 6832 O O . LYS C 2 328 ? -9.909 -50.957 -59.269 1.00 113.15 326 LYS C O 1
ATOM 6838 N N . PHE C 2 329 ? -10.808 -52.749 -58.226 1.00 105.64 327 PHE C N 1
ATOM 6839 C CA . PHE C 2 329 ? -9.498 -53.355 -57.959 1.00 97.78 327 PHE C CA 1
ATOM 6840 C C . PHE C 2 329 ? -9.232 -54.778 -58.442 1.00 91.22 327 PHE C C 1
ATOM 6841 O O . PHE C 2 329 ? -8.139 -55.069 -58.942 1.00 91.79 327 PHE C O 1
ATOM 6849 N N . ALA C 2 330 ? -10.198 -55.670 -58.307 1.00 79.67 328 ALA C N 1
ATOM 6850 C CA . ALA C 2 330 ? -9.849 -57.062 -58.569 1.00 81.08 328 ALA C CA 1
ATOM 6851 C C . ALA C 2 330 ? -10.510 -57.712 -59.770 1.00 79.08 328 ALA C C 1
ATOM 6852 O O . ALA C 2 330 ? -11.532 -57.237 -60.276 1.00 83.10 328 ALA C O 1
ATOM 6854 N N . GLU C 2 331 ? -9.832 -58.747 -60.258 1.00 75.82 329 GLU C N 1
ATOM 6855 C CA . GLU C 2 331 ? -10.371 -59.701 -61.220 1.00 76.81 329 GLU C CA 1
ATOM 6856 C C . GLU C 2 331 ? -10.824 -60.952 -60.449 1.00 74.79 329 GLU C C 1
ATOM 6857 O O . GLU C 2 331 ? -10.176 -61.365 -59.466 1.00 63.10 329 GLU C O 1
ATOM 6863 N N . LEU C 2 332 ? -11.981 -61.488 -60.839 1.00 71.66 330 LEU C N 1
ATOM 6864 C CA . LEU C 2 332 ? -12.552 -62.648 -60.157 1.00 76.96 330 LEU C CA 1
ATOM 6865 C C . LEU C 2 332 ? -11.811 -63.925 -60.547 1.00 72.57 330 LEU C C 1
ATOM 6866 O O . LEU C 2 332 ? -10.590 -63.944 -60.474 1.00 82.65 330 LEU C O 1
ATOM 6871 N N . SER C 2 333 ? -12.524 -64.976 -60.948 1.00 75.73 331 SER C N 1
ATOM 6872 C CA . SER C 2 333 ? -11.942 -66.284 -61.313 1.00 89.88 331 SER C CA 1
ATOM 6873 C C . SER C 2 333 ? -13.022 -67.331 -61.574 1.00 93.12 331 SER C C 1
ATOM 6874 O O . SER C 2 333 ? -13.644 -67.885 -60.654 1.00 88.79 331 SER C O 1
ATOM 6877 N N . VAL C 2 334 ? -13.235 -67.584 -62.858 1.00 97.26 332 VAL C N 1
ATOM 6878 C CA . VAL C 2 334 ? -14.247 -68.534 -63.281 1.00 101.62 332 VAL C CA 1
ATOM 6879 C C . VAL C 2 334 ? -13.577 -69.708 -63.996 1.00 98.78 332 VAL C C 1
ATOM 6880 O O . VAL C 2 334 ? -13.105 -69.568 -65.129 1.00 97.45 332 VAL C O 1
ATOM 6884 N N . SER C 2 335 ? -13.506 -70.828 -63.271 1.00 95.63 333 SER C N 1
ATOM 6885 C CA . SER C 2 335 ? -12.945 -72.097 -63.751 1.00 96.72 333 SER C CA 1
ATOM 6886 C C . SER C 2 335 ? -13.781 -72.729 -64.880 1.00 98.18 333 SER C C 1
ATOM 6887 O O . SER C 2 335 ? -14.871 -72.236 -65.205 1.00 94.81 333 SER C O 1
ATOM 6890 N N . ASP C 2 336 ? -13.262 -73.801 -65.483 1.00 99.87 334 ASP C N 1
ATOM 6891 C CA . ASP C 2 336 ? -13.856 -74.380 -66.705 1.00 107.80 334 ASP C CA 1
ATOM 6892 C C . ASP C 2 336 ? -15.115 -75.257 -66.589 1.00 108.11 334 ASP C C 1
ATOM 6893 O O . ASP C 2 336 ? -15.745 -75.576 -67.614 1.00 108.56 334 ASP C O 1
ATOM 6898 N N . GLU C 2 337 ? -15.424 -75.692 -65.364 1.00 106.09 335 GLU C N 1
ATOM 6899 C CA . GLU C 2 337 ? -16.663 -76.399 -65.053 1.00 105.95 335 GLU C CA 1
ATOM 6900 C C . GLU C 2 337 ? -17.553 -75.390 -64.340 1.00 111.10 335 GLU C C 1
ATOM 6901 O O . GLU C 2 337 ? -18.703 -75.680 -63.978 1.00 112.02 335 GLU C O 1
ATOM 6907 N N . GLU C 2 338 ? -16.980 -74.201 -64.144 1.00 115.73 336 GLU C N 1
ATOM 6908 C CA . GLU C 2 338 ? -17.649 -73.041 -63.548 1.00 115.29 336 GLU C CA 1
ATOM 6909 C C . GLU C 2 338 ? -18.083 -72.027 -64.604 1.00 115.06 336 GLU C C 1
ATOM 6910 O O . GLU C 2 338 ? -18.868 -71.126 -64.309 1.00 117.60 336 GLU C O 1
ATOM 6916 N N . TRP C 2 339 ? -17.578 -72.160 -65.826 1.00 114.35 337 TRP C N 1
ATOM 6917 C CA . TRP C 2 339 ? -18.003 -71.272 -66.902 1.00 117.69 337 TRP C CA 1
ATOM 6918 C C . TRP C 2 339 ? -19.293 -71.798 -67.514 1.00 119.59 337 TRP C C 1
ATOM 6919 O O . TRP C 2 339 ? -20.263 -71.039 -67.666 1.00 121.10 337 TRP C O 1
ATOM 6930 N N . GLN C 2 340 ? -19.283 -73.099 -67.825 1.00 118.44 338 GLN C N 1
ATOM 6931 C CA . GLN C 2 340 ? -20.454 -73.879 -68.264 1.00 118.74 338 GLN C CA 1
ATOM 6932 C C . GLN C 2 340 ? -21.685 -73.698 -67.362 1.00 117.32 338 GLN C C 1
ATOM 6933 O O . GLN C 2 340 ? -22.813 -73.607 -67.865 1.00 115.16 338 GLN C O 1
ATOM 6939 N N . ASN C 2 341 ? -21.457 -73.667 -66.044 1.00 114.66 339 ASN C N 1
ATOM 6940 C CA . ASN C 2 341 ? -22.526 -73.503 -65.053 1.00 108.94 339 ASN C CA 1
ATOM 6941 C C . ASN C 2 341 ? -23.297 -72.184 -65.112 1.00 104.20 339 ASN C C 1
ATOM 6942 O O . ASN C 2 341 ? -24.533 -72.203 -65.047 1.00 105.72 339 ASN C O 1
ATOM 6947 N N . LEU C 2 342 ? -22.597 -71.063 -65.297 1.00 95.88 340 LEU C N 1
ATOM 6948 C CA . LEU C 2 342 ? -23.288 -69.787 -65.540 1.00 93.08 340 LEU C CA 1
ATOM 6949 C C . LEU C 2 342 ? -23.754 -69.600 -67.001 1.00 93.31 340 LEU C C 1
ATOM 6950 O O . LEU C 2 342 ? -24.503 -68.659 -67.296 1.00 85.87 340 LEU C O 1
ATOM 6955 N N . LYS C 2 343 ? -23.349 -70.503 -67.901 1.00 97.48 341 LYS C N 1
ATOM 6956 C CA . LYS C 2 343 ? -23.699 -70.381 -69.333 1.00 98.19 341 LYS C CA 1
ATOM 6957 C C . LYS C 2 343 ? -25.199 -70.512 -69.662 1.00 95.82 341 LYS C C 1
ATOM 6958 O O . LYS C 2 343 ? -25.827 -69.512 -70.049 1.00 92.95 341 LYS C O 1
ATOM 6964 N N . ASN C 2 344 ? -25.748 -71.722 -69.481 1.00 94.62 342 ASN C N 1
ATOM 6965 C CA . ASN C 2 344 ? -27.139 -72.078 -69.851 1.00 105.32 342 ASN C CA 1
ATOM 6966 C C . ASN C 2 344 ? -28.273 -71.209 -69.268 1.00 112.50 342 ASN C C 1
ATOM 6967 O O . ASN C 2 344 ? -29.243 -70.875 -69.970 1.00 113.05 342 ASN C O 1
ATOM 6972 N N . LEU C 2 345 ? -28.161 -70.924 -67.968 1.00 109.89 343 LEU C N 1
ATOM 6973 C CA . LEU C 2 345 ? -29.014 -69.998 -67.238 1.00 102.74 343 LEU C CA 1
ATOM 6974 C C . LEU C 2 345 ? -28.211 -68.710 -67.129 1.00 102.89 343 LEU C C 1
ATOM 6975 O O . LEU C 2 345 ? -26.994 -68.761 -66.916 1.00 107.02 343 LEU C O 1
ATOM 6980 N N . GLU C 2 346 ? -28.884 -67.563 -67.249 1.00 102.96 344 GLU C N 1
ATOM 6981 C CA . GLU C 2 346 ? -28.216 -66.260 -67.302 1.00 98.07 344 GLU C CA 1
ATOM 6982 C C . GLU C 2 346 ? -29.230 -65.134 -67.156 1.00 101.81 344 GLU C C 1
ATOM 6983 O O . GLU C 2 346 ? -30.433 -65.413 -67.073 1.00 110.04 344 GLU C O 1
ATOM 6989 N N . GLN C 2 347 ? -28.730 -63.888 -67.166 1.00 98.44 345 GLN C N 1
ATOM 6990 C CA . GLN C 2 347 ? -29.487 -62.616 -67.081 1.00 88.94 345 GLN C CA 1
ATOM 6991 C C . GLN C 2 347 ? -28.495 -61.453 -67.225 1.00 87.64 345 GLN C C 1
ATOM 6992 O O . GLN C 2 347 ? -27.296 -61.694 -67.086 1.00 86.68 345 GLN C O 1
ATOM 6998 N N . PRO C 2 348 ? -28.966 -60.205 -67.494 1.00 88.66 346 PRO C N 1
ATOM 6999 C CA . PRO C 2 348 ? -28.013 -59.154 -67.874 1.00 85.39 346 PRO C CA 1
ATOM 7000 C C . PRO C 2 348 ? -27.008 -58.870 -66.776 1.00 81.13 346 PRO C C 1
ATOM 7001 O O . PRO C 2 348 ? -27.393 -58.844 -65.602 1.00 78.89 346 PRO C O 1
ATOM 7005 N N . LEU C 2 349 ? -25.742 -58.667 -67.168 1.00 75.68 347 LEU C N 1
ATOM 7006 C CA . LEU C 2 349 ? -24.610 -58.693 -66.219 1.00 58.27 347 LEU C CA 1
ATOM 7007 C C . LEU C 2 349 ? -23.719 -57.495 -65.901 1.00 56.96 347 LEU C C 1
ATOM 7008 O O . LEU C 2 349 ? -23.297 -57.334 -64.738 1.00 37.07 347 LEU C O 1
ATOM 7013 N N . ASN C 2 350 ? -23.528 -56.635 -66.908 1.00 61.78 348 ASN C N 1
ATOM 7014 C CA . ASN C 2 350 ? -22.607 -55.493 -66.876 1.00 66.83 348 ASN C CA 1
ATOM 7015 C C . ASN C 2 350 ? -23.109 -54.476 -65.877 1.00 66.69 348 ASN C C 1
ATOM 7016 O O . ASN C 2 350 ? -23.531 -53.381 -66.267 1.00 68.23 348 ASN C O 1
ATOM 7021 N N . GLY C 2 351 ? -23.033 -54.850 -64.595 1.00 65.81 349 GLY C N 1
ATOM 7022 C CA . GLY C 2 351 ? -23.793 -54.173 -63.526 1.00 72.47 349 GLY C CA 1
ATOM 7023 C C . GLY C 2 351 ? -24.569 -54.990 -62.486 1.00 67.77 349 GLY C C 1
ATOM 7024 O O . GLY C 2 351 ? -25.414 -54.432 -61.783 1.00 64.11 349 GLY C O 1
ATOM 7025 N N . ARG C 2 352 ? -24.330 -56.297 -62.394 1.00 69.85 350 ARG C N 1
ATOM 7026 C CA . ARG C 2 352 ? -24.837 -57.095 -61.256 1.00 71.61 350 ARG C CA 1
ATOM 7027 C C . ARG C 2 352 ? -23.853 -57.064 -60.073 1.00 75.32 350 ARG C C 1
ATOM 7028 O O . ARG C 2 352 ? -22.822 -56.378 -60.163 1.00 82.05 350 ARG C O 1
ATOM 7036 N N . ILE C 2 353 ? -24.180 -57.775 -58.981 1.00 68.61 351 ILE C N 1
ATOM 7037 C CA . ILE C 2 353 ? -23.382 -57.807 -57.740 1.00 68.80 351 ILE C CA 1
ATOM 7038 C C . ILE C 2 353 ? -23.045 -59.221 -57.193 1.00 76.70 351 ILE C C 1
ATOM 7039 O O . ILE C 2 353 ? -23.927 -60.091 -57.132 1.00 77.52 351 ILE C O 1
ATOM 7044 N N . VAL C 2 354 ? -21.787 -59.419 -56.765 1.00 79.19 352 VAL C N 1
ATOM 7045 C CA . VAL C 2 354 ? -21.197 -60.747 -56.443 1.00 80.34 352 VAL C CA 1
ATOM 7046 C C . VAL C 2 354 ? -20.475 -60.750 -55.066 1.00 85.62 352 VAL C C 1
ATOM 7047 O O . VAL C 2 354 ? -19.861 -59.737 -54.686 1.00 89.56 352 VAL C O 1
ATOM 7051 N N . GLU C 2 355 ? -20.518 -61.873 -54.335 1.00 81.60 353 GLU C N 1
ATOM 7052 C CA . GLU C 2 355 ? -20.020 -61.907 -52.941 1.00 84.58 353 GLU C CA 1
ATOM 7053 C C . GLU C 2 355 ? -19.046 -63.037 -52.553 1.00 83.28 353 GLU C C 1
ATOM 7054 O O . GLU C 2 355 ? -19.433 -64.200 -52.387 1.00 85.66 353 GLU C O 1
ATOM 7060 N N . CYS C 2 356 ? -17.782 -62.666 -52.363 1.00 86.66 354 CYS C N 1
ATOM 7061 C CA . CYS C 2 356 ? -16.669 -63.631 -52.441 1.00 89.57 354 CYS C CA 1
ATOM 7062 C C . CYS C 2 356 ? -15.476 -63.483 -51.493 1.00 87.06 354 CYS C C 1
ATOM 7063 O O . CYS C 2 356 ? -14.782 -62.458 -51.453 1.00 81.72 354 CYS C O 1
ATOM 7066 N N . ALA C 2 357 ? -15.243 -64.579 -50.783 1.00 84.00 355 ALA C N 1
ATOM 7067 C CA . ALA C 2 357 ? -14.064 -64.793 -49.968 1.00 92.18 355 ALA C CA 1
ATOM 7068 C C . ALA C 2 357 ? -12.816 -65.106 -50.808 1.00 91.98 355 ALA C C 1
ATOM 7069 O O . ALA C 2 357 ? -12.869 -65.958 -51.715 1.00 86.31 355 ALA C O 1
ATOM 7071 N N . LYS C 2 358 ? -11.712 -64.427 -50.478 1.00 89.05 356 LYS C N 1
ATOM 7072 C CA . LYS C 2 358 ? -10.400 -64.692 -51.067 1.00 93.28 356 LYS C CA 1
ATOM 7073 C C . LYS C 2 358 ? -9.757 -65.953 -50.488 1.00 97.34 356 LYS C C 1
ATOM 7074 O O . LYS C 2 358 ? -9.107 -65.912 -49.441 1.00 100.43 356 LYS C O 1
ATOM 7080 N N . ASN C 2 359 ? -9.941 -67.070 -51.187 1.00 101.05 357 ASN C N 1
ATOM 7081 C CA . ASN C 2 359 ? -9.282 -68.312 -50.816 1.00 105.51 357 ASN C CA 1
ATOM 7082 C C . ASN C 2 359 ? -7.786 -68.047 -50.606 1.00 107.92 357 ASN C C 1
ATOM 7083 O O . ASN C 2 359 ? -7.079 -67.622 -51.526 1.00 108.46 357 ASN C O 1
ATOM 7088 N N . GLN C 2 360 ? -7.363 -68.230 -49.356 1.00 109.81 358 GLN C N 1
ATOM 7089 C CA . GLN C 2 360 ? -5.998 -67.977 -48.903 1.00 111.74 358 GLN C CA 1
ATOM 7090 C C . GLN C 2 360 ? -5.014 -69.013 -49.464 1.00 116.15 358 GLN C C 1
ATOM 7091 O O . GLN C 2 360 ? -3.794 -68.790 -49.445 1.00 120.06 358 GLN C O 1
ATOM 7097 N N . GLU C 2 361 ? -5.550 -70.123 -49.982 1.00 114.19 359 GLU C N 1
ATOM 7098 C CA . GLU C 2 361 ? -4.750 -71.152 -50.660 1.00 111.21 359 GLU C CA 1
ATOM 7099 C C . GLU C 2 361 ? -4.269 -70.679 -52.051 1.00 109.06 359 GLU C C 1
ATOM 7100 O O . GLU C 2 361 ? -3.187 -71.078 -52.505 1.00 110.65 359 GLU C O 1
ATOM 7106 N N . THR C 2 362 ? -5.039 -69.794 -52.691 1.00 104.95 360 THR C N 1
ATOM 7107 C CA . THR C 2 362 ? -4.712 -69.271 -54.034 1.00 102.13 360 THR C CA 1
ATOM 7108 C C . THR C 2 362 ? -4.427 -67.754 -54.110 1.00 99.41 360 THR C C 1
ATOM 7109 O O . THR C 2 362 ? -3.709 -67.289 -55.016 1.00 95.70 360 THR C O 1
ATOM 7113 N N . GLY C 2 363 ? -5.011 -66.988 -53.189 1.00 89.11 361 GLY C N 1
ATOM 7114 C CA . GLY C 2 363 ? -4.825 -65.540 -53.167 1.00 92.30 361 GLY C CA 1
ATOM 7115 C C . GLY C 2 363 ? -5.889 -64.771 -53.931 1.00 95.99 361 GLY C C 1
ATOM 7116 O O . GLY C 2 363 ? -6.081 -63.569 -53.706 1.00 96.37 361 GLY C O 1
ATOM 7117 N N . ALA C 2 364 ? -6.558 -65.463 -54.853 1.00 93.48 362 ALA C N 1
ATOM 7118 C CA . ALA C 2 364 ? -7.701 -64.928 -55.589 1.00 90.07 362 ALA C CA 1
ATOM 7119 C C . ALA C 2 364 ? -8.952 -65.194 -54.764 1.00 90.95 362 ALA C C 1
ATOM 7120 O O . ALA C 2 364 ? -8.861 -65.763 -53.674 1.00 94.04 362 ALA C O 1
ATOM 7122 N N . TRP C 2 365 ? -10.114 -64.827 -55.305 1.00 90.44 363 TRP C N 1
ATOM 7123 C CA . TRP C 2 365 ? -11.380 -65.013 -54.606 1.00 85.73 363 TRP C CA 1
ATOM 7124 C C . TRP C 2 365 ? -12.586 -65.597 -55.346 1.00 84.96 363 TRP C C 1
ATOM 7125 O O . TRP C 2 365 ? -13.295 -64.869 -56.044 1.00 79.50 363 TRP C O 1
ATOM 7136 N N . GLU C 2 366 ? -12.828 -66.895 -55.125 1.00 89.32 364 GLU C N 1
ATOM 7137 C CA . GLU C 2 366 ? -14.062 -67.585 -55.557 1.00 95.03 364 GLU C CA 1
ATOM 7138 C C . GLU C 2 366 ? -15.291 -67.123 -54.787 1.00 97.78 364 GLU C C 1
ATOM 7139 O O . GLU C 2 366 ? -15.280 -67.051 -53.544 1.00 95.06 364 GLU C O 1
ATOM 7145 N N . MET C 2 367 ? -16.351 -66.891 -55.561 1.00 101.13 365 MET C N 1
ATOM 7146 C CA . MET C 2 367 ? -17.685 -66.498 -55.086 1.00 104.56 365 MET C CA 1
ATOM 7147 C C . MET C 2 367 ? -18.598 -67.697 -54.765 1.00 105.44 365 MET C C 1
ATOM 7148 O O . MET C 2 367 ? -18.432 -68.791 -55.327 1.00 108.46 365 MET C O 1
ATOM 7153 N N . LEU C 2 368 ? -19.565 -67.479 -53.875 1.00 98.25 366 LEU C N 1
ATOM 7154 C CA . LEU C 2 368 ? -20.400 -68.574 -53.366 1.00 92.88 366 LEU C CA 1
ATOM 7155 C C . LEU C 2 368 ? -21.903 -68.259 -53.312 1.00 89.52 366 LEU C C 1
ATOM 7156 O O . LEU C 2 368 ? -22.694 -69.045 -52.765 1.00 85.48 366 LEU C O 1
ATOM 7161 N N . ARG C 2 369 ? -22.241 -67.108 -53.908 1.00 77.92 367 ARG C N 1
ATOM 7162 C CA . ARG C 2 369 ? -23.588 -66.572 -54.117 1.00 78.12 367 ARG C CA 1
ATOM 7163 C C . ARG C 2 369 ? -23.449 -65.129 -54.624 1.00 80.99 367 ARG C C 1
ATOM 7164 O O . ARG C 2 369 ? -22.441 -64.469 -54.344 1.00 84.33 367 ARG C O 1
ATOM 7172 N N . PHE C 2 370 ? -24.419 -64.679 -55.422 1.00 83.28 368 PHE C N 1
ATOM 7173 C CA . PHE C 2 370 ? -24.568 -63.264 -55.775 1.00 85.64 368 PHE C CA 1
ATOM 7174 C C . PHE C 2 370 ? -25.515 -62.652 -54.753 1.00 88.44 368 PHE C C 1
ATOM 7175 O O . PHE C 2 370 ? -26.036 -63.364 -53.886 1.00 89.88 368 PHE C O 1
ATOM 7183 N N . ARG C 2 371 ? -25.724 -61.339 -54.837 1.00 87.03 369 ARG C N 1
ATOM 7184 C CA . ARG C 2 371 ? -26.786 -60.691 -54.074 1.00 83.03 369 ARG C CA 1
ATOM 7185 C C . ARG C 2 371 ? -27.585 -59.738 -54.976 1.00 82.55 369 ARG C C 1
ATOM 7186 O O . ARG C 2 371 ? -27.154 -58.604 -55.257 1.00 78.21 369 ARG C O 1
ATOM 7194 N N . ASP C 2 372 ? -28.687 -60.295 -55.502 1.00 82.35 370 ASP C N 1
ATOM 7195 C CA . ASP C 2 372 ? -29.770 -59.599 -56.242 1.00 77.37 370 ASP C CA 1
ATOM 7196 C C . ASP C 2 372 ? -30.465 -58.594 -55.328 1.00 80.91 370 ASP C C 1
ATOM 7197 O O . ASP C 2 372 ? -30.723 -57.441 -55.705 1.00 77.37 370 ASP C O 1
ATOM 7202 N N . ASP C 2 373 ? -30.673 -59.066 -54.098 1.00 81.74 371 ASP C N 1
ATOM 7203 C CA . ASP C 2 373 ? -31.376 -58.404 -53.013 1.00 80.98 371 ASP C CA 1
ATOM 7204 C C . ASP C 2 373 ? -30.625 -57.204 -52.436 1.00 82.28 371 ASP C C 1
ATOM 7205 O O . ASP C 2 373 ? -31.014 -56.638 -51.393 1.00 72.72 371 ASP C O 1
ATOM 7210 N N . LYS C 2 374 ? -29.538 -56.842 -53.116 1.00 84.73 372 LYS C N 1
ATOM 7211 C CA . LYS C 2 374 ? -28.720 -55.679 -52.758 1.00 87.94 372 LYS C CA 1
ATOM 7212 C C . LYS C 2 374 ? -28.434 -54.822 -53.988 1.00 84.83 372 LYS C C 1
ATOM 7213 O O . LYS C 2 374 ? -27.982 -55.336 -55.014 1.00 83.19 372 LYS C O 1
ATOM 7219 N N . LEU C 2 375 ? -28.685 -53.519 -53.857 1.00 84.49 373 LEU C N 1
ATOM 7220 C CA . LEU C 2 375 ? -28.448 -52.549 -54.929 1.00 82.20 373 LEU C CA 1
ATOM 7221 C C . LEU C 2 375 ? -27.013 -52.558 -55.502 1.00 86.45 373 LEU C C 1
ATOM 7222 O O . LEU C 2 375 ? -26.801 -53.111 -56.595 1.00 92.54 373 LEU C O 1
ATOM 7227 N N . ASN C 2 376 ? -26.060 -51.930 -54.805 1.00 77.89 374 ASN C N 1
ATOM 7228 C CA . ASN C 2 376 ? -24.690 -51.821 -55.316 1.00 73.81 374 ASN C CA 1
ATOM 7229 C C . ASN C 2 376 ? -23.739 -52.802 -54.660 1.00 79.55 374 ASN C C 1
ATOM 7230 O O . ASN C 2 376 ? -24.120 -53.957 -54.463 1.00 84.61 374 ASN C O 1
ATOM 7235 N N . GLY C 2 377 ? -22.529 -52.349 -54.329 1.00 85.70 375 GLY C N 1
ATOM 7236 C CA . GLY C 2 377 ? -21.466 -53.203 -53.790 1.00 90.51 375 GLY C CA 1
ATOM 7237 C C . GLY C 2 377 ? -21.055 -52.925 -52.356 1.00 95.46 375 GLY C C 1
ATOM 7238 O O . GLY C 2 377 ? -21.072 -53.831 -51.524 1.00 100.41 375 GLY C O 1
ATOM 7239 N N . ASN C 2 378 ? -20.636 -51.688 -52.089 1.00 99.10 376 ASN C N 1
ATOM 7240 C CA . ASN C 2 378 ? -20.276 -51.177 -50.751 1.00 103.74 376 ASN C CA 1
ATOM 7241 C C . ASN C 2 378 ? -19.272 -50.045 -50.818 1.00 107.37 376 ASN C C 1
ATOM 7242 O O . ASN C 2 378 ? -18.332 -50.082 -51.626 1.00 104.17 376 ASN C O 1
ATOM 7247 N N . HIS C 2 379 ? -19.476 -49.068 -49.935 1.00 111.36 377 HIS C N 1
ATOM 7248 C CA . HIS C 2 379 ? -18.699 -47.830 -49.915 1.00 112.96 377 HIS C CA 1
ATOM 7249 C C . HIS C 2 379 ? -17.222 -48.121 -49.691 1.00 112.40 377 HIS C C 1
ATOM 7250 O O . HIS C 2 379 ? -16.882 -48.954 -48.845 1.00 115.56 377 HIS C O 1
ATOM 7257 N N . THR C 2 380 ? -16.379 -47.471 -50.499 1.00 109.41 378 THR C N 1
ATOM 7258 C CA . THR C 2 380 ? -14.920 -47.661 -50.521 1.00 105.89 378 THR C CA 1
ATOM 7259 C C . THR C 2 380 ? -14.381 -47.849 -49.100 1.00 104.09 378 THR C C 1
ATOM 7260 O O . THR C 2 380 ? -13.848 -48.913 -48.780 1.00 97.08 378 THR C O 1
ATOM 7264 N N . SER C 2 381 ? -14.617 -46.845 -48.253 1.00 105.83 379 SER C N 1
ATOM 7265 C CA . SER C 2 381 ? -14.312 -46.891 -46.821 1.00 106.36 379 SER C CA 1
ATOM 7266 C C . SER C 2 381 ? -14.878 -48.132 -46.120 1.00 111.15 379 SER C C 1
ATOM 7267 O O . SER C 2 381 ? -14.120 -48.917 -45.537 1.00 113.10 379 SER C O 1
ATOM 7270 N N . VAL C 2 382 ? -16.197 -48.326 -46.226 1.00 112.36 380 VAL C N 1
ATOM 7271 C CA . VAL C 2 382 ? -16.916 -49.457 -45.606 1.00 109.47 380 VAL C CA 1
ATOM 7272 C C . VAL C 2 382 ? -16.503 -50.816 -46.233 1.00 104.56 380 VAL C C 1
ATOM 7273 O O . VAL C 2 382 ? -17.007 -51.874 -45.834 1.00 102.72 380 VAL C O 1
ATOM 7277 N N . VAL C 2 383 ? -15.559 -50.778 -47.177 1.00 97.91 381 VAL C N 1
ATOM 7278 C CA . VAL C 2 383 ? -14.963 -51.979 -47.779 1.00 97.57 381 VAL C CA 1
ATOM 7279 C C . VAL C 2 383 ? -13.539 -52.150 -47.236 1.00 98.36 381 VAL C C 1
ATOM 7280 O O . VAL C 2 383 ? -13.155 -53.249 -46.800 1.00 91.78 381 VAL C O 1
ATOM 7284 N N . GLN C 2 384 ? -12.781 -51.049 -47.267 1.00 100.56 382 GLN C N 1
ATOM 7285 C CA . GLN C 2 384 ? -11.399 -50.987 -46.789 1.00 99.89 382 GLN C CA 1
ATOM 7286 C C . GLN C 2 384 ? -11.253 -51.770 -45.478 1.00 102.28 382 GLN C C 1
ATOM 7287 O O . GLN C 2 384 ? -10.508 -52.756 -45.433 1.00 101.85 382 GLN C O 1
ATOM 7293 N N . LYS C 2 385 ? -12.061 -51.409 -44.479 1.00 103.61 383 LYS C N 1
ATOM 7294 C CA . LYS C 2 385 ? -12.110 -52.059 -43.161 1.00 105.47 383 LYS C CA 1
ATOM 7295 C C . LYS C 2 385 ? -12.126 -53.601 -43.133 1.00 108.09 383 LYS C C 1
ATOM 7296 O O . LYS C 2 385 ? -11.702 -54.207 -42.141 1.00 111.29 383 LYS C O 1
ATOM 7302 N N . VAL C 2 386 ? -12.600 -54.220 -44.216 1.00 107.06 384 VAL C N 1
ATOM 7303 C CA . VAL C 2 386 ? -12.669 -55.684 -44.336 1.00 106.90 384 VAL C CA 1
ATOM 7304 C C . VAL C 2 386 ? -11.436 -56.293 -45.034 1.00 104.26 384 VAL C C 1
ATOM 7305 O O . VAL C 2 386 ? -11.029 -57.415 -44.703 1.00 93.85 384 VAL C O 1
ATOM 7309 N N . LEU C 2 387 ? -10.844 -55.551 -45.977 1.00 106.45 385 LEU C N 1
ATOM 7310 C CA . LEU C 2 387 ? -9.567 -55.941 -46.603 1.00 108.27 385 LEU C CA 1
ATOM 7311 C C . LEU C 2 387 ? -8.543 -56.279 -45.502 1.00 107.27 385 LEU C C 1
ATOM 7312 O O . LEU C 2 387 ? -7.747 -57.215 -45.636 1.00 97.88 385 LEU C O 1
ATOM 7317 N N . GLU C 2 388 ? -8.627 -55.509 -44.413 1.00 111.18 386 GLU C N 1
ATOM 7318 C CA . GLU C 2 388 ? -7.847 -55.658 -43.184 1.00 109.88 386 GLU C CA 1
ATOM 7319 C C . GLU C 2 388 ? -7.937 -57.066 -42.587 1.00 106.73 386 GLU C C 1
ATOM 7320 O O . GLU C 2 388 ? -6.909 -57.729 -42.402 1.00 101.51 386 GLU C O 1
ATOM 7326 N N . SER C 2 389 ? -9.162 -57.518 -42.317 1.00 102.53 387 SER C N 1
ATOM 7327 C CA . SER C 2 389 ? -9.371 -58.779 -41.611 1.00 98.48 387 SER C CA 1
ATOM 7328 C C . SER C 2 389 ? -8.902 -60.020 -42.368 1.00 99.09 387 SER C C 1
ATOM 7329 O O . SER C 2 389 ? -8.294 -60.914 -41.770 1.00 102.38 387 SER C O 1
ATOM 7332 N N . ILE C 2 390 ? -9.152 -60.064 -43.673 1.00 99.88 388 ILE C N 1
ATOM 7333 C CA . ILE C 2 390 ? -8.862 -61.260 -44.485 1.00 103.16 388 ILE C CA 1
ATOM 7334 C C . ILE C 2 390 ? -7.367 -61.659 -44.457 1.00 101.03 388 ILE C C 1
ATOM 7335 O O . ILE C 2 390 ? -7.026 -62.835 -44.627 1.00 97.76 388 ILE C O 1
ATOM 7340 N N . ASN C 2 391 ? -6.499 -60.677 -44.204 1.00 99.37 389 ASN C N 1
ATOM 7341 C CA . ASN C 2 391 ? -5.076 -60.908 -43.947 1.00 94.65 389 ASN C CA 1
ATOM 7342 C C . ASN C 2 391 ? -4.823 -61.319 -42.499 1.00 92.00 389 ASN C C 1
ATOM 7343 O O . ASN C 2 391 ? -3.972 -62.177 -42.261 1.00 90.00 389 ASN C O 1
ATOM 7348 N N . ASP C 2 392 ? -5.506 -60.661 -41.552 1.00 89.32 390 ASP C N 1
ATOM 7349 C CA . ASP C 2 392 ? -5.360 -60.915 -40.108 1.00 87.57 390 ASP C CA 1
ATOM 7350 C C . ASP C 2 392 ? -5.643 -62.384 -39.754 1.00 88.30 390 ASP C C 1
ATOM 7351 O O . ASP C 2 392 ? -4.983 -62.953 -38.887 1.00 87.89 390 ASP C O 1
ATOM 7356 N N . SER C 2 393 ? -6.642 -62.973 -40.408 1.00 86.51 391 SER C N 1
ATOM 7357 C CA . SER C 2 393 ? -6.886 -64.420 -40.420 1.00 90.65 391 SER C CA 1
ATOM 7358 C C . SER C 2 393 ? -5.777 -65.076 -41.249 1.00 92.40 391 SER C C 1
ATOM 7359 O O . SER C 2 393 ? -5.504 -64.556 -42.344 1.00 92.28 391 SER C O 1
ATOM 7362 N N . VAL C 2 394 ? -5.115 -66.179 -40.860 1.00 91.09 392 VAL C N 1
ATOM 7363 C CA . VAL C 2 394 ? -5.139 -67.048 -39.650 1.00 78.97 392 VAL C CA 1
ATOM 7364 C C . VAL C 2 394 ? -6.075 -68.261 -39.703 1.00 74.75 392 VAL C C 1
ATOM 7365 O O . VAL C 2 394 ? -7.095 -68.335 -39.030 1.00 74.76 392 VAL C O 1
ATOM 7369 N N . SER C 2 395 ? -5.661 -69.238 -40.502 1.00 78.30 393 SER C N 1
ATOM 7370 C CA . SER C 2 395 ? -6.384 -70.500 -40.712 1.00 81.30 393 SER C CA 1
ATOM 7371 C C . SER C 2 395 ? -6.515 -71.286 -39.430 1.00 85.34 393 SER C C 1
ATOM 7372 O O . SER C 2 395 ? -5.812 -70.981 -38.463 1.00 90.63 393 SER C O 1
ATOM 7375 N N . LEU C 2 396 ? -7.401 -72.286 -39.435 1.00 84.48 394 LEU C N 1
ATOM 7376 C CA . LEU C 2 396 ? -7.572 -73.180 -38.290 1.00 83.00 394 LEU C CA 1
ATOM 7377 C C . LEU C 2 396 ? -6.242 -73.829 -37.888 1.00 86.46 394 LEU C C 1
ATOM 7378 O O . LEU C 2 396 ? -5.772 -73.560 -36.772 1.00 88.12 394 LEU C O 1
ATOM 7383 N N . GLU C 2 397 ? -5.613 -74.588 -38.800 1.00 87.43 395 GLU C N 1
ATOM 7384 C CA . GLU C 2 397 ? -4.224 -75.079 -38.639 1.00 89.04 395 GLU C CA 1
ATOM 7385 C C . GLU C 2 397 ? -3.266 -73.970 -38.175 1.00 94.84 395 GLU C C 1
ATOM 7386 O O . GLU C 2 397 ? -2.495 -74.194 -37.228 1.00 97.16 395 GLU C O 1
ATOM 7392 N N . ASP C 2 398 ? -3.368 -72.775 -38.776 1.00 99.77 396 ASP C N 1
ATOM 7393 C CA . ASP C 2 398 ? -2.599 -71.574 -38.350 1.00 104.53 396 ASP C CA 1
ATOM 7394 C C . ASP C 2 398 ? -2.815 -71.136 -36.877 1.00 104.68 396 ASP C C 1
ATOM 7395 O O . ASP C 2 398 ? -2.327 -70.073 -36.452 1.00 105.69 396 ASP C O 1
ATOM 7400 N N . LEU C 2 399 ? -3.573 -71.943 -36.130 1.00 98.95 397 LEU C N 1
ATOM 7401 C CA . LEU C 2 399 ? -3.624 -71.884 -34.666 1.00 97.33 397 LEU C CA 1
ATOM 7402 C C . LEU C 2 399 ? -3.209 -73.239 -34.119 1.00 96.24 397 LEU C C 1
ATOM 7403 O O . LEU C 2 399 ? -2.447 -73.296 -33.154 1.00 97.27 397 LEU C O 1
ATOM 7408 N N . GLU C 2 400 ? -3.759 -74.303 -34.717 1.00 93.51 398 GLU C N 1
ATOM 7409 C CA . GLU C 2 400 ? -3.572 -75.699 -34.292 1.00 93.34 398 GLU C CA 1
ATOM 7410 C C . GLU C 2 400 ? -2.088 -76.014 -34.086 1.00 97.37 398 GLU C C 1
ATOM 7411 O O . GLU C 2 400 ? -1.692 -76.678 -33.122 1.00 96.47 398 GLU C O 1
ATOM 7417 N N . GLU C 2 401 ? -1.282 -75.465 -34.989 1.00 101.64 399 GLU C N 1
ATOM 7418 C CA . GLU C 2 401 ? 0.170 -75.569 -34.971 1.00 102.40 399 GLU C CA 1
ATOM 7419 C C . GLU C 2 401 ? 0.771 -75.138 -33.626 1.00 98.23 399 GLU C C 1
ATOM 7420 O O . GLU C 2 401 ? 1.835 -75.619 -33.227 1.00 102.43 399 GLU C O 1
ATOM 7426 N N . ILE C 2 402 ? 0.056 -74.262 -32.926 1.00 94.13 400 ILE C N 1
ATOM 7427 C CA . ILE C 2 402 ? 0.513 -73.641 -31.679 1.00 93.34 400 ILE C CA 1
ATOM 7428 C C . ILE C 2 402 ? -0.004 -74.339 -30.394 1.00 96.03 400 ILE C C 1
ATOM 7429 O O . ILE C 2 402 ? 0.382 -73.939 -29.291 1.00 102.21 400 ILE C O 1
ATOM 7434 N N . VAL C 2 403 ? -0.796 -75.410 -30.540 1.00 91.80 401 VAL C N 1
ATOM 7435 C CA . VAL C 2 403 ? -1.287 -76.236 -29.417 1.00 96.42 401 VAL C CA 1
ATOM 7436 C C . VAL C 2 403 ? -0.223 -76.562 -28.349 1.00 101.74 401 VAL C C 1
ATOM 7437 O O . VAL C 2 403 ? -0.441 -76.319 -27.154 1.00 107.39 401 VAL C O 1
ATOM 7441 N N . GLY C 2 404 ? 0.926 -77.085 -28.774 1.00 98.62 402 GLY C N 1
ATOM 7442 C CA . GLY C 2 404 ? 1.982 -77.473 -27.841 1.00 92.11 402 GLY C CA 1
ATOM 7443 C C . GLY C 2 404 ? 2.783 -76.304 -27.295 1.00 93.55 402 GLY C C 1
ATOM 7444 O O . GLY C 2 404 ? 3.566 -76.488 -26.354 1.00 97.98 402 GLY C O 1
ATOM 7445 N N . ASP C 2 405 ? 2.567 -75.109 -27.848 1.00 89.63 403 ASP C N 1
ATOM 7446 C CA . ASP C 2 405 ? 3.396 -73.915 -27.563 1.00 94.02 403 ASP C CA 1
ATOM 7447 C C . ASP C 2 405 ? 2.806 -72.900 -26.553 1.00 93.17 403 ASP C C 1
ATOM 7448 O O . ASP C 2 405 ? 3.401 -71.841 -26.263 1.00 80.80 403 ASP C O 1
ATOM 7453 N N . ILE C 2 406 ? 1.618 -73.225 -26.046 1.00 93.30 404 ILE C N 1
ATOM 7454 C CA . ILE C 2 406 ? 0.973 -72.443 -24.992 1.00 91.36 404 ILE C CA 1
ATOM 7455 C C . ILE C 2 406 ? 0.997 -73.295 -23.741 1.00 87.85 404 ILE C C 1
ATOM 7456 O O . ILE C 2 406 ? 0.903 -72.774 -22.633 1.00 84.68 404 ILE C O 1
ATOM 7461 N N . LYS C 2 407 ? 1.070 -74.605 -23.975 1.00 86.70 405 LYS C N 1
ATOM 7462 C CA . LYS C 2 407 ? 1.172 -75.666 -22.985 1.00 85.45 405 LYS C CA 1
ATOM 7463 C C . LYS C 2 407 ? 2.610 -75.711 -22.446 1.00 87.88 405 LYS C C 1
ATOM 7464 O O . LYS C 2 407 ? 2.800 -75.794 -21.237 1.00 88.41 405 LYS C O 1
ATOM 7470 N N . ARG C 2 408 ? 3.603 -75.653 -23.342 1.00 94.32 406 ARG C N 1
ATOM 7471 C CA . ARG C 2 408 ? 5.030 -75.518 -22.986 1.00 96.13 406 ARG C CA 1
ATOM 7472 C C . ARG C 2 408 ? 5.226 -74.211 -22.245 1.00 92.82 406 ARG C C 1
ATOM 7473 O O . ARG C 2 408 ? 5.887 -74.152 -21.211 1.00 99.85 406 ARG C O 1
ATOM 7481 N N . CYS C 2 409 ? 4.619 -73.172 -22.794 1.00 90.41 407 CYS C N 1
ATOM 7482 C CA . CYS C 2 409 ? 4.696 -71.841 -22.247 1.00 96.09 407 CYS C CA 1
ATOM 7483 C C . CYS C 2 409 ? 3.825 -71.647 -20.995 1.00 103.10 407 CYS C C 1
ATOM 7484 O O . CYS C 2 409 ? 4.020 -70.671 -20.265 1.00 105.88 407 CYS C O 1
ATOM 7487 N N . TRP C 2 410 ? 2.909 -72.592 -20.744 1.00 109.42 408 TRP C N 1
ATOM 7488 C CA . TRP C 2 410 ? 2.078 -72.677 -19.527 1.00 113.77 408 TRP C CA 1
ATOM 7489 C C . TRP C 2 410 ? 2.849 -73.406 -18.436 1.00 114.64 408 TRP C C 1
ATOM 7490 O O . TRP C 2 410 ? 2.882 -72.938 -17.293 1.00 118.70 408 TRP C O 1
ATOM 7501 N N . ASP C 2 411 ? 3.420 -74.563 -18.794 1.00 113.77 409 ASP C N 1
ATOM 7502 C CA . ASP C 2 411 ? 4.303 -75.356 -17.928 1.00 113.62 409 ASP C CA 1
ATOM 7503 C C . ASP C 2 411 ? 5.421 -74.486 -17.342 1.00 114.07 409 ASP C C 1
ATOM 7504 O O . ASP C 2 411 ? 5.888 -74.729 -16.228 1.00 112.74 409 ASP C O 1
ATOM 7509 N N . GLU C 2 412 ? 5.810 -73.460 -18.098 1.00 114.74 410 GLU C N 1
ATOM 7510 C CA . GLU C 2 412 ? 6.843 -72.513 -17.696 1.00 121.71 410 GLU C CA 1
ATOM 7511 C C . GLU C 2 412 ? 6.339 -71.566 -16.612 1.00 122.81 410 GLU C C 1
ATOM 7512 O O . GLU C 2 412 ? 6.977 -71.452 -15.564 1.00 128.99 410 GLU C O 1
ATOM 7518 N N . ARG C 2 413 ? 5.199 -70.916 -16.849 1.00 118.83 411 ARG C N 1
ATOM 7519 C CA . ARG C 2 413 ? 4.545 -70.080 -15.835 1.00 120.13 411 ARG C CA 1
ATOM 7520 C C . ARG C 2 413 ? 4.216 -70.879 -14.567 1.00 123.30 411 ARG C C 1
ATOM 7521 O O . ARG C 2 413 ? 4.201 -70.310 -13.469 1.00 126.07 411 ARG C O 1
ATOM 7529 N N . ARG C 2 414 ? 3.928 -72.174 -14.726 1.00 121.87 412 ARG C N 1
ATOM 7530 C CA . ARG C 2 414 ? 3.579 -73.056 -13.608 1.00 122.41 412 ARG C CA 1
ATOM 7531 C C . ARG C 2 414 ? 4.716 -73.170 -12.580 1.00 122.19 412 ARG C C 1
ATOM 7532 O O . ARG C 2 414 ? 4.458 -73.238 -11.364 1.00 116.33 412 ARG C O 1
ATOM 7540 N N . ALA C 2 415 ? 5.953 -73.135 -13.087 1.00 120.04 413 ALA C N 1
ATOM 7541 C CA . ALA C 2 415 ? 7.172 -73.277 -12.281 1.00 117.18 413 ALA C CA 1
ATOM 7542 C C . ALA C 2 415 ? 7.918 -71.960 -12.009 1.00 112.70 413 ALA C C 1
ATOM 7543 O O . ALA C 2 415 ? 8.497 -71.786 -10.927 1.00 105.28 413 ALA C O 1
ATOM 7545 N N . ASN C 2 416 ? 7.881 -71.042 -12.978 1.00 108.32 414 ASN C N 1
ATOM 7546 C CA . ASN C 2 416 ? 8.543 -69.733 -12.867 1.00 106.94 414 ASN C CA 1
ATOM 7547 C C . ASN C 2 416 ? 8.055 -68.827 -11.733 1.00 103.26 414 ASN C C 1
ATOM 7548 O O . ASN C 2 416 ? 8.836 -68.006 -11.234 1.00 97.91 414 ASN C O 1
ATOM 7553 N N . MET C 2 417 ? 6.782 -68.972 -11.344 1.00 100.79 415 MET C N 1
ATOM 7554 C CA . MET C 2 417 ? 6.186 -68.141 -10.284 1.00 100.33 415 MET C CA 1
ATOM 7555 C C . MET C 2 417 ? 6.225 -68.742 -8.866 1.00 96.76 415 MET C C 1
ATOM 7556 O O . MET C 2 417 ? 6.127 -69.952 -8.673 1.00 98.52 415 MET C O 1
ATOM 7561 N N . PRO D 2 13 ? -74.880 4.716 -55.280 1.00 80.77 11 PRO D N 1
ATOM 7562 C CA . PRO D 2 13 ? -75.831 3.860 -56.000 1.00 85.22 11 PRO D CA 1
ATOM 7563 C C . PRO D 2 13 ? -75.216 2.603 -56.641 1.00 86.28 11 PRO D C 1
ATOM 7564 O O . PRO D 2 13 ? -74.289 2.746 -57.460 1.00 88.82 11 PRO D O 1
ATOM 7568 N N . GLU D 2 14 ? -75.746 1.420 -56.269 1.00 83.12 12 GLU D N 1
ATOM 7569 C CA . GLU D 2 14 ? -75.302 0.089 -56.758 1.00 81.60 12 GLU D CA 1
ATOM 7570 C C . GLU D 2 14 ? -75.135 0.114 -58.278 1.00 79.05 12 GLU D C 1
ATOM 7571 O O . GLU D 2 14 ? -76.050 0.535 -59.003 1.00 75.90 12 GLU D O 1
ATOM 7577 N N . ILE D 2 15 ? -73.979 -0.388 -58.718 1.00 73.89 13 ILE D N 1
ATOM 7578 C CA . ILE D 2 15 ? -73.457 -0.234 -60.086 1.00 70.34 13 ILE D CA 1
ATOM 7579 C C . ILE D 2 15 ? -74.459 -0.553 -61.238 1.00 73.94 13 ILE D C 1
ATOM 7580 O O . ILE D 2 15 ? -75.276 -1.473 -61.091 1.00 62.36 13 ILE D O 1
ATOM 7585 N N . PRO D 2 16 ? -74.436 0.237 -62.343 1.00 72.25 14 PRO D N 1
ATOM 7586 C CA . PRO D 2 16 ? -75.403 0.108 -63.415 1.00 73.79 14 PRO D CA 1
ATOM 7587 C C . PRO D 2 16 ? -75.458 -1.285 -64.016 1.00 79.74 14 PRO D C 1
ATOM 7588 O O . PRO D 2 16 ? -76.547 -1.761 -64.325 1.00 80.95 14 PRO D O 1
ATOM 7592 N N . GLY D 2 17 ? -74.296 -1.910 -64.214 1.00 80.44 15 GLY D N 1
ATOM 7593 C CA . GLY D 2 17 ? -74.259 -3.225 -64.837 1.00 79.94 15 GLY D CA 1
ATOM 7594 C C . GLY D 2 17 ? -73.595 -4.343 -64.052 1.00 80.68 15 GLY D C 1
ATOM 7595 O O . GLY D 2 17 ? -74.268 -5.138 -63.365 1.00 75.54 15 GLY D O 1
ATOM 7596 N N . LEU D 2 18 ? -72.275 -4.418 -64.233 1.00 75.80 16 LEU D N 1
ATOM 7597 C CA . LEU D 2 18 ? -71.412 -5.485 -63.732 1.00 78.68 16 LEU D CA 1
ATOM 7598 C C . LEU D 2 18 ? -70.202 -5.580 -64.650 1.00 79.85 16 LEU D C 1
ATOM 7599 O O . LEU D 2 18 ? -70.276 -5.240 -65.833 1.00 72.38 16 LEU D O 1
ATOM 7604 N N . ILE D 2 19 ? -69.082 -5.988 -64.061 1.00 84.87 17 ILE D N 1
ATOM 7605 C CA . ILE D 2 19 ? -67.933 -6.435 -64.828 1.00 85.05 17 ILE D CA 1
ATOM 7606 C C . ILE D 2 19 ? -68.194 -7.926 -65.125 1.00 89.12 17 ILE D C 1
ATOM 7607 O O . ILE D 2 19 ? -68.910 -8.646 -64.371 1.00 71.68 17 ILE D O 1
ATOM 7612 N N . GLN D 2 20 ? -67.644 -8.321 -66.279 1.00 88.12 18 GLN D N 1
ATOM 7613 C CA . GLN D 2 20 ? -67.397 -9.710 -66.667 1.00 87.52 18 GLN D CA 1
ATOM 7614 C C . GLN D 2 20 ? -66.159 -10.279 -65.890 1.00 80.50 18 GLN D C 1
ATOM 7615 O O . GLN D 2 20 ? -65.684 -9.644 -64.936 1.00 66.07 18 GLN D O 1
ATOM 7621 N N . PRO D 2 21 ? -65.672 -11.503 -66.235 1.00 79.29 19 PRO D N 1
ATOM 7622 C CA . PRO D 2 21 ? -64.326 -11.871 -65.740 1.00 76.33 19 PRO D CA 1
ATOM 7623 C C . PRO D 2 21 ? -63.241 -10.822 -66.043 1.00 74.89 19 PRO D C 1
ATOM 7624 O O . PRO D 2 21 ? -63.483 -9.852 -66.770 1.00 82.10 19 PRO D O 1
ATOM 7628 N N . GLY D 2 22 ? -62.072 -10.987 -65.433 1.00 73.65 20 GLY D N 1
ATOM 7629 C CA . GLY D 2 22 ? -60.982 -10.031 -65.567 1.00 71.73 20 GLY D CA 1
ATOM 7630 C C . GLY D 2 22 ? -60.432 -10.046 -66.970 1.00 78.03 20 GLY D C 1
ATOM 7631 O O . GLY D 2 22 ? -60.135 -8.973 -67.498 1.00 78.93 20 GLY D O 1
ATOM 7632 N N . ASN D 2 23 ? -60.326 -11.251 -67.558 1.00 83.88 21 ASN D N 1
ATOM 7633 C CA . ASN D 2 23 ? -59.812 -11.480 -68.924 1.00 77.46 21 ASN D CA 1
ATOM 7634 C C . ASN D 2 23 ? -60.596 -10.639 -69.931 1.00 81.26 21 ASN D C 1
ATOM 7635 O O . ASN D 2 23 ? -60.031 -9.722 -70.545 1.00 86.54 21 ASN D O 1
ATOM 7640 N N . VAL D 2 24 ? -61.912 -10.870 -69.965 1.00 82.87 22 VAL D N 1
ATOM 7641 C CA . VAL D 2 24 ? -62.846 -10.231 -70.887 1.00 87.40 22 VAL D CA 1
ATOM 7642 C C . VAL D 2 24 ? -62.671 -8.724 -70.758 1.00 90.22 22 VAL D C 1
ATOM 7643 O O . VAL D 2 24 ? -62.653 -8.014 -71.761 1.00 98.31 22 VAL D O 1
ATOM 7647 N N . THR D 2 25 ? -62.464 -8.270 -69.524 1.00 94.14 23 THR D N 1
ATOM 7648 C CA . THR D 2 25 ? -62.162 -6.876 -69.219 1.00 94.01 23 THR D CA 1
ATOM 7649 C C . THR D 2 25 ? -60.879 -6.493 -69.948 1.00 98.59 23 THR D C 1
ATOM 7650 O O . THR D 2 25 ? -60.942 -5.743 -70.925 1.00 88.75 23 THR D O 1
ATOM 7654 N N . GLN D 2 26 ? -59.759 -7.093 -69.528 1.00 106.54 24 GLN D N 1
ATOM 7655 C CA . GLN D 2 26 ? -58.409 -6.777 -70.017 1.00 113.57 24 GLN D CA 1
ATOM 7656 C C . GLN D 2 26 ? -58.404 -6.182 -71.420 1.00 117.91 24 GLN D C 1
ATOM 7657 O O . GLN D 2 26 ? -57.962 -5.040 -71.607 1.00 119.79 24 GLN D O 1
ATOM 7663 N N . ASP D 2 27 ? -58.944 -6.955 -72.368 1.00 114.21 25 ASP D N 1
ATOM 7664 C CA . ASP D 2 27 ? -59.075 -6.585 -73.781 1.00 109.25 25 ASP D CA 1
ATOM 7665 C C . ASP D 2 27 ? -59.414 -5.106 -73.969 1.00 105.01 25 ASP D C 1
ATOM 7666 O O . ASP D 2 27 ? -58.886 -4.444 -74.868 1.00 107.02 25 ASP D O 1
ATOM 7671 N N . LEU D 2 28 ? -60.265 -4.597 -73.083 1.00 93.60 26 LEU D N 1
ATOM 7672 C CA . LEU D 2 28 ? -60.751 -3.245 -73.177 1.00 91.36 26 LEU D CA 1
ATOM 7673 C C . LEU D 2 28 ? -59.806 -2.186 -72.632 1.00 93.33 26 LEU D C 1
ATOM 7674 O O . LEU D 2 28 ? -59.758 -1.090 -73.193 1.00 97.13 26 LEU D O 1
ATOM 7679 N N . LYS D 2 29 ? -59.062 -2.486 -71.561 1.00 94.67 27 LYS D N 1
ATOM 7680 C CA . LYS D 2 29 ? -58.047 -1.538 -71.057 1.00 92.06 27 LYS D CA 1
ATOM 7681 C C . LYS D 2 29 ? -57.235 -1.146 -72.291 1.00 93.40 27 LYS D C 1
ATOM 7682 O O . LYS D 2 29 ? -57.229 0.016 -72.689 1.00 90.12 27 LYS D O 1
ATOM 7688 N N . MET D 2 30 ? -56.744 -2.172 -72.983 1.00 104.51 28 MET D N 1
ATOM 7689 C CA . MET D 2 30 ? -56.068 -2.080 -74.278 1.00 107.64 28 MET D CA 1
ATOM 7690 C C . MET D 2 30 ? -56.887 -1.257 -75.276 1.00 109.26 28 MET D C 1
ATOM 7691 O O . MET D 2 30 ? -56.352 -0.281 -75.812 1.00 113.36 28 MET D O 1
ATOM 7696 N N . MET D 2 31 ? -58.158 -1.629 -75.499 1.00 104.50 29 MET D N 1
ATOM 7697 C CA . MET D 2 31 ? -59.068 -0.931 -76.436 1.00 101.14 29 MET D CA 1
ATOM 7698 C C . MET D 2 31 ? -59.139 0.591 -76.237 1.00 102.49 29 MET D C 1
ATOM 7699 O O . MET D 2 31 ? -59.341 1.338 -77.209 1.00 100.60 29 MET D O 1
ATOM 7704 N N . VAL D 2 32 ? -58.994 1.022 -74.979 1.00 99.00 30 VAL D N 1
ATOM 7705 C CA . VAL D 2 32 ? -58.920 2.437 -74.617 1.00 100.84 30 VAL D CA 1
ATOM 7706 C C . VAL D 2 32 ? -57.540 3.022 -74.926 1.00 100.72 30 VAL D C 1
ATOM 7707 O O . VAL D 2 32 ? -57.461 4.166 -75.387 1.00 103.79 30 VAL D O 1
ATOM 7711 N N . CYS D 2 33 ? -56.483 2.233 -74.702 1.00 99.68 31 CYS D N 1
ATOM 7712 C CA . CYS D 2 33 ? -55.087 2.709 -74.709 1.00 103.07 31 CYS D CA 1
ATOM 7713 C C . CYS D 2 33 ? -54.718 3.616 -75.886 1.00 105.99 31 CYS D C 1
ATOM 7714 O O . CYS D 2 33 ? -54.109 4.673 -75.698 1.00 106.20 31 CYS D O 1
ATOM 7717 N N . LYS D 2 34 ? -55.091 3.203 -77.093 1.00 103.99 32 LYS D N 1
ATOM 7718 C CA . LYS D 2 34 ? -54.751 3.969 -78.278 1.00 105.36 32 LYS D CA 1
ATOM 7719 C C . LYS D 2 34 ? -55.742 5.098 -78.518 1.00 106.25 32 LYS D C 1
ATOM 7720 O O . LYS D 2 34 ? -55.362 6.135 -79.068 1.00 112.31 32 LYS D O 1
ATOM 7726 N N . LEU D 2 35 ? -56.996 4.922 -78.102 1.00 102.97 33 LEU D N 1
ATOM 7727 C CA . LEU D 2 35 ? -57.985 5.994 -78.241 1.00 102.01 33 LEU D CA 1
ATOM 7728 C C . LEU D 2 35 ? -57.524 7.224 -77.443 1.00 105.34 33 LEU D C 1
ATOM 7729 O O . LEU D 2 35 ? -57.896 8.368 -77.750 1.00 99.80 33 LEU D O 1
ATOM 7734 N N . LEU D 2 36 ? -56.688 6.956 -76.441 1.00 107.01 34 LEU D N 1
ATOM 7735 C CA . LEU D 2 36 ? -55.947 7.976 -75.707 1.00 112.94 34 LEU D CA 1
ATOM 7736 C C . LEU D 2 36 ? -54.491 8.104 -76.186 1.00 117.17 34 LEU D C 1
ATOM 7737 O O . LEU D 2 36 ? -53.827 9.105 -75.899 1.00 119.29 34 LEU D O 1
ATOM 7742 N N . ASN D 2 37 ? -54.025 7.113 -76.947 1.00 119.90 35 ASN D N 1
ATOM 7743 C CA . ASN D 2 37 ? -52.611 6.930 -77.329 1.00 125.57 35 ASN D CA 1
ATOM 7744 C C . ASN D 2 37 ? -51.607 6.996 -76.169 1.00 126.90 35 ASN D C 1
ATOM 7745 O O . ASN D 2 37 ? -50.675 7.810 -76.145 1.00 128.42 35 ASN D O 1
ATOM 7750 N N . SER D 2 38 ? -51.871 6.132 -75.188 1.00 126.28 36 SER D N 1
ATOM 7751 C CA . SER D 2 38 ? -51.005 5.874 -74.040 1.00 126.14 36 SER D CA 1
ATOM 7752 C C . SER D 2 38 ? -51.506 4.625 -73.319 1.00 127.22 36 SER D C 1
ATOM 7753 O O . SER D 2 38 ? -52.711 4.503 -73.098 1.00 125.69 36 SER D O 1
ATOM 7756 N N . PRO D 2 39 ? -50.588 3.703 -72.950 1.00 130.96 37 PRO D N 1
ATOM 7757 C CA . PRO D 2 39 ? -50.896 2.481 -72.188 1.00 131.21 37 PRO D CA 1
ATOM 7758 C C . PRO D 2 39 ? -51.676 2.705 -70.889 1.00 129.04 37 PRO D C 1
ATOM 7759 O O . PRO D 2 39 ? -52.272 1.759 -70.372 1.00 124.53 37 PRO D O 1
ATOM 7763 N N . LYS D 2 40 ? -51.677 3.948 -70.405 1.00 127.65 38 LYS D N 1
ATOM 7764 C CA . LYS D 2 40 ? -52.233 4.349 -69.105 1.00 125.43 38 LYS D CA 1
ATOM 7765 C C . LYS D 2 40 ? -53.464 3.596 -68.577 1.00 125.14 38 LYS D C 1
ATOM 7766 O O . LYS D 2 40 ? -53.436 3.152 -67.429 1.00 127.62 38 LYS D O 1
ATOM 7772 N N . PRO D 2 41 ? -54.518 3.402 -69.400 1.00 124.48 39 PRO D N 1
ATOM 7773 C CA . PRO D 2 41 ? -55.655 2.592 -68.917 1.00 119.38 39 PRO D CA 1
ATOM 7774 C C . PRO D 2 41 ? -55.416 1.091 -68.704 1.00 115.44 39 PRO D C 1
ATOM 7775 O O . PRO D 2 41 ? -56.391 0.333 -68.580 1.00 113.40 39 PRO D O 1
ATOM 7779 N N . THR D 2 42 ? -54.147 0.676 -68.650 1.00 112.01 40 THR D N 1
ATOM 7780 C CA . THR D 2 42 ? -53.760 -0.680 -68.230 1.00 109.52 40 THR D CA 1
ATOM 7781 C C . THR D 2 42 ? -54.113 -0.912 -66.759 1.00 108.71 40 THR D C 1
ATOM 7782 O O . THR D 2 42 ? -54.621 -1.983 -66.402 1.00 99.51 40 THR D O 1
ATOM 7786 N N . LYS D 2 43 ? -53.806 0.090 -65.926 1.00 107.66 41 LYS D N 1
ATOM 7787 C CA . LYS D 2 43 ? -54.060 0.064 -64.486 1.00 109.42 41 LYS D CA 1
ATOM 7788 C C . LYS D 2 43 ? -54.351 1.449 -63.902 1.00 108.85 41 LYS D C 1
ATOM 7789 O O . LYS D 2 43 ? -55.075 1.556 -62.909 1.00 114.74 41 LYS D O 1
ATOM 7795 N N . THR D 2 44 ? -53.813 2.498 -64.526 1.00 109.27 42 THR D N 1
ATOM 7796 C CA . THR D 2 44 ? -54.036 3.889 -64.089 1.00 112.21 42 THR D CA 1
ATOM 7797 C C . THR D 2 44 ? -55.375 4.470 -64.579 1.00 116.06 42 THR D C 1
ATOM 7798 O O . THR D 2 44 ? -55.705 4.367 -65.767 1.00 113.49 42 THR D O 1
ATOM 7802 N N . PHE D 2 45 ? -56.098 5.135 -63.675 1.00 117.96 43 PHE D N 1
ATOM 7803 C CA . PHE D 2 45 ? -57.425 5.694 -63.973 1.00 119.05 43 PHE D CA 1
ATOM 7804 C C . PHE D 2 45 ? -57.431 6.867 -64.960 1.00 116.78 43 PHE D C 1
ATOM 7805 O O . PHE D 2 45 ? -56.976 7.960 -64.623 1.00 122.62 43 PHE D O 1
ATOM 7813 N N . PRO D 2 46 ? -58.005 6.650 -66.154 1.00 107.65 44 PRO D N 1
ATOM 7814 C CA . PRO D 2 46 ? -58.013 7.611 -67.251 1.00 106.05 44 PRO D CA 1
ATOM 7815 C C . PRO D 2 46 ? -58.738 8.944 -66.997 1.00 108.27 44 PRO D C 1
ATOM 7816 O O . PRO D 2 46 ? -58.589 9.884 -67.788 1.00 108.56 44 PRO D O 1
ATOM 7820 N N . GLY D 2 47 ? -59.543 9.022 -65.937 1.00 109.27 45 GLY D N 1
ATOM 7821 C CA . GLY D 2 47 ? -60.270 10.253 -65.610 1.00 98.92 45 GLY D CA 1
ATOM 7822 C C . GLY D 2 47 ? -59.430 11.168 -64.753 1.00 94.18 45 GLY D C 1
ATOM 7823 O O . GLY D 2 47 ? -58.777 10.717 -63.815 1.00 94.67 45 GLY D O 1
ATOM 7824 N N . SER D 2 48 ? -59.458 12.452 -65.090 1.00 94.89 46 SER D N 1
ATOM 7825 C CA . SER D 2 48 ? -58.656 13.488 -64.438 1.00 97.43 46 SER D CA 1
ATOM 7826 C C . SER D 2 48 ? -59.083 13.666 -62.983 1.00 99.16 46 SER D C 1
ATOM 7827 O O . SER D 2 48 ? -60.287 13.658 -62.700 1.00 98.44 46 SER D O 1
ATOM 7830 N N . GLN D 2 49 ? -58.105 13.794 -62.078 1.00 97.68 47 GLN D N 1
ATOM 7831 C CA . GLN D 2 49 ? -58.360 13.933 -60.630 1.00 98.15 47 GLN D CA 1
ATOM 7832 C C . GLN D 2 49 ? -58.193 15.385 -60.150 1.00 97.43 47 GLN D C 1
ATOM 7833 O O . GLN D 2 49 ? -57.368 16.114 -60.711 1.00 103.91 47 GLN D O 1
ATOM 7839 N N . PRO D 2 50 ? -58.970 15.812 -59.128 1.00 89.69 48 PRO D N 1
ATOM 7840 C CA . PRO D 2 50 ? -58.892 17.213 -58.700 1.00 91.86 48 PRO D CA 1
ATOM 7841 C C . PRO D 2 50 ? -58.103 17.474 -57.397 1.00 92.83 48 PRO D C 1
ATOM 7842 O O . PRO D 2 50 ? -58.381 16.869 -56.354 1.00 87.23 48 PRO D O 1
ATOM 7846 N N . VAL D 2 51 ? -57.135 18.389 -57.463 1.00 93.22 49 VAL D N 1
ATOM 7847 C CA . VAL D 2 51 ? -56.209 18.630 -56.345 1.00 92.12 49 VAL D CA 1
ATOM 7848 C C . VAL D 2 51 ? -56.660 19.798 -55.469 1.00 90.80 49 VAL D C 1
ATOM 7849 O O . VAL D 2 51 ? -57.025 20.853 -55.989 1.00 92.19 49 VAL D O 1
ATOM 7853 N N . SER D 2 52 ? -56.641 19.581 -54.152 1.00 87.70 50 SER D N 1
ATOM 7854 C CA . SER D 2 52 ? -57.216 20.500 -53.173 1.00 87.31 50 SER D CA 1
ATOM 7855 C C . SER D 2 52 ? -56.842 21.947 -53.428 1.00 85.40 50 SER D C 1
ATOM 7856 O O . SER D 2 52 ? -55.666 22.278 -53.596 1.00 80.65 50 SER D O 1
ATOM 7859 N N . PHE D 2 53 ? -57.897 22.758 -53.531 1.00 85.51 51 PHE D N 1
ATOM 7860 C CA . PHE D 2 53 ? -57.857 24.196 -53.742 1.00 82.95 51 PHE D CA 1
ATOM 7861 C C . PHE D 2 53 ? -57.041 24.861 -52.644 1.00 90.77 51 PHE D C 1
ATOM 7862 O O . PHE D 2 53 ? -57.211 24.554 -51.456 1.00 97.46 51 PHE D O 1
ATOM 7870 N N . GLN D 2 54 ? -56.126 25.727 -53.079 1.00 93.84 52 GLN D N 1
ATOM 7871 C CA . GLN D 2 54 ? -55.194 26.443 -52.216 1.00 97.69 52 GLN D CA 1
ATOM 7872 C C . GLN D 2 54 ? -55.463 27.940 -52.296 1.00 105.42 52 GLN D C 1
ATOM 7873 O O . GLN D 2 54 ? -56.136 28.396 -53.226 1.00 112.43 52 GLN D O 1
ATOM 7879 N N . HIS D 2 55 ? -54.923 28.713 -51.354 1.00 107.94 53 HIS D N 1
ATOM 7880 C CA . HIS D 2 55 ? -55.044 30.167 -51.450 1.00 107.86 53 HIS D CA 1
ATOM 7881 C C . HIS D 2 55 ? -54.140 30.650 -52.588 1.00 106.24 53 HIS D C 1
ATOM 7882 O O . HIS D 2 55 ? -54.576 31.426 -53.461 1.00 102.85 53 HIS D O 1
ATOM 7889 N N . SER D 2 56 ? -52.918 30.107 -52.603 1.00 105.00 54 SER D N 1
ATOM 7890 C CA . SER D 2 56 ? -51.889 30.419 -53.608 1.00 101.41 54 SER D CA 1
ATOM 7891 C C . SER D 2 56 ? -52.423 30.250 -55.023 1.00 95.41 54 SER D C 1
ATOM 7892 O O . SER D 2 56 ? -51.811 30.720 -55.986 1.00 92.89 54 SER D O 1
ATOM 7895 N N . ASP D 2 57 ? -53.567 29.577 -55.123 1.00 89.01 55 ASP D N 1
ATOM 7896 C CA . ASP D 2 57 ? -54.216 29.329 -56.398 1.00 81.81 55 ASP D CA 1
ATOM 7897 C C . ASP D 2 57 ? -55.063 30.475 -56.946 1.00 79.39 55 ASP D C 1
ATOM 7898 O O . ASP D 2 57 ? -55.483 30.389 -58.106 1.00 80.97 55 ASP D O 1
ATOM 7903 N N . VAL D 2 58 ? -55.292 31.547 -56.184 1.00 74.34 56 VAL D N 1
ATOM 7904 C CA . VAL D 2 58 ? -56.076 32.621 -56.804 1.00 80.30 56 VAL D CA 1
ATOM 7905 C C . VAL D 2 58 ? -55.275 33.455 -57.819 1.00 87.66 56 VAL D C 1
ATOM 7906 O O . VAL D 2 58 ? -55.503 33.337 -59.017 1.00 89.59 56 VAL D O 1
ATOM 7910 N N . GLU D 2 59 ? -54.301 34.232 -57.363 1.00 95.98 57 GLU D N 1
ATOM 7911 C CA . GLU D 2 59 ? -53.447 35.024 -58.258 1.00 98.03 57 GLU D CA 1
ATOM 7912 C C . GLU D 2 59 ? -52.606 34.254 -59.300 1.00 98.42 57 GLU D C 1
ATOM 7913 O O . GLU D 2 59 ? -52.063 34.870 -60.224 1.00 102.39 57 GLU D O 1
ATOM 7919 N N . GLU D 2 60 ? -52.457 32.937 -59.149 1.00 97.54 58 GLU D N 1
ATOM 7920 C CA . GLU D 2 60 ? -51.671 32.127 -60.109 1.00 92.86 58 GLU D CA 1
ATOM 7921 C C . GLU D 2 60 ? -52.577 31.480 -61.153 1.00 88.90 58 GLU D C 1
ATOM 7922 O O . GLU D 2 60 ? -52.431 31.738 -62.353 1.00 81.41 58 GLU D O 1
ATOM 7928 N N . LYS D 2 61 ? -53.527 30.677 -60.671 1.00 89.22 59 LYS D N 1
ATOM 7929 C CA . LYS D 2 61 ? -54.512 29.988 -61.505 1.00 84.42 59 LYS D CA 1
ATOM 7930 C C . LYS D 2 61 ? -55.727 30.917 -61.715 1.00 93.93 59 LYS D C 1
ATOM 7931 O O . LYS D 2 61 ? -55.790 31.604 -62.746 1.00 99.81 59 LYS D O 1
ATOM 7937 N N . LEU D 2 62 ? -56.613 31.038 -60.719 1.00 95.69 60 LEU D N 1
ATOM 7938 C CA . LEU D 2 62 ? -57.884 31.785 -60.853 1.00 99.64 60 LEU D CA 1
ATOM 7939 C C . LEU D 2 62 ? -57.828 33.269 -61.268 1.00 104.63 60 LEU D C 1
ATOM 7940 O O . LEU D 2 62 ? -58.878 33.904 -61.421 1.00 108.46 60 LEU D O 1
ATOM 7945 N N . LEU D 2 63 ? -56.629 33.814 -61.486 1.00 109.22 61 LEU D N 1
ATOM 7946 C CA . LEU D 2 63 ? -56.479 35.165 -62.062 1.00 113.76 61 LEU D CA 1
ATOM 7947 C C . LEU D 2 63 ? -55.988 35.191 -63.520 1.00 115.54 61 LEU D C 1
ATOM 7948 O O . LEU D 2 63 ? -56.352 36.111 -64.252 1.00 114.92 61 LEU D O 1
ATOM 7953 N N . ALA D 2 64 ? -55.174 34.216 -63.937 1.00 113.70 62 ALA D N 1
ATOM 7954 C CA . ALA D 2 64 ? -54.573 34.241 -65.287 1.00 111.03 62 ALA D CA 1
ATOM 7955 C C . ALA D 2 64 ? -55.102 33.200 -66.287 1.00 109.37 62 ALA D C 1
ATOM 7956 O O . ALA D 2 64 ? -54.398 32.802 -67.227 1.00 108.09 62 ALA D O 1
ATOM 7958 N N . HIS D 2 65 ? -56.355 32.790 -66.084 1.00 102.63 63 HIS D N 1
ATOM 7959 C CA . HIS D 2 65 ? -57.046 31.835 -66.945 1.00 94.02 63 HIS D CA 1
ATOM 7960 C C . HIS D 2 65 ? -58.567 32.066 -66.898 1.00 89.12 63 HIS D C 1
ATOM 7961 O O . HIS D 2 65 ? -59.040 33.171 -66.608 1.00 77.12 63 HIS D O 1
ATOM 7968 N N . ASP D 2 66 ? -59.335 31.024 -67.220 1.00 87.61 64 ASP D N 1
ATOM 7969 C CA . ASP D 2 66 ? -60.802 31.085 -67.174 1.00 90.29 64 ASP D CA 1
ATOM 7970 C C . ASP D 2 66 ? -61.336 29.887 -66.381 1.00 85.27 64 ASP D C 1
ATOM 7971 O O . ASP D 2 66 ? -60.791 28.781 -66.493 1.00 83.67 64 ASP D O 1
ATOM 7976 N N . TYR D 2 67 ? -62.393 30.089 -65.592 1.00 76.67 65 TYR D N 1
ATOM 7977 C CA . TYR D 2 67 ? -62.973 28.955 -64.870 1.00 74.68 65 TYR D CA 1
ATOM 7978 C C . TYR D 2 67 ? -64.465 28.627 -64.985 1.00 80.66 65 TYR D C 1
ATOM 7979 O O . TYR D 2 67 ? -65.269 29.453 -65.446 1.00 81.44 65 TYR D O 1
ATOM 7988 N N . TYR D 2 68 ? -64.767 27.363 -64.667 1.00 86.76 66 TYR D N 1
ATOM 7989 C CA . TYR D 2 68 ? -66.113 26.802 -64.640 1.00 90.85 66 TYR D CA 1
ATOM 7990 C C . TYR D 2 68 ? -66.356 26.250 -63.240 1.00 98.00 66 TYR D C 1
ATOM 7991 O O . TYR D 2 68 ? -65.443 25.710 -62.594 1.00 100.97 66 TYR D O 1
ATOM 8000 N N . VAL D 2 69 ? -67.610 26.360 -62.810 1.00 98.14 67 VAL D N 1
ATOM 8001 C CA . VAL D 2 69 ? -68.064 25.969 -61.480 1.00 96.24 67 VAL D CA 1
ATOM 8002 C C . VAL D 2 69 ? -69.406 25.262 -61.469 1.00 96.38 67 VAL D C 1
ATOM 8003 O O . VAL D 2 69 ? -70.458 25.824 -61.817 1.00 99.46 67 VAL D O 1
ATOM 8007 N N . CYS D 2 70 ? -69.320 23.991 -61.098 1.00 90.01 68 CYS D N 1
ATOM 8008 C CA . CYS D 2 70 ? -70.467 23.235 -60.624 1.00 82.57 68 CYS D CA 1
ATOM 8009 C C . CYS D 2 70 ? -70.017 22.597 -59.310 1.00 76.88 68 CYS D C 1
ATOM 8010 O O . CYS D 2 70 ? -68.818 22.543 -59.026 1.00 69.11 68 CYS D O 1
ATOM 8013 N N . GLU D 2 71 ? -70.989 22.183 -58.498 1.00 75.02 69 GLU D N 1
ATOM 8014 C CA . GLU D 2 71 ? -70.766 21.426 -57.258 1.00 72.88 69 GLU D CA 1
ATOM 8015 C C . GLU D 2 71 ? -70.139 20.029 -57.411 1.00 67.30 69 GLU D C 1
ATOM 8016 O O . GLU D 2 71 ? -70.510 19.271 -58.316 1.00 57.29 69 GLU D O 1
ATOM 8022 N N . LYS D 2 72 ? -69.221 19.679 -56.503 1.00 68.80 70 LYS D N 1
ATOM 8023 C CA . LYS D 2 72 ? -68.863 18.262 -56.292 1.00 66.75 70 LYS D CA 1
ATOM 8024 C C . LYS D 2 72 ? -70.148 17.538 -55.952 1.00 69.33 70 LYS D C 1
ATOM 8025 O O . LYS D 2 72 ? -70.776 17.825 -54.925 1.00 63.48 70 LYS D O 1
ATOM 8031 N N . THR D 2 73 ? -70.594 16.753 -56.932 1.00 74.74 71 THR D N 1
ATOM 8032 C CA . THR D 2 73 ? -71.555 15.664 -56.764 1.00 69.71 71 THR D CA 1
ATOM 8033 C C . THR D 2 73 ? -70.875 14.533 -56.005 1.00 66.29 71 THR D C 1
ATOM 8034 O O . THR D 2 73 ? -69.783 14.063 -56.378 1.00 59.02 71 THR D O 1
ATOM 8038 N N . ASP D 2 74 ? -71.509 14.137 -54.908 1.00 72.97 72 ASP D N 1
ATOM 8039 C CA . ASP D 2 74 ? -71.153 12.913 -54.169 1.00 75.20 72 ASP D CA 1
ATOM 8040 C C . ASP D 2 74 ? -72.072 11.871 -54.815 1.00 75.61 72 ASP D C 1
ATOM 8041 O O . ASP D 2 74 ? -73.194 11.616 -54.356 1.00 80.53 72 ASP D O 1
ATOM 8046 N N . GLY D 2 75 ? -71.649 11.426 -55.994 1.00 71.83 73 GLY D N 1
ATOM 8047 C CA . GLY D 2 75 ? -72.183 10.232 -56.628 1.00 75.50 73 GLY D CA 1
ATOM 8048 C C . GLY D 2 75 ? -70.988 9.331 -56.888 1.00 77.03 73 GLY D C 1
ATOM 8049 O O . GLY D 2 75 ? -69.848 9.655 -56.506 1.00 83.88 73 GLY D O 1
ATOM 8050 N N . LEU D 2 76 ? -71.224 8.228 -57.588 1.00 74.98 74 LEU D N 1
ATOM 8051 C CA . LEU D 2 76 ? -70.164 7.280 -57.909 1.00 73.07 74 LEU D CA 1
ATOM 8052 C C . LEU D 2 76 ? -69.518 7.708 -59.219 1.00 74.29 74 LEU D C 1
ATOM 8053 O O . LEU D 2 76 ? -70.142 7.579 -60.273 1.00 83.92 74 LEU D O 1
ATOM 8058 N N . ARG D 2 77 ? -68.337 8.322 -59.147 1.00 72.69 75 ARG D N 1
ATOM 8059 C CA . ARG D 2 77 ? -67.601 8.662 -60.364 1.00 80.42 75 ARG D CA 1
ATOM 8060 C C . ARG D 2 77 ? -67.214 7.415 -61.182 1.00 88.53 75 ARG D C 1
ATOM 8061 O O . ARG D 2 77 ? -66.535 6.482 -60.684 1.00 85.15 75 ARG D O 1
ATOM 8069 N N . VAL D 2 78 ? -67.711 7.444 -62.426 1.00 85.49 76 VAL D N 1
ATOM 8070 C CA . VAL D 2 78 ? -67.566 6.415 -63.453 1.00 76.95 76 VAL D CA 1
ATOM 8071 C C . VAL D 2 78 ? -67.584 7.206 -64.765 1.00 81.28 76 VAL D C 1
ATOM 8072 O O . VAL D 2 78 ? -68.499 8.004 -64.971 1.00 76.33 76 VAL D O 1
ATOM 8076 N N . LEU D 2 79 ? -66.570 7.029 -65.621 1.00 86.89 77 LEU D N 1
ATOM 8077 C CA . LEU D 2 79 ? -66.579 7.569 -66.997 1.00 87.07 77 LEU D CA 1
ATOM 8078 C C . LEU D 2 79 ? -67.254 6.582 -67.962 1.00 86.39 77 LEU D C 1
ATOM 8079 O O . LEU D 2 79 ? -67.301 5.368 -67.684 1.00 90.50 77 LEU D O 1
ATOM 8084 N N . MET D 2 80 ? -67.731 7.094 -69.102 1.00 77.31 78 MET D N 1
ATOM 8085 C CA . MET D 2 80 ? -68.422 6.264 -70.105 1.00 87.47 78 MET D CA 1
ATOM 8086 C C . MET D 2 80 ? -67.649 5.830 -71.378 1.00 90.29 78 MET D C 1
ATOM 8087 O O . MET D 2 80 ? -67.145 6.669 -72.162 1.00 79.24 78 MET D O 1
ATOM 8092 N N . PHE D 2 81 ? -67.630 4.509 -71.584 1.00 88.27 79 PHE D N 1
ATOM 8093 C CA . PHE D 2 81 ? -66.972 3.897 -72.729 1.00 94.83 79 PHE D CA 1
ATOM 8094 C C . PHE D 2 81 ? -67.934 3.184 -73.660 1.00 97.49 79 PHE D C 1
ATOM 8095 O O . PHE D 2 81 ? -68.568 2.197 -73.279 1.00 97.26 79 PHE D O 1
ATOM 8103 N N . ILE D 2 82 ? -68.017 3.681 -74.893 1.00 101.32 80 ILE D N 1
ATOM 8104 C CA . ILE D 2 82 ? -68.899 3.070 -75.881 1.00 105.26 80 ILE D CA 1
ATOM 8105 C C . ILE D 2 82 ? -68.255 2.608 -77.174 1.00 104.76 80 ILE D C 1
ATOM 8106 O O . ILE D 2 82 ? -67.766 3.417 -77.973 1.00 105.08 80 ILE D O 1
ATOM 8111 N N . VAL D 2 83 ? -68.279 1.289 -77.356 1.00 104.91 81 VAL D N 1
ATOM 8112 C CA . VAL D 2 83 ? -67.543 0.640 -78.435 1.00 106.10 81 VAL D CA 1
ATOM 8113 C C . VAL D 2 83 ? -68.357 -0.445 -79.124 1.00 108.83 81 VAL D C 1
ATOM 8114 O O . VAL D 2 83 ? -69.010 -1.248 -78.446 1.00 108.85 81 VAL D O 1
ATOM 8118 N N . ILE D 2 84 ? -68.320 -0.437 -80.463 1.00 108.79 82 ILE D N 1
ATOM 8119 C CA . ILE D 2 84 ? -68.782 -1.569 -81.285 1.00 105.45 82 ILE D CA 1
ATOM 8120 C C . ILE D 2 84 ? -67.668 -2.621 -81.191 1.00 108.98 82 ILE D C 1
ATOM 8121 O O . ILE D 2 84 ? -66.487 -2.256 -81.026 1.00 109.38 82 ILE D O 1
ATOM 8126 N N . ASN D 2 85 ? -68.039 -3.905 -81.232 1.00 106.17 83 ASN D N 1
ATOM 8127 C CA . ASN D 2 85 ? -67.067 -4.981 -81.032 1.00 108.92 83 ASN D CA 1
ATOM 8128 C C . ASN D 2 85 ? -66.645 -5.777 -82.281 1.00 108.56 83 ASN D C 1
ATOM 8129 O O . ASN D 2 85 ? -67.385 -6.644 -82.718 1.00 110.47 83 ASN D O 1
ATOM 8134 N N . PRO D 2 86 ? -65.448 -5.516 -82.861 1.00 107.94 84 PRO D N 1
ATOM 8135 C CA . PRO D 2 86 ? -65.009 -6.433 -83.946 1.00 103.83 84 PRO D CA 1
ATOM 8136 C C . PRO D 2 86 ? -64.613 -7.835 -83.401 1.00 99.82 84 PRO D C 1
ATOM 8137 O O . PRO D 2 86 ? -63.835 -8.590 -84.006 1.00 94.16 84 PRO D O 1
ATOM 8141 N N . VAL D 2 87 ? -65.141 -8.120 -82.210 1.00 95.17 85 VAL D N 1
ATOM 8142 C CA . VAL D 2 87 ? -65.252 -9.442 -81.624 1.00 85.67 85 VAL D CA 1
ATOM 8143 C C . VAL D 2 87 ? -66.328 -10.181 -82.437 1.00 78.12 85 VAL D C 1
ATOM 8144 O O . VAL D 2 87 ? -66.097 -11.311 -82.838 1.00 73.45 85 VAL D O 1
ATOM 8148 N N . THR D 2 88 ? -67.471 -9.517 -82.699 1.00 81.22 86 THR D N 1
ATOM 8149 C CA . THR D 2 88 ? -68.702 -10.074 -83.328 1.00 72.55 86 THR D CA 1
ATOM 8150 C C . THR D 2 88 ? -69.751 -8.960 -83.638 1.00 76.32 86 THR D C 1
ATOM 8151 O O . THR D 2 88 ? -70.899 -9.243 -84.076 1.00 79.17 86 THR D O 1
ATOM 8155 N N . GLY D 2 89 ? -69.381 -7.706 -83.350 1.00 69.42 87 GLY D N 1
ATOM 8156 C CA . GLY D 2 89 ? -70.123 -6.507 -83.772 1.00 76.83 87 GLY D CA 1
ATOM 8157 C C . GLY D 2 89 ? -71.382 -6.065 -83.049 1.00 84.02 87 GLY D C 1
ATOM 8158 O O . GLY D 2 89 ? -72.506 -6.454 -83.414 1.00 89.41 87 GLY D O 1
ATOM 8159 N N . GLU D 2 90 ? -71.174 -5.248 -82.016 1.00 87.75 88 GLU D N 1
ATOM 8160 C CA . GLU D 2 90 ? -72.240 -4.539 -81.286 1.00 89.25 88 GLU D CA 1
ATOM 8161 C C . GLU D 2 90 ? -71.603 -3.424 -80.435 1.00 90.53 88 GLU D C 1
ATOM 8162 O O . GLU D 2 90 ? -70.429 -3.516 -80.050 1.00 82.22 88 GLU D O 1
ATOM 8168 N N . GLN D 2 91 ? -72.354 -2.331 -80.268 1.00 90.43 89 GLN D N 1
ATOM 8169 C CA . GLN D 2 91 ? -72.072 -1.270 -79.300 1.00 85.78 89 GLN D CA 1
ATOM 8170 C C . GLN D 2 91 ? -72.363 -1.849 -77.921 1.00 93.08 89 GLN D C 1
ATOM 8171 O O . GLN D 2 91 ? -73.501 -2.254 -77.610 1.00 100.85 89 GLN D O 1
ATOM 8177 N N . GLY D 2 92 ? -71.317 -1.914 -77.111 1.00 90.13 90 GLY D N 1
ATOM 8178 C CA . GLY D 2 92 ? -71.452 -2.320 -75.731 1.00 92.69 90 GLY D CA 1
ATOM 8179 C C . GLY D 2 92 ? -71.385 -1.060 -74.908 1.00 97.22 90 GLY D C 1
ATOM 8180 O O . GLY D 2 92 ? -70.743 -0.077 -75.312 1.00 97.76 90 GLY D O 1
ATOM 8181 N N . CYS D 2 93 ? -72.077 -1.093 -73.767 1.00 103.91 91 CYS D N 1
ATOM 8182 C CA . CYS D 2 93 ? -72.002 -0.019 -72.775 1.00 104.02 91 CYS D CA 1
ATOM 8183 C C . CYS D 2 93 ? -70.985 -0.417 -71.715 1.00 94.35 91 CYS D C 1
ATOM 8184 O O . CYS D 2 93 ? -70.864 -1.605 -71.412 1.00 90.68 91 CYS D O 1
ATOM 8187 N N . PHE D 2 94 ? -70.236 0.562 -71.197 1.00 88.58 92 PHE D N 1
ATOM 8188 C CA . PHE D 2 94 ? -69.147 0.304 -70.237 1.00 84.26 92 PHE D CA 1
ATOM 8189 C C . PHE D 2 94 ? -68.988 1.356 -69.150 1.00 86.57 92 PHE D C 1
ATOM 8190 O O . PHE D 2 94 ? -69.067 2.563 -69.416 1.00 87.78 92 PHE D O 1
ATOM 8198 N N . MET D 2 95 ? -68.680 0.869 -67.947 1.00 86.87 93 MET D N 1
ATOM 8199 C CA . MET D 2 95 ? -68.579 1.692 -66.745 1.00 81.86 93 MET D CA 1
ATOM 8200 C C . MET D 2 95 ? -67.207 1.637 -66.075 1.00 74.36 93 MET D C 1
ATOM 8201 O O . MET D 2 95 ? -66.831 0.591 -65.560 1.00 74.98 93 MET D O 1
ATOM 8206 N N . ILE D 2 96 ? -66.483 2.756 -66.046 1.00 70.25 94 ILE D N 1
ATOM 8207 C CA . ILE D 2 96 ? -65.061 2.731 -65.641 1.00 71.15 94 ILE D CA 1
ATOM 8208 C C . ILE D 2 96 ? -64.768 3.395 -64.284 1.00 71.83 94 ILE D C 1
ATOM 8209 O O . ILE D 2 96 ? -64.329 4.548 -64.218 1.00 73.98 94 ILE D O 1
ATOM 8214 N N . ASP D 2 97 ? -64.997 2.643 -63.201 1.00 66.23 95 ASP D N 1
ATOM 8215 C CA . ASP D 2 97 ? -65.003 3.159 -61.817 1.00 59.20 95 ASP D CA 1
ATOM 8216 C C . ASP D 2 97 ? -63.654 3.537 -61.177 1.00 66.22 95 ASP D C 1
ATOM 8217 O O . ASP D 2 97 ? -62.690 3.747 -61.901 1.00 76.86 95 ASP D O 1
ATOM 8222 N N . ARG D 2 98 ? -63.573 3.647 -59.848 1.00 74.53 96 ARG D N 1
ATOM 8223 C CA . ARG D 2 98 ? -62.468 4.372 -59.174 1.00 80.03 96 ARG D CA 1
ATOM 8224 C C . ARG D 2 98 ? -61.116 3.669 -59.273 1.00 78.51 96 ARG D C 1
ATOM 8225 O O . ARG D 2 98 ? -60.076 4.309 -59.404 1.00 81.05 96 ARG D O 1
ATOM 8233 N N . GLU D 2 99 ? -61.142 2.355 -59.146 1.00 84.23 97 GLU D N 1
ATOM 8234 C CA . GLU D 2 99 ? -60.058 1.514 -59.646 1.00 92.86 97 GLU D CA 1
ATOM 8235 C C . GLU D 2 99 ? -60.516 1.164 -61.067 1.00 88.74 97 GLU D C 1
ATOM 8236 O O . GLU D 2 99 ? -61.712 1.231 -61.376 1.00 80.89 97 GLU D O 1
ATOM 8242 N N . ASN D 2 100 ? -59.562 0.802 -61.919 1.00 88.81 98 ASN D N 1
ATOM 8243 C CA . ASN D 2 100 ? -59.804 0.504 -63.335 1.00 85.93 98 ASN D CA 1
ATOM 8244 C C . ASN D 2 100 ? -60.581 -0.814 -63.501 1.00 86.82 98 ASN D C 1
ATOM 8245 O O . ASN D 2 100 ? -59.987 -1.861 -63.744 1.00 91.24 98 ASN D O 1
ATOM 8250 N N . ASN D 2 101 ? -61.893 -0.772 -63.278 1.00 86.60 99 ASN D N 1
ATOM 8251 C CA . ASN D 2 101 ? -62.790 -1.922 -63.450 1.00 84.31 99 ASN D CA 1
ATOM 8252 C C . ASN D 2 101 ? -63.832 -1.492 -64.477 1.00 83.86 99 ASN D C 1
ATOM 8253 O O . ASN D 2 101 ? -64.162 -0.303 -64.558 1.00 86.85 99 ASN D O 1
ATOM 8258 N N . TYR D 2 102 ? -64.392 -2.457 -65.208 1.00 79.00 100 TYR D N 1
ATOM 8259 C CA . TYR D 2 102 ? -65.230 -2.174 -66.382 1.00 68.73 100 TYR D CA 1
ATOM 8260 C C . TYR D 2 102 ? -66.648 -2.800 -66.396 1.00 63.15 100 TYR D C 1
ATOM 8261 O O . TYR D 2 102 ? -66.822 -4.029 -66.555 1.00 60.28 100 TYR D O 1
ATOM 8270 N N . TYR D 2 103 ? -67.668 -1.956 -66.273 1.00 52.66 101 TYR D N 1
ATOM 8271 C CA . TYR D 2 103 ? -69.025 -2.488 -66.170 1.00 60.89 101 TYR D CA 1
ATOM 8272 C C . TYR D 2 103 ? -69.741 -2.478 -67.520 1.00 56.93 101 TYR D C 1
ATOM 8273 O O . TYR D 2 103 ? -69.238 -1.857 -68.446 1.00 52.25 101 TYR D O 1
ATOM 8282 N N . LEU D 2 104 ? -70.845 -3.221 -67.656 1.00 54.56 102 LEU D N 1
ATOM 8283 C CA . LEU D 2 104 ? -71.532 -3.374 -68.934 1.00 56.48 102 LEU D CA 1
ATOM 8284 C C . LEU D 2 104 ? -73.068 -3.288 -68.890 1.00 57.32 102 LEU D C 1
ATOM 8285 O O . LEU D 2 104 ? -73.764 -4.277 -68.585 1.00 58.73 102 LEU D O 1
ATOM 8290 N N . VAL D 2 105 ? -73.589 -2.122 -69.273 1.00 58.38 103 VAL D N 1
ATOM 8291 C CA . VAL D 2 105 ? -75.048 -1.866 -69.275 1.00 61.49 103 VAL D CA 1
ATOM 8292 C C . VAL D 2 105 ? -75.840 -2.254 -70.547 1.00 66.53 103 VAL D C 1
ATOM 8293 O O . VAL D 2 105 ? -75.238 -2.445 -71.614 1.00 77.07 103 VAL D O 1
ATOM 8297 N N . ASN D 2 106 ? -77.170 -2.398 -70.431 1.00 61.15 104 ASN D N 1
ATOM 8298 C CA . ASN D 2 106 ? -78.016 -2.846 -71.541 1.00 57.35 104 ASN D CA 1
ATOM 8299 C C . ASN D 2 106 ? -78.103 -1.821 -72.658 1.00 56.49 104 ASN D C 1
ATOM 8300 O O . ASN D 2 106 ? -77.073 -1.347 -73.155 1.00 53.65 104 ASN D O 1
ATOM 8305 N N . GLY D 2 107 ? -79.328 -1.511 -73.074 1.00 63.10 105 GLY D N 1
ATOM 8306 C CA . GLY D 2 107 ? -79.541 -0.888 -74.378 1.00 73.43 105 GLY D CA 1
ATOM 8307 C C . GLY D 2 107 ? -79.371 0.613 -74.424 1.00 77.50 105 GLY D C 1
ATOM 8308 O O . GLY D 2 107 ? -80.037 1.375 -73.701 1.00 80.21 105 GLY D O 1
ATOM 8309 N N . PHE D 2 108 ? -78.458 1.025 -75.290 1.00 76.62 106 PHE D N 1
ATOM 8310 C CA . PHE D 2 108 ? -78.289 2.438 -75.600 1.00 85.08 106 PHE D CA 1
ATOM 8311 C C . PHE D 2 108 ? -78.137 2.698 -77.119 1.00 83.30 106 PHE D C 1
ATOM 8312 O O . PHE D 2 108 ? -77.475 1.940 -77.849 1.00 76.29 106 PHE D O 1
ATOM 8320 N N . ARG D 2 109 ? -78.804 3.741 -77.601 1.00 80.91 107 ARG D N 1
ATOM 8321 C CA . ARG D 2 109 ? -78.795 4.006 -79.038 1.00 92.75 107 ARG D CA 1
ATOM 8322 C C . ARG D 2 109 ? -77.745 4.986 -79.659 1.00 89.44 107 ARG D C 1
ATOM 8323 O O . ARG D 2 109 ? -77.841 5.346 -80.839 1.00 72.92 107 ARG D O 1
ATOM 8331 N N . PHE D 2 110 ? -76.688 5.303 -78.903 1.00 91.18 108 PHE D N 1
ATOM 8332 C CA . PHE D 2 110 ? -75.664 6.318 -79.278 1.00 96.50 108 PHE D CA 1
ATOM 8333 C C . PHE D 2 110 ? -75.187 6.385 -80.760 1.00 93.12 108 PHE D C 1
ATOM 8334 O O . PHE D 2 110 ? -74.518 5.455 -81.202 1.00 102.80 108 PHE D O 1
ATOM 8342 N N . PRO D 2 111 ? -75.543 7.445 -81.533 1.00 86.21 109 PRO D N 1
ATOM 8343 C CA . PRO D 2 111 ? -75.064 7.600 -82.924 1.00 87.55 109 PRO D CA 1
ATOM 8344 C C . PRO D 2 111 ? -74.325 8.898 -83.319 1.00 88.87 109 PRO D C 1
ATOM 8345 O O . PRO D 2 111 ? -73.398 9.336 -82.638 1.00 94.42 109 PRO D O 1
ATOM 8349 N N . ARG D 2 112 ? -74.709 9.454 -84.467 1.00 83.86 110 ARG D N 1
ATOM 8350 C CA . ARG D 2 112 ? -74.309 10.783 -84.918 1.00 88.11 110 ARG D CA 1
ATOM 8351 C C . ARG D 2 112 ? -75.567 11.412 -85.545 1.00 91.50 110 ARG D C 1
ATOM 8352 O O . ARG D 2 112 ? -76.653 11.381 -84.936 1.00 85.73 110 ARG D O 1
ATOM 8360 N N . LEU D 2 113 ? -75.379 12.023 -86.724 1.00 93.92 111 LEU D N 1
ATOM 8361 C CA . LEU D 2 113 ? -76.442 12.377 -87.671 1.00 98.25 111 LEU D CA 1
ATOM 8362 C C . LEU D 2 113 ? -75.818 13.048 -88.906 1.00 102.29 111 LEU D C 1
ATOM 8363 O O . LEU D 2 113 ? -75.847 14.282 -89.029 1.00 98.78 111 LEU D O 1
ATOM 8368 N N . PRO D 2 114 ? -75.238 12.237 -89.822 1.00 108.74 112 PRO D N 1
ATOM 8369 C CA . PRO D 2 114 ? -74.508 12.796 -90.972 1.00 109.19 112 PRO D CA 1
ATOM 8370 C C . PRO D 2 114 ? -75.380 13.543 -91.983 1.00 107.03 112 PRO D C 1
ATOM 8371 O O . PRO D 2 114 ? -74.885 14.491 -92.612 1.00 109.00 112 PRO D O 1
ATOM 8375 N N . GLN D 2 115 ? -76.650 13.141 -92.105 1.00 102.62 113 GLN D N 1
ATOM 8376 C CA . GLN D 2 115 ? -77.601 13.787 -93.028 1.00 102.07 113 GLN D CA 1
ATOM 8377 C C . GLN D 2 115 ? -78.762 14.542 -92.331 1.00 97.24 113 GLN D C 1
ATOM 8378 O O . GLN D 2 115 ? -78.501 15.499 -91.590 1.00 86.33 113 GLN D O 1
ATOM 8384 N N . LYS D 2 116 ? -80.016 14.129 -92.564 1.00 96.09 114 LYS D N 1
ATOM 8385 C CA . LYS D 2 116 ? -81.186 14.962 -92.220 1.00 98.86 114 LYS D CA 1
ATOM 8386 C C . LYS D 2 116 ? -82.365 14.225 -91.593 1.00 100.66 114 LYS D C 1
ATOM 8387 O O . LYS D 2 116 ? -82.805 14.611 -90.507 1.00 98.60 114 LYS D O 1
ATOM 8393 N N . LYS D 2 117 ? -82.919 13.243 -92.311 1.00 104.69 115 LYS D N 1
ATOM 8394 C CA . LYS D 2 117 ? -84.042 12.425 -91.825 1.00 108.00 115 LYS D CA 1
ATOM 8395 C C . LYS D 2 117 ? -83.972 12.335 -90.307 1.00 107.84 115 LYS D C 1
ATOM 8396 O O . LYS D 2 117 ? -83.009 11.770 -89.782 1.00 110.13 115 LYS D O 1
ATOM 8402 N N . LYS D 2 118 ? -84.906 12.999 -89.617 1.00 106.56 116 LYS D N 1
ATOM 8403 C CA . LYS D 2 118 ? -85.049 12.897 -88.153 1.00 112.55 116 LYS D CA 1
ATOM 8404 C C . LYS D 2 118 ? -84.836 11.422 -87.753 1.00 119.19 116 LYS D C 1
ATOM 8405 O O . LYS D 2 118 ? -84.451 11.112 -86.617 1.00 122.11 116 LYS D O 1
ATOM 8411 N N . GLU D 2 119 ? -85.102 10.559 -88.740 1.00 117.87 117 GLU D N 1
ATOM 8412 C CA . GLU D 2 119 ? -84.991 9.101 -88.763 1.00 114.65 117 GLU D CA 1
ATOM 8413 C C . GLU D 2 119 ? -83.558 8.543 -88.781 1.00 110.68 117 GLU D C 1
ATOM 8414 O O . GLU D 2 119 ? -83.285 7.553 -88.095 1.00 108.79 117 GLU D O 1
ATOM 8420 N N . GLU D 2 120 ? -82.697 9.130 -89.622 1.00 107.50 118 GLU D N 1
ATOM 8421 C CA . GLU D 2 120 ? -81.253 8.838 -89.791 1.00 107.66 118 GLU D CA 1
ATOM 8422 C C . GLU D 2 120 ? -80.527 8.088 -88.668 1.00 107.59 118 GLU D C 1
ATOM 8423 O O . GLU D 2 120 ? -79.677 7.222 -88.920 1.00 97.57 118 GLU D O 1
ATOM 8429 N N . LEU D 2 121 ? -80.845 8.497 -87.440 1.00 110.35 119 LEU D N 1
ATOM 8430 C CA . LEU D 2 121 ? -80.276 7.969 -86.212 1.00 108.20 119 LEU D CA 1
ATOM 8431 C C . LEU D 2 121 ? -80.508 6.482 -85.990 1.00 105.53 119 LEU D C 1
ATOM 8432 O O . LEU D 2 121 ? -79.540 5.762 -85.688 1.00 105.44 119 LEU D O 1
ATOM 8437 N N . LEU D 2 122 ? -81.747 6.025 -86.212 1.00 98.62 120 LEU D N 1
ATOM 8438 C CA . LEU D 2 122 ? -82.160 4.637 -85.918 1.00 100.54 120 LEU D CA 1
ATOM 8439 C C . LEU D 2 122 ? -81.256 3.540 -86.469 1.00 103.89 120 LEU D C 1
ATOM 8440 O O . LEU D 2 122 ? -81.328 2.390 -86.008 1.00 102.90 120 LEU D O 1
ATOM 8445 N N . GLU D 2 123 ? -80.449 3.902 -87.466 1.00 101.81 121 GLU D N 1
ATOM 8446 C CA . GLU D 2 123 ? -79.470 3.006 -88.043 1.00 104.24 121 GLU D CA 1
ATOM 8447 C C . GLU D 2 123 ? -78.045 3.392 -87.652 1.00 102.96 121 GLU D C 1
ATOM 8448 O O . GLU D 2 123 ? -77.201 2.495 -87.508 1.00 109.68 121 GLU D O 1
ATOM 8454 N N . THR D 2 124 ? -77.768 4.687 -87.466 1.00 95.16 122 THR D N 1
ATOM 8455 C CA . THR D 2 124 ? -76.392 5.131 -87.143 1.00 94.09 122 THR D CA 1
ATOM 8456 C C . THR D 2 124 ? -75.876 4.650 -85.772 1.00 93.81 122 THR D C 1
ATOM 8457 O O . THR D 2 124 ? -76.639 4.094 -84.967 1.00 86.80 122 THR D O 1
ATOM 8461 N N . LEU D 2 125 ? -74.586 4.888 -85.517 1.00 91.15 123 LEU D N 1
ATOM 8462 C CA . LEU D 2 125 ? -73.885 4.269 -84.399 1.00 88.72 123 LEU D CA 1
ATOM 8463 C C . LEU D 2 125 ? -72.556 4.956 -84.033 1.00 91.22 123 LEU D C 1
ATOM 8464 O O . LEU D 2 125 ? -71.802 5.374 -84.922 1.00 90.29 123 LEU D O 1
ATOM 8469 N N . GLN D 2 126 ? -72.301 5.031 -82.720 1.00 88.26 124 GLN D N 1
ATOM 8470 C CA . GLN D 2 126 ? -71.124 5.619 -82.048 1.00 82.63 124 GLN D CA 1
ATOM 8471 C C . GLN D 2 126 ? -70.037 4.561 -81.853 1.00 84.91 124 GLN D C 1
ATOM 8472 O O . GLN D 2 126 ? -70.301 3.475 -81.314 1.00 83.90 124 GLN D O 1
ATOM 8478 N N . ASP D 2 127 ? -68.805 4.884 -82.232 1.00 81.65 125 ASP D N 1
ATOM 8479 C CA . ASP D 2 127 ? -67.722 3.929 -82.045 1.00 86.95 125 ASP D CA 1
ATOM 8480 C C . ASP D 2 127 ? -66.478 4.579 -81.457 1.00 94.27 125 ASP D C 1
ATOM 8481 O O . ASP D 2 127 ? -65.912 5.507 -82.066 1.00 97.07 125 ASP D O 1
ATOM 8486 N N . GLY D 2 128 ? -66.049 4.047 -80.308 1.00 89.14 126 GLY D N 1
ATOM 8487 C CA . GLY D 2 128 ? -64.837 4.491 -79.618 1.00 84.04 126 GLY D CA 1
ATOM 8488 C C . GLY D 2 128 ? -64.818 5.944 -79.187 1.00 83.36 126 GLY D C 1
ATOM 8489 O O . GLY D 2 128 ? -63.855 6.649 -79.473 1.00 89.56 126 GLY D O 1
ATOM 8490 N N . THR D 2 129 ? -65.901 6.390 -78.551 1.00 86.43 127 THR D N 1
ATOM 8491 C CA . THR D 2 129 ? -66.018 7.711 -77.902 1.00 87.41 127 THR D CA 1
ATOM 8492 C C . THR D 2 129 ? -65.830 7.594 -76.379 1.00 88.22 127 THR D C 1
ATOM 8493 O O . THR D 2 129 ? -66.412 6.680 -75.759 1.00 90.26 127 THR D O 1
ATOM 8497 N N . LEU D 2 130 ? -65.017 8.487 -75.792 1.00 82.02 128 LEU D N 1
ATOM 8498 C CA . LEU D 2 130 ? -64.857 8.541 -74.316 1.00 80.27 128 LEU D CA 1
ATOM 8499 C C . LEU D 2 130 ? -65.271 9.833 -73.596 1.00 81.31 128 LEU D C 1
ATOM 8500 O O . LEU D 2 130 ? -64.579 10.855 -73.645 1.00 79.19 128 LEU D O 1
ATOM 8505 N N . LEU D 2 131 ? -66.416 9.738 -72.919 1.00 83.87 129 LEU D N 1
ATOM 8506 C CA . LEU D 2 131 ? -67.065 10.818 -72.155 1.00 85.35 129 LEU D CA 1
ATOM 8507 C C . LEU D 2 131 ? -66.981 10.606 -70.630 1.00 85.79 129 LEU D C 1
ATOM 8508 O O . LEU D 2 131 ? -66.967 9.460 -70.145 1.00 90.39 129 LEU D O 1
ATOM 8513 N N . ASP D 2 132 ? -66.999 11.711 -69.885 1.00 73.17 130 ASP D N 1
ATOM 8514 C CA . ASP D 2 132 ? -66.916 11.692 -68.427 1.00 72.08 130 ASP D CA 1
ATOM 8515 C C . ASP D 2 132 ? -68.176 12.158 -67.717 1.00 76.54 130 ASP D C 1
ATOM 8516 O O . ASP D 2 132 ? -68.560 13.342 -67.831 1.00 76.58 130 ASP D O 1
ATOM 8521 N N . GLY D 2 133 ? -68.742 11.227 -66.934 1.00 71.63 131 GLY D N 1
ATOM 8522 C CA . GLY D 2 133 ? -69.917 11.467 -66.090 1.00 68.58 131 GLY D CA 1
ATOM 8523 C C . GLY D 2 133 ? -69.747 11.274 -64.588 1.00 69.79 131 GLY D C 1
ATOM 8524 O O . GLY D 2 133 ? -68.622 11.135 -64.083 1.00 74.61 131 GLY D O 1
ATOM 8525 N N . GLU D 2 134 ? -70.873 11.303 -63.875 1.00 63.20 132 GLU D N 1
ATOM 8526 C CA . GLU D 2 134 ? -70.937 10.904 -62.467 1.00 68.96 132 GLU D CA 1
ATOM 8527 C C . GLU D 2 134 ? -72.336 10.369 -62.144 1.00 74.18 132 GLU D C 1
ATOM 8528 O O . GLU D 2 134 ? -73.340 11.023 -62.465 1.00 82.80 132 GLU D O 1
ATOM 8534 N N . LEU D 2 135 ? -72.403 9.217 -61.479 1.00 69.62 133 LEU D N 1
ATOM 8535 C CA . LEU D 2 135 ? -73.676 8.512 -61.253 1.00 74.97 133 LEU D CA 1
ATOM 8536 C C . LEU D 2 135 ? -74.438 8.802 -59.944 1.00 76.21 133 LEU D C 1
ATOM 8537 O O . LEU D 2 135 ? -74.068 8.268 -58.893 1.00 68.54 133 LEU D O 1
ATOM 8542 N N . VAL D 2 136 ? -75.548 9.551 -60.039 1.00 80.18 134 VAL D N 1
ATOM 8543 C CA . VAL D 2 136 ? -76.410 9.916 -58.869 1.00 80.52 134 VAL D CA 1
ATOM 8544 C C . VAL D 2 136 ? -77.748 9.168 -58.676 1.00 75.57 134 VAL D C 1
ATOM 8545 O O . VAL D 2 136 ? -78.283 8.571 -59.610 1.00 77.35 134 VAL D O 1
ATOM 8549 N N . ILE D 2 137 ? -78.234 9.204 -57.437 1.00 68.00 135 ILE D N 1
ATOM 8550 C CA . ILE D 2 137 ? -79.588 8.835 -57.033 1.00 68.22 135 ILE D CA 1
ATOM 8551 C C . ILE D 2 137 ? -80.404 10.156 -57.004 1.00 71.78 135 ILE D C 1
ATOM 8552 O O . ILE D 2 137 ? -79.982 11.145 -56.401 1.00 82.22 135 ILE D O 1
ATOM 8557 N N . GLN D 2 138 ? -81.582 10.176 -57.615 1.00 65.59 136 GLN D N 1
ATOM 8558 C CA . GLN D 2 138 ? -82.312 11.421 -57.825 1.00 63.96 136 GLN D CA 1
ATOM 8559 C C . GLN D 2 138 ? -83.763 11.491 -57.377 1.00 67.04 136 GLN D C 1
ATOM 8560 O O . GLN D 2 138 ? -84.608 10.698 -57.839 1.00 61.42 136 GLN D O 1
ATOM 8566 N N . THR D 2 139 ? -84.028 12.563 -56.619 1.00 62.77 137 THR D N 1
ATOM 8567 C CA . THR D 2 139 ? -85.245 12.805 -55.865 1.00 62.96 137 THR D CA 1
ATOM 8568 C C . THR D 2 139 ? -86.047 13.833 -56.618 1.00 61.96 137 THR D C 1
ATOM 8569 O O . THR D 2 139 ? -85.655 14.983 -56.699 1.00 71.40 137 THR D O 1
ATOM 8573 N N . ASN D 2 140 ? -87.172 13.428 -57.179 1.00 73.98 138 ASN D N 1
ATOM 8574 C CA . ASN D 2 140 ? -87.928 14.310 -58.066 1.00 87.87 138 ASN D CA 1
ATOM 8575 C C . ASN D 2 140 ? -88.846 15.224 -57.231 1.00 99.13 138 ASN D C 1
ATOM 8576 O O . ASN D 2 140 ? -89.866 14.743 -56.738 1.00 100.17 138 ASN D O 1
ATOM 8581 N N . PRO D 2 141 ? -88.511 16.538 -57.100 1.00 105.34 139 PRO D N 1
ATOM 8582 C CA . PRO D 2 141 ? -89.112 17.439 -56.086 1.00 107.29 139 PRO D CA 1
ATOM 8583 C C . PRO D 2 141 ? -90.643 17.561 -56.008 1.00 111.45 139 PRO D C 1
ATOM 8584 O O . PRO D 2 141 ? -91.174 17.820 -54.921 1.00 113.09 139 PRO D O 1
ATOM 8588 N N . MET D 2 142 ? -91.335 17.381 -57.133 1.00 112.64 140 MET D N 1
ATOM 8589 C CA . MET D 2 142 ? -92.787 17.568 -57.209 1.00 113.45 140 MET D CA 1
ATOM 8590 C C . MET D 2 142 ? -93.537 16.330 -56.718 1.00 110.54 140 MET D C 1
ATOM 8591 O O . MET D 2 142 ? -94.643 16.436 -56.194 1.00 109.73 140 MET D O 1
ATOM 8596 N N . THR D 2 143 ? -92.883 15.177 -56.839 1.00 111.12 141 THR D N 1
ATOM 8597 C CA . THR D 2 143 ? -93.518 13.851 -56.811 1.00 106.58 141 THR D CA 1
ATOM 8598 C C . THR D 2 143 ? -92.834 12.867 -55.833 1.00 102.88 141 THR D C 1
ATOM 8599 O O . THR D 2 143 ? -93.458 11.924 -55.339 1.00 101.12 141 THR D O 1
ATOM 8603 N N . LYS D 2 144 ? -91.537 13.093 -55.616 1.00 95.88 142 LYS D N 1
ATOM 8604 C CA . LYS D 2 144 ? -90.663 12.436 -54.635 1.00 87.95 142 LYS D CA 1
ATOM 8605 C C . LYS D 2 144 ? -90.048 11.074 -55.030 1.00 88.48 142 LYS D C 1
ATOM 8606 O O . LYS D 2 144 ? -88.973 10.706 -54.523 1.00 77.61 142 LYS D O 1
ATOM 8612 N N . LEU D 2 145 ? -90.685 10.382 -55.983 1.00 84.63 143 LEU D N 1
ATOM 8613 C CA . LEU D 2 145 ? -90.220 9.104 -56.528 1.00 74.52 143 LEU D CA 1
ATOM 8614 C C . LEU D 2 145 ? -88.772 9.240 -56.961 1.00 71.06 143 LEU D C 1
ATOM 8615 O O . LEU D 2 145 ? -88.387 10.244 -57.581 1.00 71.57 143 LEU D O 1
ATOM 8620 N N . GLN D 2 146 ? -87.971 8.223 -56.656 1.00 67.90 144 GLN D N 1
ATOM 8621 C CA . GLN D 2 146 ? -86.553 8.244 -57.037 1.00 59.43 144 GLN D CA 1
ATOM 8622 C C . GLN D 2 146 ? -86.266 7.471 -58.330 1.00 57.49 144 GLN D C 1
ATOM 8623 O O . GLN D 2 146 ? -86.985 6.538 -58.684 1.00 60.04 144 GLN D O 1
ATOM 8629 N N . GLU D 2 147 ? -85.290 7.986 -59.073 1.00 57.64 145 GLU D N 1
ATOM 8630 C CA . GLU D 2 147 ? -84.683 7.365 -60.248 1.00 56.71 145 GLU D CA 1
ATOM 8631 C C . GLU D 2 147 ? -83.185 7.413 -60.039 1.00 55.04 145 GLU D C 1
ATOM 8632 O O . GLU D 2 147 ? -82.686 8.241 -59.277 1.00 49.96 145 GLU D O 1
ATOM 8638 N N . LEU D 2 148 ? -82.497 6.481 -60.697 1.00 60.01 146 LEU D N 1
ATOM 8639 C CA . LEU D 2 148 ? -81.038 6.474 -60.840 1.00 57.03 146 LEU D CA 1
ATOM 8640 C C . LEU D 2 148 ? -80.811 7.436 -62.007 1.00 60.04 146 LEU D C 1
ATOM 8641 O O . LEU D 2 148 ? -81.741 7.650 -62.780 1.00 58.25 146 LEU D O 1
ATOM 8646 N N . ARG D 2 149 ? -79.603 7.995 -62.136 1.00 63.57 147 ARG D N 1
ATOM 8647 C CA . ARG D 2 149 ? -79.278 9.013 -63.154 1.00 71.47 147 ARG D CA 1
ATOM 8648 C C . ARG D 2 149 ? -77.761 9.091 -63.471 1.00 79.34 147 ARG D C 1
ATOM 8649 O O . ARG D 2 149 ? -76.946 8.574 -62.680 1.00 87.61 147 ARG D O 1
ATOM 8657 N N . TYR D 2 150 ? -77.393 9.730 -64.594 1.00 74.02 148 TYR D N 1
ATOM 8658 C CA . TYR D 2 150 ? -75.977 9.933 -65.014 1.00 78.92 148 TYR D CA 1
ATOM 8659 C C . TYR D 2 150 ? -75.759 11.366 -65.563 1.00 80.11 148 TYR D C 1
ATOM 8660 O O . TYR D 2 150 ? -76.334 11.736 -66.587 1.00 83.53 148 TYR D O 1
ATOM 8669 N N . LEU D 2 151 ? -74.972 12.179 -64.854 1.00 80.10 149 LEU D N 1
ATOM 8670 C CA . LEU D 2 151 ? -74.725 13.588 -65.199 1.00 77.88 149 LEU D CA 1
ATOM 8671 C C . LEU D 2 151 ? -73.257 13.753 -65.584 1.00 77.79 149 LEU D C 1
ATOM 8672 O O . LEU D 2 151 ? -72.360 13.531 -64.758 1.00 84.33 149 LEU D O 1
ATOM 8677 N N . MET D 2 152 ? -73.024 14.128 -66.837 1.00 69.28 150 MET D N 1
ATOM 8678 C CA . MET D 2 152 ? -71.696 14.110 -67.440 1.00 64.11 150 MET D CA 1
ATOM 8679 C C . MET D 2 152 ? -71.142 15.537 -67.506 1.00 72.59 150 MET D C 1
ATOM 8680 O O . MET D 2 152 ? -71.844 16.466 -67.955 1.00 70.95 150 MET D O 1
ATOM 8685 N N . PHE D 2 153 ? -69.870 15.690 -67.118 1.00 76.56 151 PHE D N 1
ATOM 8686 C CA . PHE D 2 153 ? -69.196 17.006 -67.027 1.00 70.49 151 PHE D CA 1
ATOM 8687 C C . PHE D 2 153 ? -68.011 17.252 -67.968 1.00 74.48 151 PHE D C 1
ATOM 8688 O O . PHE D 2 153 ? -67.527 18.386 -68.047 1.00 73.61 151 PHE D O 1
ATOM 8696 N N . ASP D 2 154 ? -67.499 16.211 -68.628 1.00 77.46 152 ASP D N 1
ATOM 8697 C CA . ASP D 2 154 ? -66.441 16.397 -69.632 1.00 87.32 152 ASP D CA 1
ATOM 8698 C C . ASP D 2 154 ? -66.345 15.235 -70.599 1.00 92.26 152 ASP D C 1
ATOM 8699 O O . ASP D 2 154 ? -66.933 14.203 -70.335 1.00 101.09 152 ASP D O 1
ATOM 8704 N N . CYS D 2 155 ? -65.680 15.445 -71.740 1.00 95.03 153 CYS D N 1
ATOM 8705 C CA . CYS D 2 155 ? -65.364 14.412 -72.734 1.00 93.26 153 CYS D CA 1
ATOM 8706 C C . CYS D 2 155 ? -63.951 14.594 -73.258 1.00 90.88 153 CYS D C 1
ATOM 8707 O O . CYS D 2 155 ? -63.510 15.725 -73.491 1.00 76.34 153 CYS D O 1
ATOM 8710 N N . LEU D 2 156 ? -63.300 13.456 -73.512 1.00 96.85 154 LEU D N 1
ATOM 8711 C CA . LEU D 2 156 ? -61.918 13.390 -73.996 1.00 96.39 154 LEU D CA 1
ATOM 8712 C C . LEU D 2 156 ? -61.689 12.522 -75.249 1.00 95.51 154 LEU D C 1
ATOM 8713 O O . LEU D 2 156 ? -60.542 12.182 -75.571 1.00 98.44 154 LEU D O 1
ATOM 8718 N N . ALA D 2 157 ? -62.764 12.174 -75.955 1.00 91.39 155 ALA D N 1
ATOM 8719 C CA . ALA D 2 157 ? -62.668 11.372 -77.178 1.00 91.86 155 ALA D CA 1
ATOM 8720 C C . ALA D 2 157 ? -64.021 11.230 -77.852 1.00 92.06 155 ALA D C 1
ATOM 8721 O O . ALA D 2 157 ? -65.006 10.891 -77.193 1.00 93.11 155 ALA D O 1
ATOM 8723 N N . ILE D 2 158 ? -64.039 11.458 -79.165 1.00 87.29 156 ILE D N 1
ATOM 8724 C CA . ILE D 2 158 ? -65.239 11.319 -79.989 1.00 83.30 156 ILE D CA 1
ATOM 8725 C C . ILE D 2 158 ? -65.011 10.433 -81.235 1.00 84.46 156 ILE D C 1
ATOM 8726 O O . ILE D 2 158 ? -64.086 10.671 -82.016 1.00 73.16 156 ILE D O 1
ATOM 8731 N N . ASN D 2 159 ? -65.884 9.433 -81.392 1.00 87.16 157 ASN D N 1
ATOM 8732 C CA . ASN D 2 159 ? -65.852 8.406 -82.447 1.00 89.73 157 ASN D CA 1
ATOM 8733 C C . ASN D 2 159 ? -64.456 8.110 -82.985 1.00 87.65 157 ASN D C 1
ATOM 8734 O O . ASN D 2 159 ? -64.134 8.495 -84.118 1.00 96.02 157 ASN D O 1
ATOM 8739 N N . GLY D 2 160 ? -63.620 7.518 -82.131 1.00 78.68 158 GLY D N 1
ATOM 8740 C CA . GLY D 2 160 ? -62.232 7.187 -82.456 1.00 76.88 158 GLY D CA 1
ATOM 8741 C C . GLY D 2 160 ? -61.224 8.329 -82.428 1.00 77.83 158 GLY D C 1
ATOM 8742 O O . GLY D 2 160 ? -60.011 8.099 -82.363 1.00 74.41 158 GLY D O 1
ATOM 8743 N N . ARG D 2 161 ? -61.718 9.565 -82.505 1.00 84.50 159 ARG D N 1
ATOM 8744 C CA . ARG D 2 161 ? -60.885 10.775 -82.439 1.00 89.59 159 ARG D CA 1
ATOM 8745 C C . ARG D 2 161 ? -60.493 11.117 -80.984 1.00 92.57 159 ARG D C 1
ATOM 8746 O O . ARG D 2 161 ? -61.310 10.993 -80.068 1.00 95.72 159 ARG D O 1
ATOM 8754 N N . CYS D 2 162 ? -59.237 11.506 -80.772 1.00 95.33 160 CYS D N 1
ATOM 8755 C CA . CYS D 2 162 ? -58.737 11.773 -79.423 1.00 96.21 160 CYS D CA 1
ATOM 8756 C C . CYS D 2 162 ? -58.912 13.230 -79.021 1.00 97.27 160 CYS D C 1
ATOM 8757 O O . CYS D 2 162 ? -58.090 14.090 -79.358 1.00 95.81 160 CYS D O 1
ATOM 8760 N N . LEU D 2 163 ? -59.988 13.480 -78.279 1.00 100.11 161 LEU D N 1
ATOM 8761 C CA . LEU D 2 163 ? -60.298 14.812 -77.757 1.00 98.89 161 LEU D CA 1
ATOM 8762 C C . LEU D 2 163 ? -59.694 15.144 -76.388 1.00 94.52 161 LEU D C 1
ATOM 8763 O O . LEU D 2 163 ? -60.306 15.880 -75.611 1.00 96.06 161 LEU D O 1
ATOM 8768 N N . THR D 2 164 ? -58.509 14.609 -76.090 1.00 89.13 162 THR D N 1
ATOM 8769 C CA . THR D 2 164 ? -57.769 15.023 -74.893 1.00 87.04 162 THR D CA 1
ATOM 8770 C C . THR D 2 164 ? -57.211 16.437 -75.120 1.00 85.89 162 THR D C 1
ATOM 8771 O O . THR D 2 164 ? -57.712 17.391 -74.533 1.00 84.38 162 THR D O 1
ATOM 8775 N N . GLN D 2 165 ? -56.255 16.578 -76.037 1.00 88.01 163 GLN D N 1
ATOM 8776 C CA . GLN D 2 165 ? -55.490 17.824 -76.224 1.00 93.19 163 GLN D CA 1
ATOM 8777 C C . GLN D 2 165 ? -56.288 19.089 -76.613 1.00 91.60 163 GLN D C 1
ATOM 8778 O O . GLN D 2 165 ? -55.716 20.193 -76.697 1.00 91.67 163 GLN D O 1
ATOM 8784 N N . SER D 2 166 ? -57.605 18.910 -76.783 1.00 85.65 164 SER D N 1
ATOM 8785 C CA . SER D 2 166 ? -58.573 19.974 -77.093 1.00 83.54 164 SER D CA 1
ATOM 8786 C C . SER D 2 166 ? -58.834 20.945 -75.919 1.00 86.77 164 SER D C 1
ATOM 8787 O O . SER D 2 166 ? -58.696 20.532 -74.771 1.00 88.82 164 SER D O 1
ATOM 8790 N N . PRO D 2 167 ? -59.168 22.236 -76.189 1.00 89.05 165 PRO D N 1
ATOM 8791 C CA . PRO D 2 167 ? -59.506 23.137 -75.078 1.00 88.98 165 PRO D CA 1
ATOM 8792 C C . PRO D 2 167 ? -60.861 22.811 -74.479 1.00 88.54 165 PRO D C 1
ATOM 8793 O O . PRO D 2 167 ? -61.844 22.819 -75.221 1.00 90.35 165 PRO D O 1
ATOM 8797 N N . THR D 2 168 ? -60.887 22.543 -73.164 1.00 85.57 166 THR D N 1
ATOM 8798 C CA . THR D 2 168 ? -62.078 22.158 -72.397 1.00 82.23 166 THR D CA 1
ATOM 8799 C C . THR D 2 168 ? -63.344 22.541 -73.125 1.00 86.18 166 THR D C 1
ATOM 8800 O O . THR D 2 168 ? -64.125 21.671 -73.513 1.00 87.89 166 THR D O 1
ATOM 8804 N N . SER D 2 169 ? -63.511 23.848 -73.312 1.00 86.59 167 SER D N 1
ATOM 8805 C CA . SER D 2 169 ? -64.602 24.422 -74.071 1.00 88.63 167 SER D CA 1
ATOM 8806 C C . SER D 2 169 ? -65.062 23.430 -75.141 1.00 92.07 167 SER D C 1
ATOM 8807 O O . SER D 2 169 ? -66.044 22.699 -74.923 1.00 93.76 167 SER D O 1
ATOM 8810 N N . SER D 2 170 ? -64.310 23.351 -76.244 1.00 89.57 168 SER D N 1
ATOM 8811 C CA . SER D 2 170 ? -64.637 2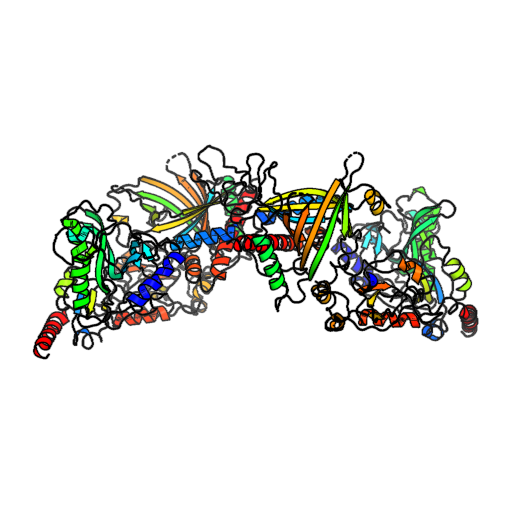2.475 -77.377 1.00 86.60 168 SER D CA 1
ATOM 8812 C C . SER D 2 170 ? -65.005 21.057 -76.932 1.00 79.30 168 SER D C 1
ATOM 8813 O O . SER D 2 170 ? -66.127 20.632 -77.200 1.00 74.61 168 SER D O 1
ATOM 8816 N N . ARG D 2 171 ? -64.129 20.404 -76.161 1.00 70.51 169 ARG D N 1
ATOM 8817 C CA . ARG D 2 171 ? -64.370 19.063 -75.624 1.00 67.65 169 ARG D CA 1
ATOM 8818 C C . ARG D 2 171 ? -65.799 18.912 -75.101 1.00 73.00 169 ARG D C 1
ATOM 8819 O O . ARG D 2 171 ? -66.368 17.820 -75.156 1.00 73.67 169 ARG D O 1
ATOM 8827 N N . LEU D 2 172 ? -66.354 20.001 -74.561 1.00 82.50 170 LEU D N 1
ATOM 8828 C CA . LEU D 2 172 ? -67.706 20.018 -73.986 1.00 87.21 170 LEU D CA 1
ATOM 8829 C C . LEU D 2 172 ? -68.805 20.167 -75.041 1.00 89.86 170 LEU D C 1
ATOM 8830 O O . LEU D 2 172 ? -69.733 19.357 -75.056 1.00 95.87 170 LEU D O 1
ATOM 8835 N N . ALA D 2 173 ? -68.741 21.202 -75.882 1.00 85.86 171 ALA D N 1
ATOM 8836 C CA . ALA D 2 173 ? -69.688 21.315 -77.000 1.00 82.93 171 ALA D CA 1
ATOM 8837 C C . ALA D 2 173 ? -69.592 20.109 -77.955 1.00 82.68 171 ALA D C 1
ATOM 8838 O O . ALA D 2 173 ? -70.603 19.732 -78.551 1.00 86.10 171 ALA D O 1
ATOM 8840 N N . HIS D 2 174 ? -68.403 19.500 -78.063 1.00 77.29 172 HIS D N 1
ATOM 8841 C CA . HIS D 2 174 ? -68.182 18.252 -78.814 1.00 83.98 172 HIS D CA 1
ATOM 8842 C C . HIS D 2 174 ? -68.910 17.066 -78.156 1.00 86.03 172 HIS D C 1
ATOM 8843 O O . HIS D 2 174 ? -69.292 16.095 -78.828 1.00 89.53 172 HIS D O 1
ATOM 8850 N N . LEU D 2 175 ? -69.079 17.149 -76.840 1.00 82.87 173 LEU D N 1
ATOM 8851 C CA . LEU D 2 175 ? -69.830 16.156 -76.082 1.00 82.49 173 LEU D CA 1
ATOM 8852 C C . LEU D 2 175 ? -71.310 16.494 -76.140 1.00 84.35 173 LEU D C 1
ATOM 8853 O O . LEU D 2 175 ? -72.160 15.616 -75.942 1.00 84.43 173 LEU D O 1
ATOM 8858 N N . GLY D 2 176 ? -71.580 17.785 -76.370 1.00 82.59 174 GLY D N 1
ATOM 8859 C CA . GLY D 2 176 ? -72.913 18.335 -76.556 1.00 78.13 174 GLY D CA 1
ATOM 8860 C C . GLY D 2 176 ? -73.504 17.869 -77.868 1.00 79.13 174 GLY D C 1
ATOM 8861 O O . GLY D 2 176 ? -74.456 17.086 -77.852 1.00 79.53 174 GLY D O 1
ATOM 8862 N N . LYS D 2 177 ? -72.910 18.300 -78.987 1.00 77.63 175 LYS D N 1
ATOM 8863 C CA . LYS D 2 177 ? -73.446 18.008 -80.340 1.00 81.55 175 LYS D CA 1
ATOM 8864 C C . LYS D 2 177 ? -73.429 16.523 -80.731 1.00 75.15 175 LYS D C 1
ATOM 8865 O O . LYS D 2 177 ? -74.435 15.971 -81.164 1.00 61.07 175 LYS D O 1
ATOM 8871 N N . GLU D 2 178 ? -72.277 15.890 -80.548 1.00 81.48 176 GLU D N 1
ATOM 8872 C CA . GLU D 2 178 ? -72.044 14.540 -81.032 1.00 81.00 176 GLU D CA 1
ATOM 8873 C C . GLU D 2 178 ? -72.575 13.444 -80.109 1.00 77.64 176 GLU D C 1
ATOM 8874 O O . GLU D 2 178 ? -73.154 12.477 -80.612 1.00 83.24 176 GLU D O 1
ATOM 8880 N N . PHE D 2 179 ? -72.413 13.578 -78.792 1.00 69.60 177 PHE D N 1
ATOM 8881 C CA . PHE D 2 179 ? -72.968 12.561 -77.883 1.00 70.71 177 PHE D CA 1
ATOM 8882 C C . PHE D 2 179 ? -74.372 12.804 -77.296 1.00 72.86 177 PHE D C 1
ATOM 8883 O O . PHE D 2 179 ? -75.128 11.841 -77.109 1.00 80.33 177 PHE D O 1
ATOM 8891 N N . PHE D 2 180 ? -74.724 14.040 -76.951 1.00 68.84 178 PHE D N 1
ATOM 8892 C CA . PHE D 2 180 ? -76.041 14.225 -76.374 1.00 70.49 178 PHE D CA 1
ATOM 8893 C C . PHE D 2 180 ? -77.152 14.289 -77.413 1.00 83.80 178 PHE D C 1
ATOM 8894 O O . PHE D 2 180 ? -78.171 13.593 -77.262 1.00 90.76 178 PHE D O 1
ATOM 8902 N N . LYS D 2 181 ? -76.947 15.087 -78.467 1.00 86.63 179 LYS D N 1
ATOM 8903 C CA . LYS D 2 181 ? -77.979 15.327 -79.469 1.00 90.17 179 LYS D CA 1
ATOM 8904 C C . LYS D 2 181 ? -78.636 13.996 -79.825 1.00 93.91 179 LYS D C 1
ATOM 8905 O O . LYS D 2 181 ? -79.799 13.790 -79.461 1.00 96.63 179 LYS D O 1
ATOM 8911 N N . PRO D 2 182 ? -77.864 13.042 -80.382 1.00 96.54 180 PRO D N 1
ATOM 8912 C CA . PRO D 2 182 ? -78.467 11.774 -80.789 1.00 97.06 180 PRO D CA 1
ATOM 8913 C C . PRO D 2 182 ? -79.329 11.157 -79.697 1.00 100.70 180 PRO D C 1
ATOM 8914 O O . PRO D 2 182 ? -80.556 11.114 -79.868 1.00 102.42 180 PRO D O 1
ATOM 8918 N N . TYR D 2 183 ? -78.702 10.761 -78.581 1.00 96.89 181 TYR D N 1
ATOM 8919 C CA . TYR D 2 183 ? -79.396 10.189 -77.425 1.00 94.74 181 TYR D CA 1
ATOM 8920 C C . TYR D 2 183 ? -80.764 10.833 -77.210 1.00 95.85 181 TYR D C 1
ATOM 8921 O O . TYR D 2 183 ? -81.791 10.176 -77.394 1.00 92.12 181 TYR D O 1
ATOM 8930 N N . PHE D 2 184 ? -80.753 12.127 -76.886 1.00 98.15 182 PHE D N 1
ATOM 8931 C CA . PHE D 2 184 ? -81.929 12.815 -76.340 1.00 100.04 182 PHE D CA 1
ATOM 8932 C C . PHE D 2 184 ? -83.149 12.816 -77.251 1.00 101.32 182 PHE D C 1
ATOM 8933 O O . PHE D 2 184 ? -84.273 12.551 -76.803 1.00 94.08 182 PHE D O 1
ATOM 8941 N N . ASP D 2 185 ? -82.884 13.121 -78.518 1.00 98.86 183 ASP D N 1
ATOM 8942 C CA . ASP D 2 185 ? -83.892 13.331 -79.546 1.00 97.85 183 ASP D CA 1
ATOM 8943 C C . ASP D 2 185 ? -84.448 11.963 -79.953 1.00 96.87 183 ASP D C 1
ATOM 8944 O O . ASP D 2 185 ? -85.659 11.778 -80.023 1.00 95.19 183 ASP D O 1
ATOM 8949 N N . LEU D 2 186 ? -83.551 11.001 -80.168 1.00 91.18 184 LEU D N 1
ATOM 8950 C CA . LEU D 2 186 ? -83.886 9.592 -80.382 1.00 91.42 184 LEU D CA 1
ATOM 8951 C C . LEU D 2 186 ? -84.920 9.056 -79.377 1.00 94.70 184 LEU D C 1
ATOM 8952 O O . LEU D 2 186 ? -85.510 7.993 -79.581 1.00 94.24 184 LEU D O 1
ATOM 8957 N N . ARG D 2 187 ? -85.089 9.801 -78.284 1.00 97.14 185 ARG D N 1
ATOM 8958 C CA . ARG D 2 187 ? -85.948 9.495 -77.136 1.00 93.08 185 ARG D CA 1
ATOM 8959 C C . ARG D 2 187 ? -87.145 10.477 -77.067 1.00 94.56 185 ARG D C 1
ATOM 8960 O O . ARG D 2 187 ? -88.158 10.216 -76.394 1.00 83.32 185 ARG D O 1
ATOM 8968 N N . ALA D 2 188 ? -87.022 11.599 -77.778 1.00 93.20 186 ALA D N 1
ATOM 8969 C CA . ALA D 2 188 ? -88.144 12.514 -78.000 1.00 96.40 186 ALA D CA 1
ATOM 8970 C C . ALA D 2 188 ? -89.013 11.983 -79.158 1.00 99.78 186 ALA D C 1
ATOM 8971 O O . ALA D 2 188 ? -90.237 11.870 -79.029 1.00 96.18 186 ALA D O 1
ATOM 8973 N N . ALA D 2 189 ? -88.349 11.585 -80.244 1.00 100.06 187 ALA D N 1
ATOM 8974 C CA . ALA D 2 189 ? -88.974 11.168 -81.496 1.00 104.39 187 ALA D CA 1
ATOM 8975 C C . ALA D 2 189 ? -89.182 9.657 -81.735 1.00 106.63 187 ALA D C 1
ATOM 8976 O O . ALA D 2 189 ? -89.683 9.272 -82.804 1.00 107.41 187 ALA D O 1
ATOM 8978 N N . TYR D 2 190 ? -88.795 8.813 -80.772 1.00 102.91 188 TYR D N 1
ATOM 8979 C CA . TYR D 2 190 ? -88.987 7.359 -80.866 1.00 96.55 188 TYR D CA 1
ATOM 8980 C C . TYR D 2 190 ? -89.134 6.685 -79.500 1.00 98.28 188 TYR D C 1
ATOM 8981 O O . TYR D 2 190 ? -88.501 5.633 -79.289 1.00 94.00 188 TYR D O 1
ATOM 8990 N N . PRO D 2 191 ? -90.040 7.205 -78.627 1.00 99.43 189 PRO D N 1
ATOM 8991 C CA . PRO D 2 191 ? -90.025 6.917 -77.179 1.00 97.15 189 PRO D CA 1
ATOM 8992 C C . PRO D 2 191 ? -90.306 5.451 -76.822 1.00 100.03 189 PRO D C 1
ATOM 8993 O O . PRO D 2 191 ? -90.468 5.120 -75.638 1.00 99.33 189 PRO D O 1
ATOM 8997 N N . ASN D 2 192 ? -90.338 4.599 -77.852 1.00 97.76 190 ASN D N 1
ATOM 8998 C CA . ASN D 2 192 ? -90.605 3.171 -77.744 1.00 93.39 190 ASN D CA 1
ATOM 8999 C C . ASN D 2 192 ? -89.560 2.236 -78.367 1.00 92.40 190 ASN D C 1
ATOM 9000 O O . ASN D 2 192 ? -89.418 1.103 -77.894 1.00 95.82 190 ASN D O 1
ATOM 9005 N N . ARG D 2 193 ? -88.814 2.682 -79.382 1.00 87.09 191 ARG D N 1
ATOM 9006 C CA . ARG D 2 193 ? -87.724 1.842 -79.938 1.00 87.51 191 ARG D CA 1
ATOM 9007 C C . ARG D 2 193 ? -86.492 1.932 -79.001 1.00 89.51 191 ARG D C 1
ATOM 9008 O O . ARG D 2 193 ? -85.324 2.029 -79.412 1.00 81.09 191 ARG D O 1
ATOM 9016 N N . CYS D 2 194 ? -86.811 1.909 -77.708 1.00 93.72 192 CYS D N 1
ATOM 9017 C CA . CYS D 2 194 ? -85.881 2.006 -76.591 1.00 97.56 192 CYS D CA 1
ATOM 9018 C C . CYS D 2 194 ? -86.681 1.895 -75.297 1.00 95.09 192 CYS D C 1
ATOM 9019 O O . CYS D 2 194 ? -87.320 2.856 -74.832 1.00 92.26 192 CYS D O 1
ATOM 9022 N N . THR D 2 195 ? -86.724 0.662 -74.801 1.00 93.94 193 THR D N 1
ATOM 9023 C CA . THR D 2 195 ? -87.245 0.355 -73.466 1.00 92.99 193 THR D CA 1
ATOM 9024 C C . THR D 2 195 ? -86.063 -0.254 -72.712 1.00 95.71 193 THR D C 1
ATOM 9025 O O . THR D 2 195 ? -86.005 -0.237 -71.467 1.00 101.79 193 THR D O 1
ATOM 9029 N N . THR D 2 196 ? -85.110 -0.737 -73.515 1.00 90.14 194 THR D N 1
ATOM 9030 C CA . THR D 2 196 ? -83.807 -1.261 -73.093 1.00 87.37 194 THR D CA 1
ATOM 9031 C C . THR D 2 196 ? -82.957 -0.242 -72.305 1.00 84.91 194 THR D C 1
ATOM 9032 O O . THR D 2 196 ? -81.757 -0.467 -72.156 1.00 80.91 194 THR D O 1
ATOM 9036 N N . PHE D 2 197 ? -83.575 0.833 -71.799 1.00 80.42 195 PHE D N 1
ATOM 9037 C CA . PHE D 2 197 ? -82.889 2.036 -71.295 1.00 77.77 195 PHE D CA 1
ATOM 9038 C C . PHE D 2 197 ? -82.653 2.070 -69.788 1.00 71.78 195 PHE D C 1
ATOM 9039 O O . PHE D 2 197 ? -83.418 2.699 -69.037 1.00 68.10 195 PHE D O 1
ATOM 9047 N N . PRO D 2 198 ? -81.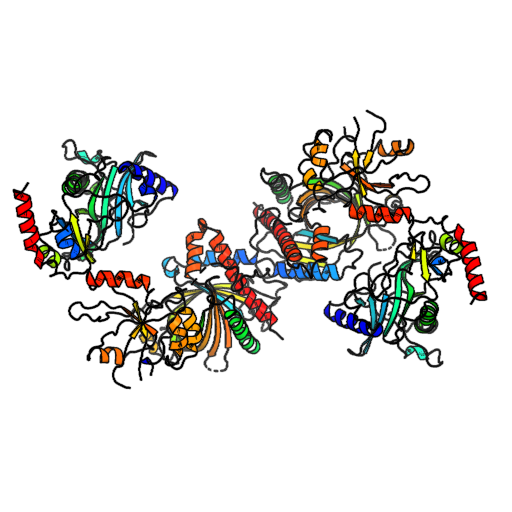535 1.458 -69.358 1.00 67.20 196 PRO D N 1
ATOM 9048 C CA . PRO D 2 198 ? -81.355 1.118 -67.949 1.00 70.24 196 PRO D CA 1
ATOM 9049 C C . PRO D 2 198 ? -81.585 2.270 -66.972 1.00 74.79 196 PRO D C 1
ATOM 9050 O O . PRO D 2 198 ? -82.411 2.107 -66.076 1.00 80.68 196 PRO D O 1
ATOM 9054 N N . PHE D 2 199 ? -80.967 3.432 -67.213 1.00 80.11 197 PHE D N 1
ATOM 9055 C CA . PHE D 2 199 ? -81.138 4.647 -66.389 1.00 78.59 197 PHE D CA 1
ATOM 9056 C C . PHE D 2 199 ? -81.403 5.882 -67.248 1.00 78.12 197 PHE D C 1
ATOM 9057 O O . PHE D 2 199 ? -81.906 5.747 -68.361 1.00 80.13 197 PHE D O 1
ATOM 9065 N N . LYS D 2 200 ? -81.110 7.076 -66.725 1.00 79.05 198 LYS D N 1
ATOM 9066 C CA . LYS D 2 200 ? -81.132 8.280 -67.548 1.00 82.40 198 LYS D CA 1
ATOM 9067 C C . LYS D 2 200 ? -79.786 9.004 -67.508 1.00 82.49 198 LYS D C 1
ATOM 9068 O O . LYS D 2 200 ? -78.924 8.669 -66.695 1.00 90.51 198 LYS D O 1
ATOM 9074 N N . ILE D 2 201 ? -79.609 9.946 -68.433 1.00 72.67 199 ILE D N 1
ATOM 9075 C CA . ILE D 2 201 ? -78.362 10.670 -68.667 1.00 63.09 199 ILE D CA 1
ATOM 9076 C C . ILE D 2 201 ? -78.732 12.114 -68.946 1.00 75.98 199 ILE D C 1
ATOM 9077 O O . ILE D 2 201 ? -79.614 12.424 -69.777 1.00 81.07 199 ILE D O 1
ATOM 9082 N N . SER D 2 202 ? -78.018 12.996 -68.262 1.00 77.67 200 SER D N 1
ATOM 9083 C CA . SER D 2 202 ? -78.015 14.404 -68.604 1.00 76.42 200 SER D CA 1
ATOM 9084 C C . SER D 2 202 ? -76.624 14.976 -68.452 1.00 73.26 200 SER D C 1
ATOM 9085 O O . SER D 2 202 ? -75.717 14.321 -67.919 1.00 74.88 200 SER D O 1
ATOM 9088 N N . MET D 2 203 ? -76.469 16.177 -69.003 1.00 64.92 201 MET D N 1
ATOM 9089 C CA . MET D 2 203 ? -75.220 16.888 -68.971 1.00 58.24 201 MET D CA 1
ATOM 9090 C C . MET D 2 203 ? -75.203 17.760 -67.720 1.00 65.37 201 MET D C 1
ATOM 9091 O O . MET D 2 203 ? -76.252 18.262 -67.247 1.00 56.22 201 MET D O 1
ATOM 9096 N N . LYS D 2 204 ? -73.990 17.924 -67.195 1.00 69.33 202 LYS D N 1
ATOM 9097 C CA . LYS D 2 204 ? -73.754 18.703 -65.982 1.00 73.71 202 LYS D CA 1
ATOM 9098 C C . LYS D 2 204 ? -73.980 20.175 -66.259 1.00 72.24 202 LYS D C 1
ATOM 9099 O O . LYS D 2 204 ? -73.387 20.769 -67.172 1.00 70.66 202 LYS D O 1
ATOM 9105 N N . HIS D 2 205 ? -74.919 20.704 -65.482 1.00 78.48 203 HIS D N 1
ATOM 9106 C CA . HIS D 2 205 ? -75.315 22.105 -65.510 1.00 85.12 203 HIS D CA 1
ATOM 9107 C C . HIS D 2 205 ? -74.115 23.002 -65.137 1.00 85.79 203 HIS D C 1
ATOM 9108 O O . HIS D 2 205 ? -73.855 23.300 -63.965 1.00 80.46 203 HIS D O 1
ATOM 9115 N N . MET D 2 206 ? -73.367 23.397 -66.168 1.00 88.68 204 MET D N 1
ATOM 9116 C CA . MET D 2 206 ? -72.162 24.211 -65.976 1.00 90.05 204 MET D CA 1
ATOM 9117 C C . MET D 2 206 ? -72.466 25.663 -65.561 1.00 89.45 204 MET D C 1
ATOM 9118 O O . MET D 2 206 ? -73.637 26.028 -65.418 1.00 88.24 204 MET D O 1
ATOM 9123 N N . ASP D 2 207 ? -71.406 26.421 -65.253 1.00 89.22 205 ASP D N 1
ATOM 9124 C CA . ASP D 2 207 ? -71.427 27.864 -64.943 1.00 90.84 205 ASP D CA 1
ATOM 9125 C C . ASP D 2 207 ? -70.002 28.432 -64.826 1.00 93.34 205 ASP D C 1
ATOM 9126 O O . ASP D 2 207 ? -69.146 27.771 -64.246 1.00 94.69 205 ASP D O 1
ATOM 9131 N N . PHE D 2 208 ? -69.741 29.609 -65.410 1.00 91.44 206 PHE D N 1
ATOM 9132 C CA . PHE D 2 208 ? -68.449 30.326 -65.289 1.00 93.14 206 PHE D CA 1
ATOM 9133 C C . PHE D 2 208 ? -68.127 30.731 -63.822 1.00 93.45 206 PHE D C 1
ATOM 9134 O O . PHE D 2 208 ? -69.058 30.937 -63.021 1.00 85.81 206 PHE D O 1
ATOM 9142 N N . SER D 2 209 ? -66.839 30.920 -63.497 1.00 85.90 207 SER D N 1
ATOM 9143 C CA . SER D 2 209 ? -66.393 31.177 -62.109 1.00 82.04 207 SER D CA 1
ATOM 9144 C C . SER D 2 209 ? -67.087 32.323 -61.370 1.00 84.38 207 SER D C 1
ATOM 9145 O O . SER D 2 209 ? -67.684 32.072 -60.320 1.00 88.99 207 SER D O 1
ATOM 9148 N N . TYR D 2 210 ? -67.026 33.541 -61.921 1.00 79.23 208 TYR D N 1
ATOM 9149 C CA . TYR D 2 210 ? -67.607 34.756 -61.325 1.00 77.31 208 TYR D CA 1
ATOM 9150 C C . TYR D 2 210 ? -69.048 34.633 -60.803 1.00 80.60 208 TYR D C 1
ATOM 9151 O O . TYR D 2 210 ? -69.618 35.606 -60.291 1.00 84.03 208 TYR D O 1
ATOM 9160 N N . GLN D 2 211 ? -69.641 33.456 -61.008 1.00 81.04 209 GLN D N 1
ATOM 9161 C CA . GLN D 2 211 ? -70.951 33.070 -60.477 1.00 79.27 209 GLN D CA 1
ATOM 9162 C C . GLN D 2 211 ? -70.819 32.067 -59.295 1.00 79.78 209 GLN D C 1
ATOM 9163 O O . GLN D 2 211 ? -71.650 31.168 -59.132 1.00 76.27 209 GLN D O 1
ATOM 9169 N N . LEU D 2 212 ? -69.775 32.186 -58.474 1.00 83.21 210 LEU D N 1
ATOM 9170 C CA . LEU D 2 212 ? -69.753 31.461 -57.181 1.00 89.02 210 LEU D CA 1
ATOM 9171 C C . LEU D 2 212 ? -71.015 31.789 -56.357 1.00 91.88 210 LEU D C 1
ATOM 9172 O O . LEU D 2 212 ? -71.646 30.883 -55.787 1.00 82.25 210 LEU D O 1
ATOM 9177 N N . VAL D 2 213 ? -71.357 33.086 -56.315 1.00 96.48 211 VAL D N 1
ATOM 9178 C CA . VAL D 2 213 ? -72.623 33.590 -55.765 1.00 98.14 211 VAL D CA 1
ATOM 9179 C C . VAL D 2 213 ? -73.796 32.761 -56.270 1.00 96.44 211 VAL D C 1
ATOM 9180 O O . VAL D 2 213 ? -74.522 32.178 -55.455 1.00 100.85 211 VAL D O 1
ATOM 9184 N N . LYS D 2 214 ? -73.933 32.662 -57.595 1.00 88.78 212 LYS D N 1
ATOM 9185 C CA . LYS D 2 214 ? -75.043 31.902 -58.190 1.00 89.13 212 LYS D CA 1
ATOM 9186 C C . LYS D 2 214 ? -74.910 30.378 -58.020 1.00 86.68 212 LYS D C 1
ATOM 9187 O O . LYS D 2 214 ? -75.919 29.667 -58.092 1.00 88.15 212 LYS D O 1
ATOM 9193 N N . VAL D 2 215 ? -73.682 29.901 -57.778 1.00 85.45 213 VAL D N 1
ATOM 9194 C CA . VAL D 2 215 ? -73.386 28.481 -57.519 1.00 75.65 213 VAL D CA 1
ATOM 9195 C C . VAL D 2 215 ? -73.806 28.210 -56.088 1.00 75.11 213 VAL D C 1
ATOM 9196 O O . VAL D 2 215 ? -74.947 27.811 -55.883 1.00 70.63 213 VAL D O 1
ATOM 9200 N N . ALA D 2 216 ? -72.934 28.561 -55.140 1.00 71.26 214 ALA D N 1
ATOM 9201 C CA . ALA D 2 216 ? -73.110 28.419 -53.695 1.00 74.45 214 ALA D CA 1
ATOM 9202 C C . ALA D 2 216 ? -74.531 28.418 -53.135 1.00 75.06 214 ALA D C 1
ATOM 9203 O O . ALA D 2 216 ? -74.803 27.684 -52.195 1.00 64.13 214 ALA D O 1
ATOM 9205 N N . LYS D 2 217 ? -75.409 29.257 -53.682 1.00 84.94 215 LYS D N 1
ATOM 9206 C CA . LYS D 2 217 ? -76.823 29.315 -53.280 1.00 97.87 215 LYS D CA 1
ATOM 9207 C C . LYS D 2 217 ? -77.606 28.019 -53.542 1.00 102.59 215 LYS D C 1
ATOM 9208 O O . LYS D 2 217 ? -78.586 27.730 -52.843 1.00 107.49 215 LYS D O 1
ATOM 9214 N N . SER D 2 218 ? -77.181 27.260 -54.553 1.00 104.12 216 SER D N 1
ATOM 9215 C CA . SER D 2 218 ? -77.786 25.971 -54.901 1.00 105.87 216 SER D CA 1
ATOM 9216 C C . SER D 2 218 ? -77.387 24.882 -53.899 1.00 102.77 216 SER D C 1
ATOM 9217 O O . SER D 2 218 ? -78.147 24.603 -52.976 1.00 105.06 216 SER D O 1
ATOM 9220 N N . LEU D 2 219 ? -76.198 24.311 -54.092 1.00 96.36 217 LEU D N 1
ATOM 9221 C CA . LEU D 2 219 ? -75.565 23.277 -53.255 1.00 99.61 217 LEU D CA 1
ATOM 9222 C C . LEU D 2 219 ? -76.347 22.558 -52.115 1.00 96.64 217 LEU D C 1
ATOM 9223 O O . LEU D 2 219 ? -76.421 21.325 -52.081 1.00 90.16 217 LEU D O 1
ATOM 9228 N N . ASP D 2 220 ? -76.872 23.329 -51.163 1.00 97.55 218 ASP D N 1
ATOM 9229 C CA . ASP D 2 220 ? -77.705 22.826 -50.059 1.00 93.24 218 ASP D CA 1
ATOM 9230 C C . ASP D 2 220 ? -79.041 22.195 -50.473 1.00 92.62 218 ASP D C 1
ATOM 9231 O O . ASP D 2 220 ? -79.518 21.251 -49.827 1.00 88.86 218 ASP D O 1
ATOM 9236 N N . LYS D 2 221 ? -79.629 22.727 -51.545 1.00 94.31 219 LYS D N 1
ATOM 9237 C CA . LYS D 2 221 ? -81.022 22.447 -51.913 1.00 95.22 219 LYS D CA 1
ATOM 9238 C C . LYS D 2 221 ? -81.241 21.545 -53.130 1.00 98.85 219 LYS D C 1
ATOM 9239 O O . LYS D 2 221 ? -82.345 21.005 -53.309 1.00 95.30 219 LYS D O 1
ATOM 9245 N N . LEU D 2 222 ? -80.191 21.377 -53.942 1.00 101.74 220 LEU D N 1
ATOM 9246 C CA . LEU D 2 222 ? -80.249 20.587 -55.179 1.00 104.44 220 LEU D CA 1
ATOM 9247 C C . LEU D 2 222 ? -80.809 19.181 -54.952 1.00 104.20 220 LEU D C 1
ATOM 9248 O O . LEU D 2 222 ? -80.652 18.629 -53.852 1.00 102.27 220 LEU D O 1
ATOM 9253 N N . PRO D 2 223 ? -81.458 18.593 -55.984 1.00 102.00 221 PRO D N 1
ATOM 9254 C CA . PRO D 2 223 ? -82.164 17.329 -55.745 1.00 98.27 221 PRO D CA 1
ATOM 9255 C C . PRO D 2 223 ? -81.284 16.081 -55.570 1.00 96.54 221 PRO D C 1
ATOM 9256 O O . PRO D 2 223 ? -81.821 14.993 -55.331 1.00 100.56 221 PRO D O 1
ATOM 9260 N N . HIS D 2 224 ? -79.960 16.251 -55.640 1.00 95.77 222 HIS D N 1
ATOM 9261 C CA . HIS D 2 224 ? -79.001 15.155 -55.494 1.00 98.80 222 HIS D CA 1
ATOM 9262 C C . HIS D 2 224 ? -78.191 15.150 -54.171 1.00 102.09 222 HIS D C 1
ATOM 9263 O O . HIS D 2 224 ? -78.739 15.506 -53.125 1.00 101.84 222 HIS D O 1
ATOM 9270 N N . LEU D 2 225 ? -76.929 14.704 -54.203 1.00 103.99 223 LEU D N 1
ATOM 9271 C CA . LEU D 2 225 ? -76.083 14.522 -53.012 1.00 102.38 223 LEU D CA 1
ATOM 9272 C C . LEU D 2 225 ? -74.712 15.124 -53.328 1.00 109.01 223 LEU D C 1
ATOM 9273 O O . LEU D 2 225 ? -74.091 14.733 -54.327 1.00 110.82 223 LEU D O 1
ATOM 9278 N N . SER D 2 226 ? -74.253 16.067 -52.491 1.00 112.80 224 SER D N 1
ATOM 9279 C CA . SER D 2 226 ? -73.209 17.040 -52.883 1.00 110.14 224 SER D CA 1
ATOM 9280 C C . SER D 2 226 ? -72.396 17.723 -51.782 1.00 111.87 224 SER D C 1
ATOM 9281 O O . SER D 2 226 ? -72.937 18.533 -51.012 1.00 113.68 224 SER D O 1
ATOM 9284 N N . ASP D 2 227 ? -71.085 17.478 -51.784 1.00 109.67 225 ASP D N 1
ATOM 9285 C CA . ASP D 2 227 ? -70.168 18.199 -50.898 1.00 106.76 225 ASP D CA 1
ATOM 9286 C C . ASP D 2 227 ? -69.080 18.981 -51.632 1.00 106.09 225 ASP D C 1
ATOM 9287 O O . ASP D 2 227 ? -68.009 18.446 -51.949 1.00 107.64 225 ASP D O 1
ATOM 9292 N N . GLY D 2 228 ? -69.384 20.250 -51.918 1.00 103.86 226 GLY D N 1
ATOM 9293 C CA . GLY D 2 228 ? -68.362 21.216 -52.346 1.00 95.71 226 GLY D CA 1
ATOM 9294 C C . GLY D 2 228 ? -68.564 22.055 -53.592 1.00 90.27 226 GLY D C 1
ATOM 9295 O O . GLY D 2 228 ? -69.682 22.214 -54.095 1.00 90.12 226 GLY D O 1
ATOM 9296 N N . LEU D 2 229 ? -67.451 22.610 -54.072 1.00 87.21 227 LEU D N 1
ATOM 9297 C CA . LEU D 2 229 ? -67.426 23.442 -55.266 1.00 81.26 227 LEU D CA 1
ATOM 9298 C C . LEU D 2 229 ? -66.317 22.922 -56.180 1.00 75.74 227 LEU D C 1
ATOM 9299 O O . LEU D 2 229 ? -65.266 22.487 -55.667 1.00 73.22 227 LEU D O 1
ATOM 9304 N N . ILE D 2 230 ? -66.552 22.933 -57.502 1.00 67.00 228 ILE D N 1
ATOM 9305 C CA . ILE D 2 230 ? -65.566 22.403 -58.474 1.00 68.16 228 ILE D CA 1
ATOM 9306 C C . ILE D 2 230 ? -65.196 23.418 -59.551 1.00 74.88 228 ILE D C 1
ATOM 9307 O O . ILE D 2 230 ? -66.066 24.075 -60.149 1.00 76.37 228 ILE D O 1
ATOM 9312 N N . PHE D 2 231 ? -63.892 23.515 -59.791 1.00 76.74 229 PHE D N 1
ATOM 9313 C CA . PHE D 2 231 ? -63.336 24.445 -60.761 1.00 78.08 229 PHE D CA 1
ATOM 9314 C C . PHE D 2 231 ? -62.693 23.683 -61.903 1.00 85.80 229 PHE D C 1
ATOM 9315 O O . PHE D 2 231 ? -61.767 22.889 -61.676 1.00 90.98 229 PHE D O 1
ATOM 9323 N N . THR D 2 232 ? -63.206 23.909 -63.115 1.00 87.16 230 THR D N 1
ATOM 9324 C CA . THR D 2 232 ? -62.629 23.319 -64.332 1.00 80.28 230 THR D CA 1
ATOM 9325 C C . THR D 2 232 ? -62.231 24.457 -65.298 1.00 77.43 230 THR D C 1
ATOM 9326 O O . THR D 2 232 ? -62.988 25.419 -65.459 1.00 59.86 230 THR D O 1
ATOM 9330 N N . PRO D 2 233 ? -61.015 24.380 -65.889 1.00 81.49 231 PRO D N 1
ATOM 9331 C CA . PRO D 2 233 ? -60.399 25.489 -66.655 1.00 81.45 231 PRO D CA 1
ATOM 9332 C C . PRO D 2 233 ? -60.626 25.504 -68.181 1.00 84.49 231 PRO D C 1
ATOM 9333 O O . PRO D 2 233 ? -60.175 24.585 -68.884 1.00 82.00 231 PRO D O 1
ATOM 9337 N N . VAL D 2 234 ? -61.245 26.576 -68.687 1.00 82.50 232 VAL D N 1
ATOM 9338 C CA . VAL D 2 234 ? -61.676 26.668 -70.093 1.00 83.32 232 VAL D CA 1
ATOM 9339 C C . VAL D 2 234 ? -60.612 26.317 -71.142 1.00 86.81 232 VAL D C 1
ATOM 9340 O O . VAL D 2 234 ? -60.737 25.286 -71.809 1.00 90.95 232 VAL D O 1
ATOM 9344 N N . LYS D 2 235 ? -59.588 27.158 -71.302 1.00 86.96 233 LYS D N 1
ATOM 9345 C CA . LYS D 2 235 ? -58.540 26.905 -72.308 1.00 89.47 233 LYS D CA 1
ATOM 9346 C C . LYS D 2 235 ? -57.360 26.029 -71.832 1.00 82.35 233 LYS D C 1
ATOM 9347 O O . LYS D 2 235 ? -56.214 26.209 -72.249 1.00 78.69 233 LYS D O 1
ATOM 9353 N N . ALA D 2 236 ? -57.667 25.069 -70.964 1.00 79.58 234 ALA D N 1
ATOM 9354 C CA . ALA D 2 236 ? -56.703 24.074 -70.488 1.00 77.37 234 ALA D CA 1
ATOM 9355 C C . ALA D 2 236 ? -57.063 22.667 -70.973 1.00 75.73 234 ALA D C 1
ATOM 9356 O O . ALA D 2 236 ? -58.250 22.350 -71.149 1.00 66.03 234 ALA D O 1
ATOM 9358 N N . PRO D 2 237 ? -56.035 21.832 -71.234 1.00 77.76 235 PRO D N 1
ATOM 9359 C CA . PRO D 2 237 ? -56.279 20.486 -71.777 1.00 79.25 235 PRO D CA 1
ATOM 9360 C C . PRO D 2 237 ? -56.740 19.522 -70.691 1.00 80.59 235 PRO D C 1
ATOM 9361 O O . PRO D 2 237 ? -56.739 19.895 -69.511 1.00 80.34 235 PRO D O 1
ATOM 9365 N N . TYR D 2 238 ? -57.141 18.310 -71.080 1.00 77.29 236 TYR D N 1
ATOM 9366 C CA . TYR D 2 238 ? -57.707 17.335 -70.127 1.00 72.53 236 TYR D CA 1
ATOM 9367 C C . TYR D 2 238 ? -56.616 16.516 -69.426 1.00 68.08 236 TYR D C 1
ATOM 9368 O O . TYR D 2 238 ? -55.685 17.118 -68.891 1.00 63.35 236 TYR D O 1
ATOM 9377 N N . THR D 2 239 ? -56.765 15.186 -69.379 1.00 69.76 237 THR D N 1
ATOM 9378 C CA . THR D 2 239 ? -55.818 14.210 -68.781 1.00 72.76 237 THR D CA 1
ATOM 9379 C C . THR D 2 239 ? -56.317 12.768 -68.972 1.00 78.36 237 THR D C 1
ATOM 9380 O O . THR D 2 239 ? -57.530 12.513 -68.967 1.00 84.57 237 THR D O 1
ATOM 9384 N N . ALA D 2 240 ? -55.383 11.823 -69.087 1.00 77.65 238 ALA D N 1
ATOM 9385 C CA . ALA D 2 240 ? -55.693 10.413 -68.865 1.00 72.35 238 ALA D CA 1
ATOM 9386 C C . ALA D 2 240 ? -55.489 10.159 -67.366 1.00 75.20 238 ALA D C 1
ATOM 9387 O O . ALA D 2 240 ? -56.008 10.920 -66.564 1.00 66.91 238 ALA D O 1
ATOM 9389 N N . GLY D 2 241 ? -54.734 9.121 -66.987 1.00 88.51 239 GLY D N 1
ATOM 9390 C CA . GLY D 2 241 ? -54.397 8.799 -65.577 1.00 90.36 239 GLY D CA 1
ATOM 9391 C C . GLY D 2 241 ? -53.840 9.921 -64.707 1.00 92.25 239 GLY D C 1
ATOM 9392 O O . GLY D 2 241 ? -53.318 10.923 -65.212 1.00 96.98 239 GLY D O 1
ATOM 9393 N N . GLY D 2 242 ? -53.996 9.764 -63.396 1.00 92.97 240 GLY D N 1
ATOM 9394 C CA . GLY D 2 242 ? -53.443 10.702 -62.411 1.00 96.82 240 GLY D CA 1
ATOM 9395 C C . GLY D 2 242 ? -54.054 12.095 -62.331 1.00 96.61 240 GLY D C 1
ATOM 9396 O O . GLY D 2 242 ? -54.818 12.517 -63.203 1.00 96.70 240 GLY D O 1
ATOM 9397 N N . LYS D 2 243 ? -53.674 12.807 -61.274 1.00 93.63 241 LYS D N 1
ATOM 9398 C CA . LYS D 2 243 ? -54.181 14.131 -60.914 1.00 91.11 241 LYS D CA 1
ATOM 9399 C C . LYS D 2 243 ? -53.654 15.258 -61.839 1.00 90.10 241 LYS D C 1
ATOM 9400 O O . LYS D 2 243 ? -52.882 14.997 -62.768 1.00 84.28 241 LYS D O 1
ATOM 9406 N N . ASP D 2 244 ? -54.062 16.501 -61.569 1.00 88.33 242 ASP D N 1
ATOM 9407 C CA . ASP D 2 244 ? -53.678 17.673 -62.360 1.00 92.58 242 ASP D CA 1
ATOM 9408 C C . ASP D 2 244 ? -53.837 18.993 -61.613 1.00 92.98 242 ASP D C 1
ATOM 9409 O O . ASP D 2 244 ? -54.943 19.352 -61.192 1.00 91.38 242 ASP D O 1
ATOM 9414 N N . SER D 2 245 ? -52.736 19.748 -61.604 1.00 95.06 243 SER D N 1
ATOM 9415 C CA . SER D 2 245 ? -52.574 21.067 -60.964 1.00 94.17 243 SER D CA 1
ATOM 9416 C C . SER D 2 245 ? -53.721 22.065 -61.165 1.00 94.32 243 SER D C 1
ATOM 9417 O O . SER D 2 245 ? -53.925 22.960 -60.330 1.00 95.58 243 SER D O 1
ATOM 9420 N N . LEU D 2 246 ? -54.454 21.890 -62.265 1.00 89.73 244 LEU D N 1
ATOM 9421 C CA . LEU D 2 246 ? -55.415 22.874 -62.767 1.00 88.52 244 LEU D CA 1
ATOM 9422 C C . LEU D 2 246 ? -56.888 22.552 -62.490 1.00 82.82 244 LEU D C 1
ATOM 9423 O O . LEU D 2 246 ? -57.758 23.412 -62.659 1.00 81.16 244 LEU D O 1
ATOM 9428 N N . LEU D 2 247 ? -57.181 21.316 -62.101 1.00 72.07 245 LEU D N 1
ATOM 9429 C CA . LEU D 2 247 ? -58.554 20.937 -61.801 1.00 70.96 245 LEU D CA 1
ATOM 9430 C C . LEU D 2 247 ? -58.743 21.183 -60.302 1.00 77.38 245 LEU D C 1
ATOM 9431 O O . LEU D 2 247 ? -57.917 20.717 -59.490 1.00 84.06 245 LEU D O 1
ATOM 9436 N N . LEU D 2 248 ? -59.787 21.924 -59.914 1.00 67.63 246 LEU D N 1
ATOM 9437 C CA . LEU D 2 248 ? -59.863 22.337 -58.509 1.00 62.55 246 LEU D CA 1
ATOM 9438 C C . LEU D 2 248 ? -61.079 22.004 -57.640 1.00 64.43 246 LEU D C 1
ATOM 9439 O O . LEU D 2 248 ? -62.170 22.586 -57.820 1.00 59.84 246 LEU D O 1
ATOM 9444 N N . LYS D 2 249 ? -60.820 21.105 -56.671 1.00 62.04 247 LYS D N 1
ATOM 9445 C CA . LYS D 2 249 ? -61.755 20.675 -55.627 1.00 64.59 247 LYS D CA 1
ATOM 9446 C C . LYS D 2 249 ? -61.738 21.514 -54.344 1.00 69.46 247 LYS D C 1
ATOM 9447 O O . LYS D 2 249 ? -60.708 21.665 -53.681 1.00 65.91 247 LYS D O 1
ATOM 9453 N N . TRP D 2 250 ? -62.895 22.090 -54.024 1.00 76.65 248 TRP D N 1
ATOM 9454 C CA . TRP D 2 250 ? -63.064 22.950 -52.849 1.00 79.67 248 TRP D CA 1
ATOM 9455 C C . TRP D 2 250 ? -63.749 22.126 -51.762 1.00 83.51 248 TRP D C 1
ATOM 9456 O O . TRP D 2 250 ? -64.670 21.360 -52.042 1.00 91.09 248 TRP D O 1
ATOM 9467 N N . LYS D 2 251 ? -63.278 22.237 -50.529 1.00 88.10 249 LYS D N 1
ATOM 9468 C CA . LYS D 2 251 ? -63.969 21.564 -49.426 1.00 96.06 249 LYS D CA 1
ATOM 9469 C C . LYS D 2 251 ? -64.325 22.471 -48.252 1.00 97.01 249 LYS D C 1
ATOM 9470 O O . LYS D 2 251 ? -63.622 23.461 -48.019 1.00 97.07 249 LYS D O 1
ATOM 9476 N N . PRO D 2 252 ? -65.474 22.208 -47.587 1.00 99.20 250 PRO D N 1
ATOM 9477 C CA . PRO D 2 252 ? -65.672 22.931 -46.337 1.00 99.46 250 PRO D CA 1
ATOM 9478 C C . PRO D 2 252 ? -64.477 22.728 -45.395 1.00 98.22 250 PRO D C 1
ATOM 9479 O O . PRO D 2 252 ? -64.094 21.591 -45.091 1.00 99.93 250 PRO D O 1
ATOM 9483 N N . GLU D 2 253 ? -63.807 23.834 -45.087 1.00 89.20 251 GLU D N 1
ATOM 9484 C CA . GLU D 2 253 ? -62.799 23.911 -44.039 1.00 88.49 251 GLU D CA 1
ATOM 9485 C C . GLU D 2 253 ? -63.149 22.940 -42.909 1.00 89.51 251 GLU D C 1
ATOM 9486 O O . GLU D 2 253 ? -62.296 22.143 -42.499 1.00 88.77 251 GLU D O 1
ATOM 9492 N N . GLN D 2 254 ? -64.407 23.013 -42.460 1.00 88.51 252 GLN D N 1
ATOM 9493 C CA . GLN D 2 254 ? -65.100 21.947 -41.719 1.00 93.30 252 GLN D CA 1
ATOM 9494 C C . GLN D 2 254 ? -64.793 20.505 -42.171 1.00 92.99 252 GLN D C 1
ATOM 9495 O O . GLN D 2 254 ? -64.014 19.834 -41.491 1.00 91.52 252 GLN D O 1
ATOM 9501 N N . GLU D 2 255 ? -65.356 20.035 -43.288 1.00 88.75 253 GLU D N 1
ATOM 9502 C CA . GLU D 2 255 ? -65.130 18.651 -43.774 1.00 91.51 253 GLU D CA 1
ATOM 9503 C C . GLU D 2 255 ? -63.811 18.027 -43.315 1.00 93.39 253 GLU D C 1
ATOM 9504 O O . GLU D 2 255 ? -63.829 16.909 -42.776 1.00 102.05 253 GLU D O 1
ATOM 9510 N N . ASN D 2 256 ? -62.690 18.736 -43.498 1.00 89.44 254 ASN D N 1
ATOM 9511 C CA . ASN D 2 256 ? -61.382 18.234 -43.035 1.00 85.45 254 ASN D CA 1
ATOM 9512 C C . ASN D 2 256 ? -61.452 17.920 -41.556 1.00 85.99 254 ASN D C 1
ATOM 9513 O O . ASN D 2 256 ? -62.070 18.704 -40.816 1.00 86.27 254 ASN D O 1
ATOM 9518 N N . THR D 2 257 ? -60.908 16.762 -41.152 1.00 78.62 255 THR D N 1
ATOM 9519 C CA . THR D 2 257 ? -60.936 16.331 -39.737 1.00 79.62 255 THR D CA 1
ATOM 9520 C C . THR D 2 257 ? -60.247 15.012 -39.433 1.00 75.27 255 THR D C 1
ATOM 9521 O O . THR D 2 257 ? -60.049 14.232 -40.351 1.00 76.09 255 THR D O 1
ATOM 9525 N N . VAL D 2 258 ? -59.876 14.792 -38.163 1.00 73.98 256 VAL D N 1
ATOM 9526 C CA . VAL D 2 258 ? -59.322 13.510 -37.683 1.00 75.29 256 VAL D CA 1
ATOM 9527 C C . VAL D 2 258 ? -59.721 13.034 -36.266 1.00 80.03 256 VAL D C 1
ATOM 9528 O O . VAL D 2 258 ? -60.268 13.779 -35.434 1.00 79.79 256 VAL D O 1
ATOM 9532 N N . ASP D 2 259 ? -59.497 11.741 -36.071 1.00 78.24 257 ASP D N 1
ATOM 9533 C CA . ASP D 2 259 ? -59.915 11.004 -34.911 1.00 84.40 257 ASP D CA 1
ATOM 9534 C C . ASP D 2 259 ? -58.833 11.140 -33.850 1.00 88.43 257 ASP D C 1
ATOM 9535 O O . ASP D 2 259 ? -57.724 10.593 -33.966 1.00 95.26 257 ASP D O 1
ATOM 9540 N N . PHE D 2 260 ? -59.150 11.963 -32.859 1.00 86.65 258 PHE D N 1
ATOM 9541 C CA . PHE D 2 260 ? -58.296 12.156 -31.711 1.00 87.14 258 PHE D CA 1
ATOM 9542 C C . PHE D 2 260 ? -58.774 11.290 -30.573 1.00 90.58 258 PHE D C 1
ATOM 9543 O O . PHE D 2 260 ? -59.883 11.479 -30.056 1.00 88.75 258 PHE D O 1
ATOM 9551 N N . LYS D 2 261 ? -57.943 10.297 -30.248 1.00 92.50 259 LYS D N 1
ATOM 9552 C CA . LYS D 2 261 ? -57.973 9.694 -28.924 1.00 89.26 259 LYS D CA 1
ATOM 9553 C C . LYS D 2 261 ? -57.810 10.886 -27.986 1.00 87.88 259 LYS D C 1
ATOM 9554 O O . LYS D 2 261 ? -57.040 11.812 -28.269 1.00 95.02 259 LYS D O 1
ATOM 9560 N N . LEU D 2 262 ? -58.565 10.884 -26.899 1.00 81.80 260 LEU D N 1
ATOM 9561 C CA . LEU D 2 262 ? -58.262 11.828 -25.843 1.00 80.47 260 LEU D CA 1
ATOM 9562 C C . LEU D 2 262 ? -57.915 11.090 -24.559 1.00 75.81 260 LEU D C 1
ATOM 9563 O O . LEU D 2 262 ? -58.661 10.217 -24.138 1.00 79.14 260 LEU D O 1
ATOM 9568 N N . ILE D 2 263 ? -56.737 11.387 -24.020 1.00 77.87 261 ILE D N 1
ATOM 9569 C CA . ILE D 2 263 ? -56.288 10.911 -22.713 1.00 79.24 261 ILE D CA 1
ATOM 9570 C C . ILE D 2 263 ? -56.390 12.138 -21.815 1.00 85.75 261 ILE D C 1
ATOM 9571 O O . ILE D 2 263 ? -56.069 13.260 -22.233 1.00 90.38 261 ILE D O 1
ATOM 9576 N N . LEU D 2 264 ? -56.890 11.919 -20.602 1.00 84.92 262 LEU D N 1
ATOM 9577 C CA . LEU D 2 264 ? -57.159 13.004 -19.685 1.00 84.79 262 LEU D CA 1
ATOM 9578 C C . LEU D 2 264 ? -56.000 13.165 -18.699 1.00 92.56 262 LEU D C 1
ATOM 9579 O O . LEU D 2 264 ? -55.474 12.189 -18.121 1.00 90.26 262 LEU D O 1
ATOM 9584 N N . ASP D 2 265 ? -55.566 14.423 -18.616 1.00 97.37 263 ASP D N 1
ATOM 9585 C CA . ASP D 2 265 ? -54.553 14.909 -17.688 1.00 98.42 263 ASP D CA 1
ATOM 9586 C C . ASP D 2 265 ? -55.271 15.826 -16.702 1.00 98.18 263 ASP D C 1
ATOM 9587 O O . ASP D 2 265 ? -55.887 16.802 -17.116 1.00 98.41 263 ASP D O 1
ATOM 9592 N N . ILE D 2 266 ? -55.285 15.422 -15.427 1.00 101.62 264 ILE D N 1
ATOM 9593 C CA . ILE D 2 266 ? -55.945 16.110 -14.298 1.00 99.11 264 ILE D CA 1
ATOM 9594 C C . ILE D 2 266 ? -55.274 15.601 -13.018 1.00 104.91 264 ILE D C 1
ATOM 9595 O O . ILE D 2 266 ? -55.065 14.386 -12.889 1.00 103.90 264 ILE D O 1
ATOM 9600 N N . PRO D 2 267 ? -54.941 16.520 -12.080 1.00 107.42 265 PRO D N 1
ATOM 9601 C CA . PRO D 2 267 ? -54.496 16.161 -10.729 1.00 109.15 265 PRO D CA 1
ATOM 9602 C C . PRO D 2 267 ? -55.523 15.272 -10.005 1.00 107.57 265 PRO D C 1
ATOM 9603 O O . PRO D 2 267 ? -55.899 15.528 -8.856 1.00 110.26 265 PRO D O 1
ATOM 9607 N N . TYR D 2 286 ? -63.868 17.854 -7.491 1.00 93.32 284 TYR D N 1
ATOM 9608 C CA . TYR D 2 286 ? -63.758 16.709 -8.383 1.00 94.67 284 TYR D CA 1
ATOM 9609 C C . TYR D 2 286 ? -64.926 16.636 -9.366 1.00 96.06 284 TYR D C 1
ATOM 9610 O O . TYR D 2 286 ? -64.939 15.749 -10.221 1.00 92.83 284 TYR D O 1
ATOM 9619 N N . ASP D 2 287 ? -65.841 17.614 -9.301 1.00 100.28 285 ASP D N 1
ATOM 9620 C CA . ASP D 2 287 ? -67.150 17.553 -9.982 1.00 103.05 285 ASP D CA 1
ATOM 9621 C C . ASP D 2 287 ? -67.467 18.358 -11.266 1.00 103.84 285 ASP D C 1
ATOM 9622 O O . ASP D 2 287 ? -68.350 17.939 -12.026 1.00 108.32 285 ASP D O 1
ATOM 9627 N N . VAL D 2 288 ? -66.804 19.496 -11.501 1.00 102.70 286 VAL D N 1
ATOM 9628 C CA . VAL D 2 288 ? -66.980 20.294 -12.754 1.00 102.24 286 VAL D CA 1
ATOM 9629 C C . VAL D 2 288 ? -65.762 20.108 -13.707 1.00 102.51 286 VAL D C 1
ATOM 9630 O O . VAL D 2 288 ? -64.721 19.599 -13.271 1.00 100.74 286 VAL D O 1
ATOM 9634 N N . LYS D 2 289 ? -65.884 20.542 -14.970 1.00 102.26 287 LYS D N 1
ATOM 9635 C CA . LYS D 2 289 ? -64.931 20.223 -16.080 1.00 98.28 287 LYS D CA 1
ATOM 9636 C C . LYS D 2 289 ? -63.420 20.273 -15.838 1.00 94.04 287 LYS D C 1
ATOM 9637 O O . LYS D 2 289 ? -62.904 21.269 -15.330 1.00 95.08 287 LYS D O 1
ATOM 9643 N N . PRO D 2 290 ? -62.719 19.186 -16.195 1.00 92.62 288 PRO D N 1
ATOM 9644 C CA . PRO D 2 290 ? -61.275 19.173 -16.059 1.00 93.23 288 PRO D CA 1
ATOM 9645 C C . PRO D 2 290 ? -60.587 19.130 -17.434 1.00 88.71 288 PRO D C 1
ATOM 9646 O O . PRO D 2 290 ? -61.276 19.341 -18.432 1.00 82.67 288 PRO D O 1
ATOM 9650 N N . VAL D 2 291 ? -59.272 18.890 -17.493 1.00 87.67 289 VAL D N 1
ATOM 9651 C CA . VAL D 2 291 ? -58.496 18.991 -18.755 1.00 90.15 289 VAL D CA 1
ATOM 9652 C C . VAL D 2 291 ? -58.638 17.775 -19.701 1.00 90.94 289 VAL D C 1
ATOM 9653 O O . VAL D 2 291 ? -58.407 16.640 -19.282 1.00 90.31 289 VAL D O 1
ATOM 9657 N N . PHE D 2 292 ? -58.975 18.022 -20.973 1.00 90.46 290 PHE D N 1
ATOM 9658 C CA . PHE D 2 292 ? -59.109 16.957 -21.986 1.00 91.80 290 PHE D CA 1
ATOM 9659 C C . PHE D 2 292 ? -58.105 16.982 -23.153 1.00 88.92 290 PHE D C 1
ATOM 9660 O O . PHE D 2 292 ? -58.377 17.535 -24.226 1.00 81.56 290 PHE D O 1
ATOM 9668 N N . SER D 2 293 ? -56.956 16.343 -22.954 1.00 87.73 291 SER D N 1
ATOM 9669 C CA . SER D 2 293 ? -55.888 16.425 -23.956 1.00 96.65 291 SER D CA 1
ATOM 9670 C C . SER D 2 293 ? -56.009 15.386 -25.069 1.00 97.17 291 SER D C 1
ATOM 9671 O O . SER D 2 293 ? -56.460 14.271 -24.828 1.00 100.98 291 SER D O 1
ATOM 9674 N N . LEU D 2 294 ? -55.602 15.763 -26.280 1.00 96.17 292 LEU D N 1
ATOM 9675 C CA . LEU D 2 294 ? -55.837 14.943 -27.463 1.00 93.01 292 LEU D CA 1
ATOM 9676 C C . LEU D 2 294 ? -54.572 14.567 -28.222 1.00 99.42 292 LEU D C 1
ATOM 9677 O O . LEU D 2 294 ? -53.812 15.433 -28.641 1.00 108.59 292 LEU D O 1
ATOM 9682 N N . TYR D 2 295 ? -54.391 13.262 -28.406 1.00 103.06 293 TYR D N 1
ATOM 9683 C CA . TYR D 2 295 ? -53.120 12.651 -28.787 1.00 106.40 293 TYR D CA 1
ATOM 9684 C C . TYR D 2 295 ? -53.167 11.911 -30.138 1.00 105.80 293 TYR D C 1
ATOM 9685 O O . TYR D 2 295 ? -54.241 11.637 -30.671 1.00 106.44 293 TYR D O 1
ATOM 9694 N N . VAL D 2 296 ? -51.989 11.529 -30.633 1.00 104.34 294 VAL D N 1
ATOM 9695 C CA . VAL D 2 296 ? -51.799 10.910 -31.943 1.00 104.91 294 VAL D CA 1
ATOM 9696 C C . VAL D 2 296 ? -50.911 9.667 -31.861 1.00 111.04 294 VAL D C 1
ATOM 9697 O O . VAL D 2 296 ? -49.723 9.763 -31.516 1.00 112.40 294 VAL D O 1
ATOM 9701 N N . TRP D 2 297 ? -51.476 8.507 -32.198 1.00 114.87 295 TRP D N 1
ATOM 9702 C CA . TRP D 2 297 ? -50.767 7.238 -32.021 1.00 117.32 295 TRP D CA 1
ATOM 9703 C C . TRP D 2 297 ? -49.600 7.099 -32.999 1.00 118.90 295 TRP D C 1
ATOM 9704 O O . TRP D 2 297 ? -49.722 7.502 -34.157 1.00 123.33 295 TRP D O 1
ATOM 9715 N N . GLN D 2 298 ? -48.445 6.648 -32.511 1.00 120.53 296 GLN D N 1
ATOM 9716 C CA . GLN D 2 298 ? -47.291 6.447 -33.389 1.00 122.94 296 GLN D CA 1
ATOM 9717 C C . GLN D 2 298 ? -46.528 5.166 -33.069 1.00 123.72 296 GLN D C 1
ATOM 9718 O O . GLN D 2 298 ? -46.393 4.797 -31.899 1.00 122.75 296 GLN D O 1
ATOM 9724 N N . GLY D 2 299 ? -46.026 4.521 -34.124 1.00 124.49 297 GLY D N 1
ATOM 9725 C CA . GLY D 2 299 ? -45.285 3.264 -34.029 1.00 125.03 297 GLY D CA 1
ATOM 9726 C C . GLY D 2 299 ? -46.242 2.092 -34.062 1.00 126.40 297 GLY D C 1
ATOM 9727 O O . GLY D 2 299 ? -46.956 1.890 -35.051 1.00 123.98 297 GLY D O 1
ATOM 9728 N N . GLY D 2 300 ? -46.259 1.336 -32.965 1.00 128.70 298 GLY D N 1
ATOM 9729 C CA . GLY D 2 300 ? -47.201 0.231 -32.777 1.00 131.12 298 GLY D CA 1
ATOM 9730 C C . GLY D 2 300 ? -47.635 -0.019 -31.340 1.00 131.98 298 GLY D C 1
ATOM 9731 O O . GLY D 2 300 ? -48.124 -1.106 -31.028 1.00 134.56 298 GLY D O 1
ATOM 9732 N N . ALA D 2 301 ? -47.515 0.991 -30.479 1.00 133.01 299 ALA D N 1
ATOM 9733 C CA . ALA D 2 301 ? -47.683 0.794 -29.034 1.00 135.07 299 ALA D CA 1
ATOM 9734 C C . ALA D 2 301 ? -49.083 0.903 -28.417 1.00 136.27 299 ALA D C 1
ATOM 9735 O O . ALA D 2 301 ? -49.213 0.775 -27.201 1.00 134.39 299 ALA D O 1
ATOM 9737 N N . ASP D 2 302 ? -50.122 1.094 -29.234 1.00 140.68 300 ASP D N 1
ATOM 9738 C CA . ASP D 2 302 ? -51.493 1.224 -28.713 1.00 145.04 300 ASP D CA 1
ATOM 9739 C C . ASP D 2 302 ? -52.072 -0.080 -28.156 1.00 145.36 300 ASP D C 1
ATOM 9740 O O . ASP D 2 302 ? -52.433 -0.135 -26.974 1.00 146.47 300 ASP D O 1
ATOM 9745 N N . VAL D 2 303 ? -52.186 -1.093 -29.021 1.00 143.85 301 VAL D N 1
ATOM 9746 C CA . VAL D 2 303 ? -52.652 -2.433 -28.643 1.00 143.17 301 VAL D CA 1
ATOM 9747 C C . VAL D 2 303 ? -51.656 -3.044 -27.661 1.00 144.21 301 VAL D C 1
ATOM 9748 O O . VAL D 2 303 ? -52.068 -3.698 -26.692 1.00 148.02 301 VAL D O 1
ATOM 9752 N N . ASN D 2 304 ? -50.363 -2.794 -27.901 1.00 139.57 302 ASN D N 1
ATOM 9753 C CA . ASN D 2 304 ? -49.295 -3.160 -26.966 1.00 133.62 302 ASN D CA 1
ATOM 9754 C C . ASN D 2 304 ? -49.714 -2.735 -25.557 1.00 132.88 302 ASN D C 1
ATOM 9755 O O . ASN D 2 304 ? -49.845 -3.572 -24.658 1.00 128.66 302 ASN D O 1
ATOM 9760 N N . SER D 2 305 ? -50.020 -1.443 -25.428 1.00 135.68 303 SER D N 1
ATOM 9761 C CA . SER D 2 305 ? -50.539 -0.841 -24.203 1.00 137.24 303 SER D CA 1
ATOM 9762 C C . SER D 2 305 ? -51.865 -1.453 -23.753 1.00 137.89 303 SER D C 1
ATOM 9763 O O . SER D 2 305 ? -52.048 -1.677 -22.553 1.00 139.06 303 SER D O 1
ATOM 9766 N N . ARG D 2 306 ? -52.764 -1.739 -24.698 1.00 133.97 304 ARG D N 1
ATOM 9767 C CA . ARG D 2 306 ? -54.074 -2.310 -24.366 1.00 132.12 304 ARG D CA 1
ATOM 9768 C C . ARG D 2 306 ? -54.009 -3.616 -23.562 1.00 132.44 304 ARG D C 1
ATOM 9769 O O . ARG D 2 306 ? -54.841 -3.837 -22.677 1.00 131.33 304 ARG D O 1
ATOM 9777 N N . LEU D 2 307 ? -53.001 -4.444 -23.848 1.00 134.31 305 LEU D N 1
ATOM 9778 C CA . LEU D 2 307 ? -52.688 -5.639 -23.054 1.00 136.58 305 LEU D CA 1
ATOM 9779 C C . LEU D 2 307 ? -52.375 -5.323 -21.592 1.00 139.10 305 LEU D C 1
ATOM 9780 O O . LEU D 2 307 ? -52.680 -6.135 -20.716 1.00 143.03 305 LEU D O 1
ATOM 9785 N N . LYS D 2 308 ? -51.740 -4.173 -21.347 1.00 140.32 306 LYS D N 1
ATOM 9786 C CA . LYS D 2 308 ? -51.445 -3.683 -19.984 1.00 140.60 306 LYS D CA 1
ATOM 9787 C C . LYS D 2 308 ? -52.261 -2.427 -19.598 1.00 141.07 306 LYS D C 1
ATOM 9788 O O . LYS D 2 308 ? -51.767 -1.497 -18.951 1.00 136.66 306 LYS D O 1
ATOM 9794 N N . HIS D 2 309 ? -53.528 -2.425 -20.010 1.00 145.37 307 HIS D N 1
ATOM 9795 C CA . HIS D 2 309 ? -54.459 -1.333 -19.729 1.00 148.16 307 HIS D CA 1
ATOM 9796 C C . HIS D 2 309 ? -55.677 -1.768 -18.911 1.00 146.21 307 HIS D C 1
ATOM 9797 O O . HIS D 2 309 ? -56.348 -0.921 -18.313 1.00 145.11 307 HIS D O 1
ATOM 9804 N N . PHE D 2 310 ? -55.967 -3.070 -18.902 1.00 143.11 308 PHE D N 1
ATOM 9805 C CA . PHE D 2 310 ? -57.088 -3.609 -18.116 1.00 141.69 308 PHE D CA 1
ATOM 9806 C C . PHE D 2 310 ? -56.750 -3.729 -16.618 1.00 138.97 308 PHE D C 1
ATOM 9807 O O . PHE D 2 310 ? -57.641 -3.654 -15.766 1.00 138.30 308 PHE D O 1
ATOM 9815 N N . ASP D 2 311 ? -55.461 -3.862 -16.301 1.00 135.57 309 ASP D N 1
ATOM 9816 C CA . ASP D 2 311 ? -54.969 -3.907 -14.917 1.00 133.02 309 ASP D CA 1
ATOM 9817 C C . ASP D 2 311 ? -55.042 -2.556 -14.187 1.00 131.77 309 ASP D C 1
ATOM 9818 O O . ASP D 2 311 ? -54.352 -2.321 -13.185 1.00 134.34 309 ASP D O 1
ATOM 9823 N N . GLN D 2 312 ? -55.951 -1.712 -14.662 1.00 127.26 310 GLN D N 1
ATOM 9824 C CA . GLN D 2 312 ? -56.089 -0.324 -14.248 1.00 125.86 310 GLN D CA 1
ATOM 9825 C C . GLN D 2 312 ? -56.655 -0.018 -12.847 1.00 131.15 310 GLN D C 1
ATOM 9826 O O . GLN D 2 312 ? -57.513 -0.751 -12.340 1.00 130.10 310 GLN D O 1
ATOM 9832 N N . PRO D 2 313 ? -56.100 1.023 -12.189 1.00 136.20 311 PRO D N 1
ATOM 9833 C CA . PRO D 2 313 ? -56.889 1.791 -11.210 1.00 137.65 311 PRO D CA 1
ATOM 9834 C C . PRO D 2 313 ? -57.344 3.122 -11.835 1.00 137.39 311 PRO D C 1
ATOM 9835 O O . PRO D 2 313 ? -58.534 3.454 -11.785 1.00 136.88 311 PRO D O 1
ATOM 9839 N N . PHE D 2 314 ? -56.386 3.836 -12.435 1.00 139.02 312 PHE D N 1
ATOM 9840 C CA . PHE D 2 314 ? -56.551 5.068 -13.222 1.00 139.82 312 PHE D CA 1
ATOM 9841 C C . PHE D 2 314 ? -55.174 5.423 -13.802 1.00 138.49 312 PHE D C 1
ATOM 9842 O O . PHE D 2 314 ? -54.138 5.126 -13.186 1.00 138.06 312 PHE D O 1
ATOM 9850 N N . ASP D 2 315 ? -55.179 6.096 -14.955 1.00 136.97 313 ASP D N 1
ATOM 9851 C CA . ASP D 2 315 ? -53.984 6.363 -15.777 1.00 135.01 313 ASP D CA 1
ATOM 9852 C C . ASP D 2 315 ? -52.710 6.891 -15.109 1.00 131.81 313 ASP D C 1
ATOM 9853 O O . ASP D 2 315 ? -51.632 6.727 -15.666 1.00 128.28 313 ASP D O 1
ATOM 9858 N N . ARG D 2 316 ? -52.841 7.521 -13.940 1.00 134.02 314 ARG D N 1
ATOM 9859 C CA . ARG D 2 316 ? -51.734 8.121 -13.167 1.00 130.29 314 ARG D CA 1
ATOM 9860 C C . ARG D 2 316 ? -50.322 7.531 -13.373 1.00 129.45 314 ARG D C 1
ATOM 9861 O O . ARG D 2 316 ? -49.360 8.280 -13.538 1.00 131.57 314 ARG D O 1
ATOM 9869 N N . LYS D 2 317 ? -50.214 6.203 -13.391 1.00 128.01 315 LYS D N 1
ATOM 9870 C CA . LYS D 2 317 ? -48.933 5.493 -13.487 1.00 126.57 315 LYS D CA 1
ATOM 9871 C C . LYS D 2 317 ? -48.670 4.876 -14.857 1.00 126.84 315 LYS D C 1
ATOM 9872 O O . LYS D 2 317 ? -47.531 4.495 -15.161 1.00 128.25 315 LYS D O 1
ATOM 9878 N N . GLU D 2 318 ? -49.736 4.775 -15.653 1.00 126.42 316 GLU D N 1
ATOM 9879 C CA . GLU D 2 318 ? -49.713 4.217 -17.009 1.00 125.76 316 GLU D CA 1
ATOM 9880 C C . GLU D 2 318 ? -48.960 5.098 -18.008 1.00 125.18 316 GLU D C 1
ATOM 9881 O O . GLU D 2 318 ? -48.437 4.573 -18.994 1.00 129.84 316 GLU D O 1
ATOM 9887 N N . PHE D 2 319 ? -48.905 6.414 -17.775 1.00 119.32 317 PHE D N 1
ATOM 9888 C CA . PHE D 2 319 ? -48.251 7.351 -18.708 1.00 112.27 317 PHE D CA 1
ATOM 9889 C C . PHE D 2 319 ? -46.803 6.949 -19.040 1.00 112.20 317 PHE D C 1
ATOM 9890 O O . PHE D 2 319 ? -46.229 7.411 -20.028 1.00 112.06 317 PHE D O 1
ATOM 9898 N N . GLU D 2 320 ? -46.234 6.083 -18.205 1.00 112.81 318 GLU D N 1
ATOM 9899 C CA . GLU D 2 320 ? -44.915 5.479 -18.415 1.00 118.66 318 GLU D CA 1
ATOM 9900 C C . GLU D 2 320 ? -44.885 4.494 -19.607 1.00 120.02 318 GLU D C 1
ATOM 9901 O O . GLU D 2 320 ? -43.905 4.461 -20.368 1.00 118.94 318 GLU D O 1
ATOM 9907 N N . ILE D 2 321 ? -45.950 3.697 -19.748 1.00 117.75 319 ILE D N 1
ATOM 9908 C CA . ILE D 2 321 ? -46.145 2.778 -20.886 1.00 113.40 319 ILE D CA 1
ATOM 9909 C C . ILE D 2 321 ? -47.057 3.306 -21.999 1.00 110.15 319 ILE D C 1
ATOM 9910 O O . ILE D 2 321 ? -46.918 2.895 -23.156 1.00 109.12 319 ILE D O 1
ATOM 9915 N N . LEU D 2 322 ? -47.990 4.193 -21.647 1.00 102.79 320 LEU D N 1
ATOM 9916 C CA . LEU D 2 322 ? -48.823 4.910 -22.617 1.00 101.38 320 LEU D CA 1
ATOM 9917 C C . LEU D 2 322 ? -47.996 5.758 -23.599 1.00 106.19 320 LEU D C 1
ATOM 9918 O O . LEU D 2 322 ? -48.397 5.955 -24.745 1.00 104.55 320 LEU D O 1
ATOM 9923 N N . GLU D 2 323 ? -46.860 6.261 -23.114 1.00 110.77 321 GLU D N 1
ATOM 9924 C CA . GLU D 2 323 ? -45.934 7.147 -23.824 1.00 113.25 321 GLU D CA 1
ATOM 9925 C C . GLU D 2 323 ? -45.535 6.800 -25.260 1.00 114.32 321 GLU D C 1
ATOM 9926 O O . GLU D 2 323 ? -45.592 7.676 -26.128 1.00 116.84 321 GLU D O 1
ATOM 9929 N N . ARG D 2 324 ? -45.130 5.551 -25.502 1.00 115.16 322 ARG D N 1
ATOM 9930 C CA . ARG D 2 324 ? -44.610 5.110 -26.811 1.00 114.51 322 ARG D CA 1
ATOM 9931 C C . ARG D 2 324 ? -45.660 5.021 -27.928 1.00 116.70 322 ARG D C 1
ATOM 9932 O O . ARG D 2 324 ? -45.461 4.317 -28.929 1.00 114.59 322 ARG D O 1
ATOM 9935 N N . THR D 2 325 ? -46.772 5.732 -27.735 1.00 120.36 323 THR D N 1
ATOM 9936 C CA . THR D 2 325 ? -47.838 5.871 -28.730 1.00 122.89 323 THR D CA 1
ATOM 9937 C C . THR D 2 325 ? -48.568 7.224 -28.742 1.00 122.30 323 THR D C 1
ATOM 9938 O O . THR D 2 325 ? -49.154 7.571 -29.766 1.00 117.23 323 THR D O 1
ATOM 9942 N N . TYR D 2 326 ? -48.542 7.975 -27.636 1.00 122.54 324 TYR D N 1
ATOM 9943 C CA . TYR D 2 326 ? -49.381 9.185 -27.523 1.00 124.16 324 TYR D CA 1
ATOM 9944 C C . TYR D 2 326 ? -48.750 10.514 -27.063 1.00 122.16 324 TYR D C 1
ATOM 9945 O O . TYR D 2 326 ? -48.184 10.606 -25.972 1.00 122.15 324 TYR D O 1
ATOM 9954 N N . ARG D 2 327 ? -48.917 11.546 -27.893 1.00 118.16 325 ARG D N 1
ATOM 9955 C CA . ARG D 2 327 ? -48.289 12.857 -27.702 1.00 118.49 325 ARG D CA 1
ATOM 9956 C C . ARG D 2 327 ? -49.305 13.984 -27.940 1.00 118.32 325 ARG D C 1
ATOM 9957 O O . ARG D 2 327 ? -49.586 14.333 -29.089 1.00 122.28 325 ARG D O 1
ATOM 9965 N N . LYS D 2 328 ? -49.824 14.582 -26.867 1.00 115.84 326 LYS D N 1
ATOM 9966 C CA . LYS D 2 328 ? -50.879 15.601 -27.000 1.00 109.69 326 LYS D CA 1
ATOM 9967 C C . LYS D 2 328 ? -50.484 16.972 -27.553 1.00 103.79 326 LYS D C 1
ATOM 9968 O O . LYS D 2 328 ? -49.934 17.827 -26.847 1.00 101.11 326 LYS D O 1
ATOM 9974 N N . PHE D 2 329 ? -50.719 17.148 -28.846 1.00 97.69 327 PHE D N 1
ATOM 9975 C CA . PHE D 2 329 ? -50.787 18.489 -29.394 1.00 93.14 327 PHE D CA 1
ATOM 9976 C C . PHE D 2 329 ? -52.257 18.809 -29.642 1.00 88.18 327 PHE D C 1
ATOM 9977 O O . PHE D 2 329 ? -52.763 18.692 -30.775 1.00 82.91 327 PHE D O 1
ATOM 9985 N N . ALA D 2 330 ? -52.942 19.097 -28.524 1.00 76.12 328 ALA D N 1
ATOM 9986 C CA . ALA D 2 330 ? -54.283 19.685 -28.535 1.00 69.25 328 ALA D CA 1
ATOM 9987 C C . ALA D 2 330 ? -54.962 19.856 -27.183 1.00 64.81 328 ALA D C 1
ATOM 9988 O O . ALA D 2 330 ? -54.469 19.396 -26.162 1.00 63.41 328 ALA D O 1
ATOM 9990 N N . GLU D 2 331 ? -56.108 20.529 -27.229 1.00 59.06 329 GLU D N 1
ATOM 9991 C CA . GLU D 2 331 ? -56.957 20.875 -26.100 1.00 64.71 329 GLU D CA 1
ATOM 9992 C C . GLU D 2 331 ? -58.294 21.189 -26.775 1.00 67.45 329 GLU D C 1
ATOM 9993 O O . GLU D 2 331 ? -58.352 22.012 -27.702 1.00 63.48 329 GLU D O 1
ATOM 9999 N N . LEU D 2 332 ? -59.369 20.523 -26.361 1.00 68.37 330 LEU D N 1
ATOM 10000 C CA . LEU D 2 332 ? -60.663 20.830 -26.953 1.00 79.49 330 LEU D CA 1
ATOM 10001 C C . LEU D 2 332 ? -61.174 22.113 -26.297 1.00 90.19 330 LEU D C 1
ATOM 10002 O O . LEU D 2 332 ? -60.400 23.055 -26.075 1.00 98.09 330 LEU D O 1
ATOM 10007 N N . SER D 2 333 ? -62.468 22.146 -25.988 1.00 95.90 331 SER D N 1
ATOM 10008 C CA . SER D 2 333 ? -63.136 23.266 -25.331 1.00 96.36 331 SER D CA 1
ATOM 10009 C C . SER D 2 333 ? -64.523 22.726 -25.086 1.00 100.25 331 SER D C 1
ATOM 10010 O O . SER D 2 333 ? -65.140 22.154 -25.997 1.00 103.20 331 SER D O 1
ATOM 10013 N N . VAL D 2 334 ? -64.994 22.860 -23.853 1.00 99.32 332 VAL D N 1
ATOM 10014 C CA . VAL D 2 334 ? -66.352 22.436 -23.541 1.00 104.99 332 VAL D CA 1
ATOM 10015 C C . VAL D 2 334 ? -67.113 23.608 -22.918 1.00 104.90 332 VAL D C 1
ATOM 10016 O O . VAL D 2 334 ? -66.746 24.079 -21.832 1.00 107.64 332 VAL D O 1
ATOM 10020 N N . SER D 2 335 ? -68.130 24.092 -23.635 1.00 100.00 333 SER D N 1
ATOM 10021 C CA . SER D 2 335 ? -68.991 25.185 -23.158 1.00 100.77 333 SER D CA 1
ATOM 10022 C C . SER D 2 335 ? -69.837 24.716 -21.966 1.00 102.24 333 SER D C 1
ATOM 10023 O O . SER D 2 335 ? -69.776 23.536 -21.604 1.00 102.88 333 SER D O 1
ATOM 10026 N N . ASP D 2 336 ? -70.591 25.626 -21.341 1.00 103.93 334 ASP D N 1
ATOM 10027 C CA . ASP D 2 336 ? -71.404 25.284 -20.158 1.00 104.59 334 ASP D CA 1
ATOM 10028 C C . ASP D 2 336 ? -72.689 24.521 -20.489 1.00 104.44 334 ASP D C 1
ATOM 10029 O O . ASP D 2 336 ? -73.143 23.706 -19.682 1.00 103.23 334 ASP D O 1
ATOM 10034 N N . GLU D 2 337 ? -73.247 24.784 -21.674 1.00 106.48 335 GLU D N 1
ATOM 10035 C CA . GLU D 2 337 ? -74.306 23.967 -22.279 1.00 106.54 335 GLU D CA 1
ATOM 10036 C C . GLU D 2 337 ? -73.687 22.641 -22.737 1.00 107.36 335 GLU D C 1
ATOM 10037 O O . GLU D 2 337 ? -74.162 21.567 -22.360 1.00 107.74 335 GLU D O 1
ATOM 10043 N N . GLU D 2 338 ? -72.615 22.739 -23.528 1.00 109.25 336 GLU D N 1
ATOM 10044 C CA . GLU D 2 338 ? -71.825 21.594 -24.012 1.00 105.83 336 GLU D CA 1
ATOM 10045 C C . GLU D 2 338 ? -71.246 20.768 -22.850 1.00 107.06 336 GLU D C 1
ATOM 10046 O O . GLU D 2 338 ? -70.698 19.677 -23.040 1.00 104.64 336 GLU D O 1
ATOM 10052 N N . TRP D 2 339 ? -71.397 21.280 -21.634 1.00 108.04 337 TRP D N 1
ATOM 10053 C CA . TRP D 2 339 ? -71.089 20.482 -20.470 1.00 111.51 337 TRP D CA 1
ATOM 10054 C C . TRP D 2 339 ? -72.301 19.640 -20.117 1.00 111.90 337 TRP D C 1
ATOM 10055 O O . TRP D 2 339 ? -72.182 18.418 -20.042 1.00 114.02 337 TRP D O 1
ATOM 10066 N N . GLN D 2 340 ? -73.466 20.286 -20.011 1.00 115.10 338 GLN D N 1
ATOM 10067 C CA . GLN D 2 340 ? -74.732 19.641 -19.612 1.00 113.74 338 GLN D CA 1
ATOM 10068 C C . GLN D 2 340 ? -75.294 18.585 -20.566 1.00 110.53 338 GLN D C 1
ATOM 10069 O O . GLN D 2 340 ? -76.414 18.093 -20.352 1.00 109.16 338 GLN D O 1
ATOM 10075 N N . ASN D 2 341 ? -74.503 18.224 -21.582 1.00 106.22 339 ASN D N 1
ATOM 10076 C CA . ASN D 2 341 ? -74.820 17.092 -22.463 1.00 102.49 339 ASN D CA 1
ATOM 10077 C C . ASN D 2 341 ? -73.930 15.847 -22.352 1.00 98.85 339 ASN D C 1
ATOM 10078 O O . ASN D 2 341 ? -74.397 14.740 -22.633 1.00 104.68 339 ASN D O 1
ATOM 10083 N N . LEU D 2 342 ? -72.688 16.025 -21.903 1.00 94.89 340 LEU D N 1
ATOM 10084 C CA . LEU D 2 342 ? -71.796 14.909 -21.536 1.00 92.09 340 LEU D CA 1
ATOM 10085 C C . LEU D 2 342 ? -71.947 14.562 -20.040 1.00 90.77 340 LEU D C 1
ATOM 10086 O O . LEU D 2 342 ? -71.246 13.680 -19.533 1.00 93.01 340 LEU D O 1
ATOM 10091 N N . LYS D 2 343 ? -72.883 15.210 -19.344 1.00 88.65 341 LYS D N 1
ATOM 10092 C CA . LYS D 2 343 ? -73.013 15.033 -17.887 1.00 94.90 341 LYS D CA 1
ATOM 10093 C C . LYS D 2 343 ? -73.892 13.891 -17.357 1.00 98.41 341 LYS D C 1
ATOM 10094 O O . LYS D 2 343 ? -73.520 13.216 -16.389 1.00 92.96 341 LYS D O 1
ATOM 10100 N N . ASN D 2 344 ? -75.035 13.668 -17.998 1.00 101.55 342 ASN D N 1
ATOM 10101 C CA . ASN D 2 344 ? -75.950 12.586 -17.623 1.00 108.52 342 ASN D CA 1
ATOM 10102 C C . ASN D 2 344 ? -75.616 11.209 -18.240 1.00 115.81 342 ASN D C 1
ATOM 10103 O O . ASN D 2 344 ? -75.708 10.171 -17.562 1.00 120.78 342 ASN D O 1
ATOM 10108 N N . LEU D 2 345 ? -75.245 11.207 -19.522 1.00 115.39 343 LEU D N 1
ATOM 10109 C CA . LEU D 2 345 ? -74.830 9.995 -20.236 1.00 112.75 343 LEU D CA 1
ATOM 10110 C C . LEU D 2 345 ? -73.308 9.874 -20.181 1.00 113.28 343 LEU D C 1
ATOM 10111 O O . LEU D 2 345 ? -72.606 10.891 -20.188 1.00 117.22 343 LEU D O 1
ATOM 10116 N N . GLU D 2 346 ? -72.800 8.645 -20.105 1.00 109.93 344 GLU D N 1
ATOM 10117 C CA . GLU D 2 346 ? -71.357 8.423 -20.080 1.00 107.37 344 GLU D CA 1
ATOM 10118 C C . GLU D 2 346 ? -70.988 6.982 -20.371 1.00 109.01 344 GLU D C 1
ATOM 10119 O O . GLU D 2 346 ? -71.835 6.091 -20.423 1.00 114.99 344 GLU D O 1
ATOM 10125 N N . GLN D 2 347 ? -69.684 6.803 -20.536 1.00 106.93 345 GLN D N 1
ATOM 10126 C CA . GLN D 2 347 ? -68.968 5.538 -20.460 1.00 96.31 345 GLN D CA 1
ATOM 10127 C C . GLN D 2 347 ? -67.539 5.999 -20.129 1.00 92.89 345 GLN D C 1
ATOM 10128 O O . GLN D 2 347 ? -67.208 7.187 -20.360 1.00 82.53 345 GLN D O 1
ATOM 10134 N N . PRO D 2 348 ? -66.717 5.103 -19.532 1.00 88.89 346 PRO D N 1
ATOM 10135 C CA . PRO D 2 348 ? -65.319 5.395 -19.227 1.00 86.54 346 PRO D CA 1
ATOM 10136 C C . PRO D 2 348 ? -64.620 6.162 -20.351 1.00 84.58 346 PRO D C 1
ATOM 10137 O O . PRO D 2 348 ? -64.737 5.765 -21.531 1.00 75.53 346 PRO D O 1
ATOM 10141 N N . LEU D 2 349 ? -63.959 7.265 -19.968 1.00 76.20 347 LEU D N 1
ATOM 10142 C CA . LEU D 2 349 ? -63.416 8.257 -20.913 1.00 61.63 347 LEU D CA 1
ATOM 10143 C C . LEU D 2 349 ? -61.932 8.192 -21.250 1.00 66.80 347 LEU D C 1
ATOM 10144 O O . LEU D 2 349 ? -61.547 8.176 -22.444 1.00 50.24 347 LEU D O 1
ATOM 10149 N N . ASN D 2 350 ? -61.122 8.206 -20.190 1.00 75.22 348 ASN D N 1
ATOM 10150 C CA . ASN D 2 350 ? -59.652 8.118 -20.263 1.00 80.89 348 ASN D CA 1
ATOM 10151 C C . ASN D 2 350 ? -59.251 6.924 -21.148 1.00 78.69 348 ASN D C 1
ATOM 10152 O O . ASN D 2 350 ? -58.894 5.845 -20.649 1.00 81.60 348 ASN D O 1
ATOM 10157 N N . GLY D 2 351 ? -59.323 7.140 -22.461 1.00 68.47 349 GLY D N 1
ATOM 10158 C CA . GLY D 2 351 ? -59.132 6.074 -23.459 1.00 76.70 349 GLY D CA 1
ATOM 10159 C C . GLY D 2 351 ? -59.980 6.151 -24.735 1.00 72.97 349 GLY D C 1
ATOM 10160 O O . GLY D 2 351 ? -59.783 5.356 -25.653 1.00 54.29 349 GLY D O 1
ATOM 10161 N N . ARG D 2 352 ? -60.900 7.113 -24.811 1.00 67.69 350 ARG D N 1
ATOM 10162 C CA . ARG D 2 352 ? -61.890 7.128 -25.877 1.00 68.39 350 ARG D CA 1
ATOM 10163 C C . ARG D 2 352 ? -61.312 7.662 -27.215 1.00 74.14 350 ARG D C 1
ATOM 10164 O O . ARG D 2 352 ? -60.099 7.877 -27.303 1.00 77.86 350 ARG D O 1
ATOM 10172 N N . ILE D 2 353 ? -62.158 7.819 -28.245 1.00 67.85 351 ILE D N 1
ATOM 10173 C CA . ILE D 2 353 ? -61.794 8.335 -29.571 1.00 64.28 351 ILE D CA 1
ATOM 10174 C C . ILE D 2 353 ? -62.865 9.358 -30.025 1.00 76.98 351 ILE D C 1
ATOM 10175 O O . ILE D 2 353 ? -64.073 9.103 -29.867 1.00 81.61 351 ILE D O 1
ATOM 10180 N N . VAL D 2 354 ? -62.419 10.489 -30.597 1.00 77.04 352 VAL D N 1
ATOM 10181 C CA . VAL D 2 354 ? -63.260 11.673 -30.894 1.00 75.07 352 VAL D CA 1
ATOM 10182 C C . VAL D 2 354 ? -63.001 12.189 -32.320 1.00 75.31 352 VAL D C 1
ATOM 10183 O O . VAL D 2 354 ? -61.905 12.009 -32.831 1.00 78.97 352 VAL D O 1
ATOM 10187 N N . GLU D 2 355 ? -63.976 12.832 -32.964 1.00 72.63 353 GLU D N 1
ATOM 10188 C CA . GLU D 2 355 ? -63.716 13.467 -34.267 1.00 82.23 353 GLU D CA 1
ATOM 10189 C C . GLU D 2 355 ? -64.254 14.905 -34.316 1.00 89.23 353 GLU D C 1
ATOM 10190 O O . GLU D 2 355 ? -65.390 15.188 -33.859 1.00 90.15 353 GLU D O 1
ATOM 10196 N N . CYS D 2 356 ? -63.401 15.798 -34.843 1.00 89.87 354 CYS D N 1
ATOM 10197 C CA . CYS D 2 356 ? -63.604 17.250 -34.764 1.00 94.91 354 CYS D CA 1
ATOM 10198 C C . CYS D 2 356 ? -62.715 18.078 -35.680 1.00 100.91 354 CYS D C 1
ATOM 10199 O O . CYS D 2 356 ? -61.531 17.770 -35.873 1.00 107.83 354 CYS D O 1
ATOM 10202 N N . ALA D 2 357 ? -63.300 19.158 -36.194 1.00 101.05 355 ALA D N 1
ATOM 10203 C CA . ALA D 2 357 ? -62.609 20.101 -37.064 1.00 99.57 355 ALA D CA 1
ATOM 10204 C C . ALA D 2 357 ? -62.357 21.407 -36.336 1.00 95.47 355 ALA D C 1
ATOM 10205 O O . ALA D 2 357 ? -63.249 21.911 -35.651 1.00 93.71 355 ALA D O 1
ATOM 10207 N N . LYS D 2 358 ? -61.154 21.951 -36.506 1.00 94.06 356 LYS D N 1
ATOM 10208 C CA . LYS D 2 358 ? -60.859 23.339 -36.129 1.00 94.23 356 LYS D CA 1
ATOM 10209 C C . LYS D 2 358 ? -61.847 24.320 -36.798 1.00 96.17 356 LYS D C 1
ATOM 10210 O O . LYS D 2 358 ? -61.703 24.663 -37.982 1.00 99.83 356 LYS D O 1
ATOM 10216 N N . ASN D 2 359 ? -62.886 24.688 -36.042 1.00 99.23 357 ASN D N 1
ATOM 10217 C CA . ASN D 2 359 ? -63.895 25.684 -36.433 1.00 103.97 357 ASN D CA 1
ATOM 10218 C C . ASN D 2 359 ? -63.249 27.059 -36.617 1.00 108.69 357 ASN D C 1
ATOM 10219 O O . ASN D 2 359 ? -62.619 27.574 -35.685 1.00 109.50 357 ASN D O 1
ATOM 10224 N N . GLN D 2 360 ? -63.436 27.634 -37.811 1.00 109.60 358 GLN D N 1
ATOM 10225 C CA . GLN D 2 360 ? -62.658 28.786 -38.280 1.00 109.49 358 GLN D CA 1
ATOM 10226 C C . GLN D 2 360 ? -62.932 30.100 -37.553 1.00 109.09 358 GLN D C 1
ATOM 10227 O O . GLN D 2 360 ? -61.978 30.786 -37.163 1.00 115.13 358 GLN D O 1
ATOM 10233 N N . GLU D 2 361 ? -64.204 30.438 -37.340 1.00 103.61 359 GLU D N 1
ATOM 10234 C CA . GLU D 2 361 ? -64.547 31.621 -36.540 1.00 101.81 359 GLU D CA 1
ATOM 10235 C C . GLU D 2 361 ? -64.140 31.501 -35.044 1.00 99.37 359 GLU D C 1
ATOM 10236 O O . GLU D 2 361 ? -64.617 32.263 -34.195 1.00 101.18 359 GLU D O 1
ATOM 10242 N N . THR D 2 362 ? -63.254 30.550 -34.736 1.00 91.14 360 THR D N 1
ATOM 10243 C CA . THR D 2 362 ? -62.594 30.449 -33.431 1.00 97.01 360 THR D CA 1
ATOM 10244 C C . THR D 2 362 ? -61.110 30.070 -33.526 1.00 91.16 360 THR D C 1
ATOM 10245 O O . THR D 2 362 ? -60.270 30.581 -32.774 1.00 92.68 360 THR D O 1
ATOM 10249 N N . GLY D 2 363 ? -60.806 29.120 -34.406 1.00 83.77 361 GLY D N 1
ATOM 10250 C CA . GLY D 2 363 ? -59.508 28.466 -34.401 1.00 81.76 361 GLY D CA 1
ATOM 10251 C C . GLY D 2 363 ? -59.524 27.318 -33.411 1.00 81.89 361 GLY D C 1
ATOM 10252 O O . GLY D 2 363 ? -58.611 26.476 -33.385 1.00 73.80 361 GLY D O 1
ATOM 10253 N N . ALA D 2 364 ? -60.567 27.321 -32.578 1.00 84.50 362 ALA D N 1
ATOM 10254 C CA . ALA D 2 364 ? -60.798 26.320 -31.541 1.00 89.06 362 ALA D CA 1
ATOM 10255 C C . ALA D 2 364 ? -61.564 25.155 -32.139 1.00 93.70 362 ALA D C 1
ATOM 10256 O O . ALA D 2 364 ? -62.434 25.357 -32.995 1.00 96.01 362 ALA D O 1
ATOM 10258 N N . TRP D 2 365 ? -61.230 23.942 -31.701 1.00 94.35 363 TRP D N 1
ATOM 10259 C CA . TRP D 2 365 ? -61.880 22.765 -32.255 1.00 87.27 363 TRP D CA 1
ATOM 10260 C C . TRP D 2 365 ? -62.779 21.915 -31.375 1.00 88.94 363 TRP D C 1
ATOM 10261 O O . TRP D 2 365 ? -62.324 21.016 -30.666 1.00 83.59 363 TRP D O 1
ATOM 10272 N N . GLU D 2 366 ? -64.071 22.214 -31.495 1.00 90.46 364 GLU D N 1
ATOM 10273 C CA . GLU D 2 366 ? -65.156 21.495 -30.852 1.00 91.46 364 GLU D CA 1
ATOM 10274 C C . GLU D 2 366 ? -65.443 20.294 -31.730 1.00 91.56 364 GLU D C 1
ATOM 10275 O O . GLU D 2 366 ? -65.464 20.398 -32.964 1.00 91.75 364 GLU D O 1
ATOM 10281 N N . MET D 2 367 ? -65.690 19.177 -31.057 1.00 93.86 365 MET D N 1
ATOM 10282 C CA . MET D 2 367 ? -66.127 17.925 -31.665 1.00 94.79 365 MET D CA 1
ATOM 10283 C C . MET D 2 367 ? -67.634 17.873 -31.869 1.00 95.35 365 MET D C 1
ATOM 10284 O O . MET D 2 367 ? -68.397 18.528 -31.147 1.00 89.11 365 MET D O 1
ATOM 10289 N N . LEU D 2 368 ? -68.019 17.018 -32.819 1.00 98.26 366 LEU D N 1
ATOM 10290 C CA . LEU D 2 368 ? -69.396 16.805 -33.273 1.00 94.75 366 LEU D CA 1
ATOM 10291 C C . LEU D 2 368 ? -69.812 15.319 -33.279 1.00 90.72 366 LEU D C 1
ATOM 10292 O O . LEU D 2 368 ? -70.977 15.009 -33.550 1.00 93.36 366 LEU D O 1
ATOM 10297 N N . ARG D 2 369 ? -68.856 14.428 -32.982 1.00 89.76 367 ARG D N 1
ATOM 10298 C CA . ARG D 2 369 ? -68.981 12.950 -33.032 1.00 85.46 367 ARG D CA 1
ATOM 10299 C C . ARG D 2 369 ? -67.757 12.270 -32.403 1.00 88.86 367 ARG D C 1
ATOM 10300 O O . ARG D 2 369 ? -66.628 12.773 -32.547 1.00 84.62 367 ARG D O 1
ATOM 10308 N N . PHE D 2 370 ? -68.004 11.162 -31.689 1.00 87.19 368 PHE D N 1
ATOM 10309 C CA . PHE D 2 370 ? -66.968 10.275 -31.125 1.00 84.75 368 PHE D CA 1
ATOM 10310 C C . PHE D 2 370 ? -66.841 8.959 -31.936 1.00 85.99 368 PHE D C 1
ATOM 10311 O O . PHE D 2 370 ? -67.850 8.264 -32.165 1.00 78.83 368 PHE D O 1
ATOM 10319 N N . ARG D 2 371 ? -65.622 8.569 -32.325 1.00 84.98 369 ARG D N 1
ATOM 10320 C CA . ARG D 2 371 ? -65.477 7.339 -33.151 1.00 89.80 369 ARG D CA 1
ATOM 10321 C C . ARG D 2 371 ? -65.028 6.043 -32.441 1.00 87.70 369 ARG D C 1
ATOM 10322 O O . ARG D 2 371 ? -64.036 5.396 -32.817 1.00 79.16 369 ARG D O 1
ATOM 10330 N N . ASP D 2 372 ? -65.813 5.671 -31.428 1.00 90.91 370 ASP D N 1
ATOM 10331 C CA . ASP D 2 372 ? -65.881 4.292 -30.900 1.00 90.03 370 ASP D CA 1
ATOM 10332 C C . ASP D 2 372 ? -65.728 3.277 -32.029 1.00 87.45 370 ASP D C 1
ATOM 10333 O O . ASP D 2 372 ? -65.009 2.283 -31.861 1.00 80.70 370 ASP D O 1
ATOM 10338 N N . ASP D 2 373 ? -66.379 3.581 -33.162 1.00 82.18 371 ASP D N 1
ATOM 10339 C CA . ASP D 2 373 ? -66.349 2.798 -34.400 1.00 83.59 371 ASP D CA 1
ATOM 10340 C C . ASP D 2 373 ? -64.941 2.442 -34.921 1.00 86.59 371 ASP D C 1
ATOM 10341 O O . ASP D 2 373 ? -64.816 1.703 -35.908 1.00 83.83 371 ASP D O 1
ATOM 10346 N N . LYS D 2 374 ? -63.911 2.979 -34.252 1.00 88.26 372 LYS D N 1
ATOM 10347 C CA . LYS D 2 374 ? -62.488 2.739 -34.551 1.00 85.57 372 LYS D CA 1
ATOM 10348 C C . LYS D 2 374 ? -61.722 2.489 -33.264 1.00 88.20 372 LYS D C 1
ATOM 10349 O O . LYS D 2 374 ? -62.156 2.898 -32.173 1.00 85.89 372 LYS D O 1
ATOM 10355 N N . LEU D 2 375 ? -60.569 1.836 -33.414 1.00 89.63 373 LEU D N 1
ATOM 10356 C CA . LEU D 2 375 ? -59.714 1.479 -32.286 1.00 87.73 373 LEU D CA 1
ATOM 10357 C C . LEU D 2 375 ? -59.167 2.711 -31.589 1.00 92.26 373 LEU D C 1
ATOM 10358 O O . LEU D 2 375 ? -59.436 2.902 -30.403 1.00 100.81 373 LEU D O 1
ATOM 10363 N N . ASN D 2 376 ? -58.467 3.562 -32.342 1.00 91.16 374 ASN D N 1
ATOM 10364 C CA . ASN D 2 376 ? -57.611 4.618 -31.770 1.00 88.24 374 ASN D CA 1
ATOM 10365 C C . ASN D 2 376 ? -57.715 5.980 -32.481 1.00 86.14 374 ASN D C 1
ATOM 10366 O O . ASN D 2 376 ? -58.813 6.526 -32.588 1.00 71.06 374 ASN D O 1
ATOM 10371 N N . GLY D 2 377 ? -56.589 6.529 -32.942 1.00 91.05 375 GLY D N 1
ATOM 10372 C CA . GLY D 2 377 ? -56.552 7.882 -33.522 1.00 96.73 375 GLY D CA 1
ATOM 10373 C C . GLY D 2 377 ? -56.249 7.935 -35.014 1.00 95.84 375 GLY D C 1
ATOM 10374 O O . GLY D 2 377 ? -57.153 7.818 -35.853 1.00 93.85 375 GLY D O 1
ATOM 10375 N N . ASN D 2 378 ? -54.974 8.183 -35.311 1.00 91.85 376 ASN D N 1
ATOM 10376 C CA . ASN D 2 378 ? -54.376 8.085 -36.643 1.00 90.38 376 ASN D CA 1
ATOM 10377 C C . ASN D 2 378 ? -52.859 8.234 -36.485 1.00 94.13 376 ASN D C 1
ATOM 10378 O O . ASN D 2 378 ? -52.391 8.858 -35.523 1.00 90.51 376 ASN D O 1
ATOM 10383 N N . HIS D 2 379 ? -52.104 7.615 -37.397 1.00 98.80 377 HIS D N 1
ATOM 10384 C CA . HIS D 2 379 ? -50.635 7.740 -37.471 1.00 106.19 377 HIS D CA 1
ATOM 10385 C C . HIS D 2 379 ? -50.305 9.239 -37.685 1.00 107.08 377 HIS D C 1
ATOM 10386 O O . HIS D 2 379 ? -51.012 9.928 -38.440 1.00 106.35 377 HIS D O 1
ATOM 10393 N N . THR D 2 380 ? -49.292 9.756 -36.983 1.00 106.74 378 THR D N 1
ATOM 10394 C CA . THR D 2 380 ? -48.998 11.213 -36.952 1.00 106.02 378 THR D CA 1
ATOM 10395 C C . THR D 2 380 ? -48.815 11.849 -38.339 1.00 105.17 378 THR D C 1
ATOM 10396 O O . THR D 2 380 ? -49.338 12.945 -38.607 1.00 92.56 378 THR D O 1
ATOM 10400 N N . SER D 2 381 ? -48.079 11.138 -39.197 1.00 105.73 379 SER D N 1
ATOM 10401 C CA . SER D 2 381 ? -47.841 11.544 -40.581 1.00 106.97 379 SER D CA 1
ATOM 10402 C C . SER D 2 381 ? -49.186 11.800 -41.250 1.00 110.42 379 SER D C 1
ATOM 10403 O O . SER D 2 381 ? -49.493 12.935 -41.635 1.00 111.78 379 SER D O 1
ATOM 10406 N N . VAL D 2 382 ? -50.008 10.753 -41.269 1.00 114.62 380 VAL D N 1
ATOM 10407 C CA . VAL D 2 382 ? -51.381 10.762 -41.789 1.00 114.84 380 VAL D CA 1
ATOM 10408 C C . VAL D 2 382 ? -52.220 11.901 -41.172 1.00 114.14 380 VAL D C 1
ATOM 10409 O O . VAL D 2 382 ? -53.180 12.358 -41.798 1.00 114.67 380 VAL D O 1
ATOM 10413 N N . VAL D 2 383 ? -51.831 12.389 -39.988 1.00 113.68 381 VAL D N 1
ATOM 10414 C CA . VAL D 2 383 ? -52.483 13.561 -39.376 1.00 113.67 381 VAL D CA 1
ATOM 10415 C C . VAL D 2 383 ? -51.915 14.868 -39.924 1.00 114.28 381 VAL D C 1
ATOM 10416 O O . VAL D 2 383 ? -52.683 15.765 -40.288 1.00 116.40 381 VAL D O 1
ATOM 10420 N N . GLN D 2 384 ? -50.587 14.967 -39.989 1.00 113.83 382 GLN D N 1
ATOM 10421 C CA . GLN D 2 384 ? -49.913 16.195 -40.438 1.00 113.45 382 GLN D CA 1
ATOM 10422 C C . GLN D 2 384 ? -50.312 16.594 -41.869 1.00 113.92 382 GLN D C 1
ATOM 10423 O O . GLN D 2 384 ? -50.389 17.789 -42.185 1.00 116.70 382 GLN D O 1
ATOM 10429 N N . LYS D 2 385 ? -50.604 15.588 -42.699 1.00 110.06 383 LYS D N 1
ATOM 10430 C CA . LYS D 2 385 ? -51.149 15.768 -44.054 1.00 109.93 383 LYS D CA 1
ATOM 10431 C C . LYS D 2 385 ? -52.522 16.457 -44.042 1.00 110.32 383 LYS D C 1
ATOM 10432 O O . LYS D 2 385 ? -52.864 17.164 -44.994 1.00 111.25 383 LYS D O 1
ATOM 10438 N N . VAL D 2 386 ? -53.313 16.225 -42.991 1.00 110.08 384 VAL D N 1
ATOM 10439 C CA . VAL D 2 386 ? -54.628 16.877 -42.829 1.00 109.05 384 VAL D CA 1
ATOM 10440 C C . VAL D 2 386 ? -54.470 18.259 -42.199 1.00 105.76 384 VAL D C 1
ATOM 10441 O O . VAL D 2 386 ? -55.227 19.163 -42.547 1.00 101.45 384 VAL D O 1
ATOM 10445 N N . LEU D 2 387 ? -53.518 18.391 -41.266 1.00 103.49 385 LEU D N 1
ATOM 10446 C CA . LEU D 2 387 ? -53.094 19.691 -40.725 1.00 107.33 385 LEU D CA 1
ATOM 10447 C C . LEU D 2 387 ? -52.809 20.644 -41.874 1.00 107.51 385 LEU D C 1
ATOM 10448 O O . LEU D 2 387 ? -53.214 21.814 -41.848 1.00 103.63 385 LEU D O 1
ATOM 10453 N N . GLU D 2 388 ? -52.136 20.085 -42.877 1.00 106.27 386 GLU D N 1
ATOM 10454 C CA . GLU D 2 388 ? -51.732 20.759 -44.098 1.00 108.00 386 GLU D CA 1
ATOM 10455 C C . GLU D 2 388 ? -52.911 21.471 -44.763 1.00 108.63 386 GLU D C 1
ATOM 10456 O O . GLU D 2 388 ? -52.841 22.680 -44.997 1.00 110.62 386 GLU D O 1
ATOM 10462 N N . SER D 2 389 ? -54.007 20.743 -44.982 1.00 106.17 387 SER D N 1
ATOM 10463 C CA . SER D 2 389 ? -55.136 21.228 -45.787 1.00 101.70 387 SER D CA 1
ATOM 10464 C C . SER D 2 389 ? -56.011 22.285 -45.103 1.00 101.42 387 SER D C 1
ATOM 10465 O O . SER D 2 389 ? -56.641 23.110 -45.784 1.00 97.30 387 SER D O 1
ATOM 10468 N N . ILE D 2 390 ? -56.037 22.258 -43.768 1.00 98.29 388 ILE D N 1
ATOM 10469 C CA . ILE D 2 390 ? -56.893 23.152 -42.983 1.00 97.07 388 ILE D CA 1
ATOM 10470 C C . ILE D 2 390 ? -56.518 24.637 -43.053 1.00 95.64 388 ILE D C 1
ATOM 10471 O O . ILE D 2 390 ? -57.386 25.490 -42.883 1.00 96.81 388 ILE D O 1
ATOM 10476 N N . ASN D 2 391 ? -55.237 24.950 -43.248 1.00 94.59 389 ASN D N 1
ATOM 10477 C CA . ASN D 2 391 ? -54.792 26.348 -43.327 1.00 98.41 389 ASN D CA 1
ATOM 10478 C C . ASN D 2 391 ? -55.046 26.842 -44.754 1.00 98.70 389 ASN D C 1
ATOM 10479 O O . ASN D 2 391 ? -55.305 28.029 -45.014 1.00 94.93 389 ASN D O 1
ATOM 10484 N N . ASP D 2 392 ? -54.954 25.871 -45.657 1.00 96.06 390 ASP D N 1
ATOM 10485 C CA . ASP D 2 392 ? -55.162 26.012 -47.088 1.00 92.58 390 ASP D CA 1
ATOM 10486 C C . ASP D 2 392 ? -56.657 26.029 -47.422 1.00 92.97 390 ASP D C 1
ATOM 10487 O O . ASP D 2 392 ? -57.055 26.330 -48.552 1.00 97.15 390 ASP D O 1
ATOM 10492 N N . SER D 2 393 ? -57.481 25.662 -46.445 1.00 90.41 391 SER D N 1
ATOM 10493 C CA . SER D 2 393 ? -58.920 25.803 -46.559 1.00 88.46 391 SER D CA 1
ATOM 10494 C C . SER D 2 393 ? -59.170 27.293 -46.682 1.00 86.64 391 SER D C 1
ATOM 10495 O O . SER D 2 393 ? -58.632 28.095 -45.907 1.00 96.78 391 SER D O 1
ATOM 10498 N N . VAL D 2 394 ? -59.950 27.657 -47.686 1.00 75.90 392 VAL D N 1
ATOM 10499 C CA . VAL D 2 394 ? -60.217 29.055 -48.011 1.00 65.77 392 VAL D CA 1
ATOM 10500 C C . VAL D 2 394 ? -61.756 29.096 -48.032 1.00 64.26 392 VAL D C 1
ATOM 10501 O O . VAL D 2 394 ? -62.387 28.515 -48.918 1.00 61.93 392 VAL D O 1
ATOM 10505 N N . SER D 2 395 ? -62.346 29.690 -46.994 1.00 66.35 393 SER D N 1
ATOM 10506 C CA . SER D 2 395 ? -63.800 29.766 -46.788 1.00 72.38 393 SER D CA 1
ATOM 10507 C C . SER D 2 395 ? -64.638 30.156 -48.023 1.00 76.69 393 SER D C 1
ATOM 10508 O O . SER D 2 395 ? -64.089 30.609 -49.042 1.00 80.72 393 SER D O 1
ATOM 10511 N N . LEU D 2 396 ? -65.956 29.929 -47.938 1.00 73.75 394 LEU D N 1
ATOM 10512 C CA . LEU D 2 396 ? -66.912 30.375 -48.957 1.00 70.55 394 LEU D CA 1
ATOM 10513 C C . LEU D 2 396 ? -66.885 31.885 -48.968 1.00 79.10 394 LEU D C 1
ATOM 10514 O O . LEU D 2 396 ? -66.946 32.487 -50.040 1.00 84.62 394 LEU D O 1
ATOM 10519 N N . GLU D 2 397 ? -66.784 32.480 -47.776 1.00 86.96 395 GLU D N 1
ATOM 10520 C CA . GLU D 2 397 ? -66.695 33.938 -47.642 1.00 94.36 395 GLU D CA 1
ATOM 10521 C C . GLU D 2 397 ? -65.323 34.480 -48.061 1.00 93.99 395 GLU D C 1
ATOM 10522 O O . GLU D 2 397 ? -65.203 35.625 -48.517 1.00 87.30 395 GLU D O 1
ATOM 10528 N N . ASP D 2 398 ? -64.321 33.605 -47.974 1.00 99.45 396 ASP D N 1
ATOM 10529 C CA . ASP D 2 398 ? -63.002 33.825 -48.582 1.00 104.51 396 ASP D CA 1
ATOM 10530 C C . ASP D 2 398 ? -63.017 33.808 -50.132 1.00 106.63 396 ASP D C 1
ATOM 10531 O O . ASP D 2 398 ? -61.988 34.113 -50.743 1.00 108.97 396 ASP D O 1
ATOM 10536 N N . LEU D 2 399 ? -64.139 33.432 -50.763 1.00 102.74 397 LEU D N 1
ATOM 10537 C CA . LEU D 2 399 ? -64.255 33.412 -52.236 1.00 99.42 397 LEU D CA 1
ATOM 10538 C C . LEU D 2 399 ? -65.348 34.308 -52.774 1.00 101.32 397 LEU D C 1
ATOM 10539 O O . LEU D 2 399 ? -65.232 34.822 -53.883 1.00 106.02 397 LEU D O 1
ATOM 10544 N N . GLU D 2 400 ? -66.432 34.442 -52.019 1.00 104.90 398 GLU D N 1
ATOM 10545 C CA . GLU D 2 400 ? -67.530 35.328 -52.402 1.00 110.48 398 GLU D CA 1
ATOM 10546 C C . GLU D 2 400 ? -67.089 36.801 -52.315 1.00 112.05 398 GLU D C 1
ATOM 10547 O O . GLU D 2 400 ? -67.900 37.719 -52.502 1.00 111.77 398 GLU D O 1
ATOM 10553 N N . GLU D 2 401 ? -65.799 36.985 -52.007 1.00 114.35 399 GLU D N 1
ATOM 10554 C CA . GLU D 2 401 ? -65.078 38.266 -52.057 1.00 114.23 399 GLU D CA 1
ATOM 10555 C C . GLU D 2 401 ? -64.357 38.462 -53.397 1.00 115.94 399 GLU D C 1
ATOM 10556 O O . GLU D 2 401 ? -64.120 39.603 -53.810 1.00 117.46 399 GLU D O 1
ATOM 10562 N N . ILE D 2 402 ? -64.027 37.356 -54.068 1.00 115.57 400 ILE D N 1
ATOM 10563 C CA . ILE D 2 402 ? -63.290 37.389 -55.339 1.00 116.84 400 ILE D CA 1
ATOM 10564 C C . ILE D 2 402 ? -64.210 37.651 -56.547 1.00 120.29 400 ILE D C 1
ATOM 10565 O O . ILE D 2 402 ? -63.738 38.079 -57.610 1.00 115.92 400 ILE D O 1
ATOM 10570 N N . VAL D 2 403 ? -65.512 37.403 -56.354 1.00 125.08 401 VAL D N 1
ATOM 10571 C CA . VAL D 2 403 ? -66.593 37.625 -57.341 1.00 127.54 401 VAL D CA 1
ATOM 10572 C C . VAL D 2 403 ? -66.288 38.685 -58.411 1.00 130.16 401 VAL D C 1
ATOM 10573 O O . VAL D 2 403 ? -65.941 38.337 -59.551 1.00 130.94 401 VAL D O 1
ATOM 10577 N N . GLY D 2 404 ? -66.385 39.959 -58.020 1.00 128.56 402 GLY D N 1
ATOM 10578 C CA . GLY D 2 404 ? -66.208 41.101 -58.921 1.00 123.96 402 GLY D CA 1
ATOM 10579 C C . GLY D 2 404 ? -64.795 41.280 -59.443 1.00 123.60 402 GLY D C 1
ATOM 10580 O O . GLY D 2 404 ? -64.578 42.047 -60.388 1.00 121.73 402 GLY D O 1
ATOM 10581 N N . ASP D 2 405 ? -63.850 40.548 -58.851 1.00 120.19 403 ASP D N 1
ATOM 10582 C CA . ASP D 2 405 ? -62.433 40.678 -59.184 1.00 119.26 403 ASP D CA 1
ATOM 10583 C C . ASP D 2 405 ? -61.954 39.759 -60.311 1.00 118.38 403 ASP D C 1
ATOM 10584 O O . ASP D 2 405 ? -61.162 40.177 -61.158 1.00 121.62 403 ASP D O 1
ATOM 10589 N N . ILE D 2 406 ? -62.452 38.528 -60.361 1.00 117.50 404 ILE D N 1
ATOM 10590 C CA . ILE D 2 406 ? -62.216 37.712 -61.556 1.00 117.52 404 ILE D CA 1
ATOM 10591 C C . ILE D 2 406 ? -63.075 38.289 -62.676 1.00 115.43 404 ILE D C 1
ATOM 10592 O O . ILE D 2 406 ? -62.656 38.305 -63.829 1.00 114.27 404 ILE D O 1
ATOM 10597 N N . LYS D 2 407 ? -64.250 38.798 -62.299 1.00 115.31 405 LYS D N 1
ATOM 10598 C CA . LYS D 2 407 ? -65.219 39.430 -63.201 1.00 115.11 405 LYS D CA 1
ATOM 10599 C C . LYS D 2 407 ? -64.711 40.756 -63.785 1.00 114.51 405 LYS D C 1
ATOM 10600 O O . LYS D 2 407 ? -65.255 41.230 -64.791 1.00 114.68 405 LYS D O 1
ATOM 10606 N N . ARG D 2 408 ? -63.692 41.343 -63.145 1.00 110.36 406 ARG D N 1
ATOM 10607 C CA . ARG D 2 408 ? -62.997 42.550 -63.634 1.00 104.22 406 ARG D CA 1
ATOM 10608 C C . ARG D 2 408 ? -61.786 42.213 -64.516 1.00 100.19 406 ARG D C 1
ATOM 10609 O O . ARG D 2 408 ? -61.602 42.839 -65.567 1.00 97.09 406 ARG D O 1
ATOM 10617 N N . CYS D 2 409 ? -60.957 41.259 -64.082 1.00 94.47 407 CYS D N 1
ATOM 10618 C CA . CYS D 2 409 ? -59.787 40.839 -64.868 1.00 91.24 407 CYS D CA 1
ATOM 10619 C C . CYS D 2 409 ? -60.194 40.120 -66.146 1.00 88.30 407 CYS D C 1
ATOM 10620 O O . CYS D 2 409 ? -59.572 40.308 -67.192 1.00 84.06 407 CYS D O 1
ATOM 10623 N N . TRP D 2 410 ? -61.229 39.292 -66.030 1.00 89.62 408 TRP D N 1
ATOM 10624 C CA . TRP D 2 410 ? -61.617 38.355 -67.083 1.00 89.86 408 TRP D CA 1
ATOM 10625 C C . TRP D 2 410 ? -62.188 39.042 -68.326 1.00 84.43 408 TRP D C 1
ATOM 10626 O O . TRP D 2 410 ? -61.952 38.558 -69.444 1.00 81.69 408 TRP D O 1
ATOM 10637 N N . ASP D 2 411 ? -62.869 40.176 -68.130 1.00 74.97 409 ASP D N 1
ATOM 10638 C CA . ASP D 2 411 ? -63.151 41.092 -69.234 1.00 77.26 409 ASP D CA 1
ATOM 10639 C C . ASP D 2 411 ? -61.858 41.691 -69.806 1.00 81.83 409 ASP D C 1
ATOM 10640 O O . ASP D 2 411 ? -61.669 41.630 -71.014 1.00 86.90 409 ASP D O 1
ATOM 10645 N N . GLU D 2 412 ? -60.991 42.253 -68.952 1.00 87.35 410 GLU D N 1
ATOM 10646 C CA . GLU D 2 412 ? -59.683 42.841 -69.324 1.00 90.07 410 GLU D CA 1
ATOM 10647 C C . GLU D 2 412 ? -58.922 41.944 -70.299 1.00 97.41 410 GLU D C 1
ATOM 10648 O O . GLU D 2 412 ? -58.341 42.458 -71.258 1.00 102.87 410 GLU D O 1
ATOM 10654 N N . ARG D 2 413 ? -58.964 40.626 -70.077 1.00 99.03 411 ARG D N 1
ATOM 10655 C CA . ARG D 2 413 ? -58.342 39.639 -70.980 1.00 100.70 411 ARG D CA 1
ATOM 10656 C C . ARG D 2 413 ? -58.852 39.763 -72.416 1.00 98.51 411 ARG D C 1
ATOM 10657 O O . ARG D 2 413 ? -58.056 39.755 -73.359 1.00 86.70 411 ARG D O 1
ATOM 10665 N N . ARG D 2 414 ? -60.180 39.857 -72.538 1.00 102.59 412 ARG D N 1
ATOM 10666 C CA . ARG D 2 414 ? -60.931 39.948 -73.801 1.00 104.91 412 ARG D CA 1
ATOM 10667 C C . ARG D 2 414 ? -60.516 41.175 -74.635 1.00 101.42 412 ARG D C 1
ATOM 10668 O O . ARG D 2 414 ? -60.580 41.135 -75.865 1.00 99.69 412 ARG D O 1
ATOM 10676 N N . ALA D 2 415 ? -60.033 42.218 -73.954 1.00 101.49 413 ALA D N 1
ATOM 10677 C CA . ALA D 2 415 ? -59.512 43.435 -74.580 1.00 102.12 413 ALA D CA 1
ATOM 10678 C C . ALA D 2 415 ? -57.986 43.421 -74.740 1.00 103.92 413 ALA D C 1
ATOM 10679 O O . ALA D 2 415 ? -57.483 43.950 -75.731 1.00 105.65 413 ALA D O 1
ATOM 10681 N N . ASN D 2 416 ? -57.271 42.822 -73.778 1.00 106.21 414 ASN D N 1
ATOM 10682 C CA . ASN D 2 416 ? -55.793 42.707 -73.768 1.00 101.99 414 ASN D CA 1
ATOM 10683 C C . ASN D 2 416 ? -55.195 41.570 -74.610 1.00 103.35 414 ASN D C 1
ATOM 10684 O O . ASN D 2 416 ? -53.972 41.482 -74.776 1.00 94.63 414 ASN D O 1
ATOM 10689 N N . MET D 2 417 ? -56.062 40.667 -75.069 1.00 110.23 415 MET D N 1
ATOM 10690 C CA . MET D 2 417 ? -55.732 39.676 -76.102 1.00 112.31 415 MET D CA 1
ATOM 10691 C C . MET D 2 417 ? -56.457 40.076 -77.386 1.00 111.32 415 MET D C 1
ATOM 10692 O O . MET D 2 417 ? -57.450 40.809 -77.315 1.00 106.12 415 MET D O 1
#

Nearest PDB structures (foldseek):
  3kyh-assembly1_D  TM=1.003E+00  e=1.285E-82  Saccharomyces cerevisiae
  1p16-assembly1_A  TM=7.761E-01  e=1.978E-38  Candida albicans
  1p16-assembly2_B  TM=7.486E-01  e=4.187E-37  Candida albicans
  4pz8-assembly1_A  TM=8.236E-01  e=1.145E-33  Schizosaccharomyces pombe 972h-
  3s24-assembly3_C  TM=7.327E-01  e=1.223E-21  Homo sapiens

Sequence (1326 aa):
PIWAQKWKPTIKALQSIIDPSFLNIIPDDDLTKSVQDWVYATIYSIAPELRSFIELEMKFGVIIDAKGPDRVNPPVSSQCVFTELDAHLTPNIDASLFKELSKYIRGISEVTENTGKFSIIESQTRDSVYRVGPRFLRMSTDIKTGRVGQFIEKRHVAQLLLYSPKDSYDVKISLNLELPVPDNDPPEKYKSQSPISERTKDRVSYIHNDSCTRIDITKVENHSETTHEVELEINTPALLNAFDNITNDSKEYASLIRTFLNNGTIIRRKLSSLSYPIWAQKWKPTIKALQSIIDPSFLNIIPDDDLTKSVQDWVYATIYSIAPELRSFIELEMKFGVIIDAKGPDRVNPPVSSQCVFTELDAHLTPNIDASLFKELSKYIRGISEVTENTGKFSIIESQTRDSVYRVGPRFLRMSTDIKTGRVGQFIEKRHVAQLLLYSPKDSYDVKISLNLELPVPDNDPPEKYKSQSPISERTKDRVSYIHNDSCTRIDITKVENHSETTHEVELEINTPALLNAFDNITNDSKEYASLIRTFLNNGTIIRRKLSSLSYPEIPGLIQPGNVTQDLKMMVCKLLNSPKPTKTFPGSQPVSFQHSDVEEKLLAHDYYVCEKTDGLRVLMFIVINPVTGEQGCFMIDRENNYYLVNGFRFPRLPQKKKEELLETLQDGTLLDGELVIQTNPMTKLQELRYLMFDCLAINGRCLTQSPTSSRLAHLGKEFFKPYFDLRAAYPNRCTTFPFKISMKHMDFSYQLVKVAKSLDKLPHLSDGLIFTPVKAPYTAGGKDSLLLKWKPEQENTVDFKLILDIPYDVKPVFSLYVWQGGADVNSRLKHFDQPFDRKEFEILERTYRKFAELSVSDEEWQNLKNLEQPLNGRIVECAKNQETGAWEMLRFRDDKLNGNHTSVVQKVLESINDSVSLEDLEEIVGDIKRCWDERRANMPEIPGLIQPGNVTQDLKMMVCKLLNSPKPTKTFPGSQPVSFQHSDVEEKLLAHDYYVCEKTDGLRVLMFIVINPVTGEQGCFMIDRENNYYLVNGFRFPRLPQKKKEELLETLQDGTLLDGELVIQTNPMTKLQELRYLMFDCLAINGRCLTQSPTSSRLAHLGKEFFKPYFDLRAAYPNRCTTFPFKISMKHMDFSYQLVKVAKSLDKLPHLSDGLIFTPVKAPYTAGGKDSLLLKWKPEQENTVDFKLILDIPYDVKPVFSLYVWQGGADVNSRLKHFDQPFDRKEFEILERTYRKFAELSVSDEEWQNLKNLEQPLNGRIVECAKNQETGAWEMLRFRDDKLNGNHTSVVQKVLESINDSVSLEDLEEIVGDIKRCWDERRANM

Solvent-accessible surface area: 67148 Å² total; per-residue (Å²): 110,79,64,16,63,3,6,38,42,12,30,114,10,27,30,42,118,116,51,42,0,2,51,94,105,126,22,36,50,12,30,6,77,14,0,19,85,41,0,74,58,16,0,149,97,8,38,86,124,62,43,78,69,3,14,0,4,1,21,0,0,54,0,40,33,71,195,34,119,117,71,14,128,15,43,7,38,0,15,0,7,9,80,53,176,98,16,88,10,89,27,72,0,74,32,84,19,21,141,98,0,18,124,60,0,106,43,53,1,119,57,129,150,36,90,48,91,8,13,21,24,78,29,54,32,89,17,8,28,8,112,102,101,123,69,82,0,55,5,11,27,23,73,88,42,42,82,47,56,102,25,16,24,70,91,91,62,37,82,27,14,3,10,0,39,83,10,47,25,0,1,27,0,0,0,5,11,40,37,69,28,97,46,161,80,4,40,134,116,21,117,89,97,85,45,94,62,61,88,32,15,52,58,19,11,0,15,4,52,56,0,14,3,64,0,0,9,0,62,6,69,63,174,171,126,48,38,28,19,0,14,0,18,3,41,24,73,27,1,27,88,1,19,102,69,50,131,119,77,58,169,67,11,16,34,2,0,79,2,3,21,23,0,1,14,14,0,7,39,56,0,22,67,45,32,257,109,43,50,25,67,4,14,18,31,17,85,125,11,25,102,69,117,111,37,48,0,2,56,94,94,118,18,26,57,11,28,8,70,18,0,25,82,37,0,78,65,14,1,55,64,5,3,38,71,25,25,78,82,4,11,0,7,2,26,0,0,46,0,36,27,69,199,27,125,112,72,18,111,19,51,7,35,0,9,0,10,10,66,65,172,100,16,88,10,74,31,84,4,77,38,77,24,19,141,94,0,24,144,62,1,148,29,47,4,100,78,132,142,35,99,46,83,17,22,69,46,115,43,76,25,98,15,10,33,12,102,125,88,129,119,68,3,55,23,16,30,31,68,186,88,52,147,48,51,104,24,17,15,75,83,96,58,39,69,28,13,0,12,0,28,92,11,52,20,0,3,26,0,3,0,10,8,46,37,64,24,87,112,102,53,27,39,130,147,40,131,119,53,74,54,99,45,68,93,29,17,49,61,28,9,4,6,9,19,40,0,14,3,58,0,1,5,0,52,6,65,54,146,152,128,39,30,24,24,0,10,0,18,2,15,25,66,28,0,24,75,1,20,98,68,39,135,138,64,67,178,57,15,15,38,6,0,79,3,2,20,24,0,4,16,16,0,10,53,52,0,22,77,38,32,250,65,156,32,42,24,98,74,62,76,47,86,62,18,95,73,17,28,118,79,1,8,155,27,11,108,36,72,72,5,82,127,53,18,2,0,8,46,22,49,42,17,63,94,47,12,14,96,96,40,10,80,59,49,17,0,20,1,6,6,66,4,60,23,69,21,0,0,1,1,1,13,55,48,119,132,114,54,129,29,12,5,25,0,1,21,147,127,6,33,4,34,60,5,121,19,13,100,0,0,92,58,90,135,156,120,162,95,18,5,77,160,32,51,0,72,1,0,0,0,2,0,14,0,0,70,29,50,54,123,182,66,158,125,121,105,48,28,1,8,1,43,7,0,1,0,5,29,43,141,31,1,8,121,20,58,3,52,38,4,27,48,58,0,8,130,45,1,32,98,6,1,83,44,7,99,73,58,57,90,132,146,9,124,61,18,70,13,68,0,34,67,13,86,49,56,86,0,73,31,10,49,146,11,16,156,45,33,118,186,47,71,19,88,26,50,3,2,22,3,25,8,24,109,16,81,31,24,28,26,28,162,45,74,49,27,0,61,22,45,44,25,60,70,25,28,23,15,5,9,15,2,20,42,53,150,200,113,106,71,55,66,26,0,3,20,2,41,100,60,51,20,4,28,37,5,29,34,90,9,53,112,40,52,35,0,157,120,20,64,134,59,8,74,82,3,18,145,71,103,19,80,18,45,33,61,110,148,85,29,118,100,44,83,122,120,72,26,3,10,2,4,12,5,2,19,2,4,55,43,95,165,99,33,40,46,75,68,109,114,51,74,61,74,65,26,18,3,46,69,16,57,91,8,102,161,37,94,97,30,17,91,30,15,14,42,60,117,55,6,44,99,30,25,36,54,1,99,147,24,34,90,100,41,190,84,122,186,39,117,19,30,26,94,19,70,89,30,87,65,7,93,77,14,34,112,76,1,10,158,19,12,99,35,82,67,0,67,128,36,21,2,0,6,50,33,62,37,12,67,116,48,12,19,98,95,46,6,80,58,61,17,2,31,1,6,5,66,10,82,14,13,32,0,0,0,0,1,9,54,38,131,122,126,48,115,22,16,4,17,0,4,0,151,113,7,9,5,0,63,10,129,17,16,80,0,0,96,62,86,130,177,117,157,90,13,8,74,156,31,62,0,58,6,0,2,0,1,0,8,0,0,65,28,49,77,106,180,61,139,131,115,114,56,32,0,18,2,41,3,0,0,0,10,35,50,144,36,2,10,133,18,66,2,42,40,3,30,52,56,0,11,132,53,0,34,124,2,1,91,42,1,80,74,57,45,90,120,168,16,131,67,29,62,17,43,1,22,69,18,97,45,58,95,0,65,37,1,49,142,10,16,143,35,46,120,177,40,52,29,76,32,46,3,5,25,2,22,8,25,133,5,78,21,29,17,17,40,162,34,69,48,23,2,46,21,48,41,20,78,74,17,30,20,10,2,9,14,1,19,44,67,169,220,115,104,73,58,62,32,0,0,14,4,48,104,56,41,13,7,33,72,3,30,91,95,8,142,136,36,49,44,1,153,126,13,72,141,74,8,65,94,5,16,149,95,75,21,84,28,45,21,55,110,143,91,19,116,107,31,94,127,123,79,64,24,15,1,2,10,1,1,18,1,10,83,40,94,173,91,24,41,53,58,56,114,87,59,80,45,74,72,11,17,6,45,74,16,60,81,8,99,160,38,81,101,25,34,111,27,18,9,30,59,121,57,4,50,112,26,28,38,56,6,101,150,22,36,82,107,48,185,90,118,175